Protein 6WR1 (pdb70)

Structure (mmCIF, N/CA/C/O backbone):
data_6WR1
#
_entry.id   6WR1
#
_cell.length_a   48.056
_cell.length_b   105.004
_cell.length_c   108.544
_cell.angle_alpha   90.000
_cell.angle_beta   101.023
_cell.angle_gamma   90.000
#
_symmetry.space_group_name_H-M   'P 1 21 1'
#
loop_
_entity.id
_entity.type
_entity.pdbx_description
1 polymer 'Steroid 17-alpha-hydroxylase/17,20 lyase'
2 non-polymer 'PROTOPORPHYRIN IX CONTAINING FE'
3 non-polymer Abiraterone
4 water water
#
loop_
_atom_site.group_PDB
_atom_site.id
_atom_site.type_symbol
_atom_site.label_atom_id
_atom_site.label_alt_id
_atom_site.label_comp_id
_atom_site.label_asym_id
_atom_site.label_entity_id
_atom_site.label_seq_id
_atom_site.pdbx_PDB_ins_code
_atom_site.Cartn_x
_atom_site.Cartn_y
_atom_site.Cartn_z
_atom_site.occupancy
_atom_site.B_iso_or_equiv
_atom_site.auth_seq_id
_atom_site.auth_comp_id
_atom_site.auth_asym_id
_atom_site.auth_atom_id
_atom_site.pdbx_PDB_model_num
ATOM 1 N N . LYS A 1 11 ? -1.90900 -18.69400 -73.66400 1.000 96.66757 29 LYS A N 1
ATOM 2 C CA . LYS A 1 11 ? -0.73400 -17.88000 -73.44700 1.000 90.83112 29 LYS A CA 1
ATOM 3 C C . LYS A 1 11 ? 0.27100 -18.56800 -72.53600 1.000 82.53632 29 LYS A C 1
ATOM 4 O O . LYS A 1 11 ? 0.59900 -18.04300 -71.49000 1.000 76.53919 29 LYS A O 1
ATOM 22 N N . SER A 1 12 ? 0.76500 -19.73100 -72.93600 1.000 72.39088 30 SER A N 1
ATOM 23 C CA . SER A 1 12 ? 1.70400 -20.44200 -72.09800 1.000 60.04676 30 SER A CA 1
ATOM 24 C C . SER A 1 12 ? 3.07200 -19.91400 -72.52200 1.000 51.91627 30 SER A C 1
ATOM 25 O O . SER A 1 12 ? 3.39600 -19.93400 -73.67200 1.000 52.17251 30 SER A O 1
ATOM 33 N N . LEU A 1 13 ? 3.87200 -19.46100 -71.58800 1.000 41.41798 31 LEU A N 1
ATOM 34 C CA . LEU A 1 13 ? 5.12800 -18.84700 -71.89000 1.000 38.38246 31 LEU A CA 1
ATOM 35 C C . LEU A 1 13 ? 6.25800 -19.82800 -72.17700 1.000 37.18798 31 LEU A C 1
ATOM 36 O O . LEU A 1 13 ? 6.21700 -20.96300 -71.78400 1.000 33.07737 31 LEU A O 1
ATOM 52 N N . LEU A 1 14 ? 7.27900 -19.33800 -72.84900 1.000 30.47717 32 LEU A N 1
ATOM 53 C CA . LEU A 1 14 ? 8.42800 -20.15200 -73.20800 1.000 28.84816 32 LEU A CA 1
ATOM 54 C C . LEU A 1 14 ? 9.54300 -19.99700 -72.17900 1.000 25.79824 32 LEU A C 1
ATOM 55 O O . LEU A 1 14 ? 9.68000 -18.95800 -71.52600 1.000 29.16877 32 LEU A O 1
ATOM 71 N N . SER A 1 15 ? 10.35900 -21.03800 -72.06300 1.000 26.38304 33 SER A N 1
ATOM 72 C CA . SER A 1 15 ? 11.60000 -20.94300 -71.30600 1.000 27.76901 33 SER A CA 1
ATOM 73 C C . SER A 1 15 ? 12.57700 -19.99400 -71.98700 1.000 29.84135 33 SER A C 1
ATOM 74 O O . SER A 1 15 ? 12.77000 -20.04100 -73.20500 1.000 25.93638 33 SER A O 1
ATOM 82 N N . LEU A 1 16 ? 13.21400 -19.15100 -71.18800 1.000 28.45449 34 LEU A N 1
ATOM 83 C CA . LEU A 1 16 ? 14.26700 -18.29000 -71.70500 1.000 29.45380 34 LEU A CA 1
ATOM 84 C C . LEU A 1 16 ? 15.37500 -19.12900 -72.33600 1.000 29.04494 34 LEU A C 1
ATOM 85 O O . LEU A 1 16 ? 15.70100 -20.20100 -71.81800 1.000 27.26912 34 LEU A O 1
ATOM 101 N N . PRO A 1 17 ? 15.98400 -18.67200 -73.43800 1.000 27.19617 35 PRO A N 1
ATOM 102 C CA . PRO A 1 17 ? 17.20800 -19.33100 -73.92400 1.000 29.71835 35 PRO A CA 1
ATOM 103 C C . PRO A 1 17 ? 18.28000 -19.28300 -72.84200 1.000 30.69676 35 PRO A C 1
ATOM 104 O O . PRO A 1 17 ? 18.54400 -18.23000 -72.26200 1.000 32.56386 35 PRO A O 1
ATOM 115 N N . LEU A 1 18 ? 18.88400 -20.43100 -72.55100 1.000 26.65346 36 LEU A N 1
ATOM 116 C CA . LEU A 1 18 ? 19.92400 -20.52700 -71.53300 1.000 29.48081 36 LEU A CA 1
ATOM 117 C C . LEU A 1 18 ? 21.28000 -20.75400 -72.18800 1.000 29.45801 36 LEU A C 1
ATOM 118 O O . LEU A 1 18 ? 21.46800 -21.73700 -72.91300 1.000 30.86741 36 LEU A O 1
ATOM 134 N N . VAL A 1 19 ? 22.22400 -19.86800 -71.89500 1.000 28.46303 37 VAL A N 1
ATOM 135 C CA . VAL A 1 19 ? 23.58200 -19.93900 -72.41400 1.000 30.07053 37 VAL A CA 1
ATOM 136 C C . VAL A 1 19 ? 24.46200 -20.56200 -71.34200 1.000 35.12741 37 VAL A C 1
ATOM 137 O O . VAL A 1 19 ? 24.54600 -20.05100 -70.21700 1.000 34.64644 37 VAL A O 1
ATOM 150 N N . GLY A 1 20 ? 25.10300 -21.68300 -71.67900 1.000 36.89371 38 GLY A N 1
ATOM 151 C CA . GLY A 1 20 ? 25.80700 -22.45100 -70.66600 1.000 37.79602 38 GLY A CA 1
ATOM 152 C C . GLY A 1 20 ? 27.21400 -21.98400 -70.37000 1.000 43.51187 38 GLY A C 1
ATOM 153 O O . GLY A 1 20 ? 27.71900 -22.23900 -69.27200 1.000 50.81013 38 GLY A O 1
ATOM 157 N N . SER A 1 21 ? 27.85300 -21.29800 -71.31100 1.000 41.39353 39 SER A N 1
ATOM 158 C CA . SER A 1 21 ? 29.23000 -20.85600 -71.14200 1.000 44.64570 39 SER A CA 1
ATOM 159 C C . SER A 1 21 ? 29.46000 -19.65500 -72.04500 1.000 49.03801 39 SER A C 1
ATOM 160 O O . SER A 1 21 ? 28.82500 -19.52400 -73.09600 1.000 49.80083 39 SER A O 1
ATOM 168 N N . LEU A 1 22 ? 30.39200 -18.79200 -71.63800 1.000 46.12653 40 LEU A N 1
ATOM 169 C CA . LEU A 1 22 ? 30.67500 -17.53400 -72.33000 1.000 46.29798 40 LEU A CA 1
ATOM 170 C C . LEU A 1 22 ? 32.14600 -17.48100 -72.72400 1.000 52.29231 40 LEU A C 1
ATOM 171 O O . LEU A 1 22 ? 32.98600 -16.97200 -71.96600 1.000 55.17512 40 LEU A O 1
ATOM 187 N N . PRO A 1 23 ? 32.50200 -18.00900 -73.89100 1.000 48.40776 41 PRO A N 1
ATOM 188 C CA . PRO A 1 23 ? 33.91800 -18.10200 -74.26600 1.000 53.48738 41 PRO A CA 1
ATOM 189 C C . PRO A 1 23 ? 34.52600 -16.75600 -74.63800 1.000 49.92141 41 PRO A C 1
ATOM 190 O O . PRO A 1 23 ? 33.83600 -15.79300 -74.97800 1.000 48.28445 41 PRO A O 1
ATOM 201 N N . PHE A 1 24 ? 35.85600 -16.70400 -74.54500 1.000 51.11268 42 PHE A N 1
ATOM 202 C CA . PHE A 1 24 ? 36.60700 -15.54400 -75.00900 1.000 56.28148 42 PHE A CA 1
ATOM 203 C C . PHE A 1 24 ? 36.40500 -15.39500 -76.51200 1.000 56.86897 42 PHE A C 1
ATOM 204 O O . PHE A 1 24 ? 36.54100 -16.36200 -77.26600 1.000 58.41122 42 PHE A O 1
ATOM 221 N N . LEU A 1 25 ? 36.03800 -14.19000 -76.94000 1.000 53.70972 43 LEU A N 1
ATOM 222 C CA . LEU A 1 25 ? 35.84000 -13.88900 -78.34800 1.000 62.77698 43 LEU A CA 1
ATOM 223 C C . LEU A 1 25 ? 36.61000 -12.63000 -78.72200 1.000 69.12406 43 LEU A C 1
ATOM 224 O O . LEU A 1 25 ? 36.47400 -11.59400 -78.04400 1.000 66.37248 43 LEU A O 1
ATOM 240 N N . PRO A 1 26 ? 37.47300 -12.68800 -79.73400 1.000 71.37817 44 PRO A N 1
ATOM 241 C CA . PRO A 1 26 ? 38.31200 -11.52500 -80.03100 1.000 71.80666 44 PRO A CA 1
ATOM 242 C C . PRO A 1 26 ? 37.48300 -10.32400 -80.46100 1.000 66.03316 44 PRO A C 1
ATOM 243 O O . PRO A 1 26 ? 36.38500 -10.45900 -81.01000 1.000 61.14967 44 PRO A O 1
ATOM 254 N N . ARG A 1 27 ? 38.07100 -9.14700 -80.24700 1.000 61.19676 45 ARG A N 1
ATOM 255 C CA . ARG A 1 27 ? 37.49200 -7.87300 -80.58500 1.000 65.50808 45 ARG A CA 1
ATOM 256 C C . ARG A 1 27 ? 36.12700 -7.65300 -80.01700 1.000 55.96720 45 ARG A C 1
ATOM 257 O O . ARG A 1 27 ? 35.36600 -6.95200 -80.62500 1.000 55.19637 45 ARG A O 1
ATOM 278 N N . HIS A 1 28 ? 35.77000 -8.23300 -78.88700 1.000 46.95873 46 HIS A N 1
ATOM 279 C CA . HIS A 1 28 ? 34.44500 -7.96200 -78.37600 1.000 53.31960 46 HIS A CA 1
ATOM 280 C C . HIS A 1 28 ? 34.40100 -6.85200 -77.33800 1.000 47.44878 46 HIS A C 1
ATOM 281 O O . HIS A 1 28 ? 33.34600 -6.44700 -76.92700 1.000 46.44538 46 HIS A O 1
ATOM 295 N N . GLY A 1 29 ? 35.55600 -6.37000 -76.94600 1.000 37.32846 47 GLY A N 1
ATOM 296 C CA . GLY A 1 29 ? 35.66100 -5.26000 -76.05200 1.000 42.08180 47 GLY A CA 1
ATOM 297 C C . GLY A 1 29 ? 35.05100 -5.41500 -74.68200 1.000 38.29675 47 GLY A C 1
ATOM 298 O O . GLY A 1 29 ? 35.18100 -6.43500 -74.08600 1.000 35.27272 47 GLY A O 1
ATOM 302 N N . HIS A 1 30 ? 34.32100 -4.41200 -74.20000 1.000 36.29995 48 HIS A N 1
ATOM 303 C CA . HIS A 1 30 ? 33.73400 -4.42500 -72.87200 1.000 31.42964 48 HIS A CA 1
ATOM 304 C C . HIS A 1 30 ? 32.55300 -5.39400 -72.81600 1.000 30.82096 48 HIS A C 1
ATOM 305 O O . HIS A 1 30 ? 32.02700 -5.84500 -73.83600 1.000 29.27113 48 HIS A O 1
ATOM 319 N N . MET A 1 31 ? 32.12600 -5.69500 -71.58800 1.000 29.14229 49 MET A N 1
ATOM 320 C CA . MET A 1 31 ? 31.06800 -6.67900 -71.39400 1.000 31.07541 49 MET A CA 1
ATOM 321 C C . MET A 1 31 ? 29.79400 -6.28700 -72.13000 1.000 31.36440 49 MET A C 1
ATOM 322 O O . MET A 1 31 ? 29.11800 -7.15100 -72.70500 1.000 30.57498 49 MET A O 1
ATOM 336 N N . HIS A 1 32 ? 29.43500 -4.99500 -72.12300 1.000 27.54714 50 HIS A N 1
ATOM 337 C CA . HIS A 1 32 ? 28.19600 -4.60700 -72.79600 1.000 26.41732 50 HIS A CA 1
ATOM 338 C C . HIS A 1 32 ? 28.26800 -4.84600 -74.30200 1.000 27.41056 50 HIS A C 1
ATOM 339 O O . HIS A 1 32 ? 27.25100 -5.16000 -74.92600 1.000 25.75746 50 HIS A O 1
ATOM 353 N N . ASN A 1 33 ? 29.43900 -4.68800 -74.91000 1.000 29.20072 51 ASN A N 1
ATOM 354 C CA . ASN A 1 33 ? 29.54200 -4.97700 -76.34000 1.000 29.40497 51 ASN A CA 1
ATOM 355 C C . ASN A 1 33 ? 29.62300 -6.48100 -76.59600 1.000 29.84107 51 ASN A C 1
ATOM 356 O O . ASN A 1 33 ? 29.08400 -6.97800 -77.59200 1.000 33.52017 51 ASN A O 1
ATOM 367 N N . TYR A 1 34 ? 30.28500 -7.21200 -75.69800 1.000 27.41832 52 TYR A N 1
ATOM 368 C CA . TYR A 1 34 ? 30.36500 -8.66400 -75.79800 1.000 31.13414 52 TYR A CA 1
ATOM 369 C C . TYR A 1 34 ? 28.97500 -9.28900 -75.79300 1.000 32.94387 52 TYR A C 1
ATOM 370 O O . TYR A 1 34 ? 28.63100 -10.07400 -76.68400 1.000 30.29505 52 TYR A O 1
ATOM 388 N N . PHE A 1 35 ? 28.14500 -8.92700 -74.80700 1.000 30.51386 53 PHE A N 1
ATOM 389 C CA . PHE A 1 35 ? 26.79300 -9.47300 -74.76400 1.000 29.67120 53 PHE A CA 1
ATOM 390 C C . PHE A 1 35 ? 25.96600 -8.98100 -75.94200 1.000 28.17443 53 PHE A C 1
ATOM 391 O O . PHE A 1 35 ? 25.10800 -9.71500 -76.44800 1.000 25.72765 53 PHE A O 1
ATOM 408 N N . PHE A 1 36 ? 26.21000 -7.74900 -76.39200 1.000 26.17016 54 PHE A N 1
ATOM 409 C CA . PHE A 1 36 ? 25.50800 -7.23600 -77.55900 1.000 26.20537 54 PHE A CA 1
ATOM 410 C C . PHE A 1 36 ? 25.80100 -8.10600 -78.77600 1.000 28.73841 54 PHE A C 1
ATOM 411 O O . PHE A 1 36 ? 24.88600 -8.53000 -79.49200 1.000 27.55244 54 PHE A O 1
ATOM 428 N N . LYS A 1 37 ? 27.07800 -8.42500 -78.99000 1.000 26.92908 55 LYS A N 1
ATOM 429 C CA . LYS A 1 37 ? 27.47000 -9.20400 -80.16300 1.000 29.39450 55 LYS A CA 1
ATOM 430 C C . LYS A 1 37 ? 26.95400 -10.63900 -80.08500 1.000 31.98489 55 LYS A C 1
ATOM 431 O O . LYS A 1 37 ? 26.65300 -11.24500 -81.12100 1.000 29.76599 55 LYS A O 1
ATOM 450 N N . LEU A 1 38 ? 26.80600 -11.18900 -78.87600 1.000 26.96032 56 LEU A N 1
ATOM 451 C CA . LEU A 1 38 ? 26.24700 -12.52800 -78.75300 1.000 25.29378 56 LEU A CA 1
ATOM 452 C C . LEU A 1 38 ? 24.78100 -12.58800 -79.16400 1.000 27.76518 56 LEU A C 1
ATOM 453 O O . LEU A 1 38 ? 24.26100 -13.69200 -79.35700 1.000 26.13224 56 LEU A O 1
ATOM 469 N N . GLN A 1 39 ? 24.10700 -11.44100 -79.31100 1.000 24.10037 57 GLN A N 1
ATOM 470 C CA . GLN A 1 39 ? 22.71100 -11.45900 -79.73700 1.000 25.06425 57 GLN A CA 1
ATOM 471 C C . GLN A 1 39 ? 22.55700 -12.00000 -81.15200 1.000 28.35583 57 GLN A C 1
ATOM 472 O O . GLN A 1 39 ? 21.47400 -12.47000 -81.51700 1.000 26.57586 57 GLN A O 1
ATOM 486 N N . LYS A 1 40 ? 23.61300 -11.95500 -81.95100 1.000 28.52722 58 LYS A N 1
ATOM 487 C CA . LYS A 1 40 ? 23.49700 -12.46900 -83.30800 1.000 35.28785 58 LYS A CA 1
ATOM 488 C C . LYS A 1 40 ? 23.26600 -13.97200 -83.30100 1.000 32.74646 58 LYS A C 1
ATOM 489 O O . LYS A 1 40 ? 22.64700 -14.51200 -84.22300 1.000 35.76612 58 LYS A O 1
ATOM 508 N N . LYS A 1 41 ? 23.68800 -14.65000 -82.23900 1.000 29.61987 59 LYS A N 1
ATOM 509 C CA . LYS A 1 41 ? 23.56400 -16.09700 -82.16000 1.000 32.42998 59 LYS A CA 1
ATOM 510 C C . LYS A 1 41 ? 22.45100 -16.56700 -81.24300 1.000 33.19714 59 LYS A C 1
ATOM 511 O O . LYS A 1 41 ? 21.81000 -17.58200 -81.53900 1.000 28.78690 59 LYS A O 1
ATOM 530 N N . TYR A 1 42 ? 22.19200 -15.85400 -80.15100 1.000 30.47585 60 TYR A N 1
ATOM 531 C CA . TYR A 1 42 ? 21.18000 -16.26600 -79.19600 1.000 28.10517 60 TYR A CA 1
ATOM 532 C C . TYR A 1 42 ? 19.90600 -15.43800 -79.26300 1.000 28.43892 60 TYR A C 1
ATOM 533 O O . TYR A 1 42 ? 18.90400 -15.82200 -78.64300 1.000 29.79373 60 TYR A O 1
ATOM 551 N N . GLY A 1 43 ? 19.91100 -14.32000 -79.97900 1.000 26.54021 61 GLY A N 1
ATOM 552 C CA . GLY A 1 43 ? 18.75000 -13.47200 -80.04800 1.000 30.78725 61 GLY A CA 1
ATOM 553 C C . GLY A 1 43 ? 18.81500 -12.31200 -79.07200 1.000 25.97647 61 GLY A C 1
ATOM 554 O O . GLY A 1 43 ? 19.81000 -12.11400 -78.36500 1.000 24.62926 61 GLY A O 1
ATOM 558 N N . PRO A 1 44 ? 17.74800 -11.50900 -79.03100 1.000 21.48260 62 PRO A N 1
ATOM 559 C CA . PRO A 1 44 ? 17.78500 -10.26400 -78.24400 1.000 26.07073 62 PRO A CA 1
ATOM 560 C C . PRO A 1 44 ? 17.55900 -10.45200 -76.75000 1.000 25.47572 62 PRO A C 1
ATOM 561 O O . PRO A 1 44 ? 17.65900 -9.47000 -75.99000 1.000 23.22007 62 PRO A O 1
ATOM 572 N N . ILE A 1 45 ? 17.24000 -11.66000 -76.30100 1.000 25.72265 63 ILE A N 1
ATOM 573 C CA . ILE A 1 45 ? 17.02400 -11.90100 -74.87500 1.000 22.71709 63 ILE A CA 1
ATOM 574 C C . ILE A 1 45 ? 17.50900 -13.30200 -74.53300 1.000 26.71957 63 ILE A C 1
ATOM 575 O O . ILE A 1 45 ? 17.03500 -14.29200 -75.10300 1.000 25.04407 63 ILE A O 1
ATOM 591 N N . TYR A 1 46 ? 18.45900 -13.40600 -73.60500 1.000 21.20450 64 TYR A N 1
ATOM 592 C CA . TYR A 1 46 ? 18.95700 -14.71400 -73.21400 1.000 26.72476 64 TYR A CA 1
ATOM 593 C C . TYR A 1 46 ? 19.45300 -14.65100 -71.78000 1.000 27.71818 64 TYR A C 1
ATOM 594 O O . TYR A 1 46 ? 19.63700 -13.57700 -71.20400 1.000 26.31749 64 TYR A O 1
ATOM 612 N N . SER A 1 47 ? 19.66800 -15.82600 -71.20900 1.000 25.23779 65 SER A N 1
ATOM 613 C CA . SER A 1 47 ? 19.94800 -15.93300 -69.79000 1.000 28.94956 65 SER A CA 1
ATOM 614 C C . SER A 1 47 ? 21.18400 -16.78200 -69.54500 1.000 29.72316 65 SER A C 1
ATOM 615 O O . SER A 1 47 ? 21.58600 -17.60800 -70.36900 1.000 25.79452 65 SER A O 1
ATOM 623 N N . VAL A 1 48 ? 21.78400 -16.54400 -68.37800 1.000 29.68685 66 VAL A N 1
ATOM 624 C CA . VAL A 1 48 ? 22.91700 -17.29700 -67.87000 1.000 28.18434 66 VAL A CA 1
ATOM 625 C C . VAL A 1 48 ? 22.60700 -17.64000 -66.42200 1.000 33.31842 66 VAL A C 1
ATOM 626 O O . VAL A 1 48 ? 21.80600 -16.97700 -65.75700 1.000 31.11419 66 VAL A O 1
ATOM 639 N N . ARG A 1 49 ? 23.27400 -18.66900 -65.93000 1.000 35.85065 67 ARG A N 1
ATOM 640 C CA . ARG A 1 49 ? 23.05800 -19.14800 -64.57400 1.000 42.26874 67 ARG A CA 1
ATOM 641 C C . ARG A 1 49 ? 24.40300 -19.19600 -63.87100 1.000 42.06073 67 ARG A C 1
ATOM 642 O O . ARG A 1 49 ? 25.40800 -19.60800 -64.45800 1.000 42.09980 67 ARG A O 1
ATOM 663 N N . MET A 1 50 ? 24.40900 -18.77500 -62.60600 1.000 45.41741 68 MET A N 1
ATOM 664 C CA . MET A 1 50 ? 25.58200 -18.85200 -61.74000 1.000 49.64130 68 MET A CA 1
ATOM 665 C C . MET A 1 50 ? 25.09300 -19.50000 -60.45700 1.000 45.83456 68 MET A C 1
ATOM 666 O O . MET A 1 50 ? 24.31600 -18.89500 -59.71100 1.000 46.16191 68 MET A O 1
ATOM 680 N N . GLY A 1 51 ? 25.51700 -20.73000 -60.22000 1.000 49.18419 69 GLY A N 1
ATOM 681 C CA . GLY A 1 51 ? 24.97100 -21.46900 -59.10000 1.000 51.02294 69 GLY A CA 1
ATOM 682 C C . GLY A 1 51 ? 23.46000 -21.52400 -59.22200 1.000 52.71933 69 GLY A C 1
ATOM 683 O O . GLY A 1 51 ? 22.90600 -22.04100 -60.19900 1.000 55.81390 69 GLY A O 1
ATOM 687 N N . THR A 1 52 ? 22.78000 -20.95800 -58.22900 1.000 51.38802 70 THR A N 1
ATOM 688 C CA . THR A 1 52 ? 21.32700 -20.94800 -58.15100 1.000 53.22925 70 THR A CA 1
ATOM 689 C C . THR A 1 52 ? 20.69000 -19.73000 -58.80900 1.000 51.17584 70 THR A C 1
ATOM 690 O O . THR A 1 52 ? 19.45900 -19.67700 -58.91100 1.000 50.52800 70 THR A O 1
ATOM 701 N N . LYS A 1 53 ? 21.48500 -18.74500 -59.22100 1.000 45.63177 71 LYS A N 1
ATOM 702 C CA . LYS A 1 53 ? 20.98100 -17.44400 -59.63800 1.000 41.29093 71 LYS A CA 1
ATOM 703 C C . LYS A 1 53 ? 20.98000 -17.34200 -61.15800 1.000 37.97747 71 LYS A C 1
ATOM 704 O O . LYS A 1 53 ? 21.99500 -17.61500 -61.80800 1.000 37.43732 71 LYS A O 1
ATOM 723 N N . THR A 1 54 ? 19.83300 -16.96500 -61.71400 1.000 32.09689 72 THR A N 1
ATOM 724 C CA . THR A 1 54 ? 19.68100 -16.74400 -63.14400 1.000 34.57949 72 THR A CA 1
ATOM 725 C C . THR A 1 54 ? 19.68900 -15.25100 -63.44400 1.000 30.11380 72 THR A C 1
ATOM 726 O O . THR A 1 54 ? 19.12000 -14.45400 -62.69300 1.000 27.92035 72 THR A O 1
ATOM 737 N N . THR A 1 55 ? 20.34200 -14.88200 -64.55000 1.000 27.55429 73 THR A N 1
ATOM 738 C CA . THR A 1 55 ? 20.41100 -13.50900 -65.01900 1.000 26.12735 73 THR A CA 1
ATOM 739 C C . THR A 1 55 ? 19.96700 -13.49500 -66.47000 1.000 27.44779 73 THR A C 1
ATOM 740 O O . THR A 1 55 ? 20.43800 -14.31200 -67.26600 1.000 25.65111 73 THR A O 1
ATOM 751 N N . VAL A 1 56 ? 19.06100 -12.59100 -66.80900 1.000 24.41147 74 VAL A N 1
ATOM 752 C CA . VAL A 1 56 ? 18.60900 -12.41700 -68.18500 1.000 23.01042 74 VAL A CA 1
ATOM 753 C C . VAL A 1 56 ? 19.13500 -11.08600 -68.69300 1.000 26.99046 74 VAL A C 1
ATOM 754 O O . VAL A 1 56 ? 19.11200 -10.08600 -67.97000 1.000 26.06823 74 VAL A O 1
ATOM 767 N N . ILE A 1 57 ? 19.60700 -11.07200 -69.93900 1.000 20.49897 75 ILE A N 1
ATOM 768 C CA . ILE A 1 57 ? 20.11400 -9.86400 -70.57400 1.000 25.37590 75 ILE A CA 1
ATOM 769 C C . ILE A 1 57 ? 19.18300 -9.53300 -71.72700 1.000 24.80503 75 ILE A C 1
ATOM 770 O O . ILE A 1 57 ? 18.86600 -10.40900 -72.53900 1.000 22.89880 75 ILE A O 1
ATOM 786 N N . VAL A 1 58 ? 18.75200 -8.27700 -71.79800 1.000 22.93843 76 VAL A N 1
ATOM 787 C CA . VAL A 1 58 ? 17.75700 -7.83400 -72.76900 1.000 25.07989 76 VAL A CA 1
ATOM 788 C C . VAL A 1 58 ? 18.41200 -6.78800 -73.65500 1.000 26.15991 76 VAL A C 1
ATOM 789 O O . VAL A 1 58 ? 18.91100 -5.76800 -73.16100 1.000 24.37878 76 VAL A O 1
ATOM 802 N N . GLY A 1 59 ? 18.40400 -7.03200 -74.96400 1.000 23.87010 77 GLY A N 1
ATOM 803 C CA . GLY A 1 59 ? 19.13600 -6.17900 -75.87400 1.000 23.69610 77 GLY A CA 1
ATOM 804 C C . GLY A 1 59 ? 18.34200 -5.63000 -77.04100 1.000 23.66544 77 GLY A C 1
ATOM 805 O O . GLY A 1 59 ? 18.91900 -5.30300 -78.08500 1.000 25.27323 77 GLY A O 1
ATOM 809 N N . HIS A 1 60 ? 17.02300 -5.52800 -76.89000 1.000 24.51326 78 HIS A N 1
ATOM 810 C CA . HIS A 1 60 ? 16.17000 -4.89000 -77.88600 1.000 28.36332 78 HIS A CA 1
ATOM 811 C C . HIS A 1 60 ? 15.17600 -3.96800 -77.19200 1.000 28.62856 78 HIS A C 1
ATOM 812 O O . HIS A 1 60 ? 14.66400 -4.27900 -76.10600 1.000 25.36196 78 HIS A O 1
ATOM 826 N N . HIS A 1 61 ? 14.90400 -2.83400 -77.84200 1.000 24.21377 79 HIS A N 1
ATOM 827 C CA . HIS A 1 61 ? 14.15600 -1.74800 -77.21400 1.000 28.15841 79 HIS A CA 1
ATOM 828 C C . HIS A 1 61 ? 12.71700 -2.12700 -76.88400 1.000 26.66502 79 HIS A C 1
ATOM 829 O O . HIS A 1 61 ? 12.16500 -1.64600 -75.88500 1.000 24.81645 79 HIS A O 1
ATOM 843 N N . GLN A 1 62 ? 12.11000 -3.01800 -77.62400 1.000 24.65885 80 GLN A N 1
ATOM 844 C CA . GLN A 1 62 ? 10.75400 -3.38300 -77.39000 1.000 27.30212 80 GLN A CA 1
ATOM 845 C C . GLN A 1 62 ? 10.68700 -4.19900 -76.13000 1.000 28.26401 80 GLN A C 1
ATOM 846 O O . GLN A 1 62 ? 9.88800 -3.96900 -75.31700 1.000 28.20246 80 GLN A O 1
ATOM 860 N N . LEU A 1 63 ? 11.55700 -5.16600 -76.02200 1.000 26.26132 81 LEU A N 1
ATOM 861 C CA . LEU A 1 63 ? 11.61300 -5.96400 -74.80100 1.000 27.11354 81 LEU A CA 1
ATOM 862 C C . LEU A 1 63 ? 12.09000 -5.13000 -73.61800 1.000 25.33018 81 LEU A C 1
ATOM 863 O O . LEU A 1 63 ? 11.64700 -5.34300 -72.48500 1.000 27.44925 81 LEU A O 1
ATOM 879 N N . ALA A 1 64 ? 13.01300 -4.19400 -73.85100 1.000 25.35812 82 ALA A N 1
ATOM 880 C CA . ALA A 1 64 ? 13.46900 -3.33300 -72.76700 1.000 26.12789 82 ALA A CA 1
ATOM 881 C C . ALA A 1 64 ? 12.33400 -2.47000 -72.23800 1.000 26.67388 82 ALA A C 1
ATOM 882 O O . ALA A 1 64 ? 12.18200 -2.31100 -71.02000 1.000 26.95791 82 ALA A O 1
ATOM 889 N N . LYS A 1 65 ? 11.51100 -1.91900 -73.13400 1.000 25.87505 83 LYS A N 1
ATOM 890 C CA . LYS A 1 65 ? 10.40100 -1.08200 -72.68700 1.000 29.98138 83 LYS A CA 1
ATOM 891 C C . LYS A 1 65 ? 9.34400 -1.89700 -71.95100 1.000 28.87502 83 LYS A C 1
ATOM 892 O O . LYS A 1 65 ? 8.64900 -1.37000 -71.07200 1.000 26.45296 83 LYS A O 1
ATOM 911 N N . GLU A 1 66 ? 9.22000 -3.18500 -72.26900 1.000 24.91577 84 GLU A N 1
ATOM 912 C CA . GLU A 1 66 ? 8.34800 -4.03400 -71.46700 1.000 27.07942 84 GLU A CA 1
ATOM 913 C C . GLU A 1 66 ? 8.87300 -4.15200 -70.04200 1.000 26.27538 84 GLU A C 1
ATOM 914 O O . GLU A 1 66 ? 8.10400 -4.05400 -69.07900 1.000 26.79349 84 GLU A O 1
ATOM 926 N N . VAL A 1 67 ? 10.18800 -4.33300 -69.88800 1.000 24.72022 85 VAL A N 1
ATOM 927 C CA . VAL A 1 67 ? 10.76700 -4.47400 -68.55500 1.000 26.11213 85 VAL A CA 1
ATOM 928 C C . VAL A 1 67 ? 10.69200 -3.15900 -67.79700 1.000 26.40560 85 VAL A C 1
ATOM 929 O O . VAL A 1 67 ? 10.40100 -3.13600 -66.59600 1.000 25.11686 85 VAL A O 1
ATOM 942 N N . LEU A 1 68 ? 10.98600 -2.05100 -68.47200 1.000 25.24901 86 LEU A N 1
ATOM 943 C CA . LEU A 1 68 ? 11.12400 -0.77600 -67.79200 1.000 27.23842 86 LEU A CA 1
ATOM 944 C C . LEU A 1 68 ? 9.79700 -0.06700 -67.61600 1.000 27.19602 86 LEU A C 1
ATOM 945 O O . LEU A 1 68 ? 9.61900 0.63400 -66.61800 1.000 25.27309 86 LEU A O 1
ATOM 961 N N . ILE A 1 69 ? 8.85900 -0.23500 -68.55000 1.000 27.39990 87 ILE A N 1
ATOM 962 C CA . ILE A 1 69 ? 7.65100 0.58300 -68.55000 1.000 28.96947 87 ILE A CA 1
ATOM 963 C C . ILE A 1 69 ? 6.39400 -0.25300 -68.36400 1.000 28.74157 87 ILE A C 1
ATOM 964 O O . ILE A 1 69 ? 5.73600 -0.17600 -67.32000 1.000 30.27640 87 ILE A O 1
ATOM 980 N N . LYS A 1 70 ? 6.04700 -1.05900 -69.36600 1.000 29.80955 88 LYS A N 1
ATOM 981 C CA . LYS A 1 70 ? 4.74800 -1.72000 -69.33600 1.000 30.24360 88 LYS A CA 1
ATOM 982 C C . LYS A 1 70 ? 4.61300 -2.63200 -68.12600 1.000 30.99121 88 LYS A C 1
ATOM 983 O O . LYS A 1 70 ? 3.53200 -2.73900 -67.54000 1.000 32.42405 88 LYS A O 1
ATOM 1002 N N . LYS A 1 71 ? 5.68000 -3.33400 -67.77200 1.000 27.80749 89 LYS A N 1
ATOM 1003 C CA . LYS A 1 71 ? 5.73700 -4.13800 -66.56300 1.000 30.02393 89 LYS A CA 1
ATOM 1004 C C . LYS A 1 71 ? 6.77300 -3.56300 -65.60800 1.000 29.73294 89 LYS A C 1
ATOM 1005 O O . LYS A 1 71 ? 7.49100 -4.29400 -64.92900 1.000 28.40805 89 LYS A O 1
ATOM 1024 N N . GLY A 1 72 ? 6.85500 -2.22900 -65.55300 1.000 28.93475 90 GLY A N 1
ATOM 1025 C CA . GLY A 1 72 ? 7.90300 -1.59200 -64.77200 1.000 27.95398 90 GLY A CA 1
ATOM 1026 C C . GLY A 1 72 ? 7.87300 -1.99500 -63.31100 1.000 28.88412 90 GLY A C 1
ATOM 1027 O O . GLY A 1 72 ? 8.91800 -2.15200 -62.67800 1.000 24.94549 90 GLY A O 1
ATOM 1031 N N . LYS A 1 73 ? 6.67800 -2.17800 -62.76100 1.000 29.77169 91 LYS A N 1
ATOM 1032 C CA . LYS A 1 73 ? 6.57900 -2.51000 -61.34500 1.000 32.78755 91 LYS A CA 1
ATOM 1033 C C . LYS A 1 73 ? 7.02800 -3.94000 -61.09500 1.000 26.75203 91 LYS A C 1
ATOM 1034 O O . LYS A 1 73 ? 7.68800 -4.22000 -60.08900 1.000 30.04292 91 LYS A O 1
ATOM 1053 N N . ASP A 1 74 ? 6.73600 -4.84600 -62.03100 1.000 28.02825 92 ASP A N 1
ATOM 1054 C CA . ASP A 1 74 ? 7.17300 -6.22800 -61.87600 1.000 28.09214 92 ASP A CA 1
ATOM 1055 C C . ASP A 1 74 ? 8.68500 -6.32500 -61.75300 1.000 26.71559 92 ASP A C 1
ATOM 1056 O O . ASP A 1 74 ? 9.20100 -7.21600 -61.07100 1.000 25.55942 92 ASP A O 1
ATOM 1065 N N . PHE A 1 75 ? 9.41400 -5.45200 -62.45000 1.000 24.57107 93 PHE A N 1
ATOM 1066 C CA . PHE A 1 75 ? 10.86000 -5.55400 -62.56600 1.000 23.27915 93 PHE A CA 1
ATOM 1067 C C . PHE A 1 75 ? 11.58100 -4.41500 -61.86200 1.000 24.40059 93 PHE A C 1
ATOM 1068 O O . PHE A 1 75 ? 12.72400 -4.10500 -62.20300 1.000 23.30770 93 PHE A O 1
ATOM 1085 N N . SER A 1 76 ? 10.93800 -3.78700 -60.87900 1.000 23.97072 94 SER A N 1
ATOM 1086 C CA . SER A 1 76 ? 11.52600 -2.64600 -60.19000 1.000 26.94399 94 SER A CA 1
ATOM 1087 C C . SER A 1 76 ? 12.47800 -3.04400 -59.07000 1.000 27.14898 94 SER A C 1
ATOM 1088 O O . SER A 1 76 ? 12.98300 -2.16300 -58.37100 1.000 26.12866 94 SER A O 1
ATOM 1096 N N . GLY A 1 77 ? 12.72200 -4.32700 -58.85600 1.000 26.77909 95 GLY A N 1
ATOM 1097 C CA . GLY A 1 77 ? 13.63500 -4.72300 -57.80600 1.000 27.37168 95 GLY A CA 1
ATOM 1098 C C . GLY A 1 77 ? 15.08500 -4.47700 -58.17900 1.000 27.51613 95 GLY A C 1
ATOM 1099 O O . GLY A 1 77 ? 15.44000 -4.21700 -59.32800 1.000 23.32207 95 GLY A O 1
ATOM 1103 N N . ARG A 1 78 ? 15.94300 -4.53100 -57.16200 1.000 25.52747 96 ARG A N 1
ATOM 1104 C CA . ARG A 1 78 ? 17.37800 -4.54500 -57.35800 1.000 23.34984 96 ARG A CA 1
ATOM 1105 C C . ARG A 1 78 ? 17.96300 -5.82700 -56.77700 1.000 29.46337 96 ARG A C 1
ATOM 1106 O O . ARG A 1 78 ? 17.56100 -6.24400 -55.68100 1.000 26.93071 96 ARG A O 1
ATOM 1127 N N . PRO A 1 79 ? 18.91200 -6.46400 -57.46100 1.000 31.49681 97 PRO A N 1
ATOM 1128 C CA . PRO A 1 79 ? 19.54500 -7.66300 -56.90100 1.000 30.14761 97 PRO A CA 1
ATOM 1129 C C . PRO A 1 79 ? 20.53600 -7.29800 -55.80500 1.000 33.78443 97 PRO A C 1
ATOM 1130 O O . PRO A 1 79 ? 21.06300 -6.18700 -55.74700 1.000 31.45239 97 PRO A O 1
ATOM 1141 N N . GLN A 1 80 ? 20.77500 -8.26600 -54.92200 1.000 36.45222 98 GLN A N 1
ATOM 1142 C CA . GLN A 1 80 ? 21.70400 -8.10400 -53.81100 1.000 37.31917 98 GLN A CA 1
ATOM 1143 C C . GLN A 1 80 ? 23.10800 -8.47800 -54.26900 1.000 38.47227 98 GLN A C 1
ATOM 1144 O O . GLN A 1 80 ? 23.30100 -9.50800 -54.92100 1.000 40.72335 98 GLN A O 1
ATOM 1158 N N . MET A 1 81 ? 24.08300 -7.63200 -53.94400 1.000 36.76333 99 MET A N 1
ATOM 1159 C CA . MET A 1 81 ? 25.47400 -7.89200 -54.28600 1.000 38.49664 99 MET A CA 1
ATOM 1160 C C . MET A 1 81 ? 26.35700 -7.44400 -53.13000 1.000 41.113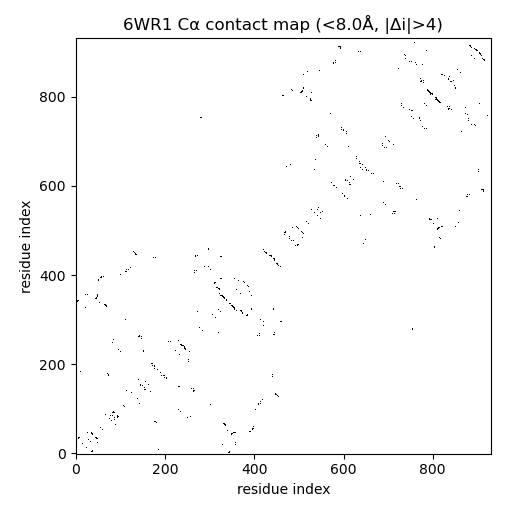70 99 MET A C 1
ATOM 1161 O O . MET A 1 81 ? 26.05100 -6.47200 -52.43700 1.000 40.04016 99 MET A O 1
ATOM 1175 N N . ALA A 1 82 ? 27.47200 -8.15300 -52.94300 1.000 44.67076 100 ALA A N 1
ATOM 1176 C CA . ALA A 1 82 ? 28.34800 -7.87000 -51.81000 1.000 45.16640 100 ALA A CA 1
ATOM 1177 C C . ALA A 1 82 ? 28.89500 -6.45000 -51.86700 1.000 37.71728 100 ALA A C 1
ATOM 1178 O O . ALA A 1 82 ? 28.90800 -5.73700 -50.85700 1.000 33.13104 100 ALA A O 1
ATOM 1185 N N . THR A 1 83 ? 29.36000 -6.01900 -53.04100 1.000 33.91814 101 THR A N 1
ATOM 1186 C CA . THR A 1 83 ? 29.93800 -4.68200 -53.14900 1.000 34.28023 101 THR A CA 1
ATOM 1187 C C . THR A 1 83 ? 28.86500 -3.60700 -53.04800 1.000 33.79320 101 THR A C 1
ATOM 1188 O O . THR A 1 83 ? 29.08600 -2.55400 -52.43300 1.000 36.79046 101 THR A O 1
ATOM 1199 N N . LEU A 1 84 ? 27.70500 -3.84300 -53.66200 1.000 31.40188 102 LEU A N 1
ATOM 1200 C CA . LEU A 1 84 ? 26.61800 -2.87700 -53.56800 1.000 30.69577 102 LEU A CA 1
ATOM 1201 C C . LEU A 1 84 ? 26.11300 -2.76100 -52.13300 1.000 34.37120 102 LEU A C 1
ATOM 1202 O O . LEU A 1 84 ? 25.75700 -1.66700 -51.67800 1.000 29.79908 102 LEU A O 1
ATOM 1218 N N . ASP A 1 85 ? 26.08000 -3.88000 -51.40200 1.000 34.70682 103 ASP A N 1
ATOM 1219 C CA . ASP A 1 85 ? 25.70900 -3.82300 -49.99000 1.000 33.54405 103 ASP A CA 1
ATOM 1220 C C . ASP A 1 85 ? 26.59300 -2.83600 -49.24100 1.000 32.45890 103 ASP A C 1
ATOM 1221 O O . ASP A 1 85 ? 26.10400 -2.01800 -48.45400 1.000 35.89696 103 ASP A O 1
ATOM 1230 N N . ILE A 1 86 ? 27.90100 -2.88600 -49.49400 1.000 35.49851 104 ILE A N 1
ATOM 1231 C CA . ILE A 1 86 ? 28.84200 -2.03000 -48.77900 1.000 33.45433 104 ILE A CA 1
ATOM 1232 C C . ILE A 1 86 ? 28.58500 -0.56600 -49.11100 1.000 33.79208 104 ILE A C 1
ATOM 1233 O O . ILE A 1 86 ? 28.49400 0.28600 -48.22300 1.000 31.25776 104 ILE A O 1
ATOM 1249 N N . ALA A 1 87 ? 28.46900 -0.25500 -50.40100 1.000 34.33994 105 ALA A N 1
ATOM 1250 C CA . ALA A 1 87 ? 28.31600 1.13100 -50.82600 1.000 33.55652 105 ALA A CA 1
ATOM 1251 C C . ALA A 1 87 ? 26.99100 1.72700 -50.37800 1.000 29.81438 105 ALA A C 1
ATOM 1252 O O . ALA A 1 87 ? 26.91800 2.92800 -50.10700 1.000 34.05730 105 ALA A O 1
ATOM 1259 N N . SER A 1 88 ? 25.93900 0.91700 -50.28300 1.000 27.90389 106 SER A N 1
ATOM 1260 C CA . SER A 1 88 ? 24.62000 1.42100 -49.94000 1.000 28.41456 106 SER A CA 1
ATOM 1261 C C . SER A 1 88 ? 24.27200 1.17500 -48.47800 1.000 28.26468 106 SER A C 1
ATOM 1262 O O . SER A 1 88 ? 23.10400 1.29600 -48.10100 1.000 28.46750 106 SER A O 1
ATOM 1270 N N . ASN A 1 89 ? 25.25600 0.83900 -47.65400 1.000 29.56532 107 ASN A N 1
ATOM 1271 C CA . ASN A 1 89 ? 25.01400 0.52800 -46.24400 1.000 33.33720 107 ASN A CA 1
ATOM 1272 C C . ASN A 1 89 ? 23.88400 -0.49200 -46.12300 1.000 35.44301 107 ASN A C 1
ATOM 1273 O O . ASN A 1 89 ? 22.86800 -0.28200 -45.45600 1.000 31.30182 107 ASN A O 1
ATOM 1284 N N . ASN A 1 90 ? 24.08500 -1.60900 -46.82300 1.000 32.50641 108 ASN A N 1
ATOM 1285 C CA . ASN A 1 90 ? 23.12800 -2.70500 -46.89100 1.000 35.94767 108 ASN A CA 1
ATOM 1286 C C . ASN A 1 90 ? 21.78100 -2.25700 -47.46000 1.000 36.43653 108 ASN A C 1
ATOM 1287 O O . ASN A 1 90 ? 20.73500 -2.35800 -46.82000 1.000 32.48568 108 ASN A O 1
ATOM 1298 N N . ARG A 1 91 ? 21.83400 -1.80500 -48.71700 1.000 31.42436 109 ARG A N 1
ATOM 1299 C CA . ARG A 1 91 ? 20.66200 -1.60900 -49.55900 1.000 29.94212 109 ARG A CA 1
ATOM 1300 C C . ARG A 1 91 ? 19.74400 -0.51800 -49.03500 1.000 27.65611 109 ARG A C 1
ATOM 1301 O O . ARG A 1 91 ? 18.53300 -0.58700 -49.22200 1.000 27.72295 109 ARG A O 1
ATOM 1322 N N . LYS A 1 92 ? 20.31900 0.52100 -48.43900 1.000 28.78552 110 LYS A N 1
ATOM 1323 C CA . LYS A 1 92 ? 19.59700 1.74900 -48.16000 1.000 31.29837 110 LYS A CA 1
ATOM 1324 C C . LYS A 1 92 ? 19.80500 2.71700 -49.32400 1.000 30.00280 110 LYS A C 1
ATOM 1325 O O . LYS A 1 92 ? 20.38400 2.36700 -50.36100 1.000 27.24063 110 LYS A O 1
ATOM 1344 N N . GLY A 1 93 ? 19.32300 3.94700 -49.16700 1.000 29.04542 111 GLY A N 1
ATOM 1345 C CA . GLY A 1 93 ? 19.42400 4.92500 -50.22800 1.000 27.53934 111 GLY A CA 1
ATOM 1346 C C . GLY A 1 93 ? 18.38600 4.69200 -51.30300 1.000 26.68754 111 GLY A C 1
ATOM 1347 O O . GLY A 1 93 ? 17.26800 4.26000 -51.00500 1.000 25.04614 111 GLY A O 1
ATOM 1351 N N . ILE A 1 94 ? 18.74200 4.96100 -52.56400 1.000 25.94190 112 ILE A N 1
ATOM 1352 C CA . ILE A 1 94 ? 17.77600 4.88600 -53.64900 1.000 25.73268 112 ILE A CA 1
ATOM 1353 C C . ILE A 1 94 ? 18.25900 3.88100 -54.68800 1.000 26.54796 112 ILE A C 1
ATOM 1354 O O . ILE A 1 94 ? 17.57900 2.88800 -54.97500 1.000 23.79606 112 ILE A O 1
ATOM 1370 N N . ALA A 1 95 ? 19.45700 4.12200 -55.22900 1.000 24.93962 113 ALA A N 1
ATOM 1371 C CA . ALA A 1 95 ? 19.88000 3.44800 -56.45800 1.000 26.33501 113 ALA A CA 1
ATOM 1372 C C . ALA A 1 95 ? 20.03500 1.94100 -56.27100 1.000 31.73303 113 ALA A C 1
ATOM 1373 O O . ALA A 1 95 ? 19.70300 1.16200 -57.17600 1.000 27.00673 113 ALA A O 1
ATOM 1380 N N . PHE A 1 96 ? 20.58100 1.50400 -55.13400 1.000 24.78486 114 PHE A N 1
ATOM 1381 C CA . PHE A 1 96 ? 20.81600 0.08300 -54.91400 1.000 26.33119 114 PHE A CA 1
ATOM 1382 C C . PHE A 1 96 ? 19.83500 -0.49800 -53.90500 1.000 29.54629 114 PHE A C 1
ATOM 1383 O O . PHE A 1 96 ? 19.97200 -1.66300 -53.50800 1.000 27.34543 114 PHE A O 1
ATOM 1400 N N . ALA A 1 97 ? 18.83700 0.28500 -53.50000 1.000 25.96919 115 ALA A N 1
ATOM 1401 C CA . ALA A 1 97 ? 17.79700 -0.19400 -52.60000 1.000 29.64182 115 ALA A CA 1
ATOM 1402 C C . ALA A 1 97 ? 16.80900 -1.06000 -53.36800 1.000 29.69129 115 ALA A C 1
ATOM 1403 O O . ALA A 1 97 ? 16.38300 -0.69500 -54.46900 1.000 25.29520 115 ALA A O 1
ATOM 1410 N N . ASP A 1 98 ? 16.44100 -2.20100 -52.79000 1.000 26.72634 116 ASP A N 1
ATOM 1411 C CA . ASP A 1 98 ? 15.39200 -3.01200 -53.38700 1.000 29.61674 116 ASP A CA 1
ATOM 1412 C C . ASP A 1 98 ? 14.07700 -2.24300 -53.37600 1.000 28.31130 116 ASP A C 1
ATOM 1413 O O . ASP A 1 98 ? 13.88800 -1.29600 -52.61000 1.000 29.64991 116 ASP A O 1
ATOM 1422 N N . SER A 1 99 ? 13.16500 -2.64900 -54.25600 1.000 26.41501 117 SER A N 1
ATOM 1423 C CA . SER A 1 99 ? 11.83500 -2.06400 -54.26700 1.000 27.79202 117 SER A CA 1
ATOM 1424 C C . SER A 1 99 ? 11.15100 -2.33500 -52.93100 1.000 31.65017 117 SER A C 1
ATOM 1425 O O . SER A 1 99 ? 11.45500 -3.30700 -52.23800 1.000 35.34732 117 SER A O 1
ATOM 1433 N N . GLY A 1 100 ? 10.24200 -1.46800 -52.56800 1.000 31.13125 118 GLY A N 1
ATOM 1434 C CA . GLY A 1 100 ? 9.56300 -1.57300 -51.29700 1.000 33.57074 118 GLY A CA 1
ATOM 1435 C C . GLY A 1 100 ? 9.39400 -0.20500 -50.68300 1.000 30.70804 118 GLY A C 1
ATOM 1436 O O . GLY A 1 100 ? 9.64000 0.81800 -51.31700 1.000 26.72224 118 GLY A O 1
ATOM 1440 N N . ALA A 1 101 ? 9.00800 -0.19500 -49.40500 1.000 28.45610 119 ALA A N 1
ATOM 1441 C CA . ALA A 1 101 ? 8.58500 1.04600 -48.76900 1.000 30.23014 119 ALA A CA 1
ATOM 1442 C C . ALA A 1 101 ? 9.74200 2.01800 -48.58700 1.000 25.97937 119 ALA A C 1
ATOM 1443 O O . ALA A 1 101 ? 9.56500 3.22400 -48.76900 1.000 27.37790 119 ALA A O 1
ATOM 1450 N N . HIS A 1 102 ? 10.92100 1.52800 -48.19300 1.000 26.33164 120 HIS A N 1
ATOM 1451 C CA . HIS A 1 102 ? 12.05900 2.42400 -48.01500 1.000 27.17393 120 HIS A CA 1
ATOM 1452 C C . HIS A 1 102 ? 12.40100 3.13900 -49.32200 1.000 27.92774 120 HIS A C 1
ATOM 1453 O O . HIS A 1 102 ? 12.49300 4.37100 -49.36700 1.000 25.92556 120 HIS A O 1
ATOM 1467 N N . TRP A 1 103 ? 12.59900 2.37300 -50.39600 1.000 27.14551 121 TRP A N 1
ATOM 1468 C CA . TRP A 1 103 ? 12.98000 2.97300 -51.67700 1.000 25.89541 121 TRP A CA 1
ATOM 1469 C C . TRP A 1 103 ? 11.92300 3.95700 -52.16500 1.000 19.67833 121 TRP A C 1
ATOM 1470 O O . TRP A 1 103 ? 12.23800 5.08800 -52.55100 1.000 25.77279 121 TRP A O 1
ATOM 1491 N N . GLN A 1 104 ? 10.65700 3.54500 -52.15000 1.000 25.35845 122 GLN A N 1
ATOM 1492 C CA . GLN A 1 104 ? 9.58000 4.41100 -52.62100 1.000 27.61222 122 GLN A CA 1
ATOM 1493 C C . GLN A 1 104 ? 9.55900 5.74500 -51.87600 1.000 28.71793 122 GLN A C 1
ATOM 1494 O O . GLN A 1 104 ? 9.38000 6.80900 -52.48700 1.000 23.64685 122 GLN A O 1
ATOM 1508 N N . LEU A 1 105 ? 9.74500 5.71400 -50.55500 1.000 29.06001 123 LEU A N 1
ATOM 1509 C CA . LEU A 1 105 ? 9.70900 6.95200 -49.77900 1.000 28.94497 123 LEU A CA 1
ATOM 1510 C C . LEU A 1 105 ? 10.89400 7.85500 -50.10900 1.000 24.84332 123 LEU A C 1
ATOM 1511 O O . LEU A 1 105 ? 10.72500 9.04100 -50.41300 1.000 29.39233 123 LEU A O 1
ATOM 1527 N N . HIS A 1 106 ? 12.10700 7.31300 -50.05200 1.000 26.36106 124 HIS A N 1
ATOM 1528 C CA . HIS A 1 106 ? 13.27800 8.15200 -50.25400 1.000 27.14008 124 HIS A CA 1
ATOM 1529 C C . HIS A 1 106 ? 13.38400 8.60800 -51.70200 1.000 26.73725 124 HIS A C 1
ATOM 1530 O O . HIS A 1 106 ? 13.87900 9.70800 -51.96700 1.000 25.43180 124 HIS A O 1
ATOM 1544 N N . ARG A 1 107 ? 12.89900 7.79800 -52.64100 1.000 27.68368 125 ARG A N 1
ATOM 1545 C CA . ARG A 1 107 ? 12.87000 8.24500 -54.03000 1.000 26.52389 125 ARG A CA 1
ATOM 1546 C C . ARG A 1 107 ? 11.87500 9.38600 -54.19600 1.000 28.42892 125 ARG A C 1
ATOM 1547 O O . ARG A 1 107 ? 12.17300 10.39500 -54.84800 1.000 28.17825 125 ARG A O 1
ATOM 1568 N N . ARG A 1 108 ? 10.69700 9.25800 -53.57800 1.000 29.17432 126 ARG A N 1
ATOM 1569 C CA . ARG A 1 108 ? 9.69800 10.31700 -53.67000 1.000 30.79784 126 ARG A CA 1
ATOM 1570 C C . ARG A 1 108 ? 10.21300 11.62000 -53.06900 1.000 30.07988 126 ARG A C 1
ATOM 1571 O O . ARG A 1 108 ? 10.03000 12.69500 -53.65000 1.000 31.38637 126 ARG A O 1
ATOM 1592 N N . LEU A 1 109 ? 10.86600 11.54400 -51.90700 1.000 32.69460 127 LEU A N 1
ATOM 1593 C CA . LEU A 1 109 ? 11.35000 12.75700 -51.25300 1.000 32.36940 127 LEU A CA 1
ATOM 1594 C C . LEU A 1 109 ? 12.48400 13.40400 -52.03800 1.000 31.19176 127 LEU A C 1
ATOM 1595 O O . LEU A 1 109 ? 12.53600 14.63200 -52.16300 1.000 29.66289 127 LEU A O 1
ATOM 1611 N N . ALA A 1 110 ? 13.41700 12.59800 -52.55700 1.000 29.66975 128 ALA A N 1
ATOM 1612 C CA . ALA A 1 110 ? 14.47600 13.15300 -53.39100 1.000 28.73239 128 ALA A CA 1
ATOM 1613 C C . ALA A 1 110 ? 13.88300 13.89100 -54.58000 1.000 28.89087 128 ALA A C 1
ATOM 1614 O O . ALA A 1 110 ? 14.32000 14.99800 -54.92000 1.000 32.51079 128 ALA A O 1
ATOM 1621 N N . MET A 1 111 ? 12.87100 13.29800 -55.21600 1.000 30.48152 129 MET A N 1
ATOM 1622 C CA . MET A 1 111 ? 12.24900 13.93800 -56.37000 1.000 35.65963 129 MET A CA 1
ATOM 1623 C C . MET A 1 111 ? 11.49600 15.20200 -55.96800 1.000 36.19325 129 MET A C 1
ATOM 1624 O O . MET A 1 111 ? 11.48800 16.19100 -56.71000 1.000 33.56755 129 MET A O 1
ATOM 1638 N N . ALA A 1 112 ? 10.85000 15.18300 -54.80100 1.000 33.99061 130 ALA A N 1
ATOM 1639 C CA . ALA A 1 112 ? 10.15600 16.37300 -54.31600 1.000 34.30303 130 ALA A CA 1
ATOM 1640 C C . ALA A 1 112 ? 11.12300 17.52800 -54.09100 1.000 34.78506 130 ALA A C 1
ATOM 1641 O O . ALA A 1 112 ? 10.77100 18.69300 -54.30700 1.000 40.28875 130 ALA A O 1
ATOM 1648 N N . THR A 1 113 ? 12.34500 17.22500 -53.64900 1.000 33.64232 131 THR A N 1
ATOM 1649 C CA . THR A 1 113 ? 13.32900 18.27500 -53.39600 1.000 33.54938 131 THR A CA 1
ATOM 1650 C C . THR A 1 113 ? 13.62400 19.09800 -54.64800 1.000 37.97878 131 THR A C 1
ATOM 1651 O O . THR A 1 113 ? 13.78200 20.32100 -54.57100 1.000 41.95270 131 THR A O 1
ATOM 1662 N N . PHE A 1 114 ? 13.72400 18.44700 -55.80600 1.000 37.30066 132 PHE A N 1
ATOM 1663 C CA . PHE A 1 114 ? 14.05000 19.17100 -57.03100 1.000 40.93355 132 PHE A CA 1
ATOM 1664 C C . PHE A 1 114 ? 12.98500 20.19800 -57.39100 1.000 49.81830 132 PHE A C 1
ATOM 1665 O O . PHE A 1 114 ? 13.29000 21.17100 -58.08700 1.000 57.26405 132 PHE A O 1
ATOM 1682 N N . ALA A 1 115 ? 11.75100 20.09100 -56.86800 1.000 56.49649 133 ALA A N 1
ATOM 1683 C CA . ALA A 1 115 ? 10.69300 21.11700 -57.04200 1.000 54.40266 133 ALA A CA 1
ATOM 1684 C C . ALA A 1 115 ? 10.93500 22.38800 -56.26100 1.000 60.70124 133 ALA A C 1
ATOM 1685 O O . ALA A 1 115 ? 10.38400 23.42500 -56.55200 1.000 63.77368 133 ALA A O 1
ATOM 1692 N N . LEU A 1 116 ? 11.83700 22.36000 -55.30200 1.000 59.12094 134 LEU A N 1
ATOM 1693 C CA . LEU A 1 116 ? 12.19200 23.56200 -54.58400 1.000 60.53786 134 LEU A CA 1
ATOM 1694 C C . LEU A 1 116 ? 13.22500 24.42900 -55.34100 1.000 64.98850 134 LEU A C 1
ATOM 1695 O O . LEU A 1 116 ? 13.64400 25.46200 -54.81200 1.000 60.63428 134 LEU A O 1
ATOM 1711 N N . PHE A 1 117 ? 13.60400 24.01900 -56.54400 1.000 64.89782 135 PHE A N 1
ATOM 1712 C CA . PHE A 1 117 ? 14.61200 24.74200 -57.29000 1.000 65.75554 135 PHE A CA 1
ATOM 1713 C C . PHE A 1 117 ? 14.13800 25.20700 -58.63600 1.000 70.75904 135 PHE A C 1
ATOM 1714 O O . PHE A 1 117 ? 14.90000 25.26000 -59.57000 1.000 63.99959 135 PHE A O 1
ATOM 1731 N N . LYS A 1 118 ? 12.86700 25.57700 -58.69600 1.000 81.40172 136 LYS A N 1
ATOM 1732 C CA . LYS A 1 118 ? 12.23000 26.03200 -59.91300 1.000 79.63060 136 LYS A CA 1
ATOM 1733 C C . LYS A 1 118 ? 12.14900 27.54800 -59.91800 1.000 65.70454 136 LYS A C 1
ATOM 1734 O O . LYS A 1 118 ? 12.16100 28.16700 -58.87300 1.000 64.93808 136 LYS A O 1
ATOM 1753 N N . LYS A 1 123 ? 16.67500 29.06100 -57.67400 1.000 62.05856 141 LYS A N 1
ATOM 1754 C CA . LYS A 1 123 ? 16.39900 28.62400 -59.02600 1.000 60.78568 141 LYS A CA 1
ATOM 1755 C C . LYS A 1 123 ? 17.56500 27.78800 -59.49100 1.000 56.14333 141 LYS A C 1
ATOM 1756 O O . LYS A 1 123 ? 18.66500 28.17100 -59.32100 1.000 47.26034 141 LYS A O 1
ATOM 1775 N N . LEU A 1 124 ? 17.31000 26.65600 -60.10400 1.000 53.25110 142 LEU A N 1
ATOM 1776 C CA . LEU A 1 124 ? 18.38700 25.80100 -60.49000 1.000 49.57859 142 LEU A CA 1
ATOM 1777 C C . LEU A 1 124 ? 19.36100 26.43200 -61.44900 1.000 43.92365 142 LEU A C 1
ATOM 1778 O O . LEU A 1 124 ? 20.51800 26.33200 -61.23000 1.000 39.90920 142 LEU A O 1
ATOM 1794 N N . GLU A 1 125 ? 18.88800 27.07500 -62.49500 1.000 44.95594 143 GLU A N 1
ATOM 1795 C CA . GLU A 1 125 ? 19.78200 27.71000 -63.45600 1.000 47.82112 143 GLU A CA 1
ATOM 1796 C C . GLU A 1 125 ? 20.74000 28.67500 -62.77100 1.000 43.58922 143 GLU A C 1
ATOM 1797 O O . GLU A 1 125 ? 21.91300 28.77700 -63.14900 1.000 42.10629 143 GLU A O 1
ATOM 1809 N N . LYS A 1 126 ? 20.25200 29.40000 -61.76400 1.000 47.71694 144 LYS A N 1
ATOM 1810 C CA . LYS A 1 126 ? 21.07700 30.40900 -61.10800 1.000 48.66101 144 LYS A CA 1
ATOM 1811 C C . LYS A 1 126 ? 22.19700 29.76600 -60.29800 1.000 42.74840 144 LYS A C 1
ATOM 1812 O O . LYS A 1 126 ? 23.33400 30.24700 -60.30800 1.000 46.32283 144 LYS A O 1
ATOM 1831 N N . ILE A 1 127 ? 21.88600 28.70200 -59.55600 1.000 44.02867 145 ILE A N 1
ATOM 1832 C CA . ILE A 1 127 ? 22.91800 27.98700 -58.80800 1.000 40.22912 145 ILE A CA 1
ATOM 1833 C C . ILE A 1 127 ? 23.99600 27.46200 -59.75100 1.000 38.04015 145 ILE A C 1
ATOM 1834 O O . ILE A 1 127 ? 25.20000 27.56900 -59.47700 1.000 36.70650 145 ILE A O 1
ATOM 1850 N N . ILE A 1 128 ? 23.58300 26.90600 -60.88400 1.000 37.65653 146 ILE A N 1
ATOM 1851 C CA . ILE A 1 128 ? 24.54100 26.29300 -61.79900 1.000 36.10731 146 ILE A CA 1
ATOM 1852 C C . ILE A 1 128 ? 25.42800 27.35900 -62.42500 1.000 36.72844 146 ILE A C 1
ATOM 1853 O O . ILE A 1 128 ? 26.65800 27.22600 -62.46400 1.000 37.52826 146 ILE A O 1
ATOM 1869 N N . CYS A 1 129 ? 24.81900 28.43900 -62.91600 1.000 37.96632 147 CYS A N 1
ATOM 1870 C CA . CYS A 1 129 ? 25.59700 29.49000 -63.56000 1.000 35.02374 147 CYS A CA 1
ATOM 1871 C C . CYS A 1 129 ? 26.62400 30.09700 -62.61200 1.000 35.31882 147 CYS A C 1
ATOM 1872 O O . CYS A 1 129 ? 27.71800 30.46800 -63.04500 1.000 39.42114 147 CYS A O 1
ATOM 1880 N N . GLN A 1 130 ? 26.31300 30.18700 -61.31800 1.000 41.24132 148 GLN A N 1
ATOM 1881 C CA . GLN A 1 130 ? 27.27800 30.77200 -60.39400 1.000 42.61056 148 GLN A CA 1
ATOM 1882 C C . GLN A 1 130 ? 28.52000 29.90000 -60.27200 1.000 40.69293 148 GLN A C 1
ATOM 1883 O O . GLN A 1 130 ? 29.64100 30.41300 -60.19300 1.000 42.04468 148 GLN A O 1
ATOM 1897 N N . GLU A 1 131 ? 28.34500 28.57700 -60.26300 1.000 34.03151 149 GLU A N 1
ATOM 1898 C CA . GLU A 1 131 ? 29.49800 27.68700 -60.19700 1.000 35.47025 149 GLU A CA 1
ATOM 1899 C C . GLU A 1 131 ? 30.22000 27.58500 -61.53600 1.000 36.90803 149 GLU A C 1
ATOM 1900 O O . GLU A 1 131 ? 31.43500 27.35700 -61.56600 1.000 37.55891 149 GLU A O 1
ATOM 1912 N N . ILE A 1 132 ? 29.50800 27.75200 -62.65000 1.000 35.86987 150 ILE A N 1
ATOM 1913 C CA . ILE A 1 132 ? 30.18000 27.70400 -63.94700 1.000 36.48405 150 ILE A CA 1
ATOM 1914 C C . ILE A 1 132 ? 31.05100 28.93900 -64.14700 1.000 37.62396 150 ILE A C 1
ATOM 1915 O O . ILE A 1 132 ? 32.11900 28.86700 -64.77000 1.000 40.31441 150 ILE A O 1
ATOM 1931 N N . SER A 1 133 ? 30.60700 30.09500 -63.63800 1.000 38.77133 151 SER A N 1
ATOM 1932 C CA . SER A 1 133 ? 31.42200 31.30000 -63.75300 1.000 37.64494 151 SER A CA 1
ATOM 1933 C C . SER A 1 133 ? 32.72900 31.13400 -62.99600 1.000 39.26431 151 SER A C 1
ATOM 1934 O O . SER A 1 133 ? 33.79700 31.50300 -63.49800 1.000 44.76867 151 SER A O 1
ATOM 1942 N N . THR A 1 134 ? 32.66600 30.54400 -61.79800 1.000 39.80035 152 THR A N 1
ATOM 1943 C CA . THR A 1 134 ? 33.89100 30.23900 -61.07000 1.000 40.73465 152 THR A CA 1
ATOM 1944 C C . THR A 1 134 ? 34.74800 29.25400 -61.85200 1.000 42.66080 152 THR A C 1
ATOM 1945 O O . THR A 1 134 ? 35.97100 29.41700 -61.95000 1.000 40.59285 152 THR A O 1
ATOM 1956 N N . LEU A 1 135 ? 34.12100 28.22500 -62.42000 1.000 39.83355 153 LEU A N 1
ATOM 1957 C CA . LEU A 1 135 ? 34.86100 27.25500 -63.22100 1.000 43.13947 153 LEU A CA 1
ATOM 1958 C C . LEU A 1 135 ? 35.61500 27.94400 -64.35100 1.000 38.27534 153 LEU A C 1
ATOM 1959 O O . LEU A 1 135 ? 36.80600 27.69200 -64.56900 1.000 38.65426 153 LEU A O 1
ATOM 1975 N N . CYS A 1 136 ? 34.93400 28.81900 -65.08500 1.000 38.33014 154 CYS A N 1
ATOM 1976 C CA . CYS A 1 136 ? 35.58100 29.47300 -66.21700 1.000 44.87955 154 CYS A CA 1
ATOM 1977 C C . CYS A 1 136 ? 36.71700 30.37500 -65.75300 1.000 44.61863 154 CYS A C 1
ATOM 1978 O O . CYS A 1 136 ? 37.78000 30.41400 -66.38300 1.000 44.26442 154 CYS A O 1
ATOM 1986 N N . ASP A 1 137 ? 36.52900 31.08300 -64.63700 1.000 48.78759 155 ASP A N 1
ATOM 1987 C CA . ASP A 1 137 ? 37.61600 31.89800 -64.10400 1.000 44.20086 155 ASP A CA 1
ATOM 1988 C C . ASP A 1 137 ? 38.83600 31.04300 -63.79900 1.000 45.26865 155 ASP A C 1
ATOM 1989 O O . ASP A 1 137 ? 39.96600 31.42000 -64.12800 1.000 47.12226 155 ASP A O 1
ATOM 1998 N N . MET A 1 138 ? 38.62600 29.88100 -63.17600 1.000 44.28129 156 MET A N 1
ATOM 1999 C CA . MET A 1 138 ? 39.74500 29.00400 -62.84900 1.000 46.92927 156 MET A CA 1
ATOM 2000 C C . MET A 1 138 ? 40.44600 28.49900 -64.10600 1.000 45.13568 156 MET A C 1
ATOM 2001 O O . MET A 1 138 ? 41.67900 28.40900 -64.15100 1.000 44.90550 156 MET A O 1
ATOM 2015 N N . LEU A 1 139 ? 39.67900 28.16700 -65.14200 1.000 42.87846 157 LEU A N 1
ATOM 2016 C CA . LEU A 1 139 ? 40.29300 27.65500 -66.36300 1.000 44.94852 157 LEU A CA 1
ATOM 2017 C C . LEU A 1 139 ? 41.04700 28.75300 -67.10600 1.000 48.87902 157 LEU A C 1
ATOM 2018 O O . LEU A 1 139 ? 42.10200 28.49900 -67.70000 1.000 51.67428 157 LEU A O 1
ATOM 2034 N N . ALA A 1 140 ? 40.52300 29.98100 -67.09000 1.000 50.05728 158 ALA A N 1
ATOM 2035 C CA . ALA A 1 140 ? 41.20900 31.07300 -67.77200 1.000 53.88675 158 ALA A CA 1
ATOM 2036 C C . ALA A 1 140 ? 42.58000 31.36100 -67.17400 1.000 54.19463 158 ALA A C 1
ATOM 2037 O O . ALA A 1 140 ? 43.45000 31.89000 -67.87600 1.000 57.93745 158 ALA A O 1
ATOM 2044 N N . THR A 1 141 ? 42.79700 31.01900 -65.90100 1.000 52.49988 159 THR A N 1
ATOM 2045 C CA . THR A 1 141 ? 44.11500 31.20200 -65.30200 1.000 56.63509 159 THR A CA 1
ATOM 2046 C C . THR A 1 141 ? 45.14700 30.28200 -65.93900 1.000 57.91735 159 THR A C 1
ATOM 2047 O O . THR A 1 141 ? 46.32600 30.64100 -66.01900 1.000 61.90490 159 THR A O 1
ATOM 2058 N N . HIS A 1 142 ? 44.73200 29.09500 -66.39000 1.000 58.23908 160 HIS A N 1
ATOM 2059 C CA . HIS A 1 142 ? 45.63200 28.15500 -67.04700 1.000 61.69644 160 HIS A CA 1
ATOM 2060 C C . HIS A 1 142 ? 45.74700 28.42400 -68.53800 1.000 61.73039 160 HIS A C 1
ATOM 2061 O O . HIS A 1 142 ? 46.05000 27.50500 -69.31100 1.000 56.99227 160 HIS A O 1
ATOM 2075 N N . ASN A 1 143 ? 45.51600 29.66500 -68.95700 1.000 62.25294 161 ASN A N 1
ATOM 2076 C CA . ASN A 1 143 ? 45.51800 30.00200 -70.37200 1.000 64.45492 161 ASN A CA 1
ATOM 2077 C C . ASN A 1 143 ? 46.81500 29.57000 -71.04000 1.000 67.95007 161 ASN A C 1
ATOM 2078 O O . ASN A 1 143 ? 47.91200 29.85800 -70.55100 1.000 68.63873 161 ASN A O 1
ATOM 2089 N N . GLY A 1 144 ? 46.72500 28.78200 -72.10200 1.000 64.66972 162 GLY A N 1
ATOM 2090 C CA . GLY A 1 144 ? 47.88900 28.41400 -72.83400 1.000 62.52359 162 GLY A CA 1
ATOM 2091 C C . GLY A 1 144 ? 48.41500 27.09000 -72.41400 1.000 64.79179 162 GLY A C 1
ATOM 2092 O O . GLY A 1 144 ? 49.29500 26.60200 -73.07400 1.000 65.19577 162 GLY A O 1
ATOM 2096 N N . GLN A 1 145 ? 47.88900 26.48500 -71.35700 1.000 59.27999 163 GLN A N 1
ATOM 2097 C CA . GLN A 1 145 ? 48.43500 25.23100 -70.92500 1.000 62.16759 163 GLN A CA 1
ATOM 2098 C C . GLN A 1 145 ? 47.53200 24.09600 -71.31800 1.000 56.85967 163 GLN A C 1
ATOM 2099 O O . GLN A 1 145 ? 46.40300 24.30300 -71.60700 1.000 55.62882 163 GLN A O 1
ATOM 2113 N N . SER A 1 146 ? 48.07500 22.90000 -71.30600 1.000 50.65356 164 SER A N 1
ATOM 2114 C CA . SER A 1 146 ? 47.31500 21.67700 -71.52700 1.000 52.88571 164 SER A CA 1
ATOM 2115 C C . SER A 1 146 ? 47.10700 21.01300 -70.17400 1.000 53.36388 164 SER A C 1
ATOM 2116 O O . SER A 1 146 ? 48.08000 20.65800 -69.49700 1.000 50.38340 164 SER A O 1
ATOM 2124 N N . ILE A 1 147 ? 45.84500 20.86600 -69.76700 1.000 48.27072 165 ILE A N 1
ATOM 2125 C CA . ILE A 1 147 ? 45.52500 20.41500 -68.41900 1.000 45.29898 165 ILE A CA 1
ATOM 2126 C C . ILE A 1 147 ? 44.41600 19.37300 -68.46500 1.000 44.63062 165 ILE A C 1
ATOM 2127 O O . ILE A 1 147 ? 43.66400 19.26500 -69.43600 1.000 44.43168 165 ILE A O 1
ATOM 2143 N N . ASP A 1 148 ? 44.32300 18.60500 -67.38200 1.000 45.03981 166 ASP A N 1
ATOM 2144 C CA . ASP A 1 148 ? 43.18100 17.73900 -67.12300 1.000 41.73421 166 ASP A CA 1
ATOM 2145 C C . ASP A 1 148 ? 42.13600 18.57700 -66.39800 1.000 43.89340 166 ASP A C 1
ATOM 2146 O O . ASP A 1 148 ? 42.38900 19.06300 -65.29000 1.000 46.04771 166 ASP A O 1
ATOM 2155 N N . ILE A 1 149 ? 40.98200 18.77700 -67.02800 1.000 39.42318 167 ILE A N 1
ATOM 2156 C CA . ILE A 1 149 ? 39.97600 19.66500 -66.45600 1.000 43.88351 167 ILE A CA 1
ATOM 2157 C C . ILE A 1 149 ? 39.04100 18.91200 -65.51600 1.000 38.69876 167 ILE A C 1
ATOM 2158 O O . ILE A 1 149 ? 38.01400 19.45300 -65.09100 1.000 39.06982 167 ILE A O 1
ATOM 2174 N N . SER A 1 150 ? 39.26400 17.62400 -65.26100 1.000 37.96614 168 SER A N 1
ATOM 2175 C CA . SER A 1 150 ? 38.44700 16.84500 -64.36000 1.000 35.91233 168 SER A CA 1
ATOM 2176 C C . SER A 1 150 ? 38.18700 17.53400 -63.03900 1.000 39.77033 168 SER A C 1
ATOM 2177 O O . SER A 1 150 ? 37.06400 17.71800 -62.66500 1.000 33.64102 168 SER A O 1
ATOM 2185 N N . PHE A 1 151 ? 39.24100 17.95100 -62.37700 1.000 35.92268 169 PHE A N 1
ATOM 2186 C CA . PHE A 1 151 ? 39.09000 18.59100 -61.10500 1.000 35.63221 169 PHE A CA 1
ATOM 2187 C C . PHE A 1 151 ? 38.31000 19.86800 -61.13600 1.000 34.53998 169 PHE A C 1
ATOM 2188 O O . PHE A 1 151 ? 37.46300 19.99500 -60.32300 1.000 37.03018 169 PHE A O 1
ATOM 2205 N N . PRO A 1 152 ? 38.62100 20.82600 -62.03500 1.000 36.90953 170 PRO A N 1
ATOM 2206 C CA . PRO A 1 152 ? 37.78100 22.03500 -61.96500 1.000 35.44426 170 PRO A CA 1
ATOM 2207 C C . PRO A 1 152 ? 36.28800 21.76700 -62.17000 1.000 36.59656 170 PRO A C 1
ATOM 2208 O O . PRO A 1 152 ? 35.46500 22.34000 -61.45700 1.000 37.82450 170 PRO A O 1
ATOM 2219 N N . VAL A 1 153 ? 35.95000 20.91100 -63.12800 1.000 33.37126 171 VAL A N 1
ATOM 2220 C CA . VAL A 1 153 ? 34.55400 20.57200 -63.38400 1.000 32.36519 171 VAL A CA 1
ATOM 2221 C C . VAL A 1 153 ? 33.95900 19.87300 -62.16700 1.000 31.06424 171 VAL A C 1
ATOM 2222 O O . VAL A 1 153 ? 32.82500 20.15300 -61.75800 1.000 30.14699 171 VAL A O 1
ATOM 2235 N N . PHE A 1 154 ? 34.71800 18.94100 -61.58700 1.000 30.63531 172 PHE A N 1
ATOM 2236 C CA . PHE A 1 154 ? 34.30700 18.25100 -60.36800 1.000 32.43257 172 PHE A CA 1
ATOM 2237 C C . PHE A 1 154 ? 33.91300 19.24200 -59.26900 1.000 32.48153 172 PHE A C 1
ATOM 2238 O O . PHE A 1 154 ? 32.91500 19.04300 -58.56400 1.000 30.16144 172 PHE A O 1
ATOM 2255 N N . VAL A 1 155 ? 34.67800 20.32100 -59.11700 1.000 31.74290 173 VAL A N 1
ATOM 2256 C CA . VAL A 1 155 ? 34.38100 21.30400 -58.08200 1.000 33.40241 173 VAL A CA 1
ATOM 2257 C C . VAL A 1 155 ? 33.05400 21.99700 -58.35700 1.000 32.95476 173 VAL A C 1
ATOM 2258 O O . VAL A 1 155 ? 32.24800 22.19800 -57.44300 1.000 34.96853 173 VAL A O 1
ATOM 2271 N N . ALA A 1 156 ? 32.80000 22.38000 -59.61100 1.000 31.49809 174 ALA A N 1
ATOM 2272 C CA . ALA A 1 156 ? 31.57800 23.12000 -59.91700 1.000 30.97021 174 ALA A CA 1
ATOM 2273 C C . ALA A 1 156 ? 30.33500 22.28200 -59.63900 1.000 30.55695 174 ALA A C 1
ATOM 2274 O O . ALA A 1 156 ? 29.38500 22.75100 -58.99600 1.000 34.37653 174 ALA A O 1
ATOM 2281 N N . VAL A 1 157 ? 30.32300 21.03200 -60.10600 1.000 28.04832 175 VAL A N 1
ATOM 2282 C CA . VAL A 1 157 ? 29.13400 20.20900 -59.92000 1.000 27.19916 175 VAL A CA 1
ATOM 2283 C C . VAL A 1 157 ? 29.03000 19.72900 -58.47400 1.000 28.40167 175 VAL A C 1
ATOM 2284 O O . VAL A 1 157 ? 27.92600 19.51000 -57.97000 1.000 27.72288 175 VAL A O 1
ATOM 2297 N N . THR A 1 158 ? 30.16100 19.53700 -57.79400 1.000 28.20502 176 THR A N 1
ATOM 2298 C CA . THR A 1 158 ? 30.11000 19.23700 -56.36700 1.000 28.13681 176 THR A CA 1
ATOM 2299 C C . THR A 1 158 ? 29.42100 20.35900 -55.59600 1.000 30.35251 176 THR A C 1
ATOM 2300 O O . THR A 1 158 ? 28.60300 20.10200 -54.70300 1.000 33.18102 176 THR A O 1
ATOM 2311 N N . ASN A 1 159 ? 29.75100 21.61300 -55.91300 1.000 28.61501 177 ASN A N 1
ATOM 2312 C CA . ASN A 1 159 ? 29.12300 22.72900 -55.21600 1.000 34.87498 177 ASN A CA 1
ATOM 2313 C C . ASN A 1 159 ? 27.63600 22.81300 -55.53200 1.000 33.31567 177 ASN A C 1
ATOM 2314 O O . ASN A 1 159 ? 26.82900 23.11700 -54.64800 1.000 28.98957 177 ASN A O 1
ATOM 2325 N N . VAL A 1 160 ? 27.25200 22.54200 -56.78000 1.000 29.87040 178 VAL A N 1
ATOM 2326 C CA . VAL A 1 160 ? 25.83500 22.56100 -57.13900 1.000 27.33731 178 VAL A CA 1
ATOM 2327 C C . VAL A 1 160 ? 25.06100 21.56300 -56.28400 1.000 30.12511 178 VAL A C 1
ATOM 2328 O O . VAL A 1 160 ? 23.98700 21.87200 -55.75100 1.000 30.18534 178 VAL A O 1
ATOM 2341 N N . ILE A 1 161 ? 25.59000 20.34500 -56.15300 1.000 28.68446 179 ILE A N 1
ATOM 2342 C CA . ILE A 1 161 ? 24.87500 19.30700 -55.41800 1.000 28.70866 179 ILE A CA 1
ATOM 2343 C C . ILE A 1 161 ? 24.98200 19.53900 -53.91700 1.000 30.91649 179 ILE A C 1
ATOM 2344 O O . ILE A 1 161 ? 24.04900 19.22300 -53.17300 1.000 29.63152 179 ILE A O 1
ATOM 2360 N N . SER A 1 162 ? 26.09500 20.10100 -53.44600 1.000 30.74410 180 SER A N 1
ATOM 2361 C CA . SER A 1 162 ? 26.17700 20.45300 -52.03400 1.000 33.39242 180 SER A CA 1
ATOM 2362 C C . SER A 1 162 ? 25.12400 21.49400 -51.68400 1.000 31.47010 180 SER A C 1
ATOM 2363 O O . SER A 1 162 ? 24.52000 21.44600 -50.60600 1.000 34.25412 180 SER A O 1
ATOM 2371 N N . LEU A 1 163 ? 24.86700 22.43100 -52.60000 1.000 32.47446 181 LEU A N 1
ATOM 2372 C CA . LEU A 1 163 ? 23.84700 23.44000 -52.34800 1.000 32.23178 181 LEU A CA 1
ATOM 2373 C C . LEU A 1 163 ? 22.44900 22.83400 -52.38800 1.000 36.14153 181 LEU A C 1
ATOM 2374 O O . LEU A 1 163 ? 21.58600 23.19300 -51.57700 1.000 33.96560 181 LEU A O 1
ATOM 2390 N N . ILE A 1 164 ? 22.20600 21.90700 -53.31800 1.000 30.20881 182 ILE A N 1
ATOM 2391 C CA . ILE A 1 164 ? 20.90800 21.23800 -53.36100 1.000 28.35874 182 ILE A CA 1
ATOM 2392 C C . ILE A 1 164 ? 20.68900 20.38800 -52.11200 1.000 30.19876 182 ILE A C 1
ATOM 2393 O O . ILE A 1 164 ? 19.55300 20.23600 -51.64300 1.000 29.28163 182 ILE A O 1
ATOM 2409 N N . CYS A 1 165 ? 21.75200 19.81300 -51.56100 1.000 28.16816 183 CYS A N 1
ATOM 2410 C CA . CYS A 1 165 ? 21.61500 18.90500 -50.43300 1.000 31.76802 183 CYS A CA 1
ATOM 2411 C C . CYS A 1 165 ? 21.62700 19.64600 -49.10700 1.000 36.72288 183 CYS A C 1
ATOM 2412 O O . CYS A 1 165 ? 20.84900 19.30900 -48.20900 1.000 33.47534 183 CYS A O 1
ATOM 2420 N N . PHE A 1 166 ? 22.51600 20.63400 -48.96500 1.000 32.58916 184 PHE A N 1
ATOM 2421 C CA . PHE A 1 166 ? 22.76600 21.25800 -47.67500 1.000 33.35929 184 PHE A CA 1
ATOM 2422 C C . PHE A 1 166 ? 22.69500 22.77500 -47.67600 1.000 37.38390 184 PHE A C 1
ATOM 2423 O O . PHE A 1 166 ? 22.81700 23.37300 -46.60000 1.000 38.31623 184 PHE A O 1
ATOM 2440 N N . ASN A 1 167 ? 22.55000 23.42100 -48.82800 1.000 36.55313 185 ASN A N 1
ATOM 2441 C CA . ASN A 1 167 ? 22.67600 24.87500 -48.91500 1.000 36.58379 185 ASN A CA 1
ATOM 2442 C C . ASN A 1 167 ? 24.07300 25.33400 -48.50400 1.000 38.05330 185 ASN A C 1
ATOM 2443 O O . ASN A 1 167 ? 24.24900 26.43700 -47.97400 1.000 38.20876 185 ASN A O 1
ATOM 2454 N N . THR A 1 168 ? 25.07700 24.48800 -48.73000 1.000 33.72173 186 THR A N 1
ATOM 2455 C CA . THR A 1 168 ? 26.46600 24.84900 -48.49700 1.000 35.41934 186 THR A CA 1
ATOM 2456 C C . THR A 1 168 ? 27.27000 24.69100 -49.78100 1.000 39.04826 186 THR A C 1
ATOM 2457 O O . THR A 1 168 ? 26.91600 23.90600 -50.66200 1.000 35.10351 186 THR A O 1
ATOM 2468 N N . SER A 1 169 ? 28.36900 25.44000 -49.86900 1.000 38.64259 187 SER A N 1
ATOM 2469 C CA . SER A 1 169 ? 29.25500 25.41100 -51.02700 1.000 41.63666 187 SER A CA 1
ATOM 2470 C C . SER A 1 169 ? 30.68900 25.42800 -50.52100 1.000 42.51858 187 SER A C 1
ATOM 2471 O O . SER A 1 169 ? 30.97500 25.96900 -49.45000 1.000 43.96863 187 SER A O 1
ATOM 2479 N N . TYR A 1 170 ? 31.58100 24.80000 -51.27300 1.000 39.42866 188 TYR A N 1
ATOM 2480 C CA . TYR A 1 170 ? 33.00100 24.84200 -50.95700 1.000 47.05780 188 TYR A CA 1
ATOM 2481 C C . TYR A 1 170 ? 33.68900 25.99500 -51.67900 1.000 50.67453 188 TYR A C 1
ATOM 2482 O O . TYR A 1 170 ? 33.41400 26.27200 -52.85200 1.000 49.14317 188 TYR A O 1
ATOM 2500 N N . LYS A 1 171 ? 34.61900 26.63900 -50.98400 1.000 55.66832 189 LYS A N 1
ATOM 2501 C CA . LYS A 1 171 ? 35.41100 27.70000 -51.58400 1.000 58.38147 189 LYS A CA 1
ATOM 2502 C C . LYS A 1 171 ? 36.63100 27.09000 -52.25800 1.000 53.03091 189 LYS A C 1
ATOM 2503 O O . LYS A 1 171 ? 37.10800 26.02200 -51.86600 1.000 55.32905 189 LYS A O 1
ATOM 2522 N N . ASN A 1 172 ? 37.13100 27.77000 -53.28700 1.000 56.05398 190 ASN A N 1
ATOM 2523 C CA . ASN A 1 172 ? 38.29000 27.26100 -54.00800 1.000 59.08300 190 ASN A CA 1
ATOM 2524 C C . ASN A 1 172 ? 39.42200 26.99900 -53.02300 1.000 52.64359 190 ASN A C 1
ATOM 2525 O O . ASN A 1 172 ? 39.72300 27.83800 -52.17000 1.000 52.77011 190 ASN A O 1
ATOM 2536 N N . GLY A 1 173 ? 40.02700 25.81600 -53.12200 1.000 46.94598 191 GLY A N 1
ATOM 2537 C CA . GLY A 1 173 ? 41.12400 25.43800 -52.25800 1.000 44.01538 191 GLY A CA 1
ATOM 2538 C C . GLY A 1 173 ? 40.74800 24.63600 -51.02700 1.000 47.53847 191 GLY A C 1
ATOM 2539 O O . GLY A 1 173 ? 41.64800 24.11100 -50.35500 1.000 51.50443 191 GLY A O 1
ATOM 2543 N N . ASP A 1 174 ? 39.46600 24.51400 -50.71000 1.000 43.56998 192 ASP A N 1
ATOM 2544 C CA . ASP A 1 174 ? 39.05000 23.73400 -49.54800 1.000 43.36707 192 ASP A CA 1
ATOM 2545 C C . ASP A 1 174 ? 39.54800 22.29700 -49.68500 1.000 48.72842 192 ASP A C 1
ATOM 2546 O O . ASP A 1 174 ? 39.20200 21.62400 -50.67000 1.000 48.01264 192 ASP A O 1
ATOM 2555 N N . PRO A 1 175 ? 40.36100 21.79000 -48.75000 1.000 47.61271 193 PRO A N 1
ATOM 2556 C CA . PRO A 1 175 ? 40.91700 20.43700 -48.93200 1.000 47.01166 193 PRO A CA 1
ATOM 2557 C C . PRO A 1 175 ? 39.86700 19.33600 -48.90800 1.000 43.97820 193 PRO A C 1
ATOM 2558 O O . PRO A 1 175 ? 40.15700 18.22500 -49.36700 1.000 46.73099 193 PRO A O 1
ATOM 2569 N N . GLU A 1 176 ? 38.65400 19.61300 -48.42200 1.000 44.00102 194 GLU A N 1
ATOM 2570 C CA . GLU A 1 176 ? 37.60800 18.59400 -48.42500 1.000 44.25908 194 GLU A CA 1
ATOM 2571 C C . GLU A 1 176 ? 37.25600 18.17100 -49.84600 1.000 40.39559 194 GLU A C 1
ATOM 2572 O O . GLU A 1 176 ? 36.88800 17.01300 -50.08000 1.000 38.61959 194 GLU A O 1
ATOM 2584 N N . LEU A 1 177 ? 37.38200 19.08800 -50.80500 1.000 42.46721 195 LEU A N 1
ATOM 2585 C CA . LEU A 1 177 ? 37.13300 18.74000 -52.19800 1.000 41.13537 195 LEU A CA 1
ATOM 2586 C C . LEU A 1 177 ? 38.05400 17.61700 -52.65100 1.000 39.95101 195 LEU A C 1
ATOM 2587 O O . LEU A 1 177 ? 37.63100 16.71300 -53.38100 1.000 38.51342 195 LEU A O 1
ATOM 2603 N N . ASN A 1 178 ? 39.31200 17.64400 -52.20800 1.000 39.46447 196 ASN A N 1
ATOM 2604 C CA . ASN A 1 178 ? 40.23800 16.57200 -52.55100 1.000 40.81942 196 ASN A CA 1
ATOM 2605 C C . ASN A 1 178 ? 39.91000 15.29300 -51.80000 1.000 42.11737 196 ASN A C 1
ATOM 2606 O O . ASN A 1 178 ? 40.08600 14.19600 -52.34400 1.000 43.57308 196 ASN A O 1
ATOM 2617 N N . VAL A 1 179 ? 39.42300 15.40800 -50.56300 1.000 41.85239 197 VAL A N 1
ATOM 2618 C CA . VAL A 1 179 ? 39.00000 14.22200 -49.82700 1.000 39.36223 197 VAL A CA 1
ATOM 2619 C C . VAL A 1 179 ? 37.86700 13.52700 -50.56900 1.000 38.61026 197 VAL A C 1
ATOM 2620 O O . VAL A 1 179 ? 37.87100 12.30400 -50.74800 1.000 38.28656 197 VAL A O 1
ATOM 2633 N N . ILE A 1 180 ? 36.88600 14.30500 -51.02400 1.000 38.17991 198 ILE A N 1
ATOM 2634 C CA . ILE A 1 180 ? 35.74800 13.73100 -51.73000 1.000 37.66205 198 ILE A CA 1
ATOM 2635 C C . ILE A 1 180 ? 36.19600 13.12300 -53.05100 1.000 37.12577 198 ILE A C 1
ATOM 2636 O O . ILE A 1 180 ? 35.80400 12.00600 -53.40200 1.000 36.30692 198 ILE A O 1
ATOM 2652 N N . GLN A 1 181 ? 37.01500 13.85100 -53.81400 1.000 39.13559 199 GLN A N 1
ATOM 2653 C CA . GLN A 1 181 ? 37.45200 13.32000 -55.10200 1.000 37.46867 199 GLN A CA 1
ATOM 2654 C C . GLN A 1 181 ? 38.14100 11.97400 -54.93100 1.000 39.20620 199 GLN A C 1
ATOM 2655 O O . GLN A 1 181 ? 37.95900 11.06200 -55.74900 1.000 39.53875 199 GLN A O 1
ATOM 2669 N N . ASN A 1 182 ? 38.90100 11.81600 -53.84800 1.000 41.07664 200 ASN A N 1
ATOM 2670 C CA . ASN A 1 182 ? 39.73100 10.62700 -53.70600 1.000 42.04892 200 ASN A CA 1
ATOM 2671 C C . ASN A 1 182 ? 38.93300 9.42100 -53.22000 1.000 36.98382 200 ASN A C 1
ATOM 2672 O O . ASN A 1 182 ? 39.20300 8.29900 -53.65900 1.000 40.11032 200 ASN A O 1
ATOM 2683 N N . TYR A 1 183 ? 37.94800 9.60500 -52.32800 1.000 36.66155 201 TYR A N 1
ATOM 2684 C CA . TYR A 1 183 ? 37.12700 8.44300 -51.97900 1.000 39.08385 201 TYR A CA 1
ATOM 2685 C C . TYR A 1 183 ? 36.08800 8.16900 -53.06300 1.000 37.25582 201 TYR A C 1
ATOM 2686 O O . TYR A 1 183 ? 35.69600 7.01400 -53.25400 1.000 37.51131 201 TYR A O 1
ATOM 2704 N N . ASN A 1 184 ? 35.67700 9.19000 -53.82000 1.000 34.42815 202 ASN A N 1
ATOM 2705 C CA . ASN A 1 184 ? 34.85400 8.94000 -55.00100 1.000 33.89569 202 ASN A CA 1
ATOM 2706 C C . ASN A 1 184 ? 35.57000 8.00200 -55.96400 1.000 36.75679 202 ASN A C 1
ATOM 2707 O O . ASN A 1 184 ? 35.03500 6.95400 -56.34800 1.000 32.23011 202 ASN A O 1
ATOM 2718 N N . GLU A 1 185 ? 36.79100 8.37300 -56.36300 1.000 40.83492 203 GLU A N 1
ATOM 2719 C CA . GLU A 1 185 ? 37.59600 7.51700 -57.22900 1.000 42.12279 203 GLU A CA 1
ATOM 2720 C C . GLU A 1 185 ? 37.79300 6.14100 -56.61000 1.000 41.52473 203 GLU A C 1
ATOM 2721 O O . GLU A 1 185 ? 37.74800 5.12400 -57.30900 1.000 38.07435 203 GLU A O 1
ATOM 2733 N N . GLY A 1 186 ? 37.99500 6.09000 -55.29300 1.000 38.98172 204 GLY A N 1
ATOM 2734 C CA . GLY A 1 186 ? 38.28200 4.82000 -54.64800 1.000 39.29323 204 GLY A CA 1
ATOM 2735 C C . GLY A 1 186 ? 37.08800 3.88600 -54.61700 1.000 37.25003 204 GLY A C 1
ATOM 2736 O O . GLY A 1 186 ? 37.23000 2.67600 -54.81000 1.000 39.86485 204 GLY A O 1
ATOM 2740 N N . ILE A 1 187 ? 35.89700 4.42800 -54.36300 1.000 35.56231 205 ILE A N 1
ATOM 2741 C CA . ILE A 1 187 ? 34.69500 3.59800 -54.35400 1.000 31.76886 205 ILE A CA 1
ATOM 2742 C C . ILE A 1 187 ? 34.36400 3.12500 -55.76100 1.000 35.44177 205 ILE A C 1
ATOM 2743 O O . ILE A 1 187 ? 34.08900 1.94200 -55.99100 1.000 35.92660 205 ILE A O 1
ATOM 2759 N N . ILE A 1 188 ? 34.36800 4.04800 -56.72000 1.000 34.97392 206 ILE A N 1
ATOM 2760 C CA . ILE A 1 188 ? 34.03700 3.68600 -58.09200 1.000 34.93253 206 ILE A CA 1
ATOM 2761 C C . ILE A 1 188 ? 34.98500 2.61000 -58.59800 1.000 38.71086 206 ILE A C 1
ATOM 2762 O O . ILE A 1 188 ? 34.57000 1.66100 -59.27600 1.000 38.77788 206 ILE A O 1
ATOM 2778 N N . ASP A 1 189 ? 36.27100 2.73300 -58.26700 1.000 37.34945 207 ASP A N 1
ATOM 2779 C CA . ASP A 1 189 ? 37.25600 1.78100 -58.75800 1.000 41.05498 207 ASP A CA 1
ATOM 2780 C C . ASP A 1 189 ? 37.12400 0.40900 -58.11000 1.000 47.55737 207 ASP A C 1
ATOM 2781 O O . ASP A 1 189 ? 37.68500 -0.55800 -58.63600 1.000 51.98996 207 ASP A O 1
ATOM 2790 N N . ASN A 1 190 ? 36.39600 0.29500 -56.99600 1.000 40.80379 208 ASN A N 1
ATOM 2791 C CA . ASN A 1 190 ? 36.28400 -0.97100 -56.28100 1.000 41.03048 208 ASN A CA 1
ATOM 2792 C C . ASN A 1 190 ? 34.85100 -1.47300 -56.17000 1.000 40.44277 208 ASN A C 1
ATOM 2793 O O . ASN A 1 190 ? 34.59900 -2.44800 -55.45300 1.000 40.40058 208 ASN A O 1
ATOM 2804 N N . LEU A 1 191 ? 33.91200 -0.83800 -56.85400 1.000 37.10450 209 LEU A N 1
ATOM 2805 C CA . LEU A 1 191 ? 32.50100 -1.20300 -56.81300 1.000 35.91506 209 LEU A CA 1
ATOM 2806 C C . LEU A 1 191 ? 32.17700 -1.91500 -58.11900 1.000 40.56813 209 LEU A C 1
ATOM 2807 O O . LEU A 1 191 ? 32.22600 -1.30100 -59.18800 1.000 41.84434 209 LEU A O 1
ATOM 2823 N N . SER A 1 192 ? 31.88200 -3.21100 -58.05600 1.000 39.49291 210 SER A N 1
ATOM 2824 C CA . SER A 1 192 ? 31.48300 -3.98600 -59.19300 1.000 47.51621 210 SER A CA 1
ATOM 2825 C C . SER A 1 192 ? 29.97700 -4.32500 -59.16600 1.000 43.25807 210 SER A C 1
ATOM 2826 O O . SER A 1 192 ? 29.55900 -5.08400 -58.35200 1.000 46.87276 210 SER A O 1
ATOM 2834 N N . LYS A 1 193 ? 29.19600 -3.78900 -60.08600 1.000 36.78184 211 LYS A N 1
ATOM 2835 C CA . LYS A 1 193 ? 27.76100 -4.00400 -60.15900 1.000 38.82727 211 LYS A CA 1
ATOM 2836 C C . LYS A 1 193 ? 27.39900 -5.09600 -61.15900 1.000 36.80816 211 LYS A C 1
ATOM 2837 O O . LYS A 1 193 ? 26.21300 -5.38800 -61.33000 1.000 34.46161 211 LYS A O 1
ATOM 2856 N N . ASP A 1 194 ? 28.39000 -5.71500 -61.80800 1.000 39.96916 212 ASP A N 1
ATOM 2857 C CA . ASP A 1 194 ? 28.14800 -6.70100 -62.86300 1.000 39.26159 212 ASP A CA 1
ATOM 2858 C C . ASP A 1 194 ? 28.33900 -8.10200 -62.29500 1.000 38.63532 212 ASP A C 1
ATOM 2859 O O . ASP A 1 194 ? 29.46800 -8.56600 -62.12000 1.000 43.10114 212 ASP A O 1
ATOM 2868 N N . SER A 1 195 ? 27.22200 -8.79400 -62.06500 1.000 35.23820 213 SER A N 1
ATOM 2869 C CA . SER A 1 195 ? 27.26700 -10.11600 -61.45000 1.000 39.40888 213 SER A CA 1
ATOM 2870 C C . SER A 1 195 ? 27.97800 -11.14400 -62.32100 1.000 46.19497 213 SER A C 1
ATOM 2871 O O . SER A 1 195 ? 28.56800 -12.09600 -61.79900 1.000 50.30828 213 SER A O 1
ATOM 2879 N N . LEU A 1 196 ? 27.89200 -10.99700 -63.64100 1.000 43.82097 214 LEU A N 1
ATOM 2880 C CA . LEU A 1 196 ? 28.38700 -11.98900 -64.59000 1.000 49.35980 214 LEU A CA 1
ATOM 2881 C C . LEU A 1 196 ? 29.88800 -11.89800 -64.83500 1.000 48.44805 214 LEU A C 1
ATOM 2882 O O . LEU A 1 196 ? 30.43500 -12.75600 -65.53700 1.000 48.15990 214 LEU A O 1
ATOM 2898 N N . VAL A 1 197 ? 30.55500 -10.88100 -64.28200 1.000 47.41336 215 VAL A N 1
ATOM 2899 C CA . VAL A 1 197 ? 31.97300 -10.65000 -64.55900 1.000 49.27297 215 VAL A CA 1
ATOM 2900 C C . VAL A 1 197 ? 32.78500 -11.92600 -64.36400 1.000 48.93314 215 VAL A C 1
ATOM 2901 O O . VAL A 1 197 ? 33.75100 -12.17700 -65.09500 1.000 48.18964 215 VAL A O 1
ATOM 2914 N N . ASP A 1 198 ? 32.42300 -12.74700 -63.37600 1.000 45.71948 216 ASP A N 1
ATOM 2915 C CA . ASP A 1 198 ? 33.21400 -13.94500 -63.12000 1.000 50.15309 216 ASP A CA 1
ATOM 2916 C C . ASP A 1 198 ? 33.10500 -14.94300 -64.26200 1.000 53.55972 216 ASP A C 1
ATOM 2917 O O . ASP A 1 198 ? 33.97700 -15.80900 -64.39700 1.000 53.30900 216 ASP A O 1
ATOM 2926 N N . LEU A 1 199 ? 32.05100 -14.84800 -65.07700 1.000 54.50936 217 LEU A N 1
ATOM 2927 C CA . LEU A 1 199 ? 31.90000 -15.71200 -66.24100 1.000 47.36257 217 LEU A CA 1
ATOM 2928 C C . LEU A 1 199 ? 32.75500 -15.27100 -67.42500 1.000 49.03795 217 LEU A C 1
ATOM 2929 O O . LEU A 1 199 ? 32.93000 -16.05300 -68.36600 1.000 45.51581 217 LEU A O 1
ATOM 2945 N N . VAL A 1 200 ? 33.29400 -14.05500 -67.39400 1.000 46.69868 218 VAL A N 1
ATOM 2946 C CA . VAL A 1 200 ? 34.07900 -13.47700 -68.48400 1.000 47.01134 218 VAL A CA 1
ATOM 2947 C C . VAL A 1 200 ? 35.31700 -12.92300 -67.78900 1.000 49.96740 218 VAL A C 1
ATOM 2948 O O . VAL A 1 200 ? 35.56200 -11.70600 -67.82000 1.000 48.36857 218 VAL A O 1
ATOM 2961 N N . PRO A 1 201 ? 36.15200 -13.78600 -67.20000 1.000 57.09954 219 PRO A N 1
ATOM 2962 C CA . PRO A 1 201 ? 37.20400 -13.28300 -66.29700 1.000 59.85583 219 PRO A CA 1
ATOM 2963 C C . PRO A 1 201 ? 38.17000 -12.31300 -66.94700 1.000 53.80653 219 PRO A C 1
ATOM 2964 O O . PRO A 1 201 ? 38.76700 -11.48700 -66.24300 1.000 54.61544 219 PRO A O 1
ATOM 2975 N N . TRP A 1 202 ? 38.35900 -12.38400 -68.26400 1.000 51.69503 220 TRP A N 1
ATOM 2976 C CA . TRP A 1 202 ? 39.29100 -11.45800 -68.89200 1.000 52.41203 220 TRP A CA 1
ATOM 2977 C C . TRP A 1 202 ? 38.80000 -10.01600 -68.84000 1.000 52.54327 220 TRP A C 1
ATOM 2978 O O . TRP A 1 202 ? 39.55300 -9.11200 -69.21700 1.000 52.43989 220 TRP A O 1
ATOM 2999 N N . LEU A 1 203 ? 37.56500 -9.78200 -68.38500 1.000 53.35671 221 LEU A N 1
ATOM 3000 C CA . LEU A 1 203 ? 37.02600 -8.43900 -68.21700 1.000 53.90839 221 LEU A CA 1
ATOM 3001 C C . LEU A 1 203 ? 36.94000 -7.98300 -66.76300 1.000 56.16770 221 LEU A C 1
ATOM 3002 O O . LEU A 1 203 ? 36.69000 -6.79800 -66.52500 1.000 57.08243 221 LEU A O 1
ATOM 3018 N N . LYS A 1 204 ? 37.26300 -8.88300 -65.83800 1.000 56.88460 222 LYS A N 1
ATOM 3019 C CA . LYS A 1 204 ? 37.24300 -8.56300 -64.44200 1.000 59.20260 222 LYS A CA 1
ATOM 3020 C C . LYS A 1 204 ? 38.47900 -7.79400 -64.11300 1.000 63.79181 222 LYS A C 1
ATOM 3021 O O . LYS A 1 204 ? 39.51300 -8.39000 -63.92300 1.000 60.89370 222 LYS A O 1
ATOM 3040 N N . ILE A 1 205 ? 38.39200 -6.46700 -64.08400 1.000 64.74127 223 ILE A N 1
ATOM 3041 C CA . ILE A 1 205 ? 39.58800 -5.66800 -63.82000 1.000 67.50715 223 ILE A CA 1
ATOM 3042 C C . ILE A 1 205 ? 39.35800 -4.84200 -62.56000 1.000 64.97917 223 ILE A C 1
ATOM 3043 O O . ILE A 1 205 ? 38.62400 -3.84800 -62.58400 1.000 61.61258 223 ILE A O 1
ATOM 3059 N N . PHE A 1 206 ? 39.98200 -5.24400 -61.45700 1.000 64.94803 224 PHE A N 1
ATOM 3060 C CA . PHE A 1 206 ? 39.85500 -4.53300 -60.19400 1.000 67.29874 224 PHE A CA 1
ATOM 3061 C C . PHE A 1 206 ? 41.19100 -4.48000 -59.47000 1.000 72.91743 224 PHE A C 1
ATOM 3062 O O . PHE A 1 206 ? 42.10300 -5.25400 -59.77600 1.000 73.86141 224 PHE A O 1
ATOM 3079 N N . PRO A 1 207 ? 41.32300 -3.58400 -58.49400 1.000 77.08431 225 PRO A N 1
ATOM 3080 C CA . PRO A 1 207 ? 42.56400 -3.50600 -57.71400 1.000 79.20932 225 PRO A CA 1
ATOM 3081 C C . PRO A 1 207 ? 42.81800 -4.75200 -56.87900 1.000 80.28584 225 PRO A C 1
ATOM 3082 O O . PRO A 1 207 ? 41.96700 -5.62600 -56.69800 1.000 75.75913 225 PRO A O 1
ATOM 3093 N N . ASN A 1 208 ? 44.02700 -4.82500 -56.33600 1.000 88.35926 226 ASN A N 1
ATOM 3094 C CA . ASN A 1 208 ? 44.43100 -5.98000 -55.52900 1.000 95.27446 226 ASN A CA 1
ATOM 3095 C C . ASN A 1 208 ? 43.50800 -6.33700 -54.35700 1.000 89.57356 226 ASN A C 1
ATOM 3096 O O . ASN A 1 208 ? 42.86300 -7.36900 -54.37600 1.000 92.53699 226 ASN A O 1
ATOM 3107 N N . LYS A 1 209 ? 43.44400 -5.53000 -53.32500 1.000 83.49844 227 LYS A N 1
ATOM 3108 C CA . LYS A 1 209 ? 42.56900 -5.88600 -52.21500 1.000 88.83208 227 LYS A CA 1
ATOM 3109 C C . LYS A 1 209 ? 41.26000 -5.11200 -52.37800 1.000 70.91895 227 LYS A C 1
ATOM 3110 O O . LYS A 1 209 ? 40.96900 -4.25000 -51.59700 1.000 63.64626 227 LYS A O 1
ATOM 3129 N N . THR A 1 210 ? 40.50800 -5.42600 -53.42300 1.000 69.55571 228 THR A N 1
ATOM 3130 C CA . THR A 1 210 ? 39.30600 -4.69300 -53.80700 1.000 65.59208 228 THR A CA 1
ATOM 3131 C C . THR A 1 210 ? 38.34700 -4.47400 -52.64100 1.000 57.72820 228 THR A C 1
ATOM 3132 O O . THR A 1 210 ? 37.93900 -3.34000 -52.36500 1.000 50.04022 228 THR A O 1
ATOM 3143 N N . LEU A 1 211 ? 37.93800 -5.55200 -51.96600 1.000 57.42163 229 LEU A N 1
ATOM 3144 C CA . LEU A 1 211 ? 36.84800 -5.42100 -51.00200 1.000 53.77544 229 LEU A CA 1
ATOM 3145 C C . LEU A 1 211 ? 37.24500 -4.58300 -49.79100 1.000 57.84776 229 LEU A C 1
ATOM 3146 O O . LEU A 1 211 ? 36.43600 -3.79300 -49.28900 1.000 54.41076 229 LEU A O 1
ATOM 3162 N N . GLU A 1 212 ? 38.47200 -4.74200 -49.29400 1.000 61.64103 230 GLU A N 1
ATOM 3163 C CA . GLU A 1 212 ? 38.88500 -3.93600 -48.14900 1.000 59.74949 230 GLU A CA 1
ATOM 3164 C C . GLU A 1 212 ? 39.03900 -2.47500 -48.55600 1.000 51.22042 230 GLU A C 1
ATOM 3165 O O . GLU A 1 212 ? 38.60700 -1.57200 -47.82900 1.000 49.91098 230 GLU A O 1
ATOM 3177 N N . LYS A 1 213 ? 39.64200 -2.22700 -49.72200 1.000 50.78436 231 LYS A N 1
ATOM 3178 C CA . LYS A 1 213 ? 39.77200 -0.86000 -50.21500 1.000 50.00916 231 LYS A CA 1
ATOM 3179 C C . LYS A 1 213 ? 38.40600 -0.20300 -50.37000 1.000 45.66076 231 LYS A C 1
ATOM 3180 O O . LYS A 1 213 ? 38.24200 0.98500 -50.06800 1.000 41.85049 231 LYS A O 1
ATOM 3199 N N . LEU A 1 214 ? 37.41200 -0.95600 -50.84700 1.000 45.44510 232 LEU A N 1
ATOM 3200 C CA . LEU A 1 214 ? 36.06600 -0.40200 -50.95200 1.000 45.94413 232 LEU A CA 1
ATOM 3201 C C . LEU A 1 214 ? 35.53200 -0.00400 -49.58100 1.000 40.45057 232 LEU A C 1
ATOM 3202 O O . LEU A 1 214 ? 35.04500 1.11700 -49.38900 1.000 36.99026 232 LEU A O 1
ATOM 3218 N N . LYS A 1 215 ? 35.61900 -0.91000 -48.60700 1.000 44.43402 233 LYS A N 1
ATOM 3219 C CA . LYS A 1 215 ? 35.18100 -0.57000 -47.25900 1.000 39.79503 233 LYS A CA 1
ATOM 3220 C C . LYS A 1 215 ? 35.93100 0.65100 -46.74100 1.000 37.36018 233 LYS A C 1
ATOM 3221 O O . LYS A 1 215 ? 35.33400 1.55100 -46.14000 1.000 38.38753 233 LYS A O 1
ATOM 3240 N N . SER A 1 216 ? 37.24600 0.69600 -46.96900 1.000 41.61699 234 SER A N 1
ATOM 3241 C CA . SER A 1 216 ? 38.05700 1.82600 -46.52700 1.000 43.47718 234 SER A CA 1
ATOM 3242 C C . SER A 1 216 ? 37.50400 3.14900 -47.04900 1.000 41.29019 234 SER A C 1
ATOM 3243 O O . SER A 1 216 ? 37.34100 4.11300 -46.29400 1.000 36.70073 234 SER A O 1
ATOM 3251 N N . HIS A 1 217 ? 37.23700 3.22400 -48.35500 1.000 40.13043 235 HIS A N 1
ATOM 3252 C CA . HIS A 1 217 ? 36.78200 4.48600 -48.92800 1.000 38.80125 235 HIS A CA 1
ATOM 3253 C C . HIS A 1 217 ? 35.34600 4.79800 -48.52500 1.000 36.32888 235 HIS A C 1
ATOM 3254 O O . HIS A 1 217 ? 34.99200 5.97200 -48.35600 1.000 35.30530 235 HIS A O 1
ATOM 3268 N N . VAL A 1 218 ? 34.50400 3.77300 -48.38700 1.000 32.81343 236 VAL A N 1
ATOM 3269 C CA . VAL A 1 218 ? 33.12600 4.00600 -47.96800 1.000 33.76144 236 VAL A CA 1
ATOM 3270 C C . VAL A 1 218 ? 33.08100 4.54100 -46.54000 1.000 36.39139 236 VAL A C 1
ATOM 3271 O O . VAL A 1 218 ? 32.26200 5.40900 -46.21200 1.000 34.19137 236 VAL A O 1
ATOM 3284 N N . LYS A 1 219 ? 33.93600 4.01800 -45.66100 1.000 38.50675 237 LYS A N 1
ATOM 3285 C CA . LYS A 1 219 ? 33.99600 4.54300 -44.29800 1.000 38.78363 237 LYS A CA 1
ATOM 3286 C C . LYS A 1 219 ? 34.30400 6.03600 -44.30800 1.000 40.42078 237 LYS A C 1
ATOM 3287 O O . LYS A 1 219 ? 33.67100 6.82300 -43.59100 1.000 40.54718 237 LYS A O 1
ATOM 3306 N N . ILE A 1 220 ? 35.30100 6.43900 -45.10000 1.000 40.37209 238 ILE A N 1
ATOM 3307 C CA . ILE A 1 220 ? 35.63800 7.85500 -45.21700 1.000 37.45516 238 ILE A CA 1
ATOM 3308 C C . ILE A 1 220 ? 34.40800 8.65600 -45.62000 1.000 41.49117 238 ILE A C 1
ATOM 3309 O O . ILE A 1 220 ? 34.11300 9.71300 -45.04900 1.000 34.18746 238 ILE A O 1
ATOM 3325 N N . ARG A 1 221 ? 33.68100 8.17500 -46.63000 1.000 37.64459 239 ARG A N 1
ATOM 3326 C CA . ARG A 1 221 ? 32.49200 8.89600 -47.06100 1.000 37.31768 239 ARG A CA 1
ATOM 3327 C C . ARG A 1 221 ? 31.44300 8.94200 -45.95700 1.000 33.87437 239 ARG A C 1
ATOM 3328 O O . ARG A 1 221 ? 30.86900 10.00000 -45.67200 1.000 33.63226 239 ARG A O 1
ATOM 3349 N N . ASN A 1 222 ? 31.14700 7.79100 -45.35400 1.000 36.47837 240 ASN A N 1
ATOM 3350 C CA . ASN A 1 222 ? 30.10200 7.74600 -44.33800 1.000 32.11500 240 ASN A CA 1
ATOM 3351 C C . ASN A 1 222 ? 30.44600 8.64100 -43.15600 1.000 35.73942 240 ASN A C 1
ATOM 3352 O O . ASN A 1 222 ? 29.56400 9.30200 -42.59100 1.000 33.74763 240 ASN A O 1
ATOM 3363 N N . ASP A 1 223 ? 31.71800 8.66000 -42.75400 1.000 34.96285 241 ASP A N 1
ATOM 3364 C CA . ASP A 1 223 ? 32.13000 9.51100 -41.64200 1.000 40.57575 241 ASP A CA 1
ATOM 3365 C C .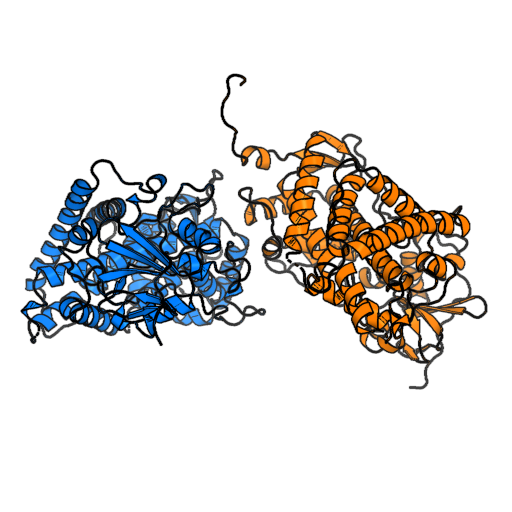 ASP A 1 223 ? 31.94800 10.98600 -41.97500 1.000 38.16043 241 ASP A C 1
ATOM 3366 O O . ASP A 1 223 ? 31.52800 11.77500 -41.12100 1.000 37.04291 241 ASP A O 1
ATOM 3375 N N . LEU A 1 224 ? 32.28300 11.38400 -43.20500 1.000 36.37320 242 LEU A N 1
ATOM 3376 C CA . LEU A 1 224 ? 32.15900 12.78900 -43.57200 1.000 35.75530 242 LEU A CA 1
ATOM 3377 C C . LEU A 1 224 ? 30.69700 13.20000 -43.66300 1.000 39.31372 242 LEU A C 1
ATOM 3378 O O . LEU A 1 224 ? 30.31400 14.26400 -43.16000 1.000 40.56672 242 LEU A O 1
ATOM 3394 N N . LEU A 1 225 ? 29.85900 12.36400 -44.27900 1.000 33.67540 243 LEU A N 1
ATOM 3395 C CA . LEU A 1 225 ? 28.45300 12.72600 -44.40000 1.000 35.22533 243 LEU A CA 1
ATOM 3396 C C . LEU A 1 225 ? 27.77500 12.72200 -43.03700 1.000 37.67982 243 LEU A C 1
ATOM 3397 O O . LEU A 1 225 ? 26.94100 13.58700 -42.74800 1.000 36.18232 243 LEU A O 1
ATOM 3413 N N . ASN A 1 226 ? 28.11600 11.75400 -42.18500 1.000 34.99209 244 ASN A N 1
ATOM 3414 C CA . ASN A 1 226 ? 27.51300 11.71100 -40.85600 1.000 37.33923 244 ASN A CA 1
ATOM 3415 C C . ASN A 1 226 ? 27.89000 12.94400 -40.04600 1.000 36.44118 244 ASN A C 1
ATOM 3416 O O . ASN A 1 226 ? 27.08300 13.45800 -39.25900 1.000 36.88099 244 ASN A O 1
ATOM 3427 N N . LYS A 1 227 ? 29.12200 13.42300 -40.21100 1.000 34.78857 245 LYS A N 1
ATOM 3428 C CA . LYS A 1 227 ? 29.53000 14.63900 -39.52500 1.000 37.37582 245 LYS A CA 1
ATOM 3429 C C . LYS A 1 227 ? 28.72000 15.82400 -40.02100 1.000 38.91861 245 LYS A C 1
ATOM 3430 O O . LYS A 1 227 ? 28.31000 16.68300 -39.23300 1.000 33.06950 245 LYS A O 1
ATOM 3449 N N . ILE A 1 228 ? 28.47500 15.88700 -41.32900 1.000 33.70047 246 ILE A N 1
ATOM 3450 C CA . ILE A 1 228 ? 27.65000 16.95800 -41.87500 1.000 34.70052 246 ILE A CA 1
ATOM 3451 C C . ILE A 1 228 ? 26.22500 16.84500 -41.34800 1.000 34.17607 246 ILE A C 1
ATOM 3452 O O . ILE A 1 228 ? 25.62500 17.83400 -40.90800 1.000 35.48319 246 ILE A O 1
ATOM 3468 N N . LEU A 1 229 ? 25.66300 15.63300 -41.38000 1.000 31.85017 247 LEU A N 1
ATOM 3469 C CA . LEU A 1 229 ? 24.27900 15.45000 -40.95100 1.000 35.45153 247 LEU A CA 1
ATOM 3470 C C . LEU A 1 229 ? 24.11900 15.75700 -39.46700 1.000 36.22247 247 LEU A C 1
ATOM 3471 O O . LEU A 1 229 ? 23.16100 16.42600 -39.06500 1.000 36.67332 247 LEU A O 1
ATOM 3487 N N . GLU A 1 230 ? 25.04200 15.26900 -38.63800 1.000 36.69957 248 GLU A N 1
ATOM 3488 C CA . GLU A 1 230 ? 24.96500 15.53400 -37.20300 1.000 38.61545 248 GLU A CA 1
ATOM 3489 C C . GLU A 1 230 ? 25.04500 17.03000 -36.92400 1.000 43.34369 248 GLU A C 1
ATOM 3490 O O . GLU A 1 230 ? 24.25900 17.57200 -36.13700 1.000 39.18030 248 GLU A O 1
ATOM 3502 N N . ASN A 1 231 ? 25.99400 17.71800 -37.56500 1.000 38.29132 249 ASN A N 1
ATOM 3503 C CA . ASN A 1 231 ? 26.07600 19.16200 -37.39200 1.000 36.00942 249 ASN A CA 1
ATOM 3504 C C . ASN A 1 231 ? 24.82000 19.84600 -37.90000 1.000 38.95144 249 ASN A C 1
ATOM 3505 O O . ASN A 1 231 ? 24.43200 20.90000 -37.38000 1.000 41.03872 249 ASN A O 1
ATOM 3516 N N . TYR A 1 232 ? 24.14900 19.25200 -38.89300 1.000 35.80181 250 TYR A N 1
ATOM 3517 C CA . TYR A 1 232 ? 22.98100 19.90200 -39.47400 1.000 36.81792 250 TYR A CA 1
ATOM 3518 C C . TYR A 1 232 ? 21.76200 19.83200 -38.55500 1.000 32.12311 250 TYR A C 1
ATOM 3519 O O . TYR A 1 232 ? 20.83100 20.62700 -38.71600 1.000 33.99624 250 TYR A O 1
ATOM 3537 N N . LYS A 1 233 ? 21.74900 18.91200 -37.59300 1.000 36.79856 251 LYS A N 1
ATOM 3538 C CA . LYS A 1 233 ? 20.64000 18.86600 -36.64500 1.000 41.89376 251 LYS A CA 1
ATOM 3539 C C . LYS A 1 233 ? 20.53600 20.18100 -35.88300 1.000 42.22436 251 LYS A C 1
ATOM 3540 O O . LYS A 1 233 ? 19.43300 20.64800 -35.57300 1.000 40.59586 251 LYS A O 1
ATOM 3559 N N . GLU A 1 234 ? 21.68000 20.79700 -35.58300 1.000 40.10297 252 GLU A N 1
ATOM 3560 C CA . GLU A 1 234 ? 21.70400 22.12100 -34.97500 1.000 41.56731 252 GLU A CA 1
ATOM 3561 C C . GLU A 1 234 ? 21.18000 23.20400 -35.90900 1.000 40.40737 252 GLU A C 1
ATOM 3562 O O . GLU A 1 234 ? 20.81900 24.28500 -35.43500 1.000 41.39680 252 GLU A O 1
ATOM 3574 N N . LYS A 1 235 ? 21.21100 22.98500 -37.22500 1.000 39.08078 253 LYS A N 1
ATOM 3575 C CA . LYS A 1 235 ? 20.81700 24.02900 -38.16600 1.000 34.62566 253 LYS A CA 1
ATOM 3576 C C . LYS A 1 235 ? 19.36800 23.89100 -38.62700 1.000 32.63835 253 LYS A C 1
ATOM 3577 O O . LYS A 1 235 ? 18.75400 24.88800 -39.02000 1.000 31.91145 253 LYS A O 1
ATOM 3596 N N . PHE A 1 236 ? 18.82000 22.67500 -38.61900 1.000 34.76694 254 PHE A N 1
ATOM 3597 C CA . PHE A 1 236 ? 17.50400 22.43200 -39.19500 1.000 30.69674 254 PHE A CA 1
ATOM 3598 C C . PHE A 1 236 ? 16.40400 23.18600 -38.45600 1.000 37.59168 254 PHE A C 1
ATOM 3599 O O . PHE A 1 236 ? 16.37400 23.23000 -37.22300 1.000 38.17328 254 PHE A O 1
ATOM 3616 N N . ARG A 1 237 ? 15.45700 23.72200 -39.22400 1.000 38.63260 255 ARG A N 1
ATOM 3617 C CA . ARG A 1 237 ? 14.24700 24.32400 -38.68000 1.000 39.64117 255 ARG A CA 1
ATOM 3618 C C . ARG A 1 237 ? 13.06700 23.91600 -39.55000 1.000 39.19533 255 ARG A C 1
ATOM 3619 O O . ARG A 1 237 ? 13.14700 23.99200 -40.78000 1.000 41.11274 255 ARG A O 1
ATOM 3640 N N . SER A 1 238 ? 11.96500 23.51300 -38.91300 1.000 37.87784 256 SER A N 1
ATOM 3641 C CA . SER A 1 238 ? 10.80800 23.03500 -39.65700 1.000 38.59199 256 SER A CA 1
ATOM 3642 C C . SER A 1 238 ? 10.15400 24.12000 -40.50000 1.000 41.41179 256 SER A C 1
ATOM 3643 O O . SER A 1 238 ? 9.34400 23.79300 -41.37300 1.000 37.62122 256 SER A O 1
ATOM 3651 N N . ASP A 1 239 ? 10.45600 25.39200 -40.24700 1.000 39.82233 257 ASP A N 1
ATOM 3652 C CA . ASP A 1 239 ? 9.84200 26.49200 -40.97900 1.000 46.80105 257 ASP A CA 1
ATOM 3653 C C . ASP A 1 239 ? 10.62300 26.91500 -42.22000 1.000 49.40879 257 ASP A C 1
ATOM 3654 O O . ASP A 1 239 ? 10.20200 27.85600 -42.90100 1.000 51.17678 257 ASP A O 1
ATOM 3663 N N . SER A 1 240 ? 11.74000 26.25700 -42.53200 1.000 45.09182 258 SER A N 1
ATOM 3664 C CA . SER A 1 240 ? 12.50400 26.55100 -43.74600 1.000 43.21512 258 SER A CA 1
ATOM 3665 C C . SER A 1 240 ? 12.95800 25.21500 -44.33000 1.000 42.97038 258 SER A C 1
ATOM 3666 O O . SER A 1 240 ? 13.90600 24.59800 -43.83000 1.000 39.25427 258 SER A O 1
ATOM 3674 N N . ILE A 1 241 ? 12.25100 24.76300 -45.36200 1.000 46.19445 259 ILE A N 1
ATOM 3675 C CA . ILE A 1 241 ? 12.55700 23.53200 -46.08300 1.000 39.98798 259 ILE A CA 1
ATOM 3676 C C . ILE A 1 241 ? 13.03200 23.94400 -47.47100 1.000 42.38495 259 ILE A C 1
ATOM 3677 O O . ILE A 1 241 ? 12.21500 24.20100 -48.36200 1.000 44.50746 259 ILE A O 1
ATOM 3693 N N . THR A 1 242 ? 14.35000 24.03700 -47.65700 1.000 41.14550 260 THR A N 1
ATOM 3694 C CA . THR A 1 242 ? 14.91700 24.56400 -48.88900 1.000 42.68018 260 THR A CA 1
ATOM 3695 C C . THR A 1 242 ? 15.87100 23.61100 -49.59800 1.000 43.20192 260 THR A C 1
ATOM 3696 O O . THR A 1 242 ? 16.32300 23.93600 -50.70100 1.000 42.56471 260 THR A O 1
ATOM 3707 N N . ASN A 1 243 ? 16.22600 22.47700 -48.99500 1.000 37.16928 261 ASN A N 1
ATOM 3708 C CA . ASN A 1 243 ? 17.21700 21.57700 -49.56700 1.000 36.87992 261 ASN A CA 1
ATOM 3709 C C . ASN A 1 243 ? 16.79900 20.14600 -49.26500 1.000 35.26329 261 ASN A C 1
ATOM 3710 O O . ASN A 1 243 ? 15.75800 19.89800 -48.64600 1.000 34.43092 261 ASN A O 1
ATOM 3721 N N . MET A 1 244 ? 17.61800 19.19100 -49.70500 1.000 31.95698 262 MET A N 1
ATOM 3722 C CA . MET A 1 244 ? 17.21300 17.79400 -49.60100 1.000 31.29509 262 MET A CA 1
ATOM 3723 C C . MET A 1 244 ? 17.22300 17.28600 -48.16300 1.000 31.59214 262 MET A C 1
ATOM 3724 O O . MET A 1 244 ? 16.32700 16.53200 -47.76500 1.000 26.05842 262 MET A O 1
ATOM 3738 N N . LEU A 1 245 ? 18.27000 17.59600 -47.39900 1.000 30.84925 263 LEU A N 1
ATOM 3739 C CA . LEU A 1 245 ? 18.30700 17.14800 -46.01300 1.000 33.04172 263 LEU A CA 1
ATOM 3740 C C . LEU A 1 245 ? 17.15400 17.74700 -45.21000 1.000 30.87030 263 LEU A C 1
ATOM 3741 O O . LEU A 1 245 ? 16.61100 17.09100 -44.31300 1.000 31.00719 263 LEU A O 1
ATOM 3757 N N . ASP A 1 246 ? 16.77200 18.99400 -45.50600 1.000 31.45281 264 ASP A N 1
ATOM 3758 C CA . ASP A 1 246 ? 15.57200 19.55800 -44.89000 1.000 32.18750 264 ASP A CA 1
ATOM 3759 C C . ASP A 1 246 ? 14.35700 18.69800 -45.20500 1.000 37.73099 264 ASP A C 1
ATOM 3760 O O . ASP A 1 246 ? 13.54000 18.39500 -44.32800 1.000 28.64461 264 ASP A O 1
ATOM 3769 N N . THR A 1 247 ? 14.20600 18.33000 -46.47800 1.000 30.29399 265 THR A N 1
ATOM 3770 C CA . THR A 1 247 ? 13.06000 17.53900 -46.90500 1.000 30.33019 265 THR A CA 1
ATOM 3771 C C . THR A 1 247 ? 13.02200 16.19800 -46.19000 1.000 27.95011 265 THR A C 1
ATOM 3772 O O . THR A 1 247 ? 11.94700 15.71200 -45.81400 1.000 30.19300 265 THR A O 1
ATOM 3783 N N . LEU A 1 248 ? 14.18800 15.57500 -46.00900 1.000 25.34792 266 LEU A N 1
ATOM 3784 C CA . LEU A 1 248 ? 14.23100 14.27400 -45.36000 1.000 25.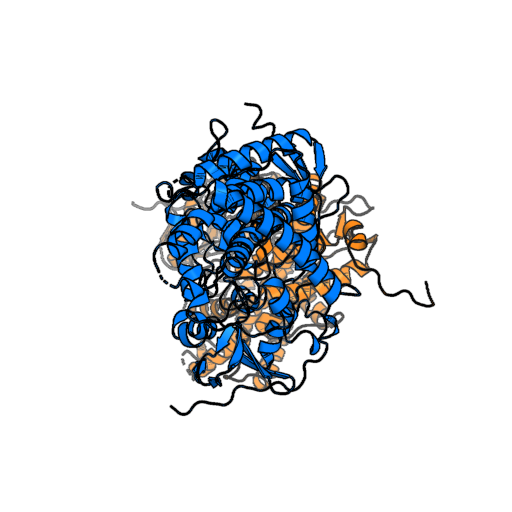22868 266 LEU A CA 1
ATOM 3785 C C . LEU A 1 248 ? 13.94900 14.41200 -43.86800 1.000 27.56112 266 LEU A C 1
ATOM 3786 O O . LEU A 1 248 ? 13.17400 13.63600 -43.29700 1.000 29.51261 266 LEU A O 1
ATOM 3802 N N . MET A 1 249 ? 14.57200 15.39600 -43.22500 1.000 28.19000 267 MET A N 1
ATOM 3803 C CA . MET A 1 249 ? 14.38200 15.56900 -41.78500 1.000 30.67110 267 MET A CA 1
ATOM 3804 C C . MET A 1 249 ? 12.94300 15.95100 -41.45500 1.000 31.74918 267 MET A C 1
ATOM 3805 O O . MET A 1 249 ? 12.36400 15.45200 -40.48000 1.000 34.80323 267 MET A O 1
ATOM 3819 N N . GLN A 1 250 ? 12.34400 16.82700 -42.25700 1.000 30.55288 268 GLN A N 1
ATOM 3820 C CA . GLN A 1 250 ? 10.94600 17.17900 -42.04200 1.000 36.75621 268 GLN A CA 1
ATOM 3821 C C . GLN A 1 250 ? 10.04700 15.95700 -42.17400 1.000 40.71853 268 GLN A C 1
ATOM 3822 O O . GLN A 1 250 ? 9.12400 15.76700 -41.37300 1.000 39.33749 268 GLN A O 1
ATOM 3836 N N . ALA A 1 251 ? 10.31200 15.10700 -43.17200 1.000 33.63645 269 ALA A N 1
ATOM 3837 C CA . ALA A 1 251 ? 9.48800 13.91800 -43.35300 1.000 36.21317 269 ALA A CA 1
ATOM 3838 C C . ALA A 1 251 ? 9.56300 13.00700 -42.13400 1.000 36.15923 269 ALA A C 1
ATOM 3839 O O . ALA A 1 251 ? 8.56800 12.37900 -41.75600 1.000 40.92018 269 ALA A O 1
ATOM 3846 N N . LYS A 1 252 ? 10.73400 12.91900 -41.50300 1.000 34.46250 270 LYS A N 1
ATOM 3847 C CA . LYS A 1 252 ? 10.85100 12.07400 -40.32200 1.000 39.14500 270 LYS A CA 1
ATOM 3848 C C . LYS A 1 252 ? 9.93000 12.57200 -39.21400 1.000 43.73232 270 LYS A C 1
ATOM 3849 O O . LYS A 1 252 ? 9.29300 11.77500 -38.51600 1.000 44.18902 270 LYS A O 1
ATOM 3868 N N . MET A 1 253 ? 9.97600 13.85800 -39.01300 1.000 42.58579 271 MET A N 1
ATOM 3869 C CA . MET A 1 253 ? 9.22200 14.51800 -37.99000 1.000 49.61645 271 MET A CA 1
ATOM 3870 C C . MET A 1 253 ? 7.73500 14.37600 -38.23900 1.000 58.88806 271 MET A C 1
ATOM 3871 O O . MET A 1 253 ? 6.96600 14.05800 -37.35400 1.000 57.86918 271 MET A O 1
ATOM 3885 N N . ASN A 1 254 ? 7.34800 14.52700 -39.47800 1.000 56.79205 272 ASN A N 1
ATOM 3886 C CA . ASN A 1 254 ? 5.97800 14.50500 -39.87100 1.000 61.04586 272 ASN A CA 1
ATOM 3887 C C . ASN A 1 254 ? 5.45700 13.12900 -40.23400 1.000 64.09404 272 ASN A C 1
ATOM 3888 O O . ASN A 1 254 ? 4.90200 12.94700 -41.28900 1.000 70.04250 272 ASN A O 1
ATOM 3899 N N . SER A 1 255 ? 5.60700 12.15100 -39.37000 1.000 58.37416 273 SER A N 1
ATOM 3900 C CA . SER A 1 255 ? 5.17100 10.84000 -39.72500 1.000 68.55396 273 SER A CA 1
ATOM 3901 C C . SER A 1 255 ? 4.13600 10.43900 -38.68500 1.000 74.49297 273 SER A C 1
ATOM 3902 O O . SER A 1 255 ? 4.48500 10.09800 -37.56400 1.000 70.65851 273 SER A O 1
ATOM 3910 N N . ASP A 1 265 ? 6.37500 5.38500 -41.28500 1.000 58.07924 283 ASP A N 1
ATOM 3911 C CA . ASP A 1 265 ? 7.31300 6.27700 -41.96300 1.000 63.89215 283 ASP A CA 1
ATOM 3912 C C . ASP A 1 265 ? 8.59500 6.61600 -41.19300 1.000 60.67436 283 ASP A C 1
ATOM 3913 O O . ASP A 1 265 ? 9.69000 6.58300 -41.77900 1.000 57.67847 283 ASP A O 1
ATOM 3922 N N . SER A 1 266 ? 8.45400 6.91500 -39.89300 1.000 66.87076 284 SER A N 1
ATOM 3923 C CA . SER A 1 266 ? 9.58800 7.35200 -39.07000 1.000 64.76863 284 SER A CA 1
ATOM 3924 C C . SER A 1 266 ? 10.68200 6.29900 -39.00200 1.000 59.58014 284 SER A C 1
ATOM 3925 O O . SER A 1 266 ? 11.87100 6.62900 -38.86700 1.000 50.37761 284 SER A O 1
ATOM 3933 N N . GLU A 1 267 ? 10.33800 5.02700 -39.08100 1.000 58.15766 285 GLU A N 1
ATOM 3934 C CA . GLU A 1 267 ? 11.36900 4.01000 -39.07400 1.000 59.70411 285 GLU A CA 1
ATOM 3935 C C . GLU A 1 267 ? 12.09100 4.00200 -40.44100 1.000 53.74008 285 GLU A C 1
ATOM 3936 O O . GLU A 1 267 ? 13.26200 3.68900 -40.51100 1.000 43.68336 285 GLU A O 1
ATOM 3948 N N . LEU A 1 268 ? 11.37200 4.33000 -41.51200 1.000 47.28228 286 LEU A N 1
ATOM 3949 C CA . LEU A 1 268 ? 12.00700 4.40600 -42.82600 1.000 47.87638 286 LEU A CA 1
ATOM 3950 C C . LEU A 1 268 ? 13.03000 5.54100 -42.92800 1.000 47.01476 286 LEU A C 1
ATOM 3951 O O . LEU A 1 268 ? 13.81900 5.57300 -43.88500 1.000 37.17387 286 LEU A O 1
ATOM 3967 N N . LEU A 1 269 ? 13.01300 6.49700 -41.99900 1.000 40.29663 287 LEU A N 1
ATOM 3968 C CA . LEU A 1 269 ? 13.88000 7.66900 -42.06100 1.000 37.33404 287 LEU A CA 1
ATOM 3969 C C . LEU A 1 269 ? 14.90800 7.66900 -40.93600 1.000 38.25451 287 LEU A C 1
ATOM 3970 O O . LEU A 1 269 ? 15.23300 8.70800 -40.35900 1.000 36.80885 287 LEU A O 1
ATOM 3986 N N . SER A 1 270 ? 15.43600 6.49200 -40.61700 1.000 36.45446 288 SER A N 1
ATOM 3987 C CA . SER A 1 270 ? 16.57300 6.39900 -39.71100 1.000 37.06571 288 SER A CA 1
ATOM 3988 C C . SER A 1 270 ? 17.68800 7.34200 -40.15100 1.000 40.16492 288 SER A C 1
ATOM 3989 O O . SER A 1 270 ? 17.76600 7.71800 -41.32800 1.000 38.41072 288 SER A O 1
ATOM 3997 N N . ASP A 1 271 ? 18.56400 7.71900 -39.21700 1.000 35.47185 289 ASP A N 1
ATOM 3998 C CA . ASP A 1 271 ? 19.72700 8.52600 -39.57800 1.000 36.69874 289 ASP A CA 1
ATOM 3999 C C . ASP A 1 271 ? 20.52900 7.88500 -40.70500 1.000 39.60820 289 ASP A C 1
ATOM 4000 O O . ASP A 1 271 ? 21.02200 8.58400 -41.60000 1.000 32.33350 289 ASP A O 1
ATOM 4009 N N . ASN A 1 272 ? 20.67700 6.55700 -40.67900 1.000 37.61953 290 ASN A N 1
ATOM 4010 C CA . ASN A 1 272 ? 21.47800 5.89500 -41.70600 1.000 36.47683 290 ASN A CA 1
ATOM 4011 C C . ASN A 1 272 ? 20.74800 5.82800 -43.04000 1.000 34.50441 290 ASN A C 1
ATOM 4012 O O . ASN A 1 272 ? 21.39400 5.86600 -44.09500 1.000 35.21840 290 ASN A O 1
ATOM 4023 N N . HIS A 1 273 ? 19.41900 5.69000 -43.02300 1.000 33.40725 291 HIS A N 1
ATOM 4024 C CA . HIS A 1 273 ? 18.66100 5.78800 -44.26800 1.000 36.97112 291 HIS A CA 1
ATOM 4025 C C . HIS A 1 273 ? 18.81800 7.16700 -44.89100 1.000 36.58644 291 HIS A C 1
ATOM 4026 O O . HIS A 1 273 ? 19.05600 7.29300 -46.10100 1.000 28.54512 291 HIS A O 1
ATOM 4040 N N . ILE A 1 274 ? 18.72500 8.21500 -44.07500 1.000 30.56491 292 ILE A N 1
ATOM 4041 C CA . ILE A 1 274 ? 18.89100 9.56500 -44.59600 1.000 29.65317 292 ILE A CA 1
ATOM 4042 C C . ILE A 1 274 ? 20.30700 9.75700 -45.11500 1.000 33.51109 292 ILE A C 1
ATOM 4043 O O . ILE A 1 274 ? 20.52100 10.35600 -46.17800 1.000 30.75612 292 ILE A O 1
ATOM 4059 N N . LEU A 1 275 ? 21.30000 9.24800 -44.38300 1.000 29.60258 293 LEU A N 1
ATOM 4060 C CA . LEU A 1 275 ? 22.67900 9.43300 -44.81700 1.000 31.70224 293 LEU A CA 1
ATOM 4061 C C . LEU A 1 275 ? 22.94600 8.73300 -46.14400 1.000 29.57567 293 LEU A C 1
ATOM 4062 O O . LEU A 1 275 ? 23.63800 9.27500 -47.01300 1.000 28.10321 293 LEU A O 1
ATOM 4078 N N . THR A 1 276 ? 22.40900 7.52800 -46.32100 1.000 28.52102 294 THR A N 1
ATOM 4079 C CA . THR A 1 276 ? 22.66400 6.81400 -47.56900 1.000 30.15527 294 THR A CA 1
ATOM 4080 C C . THR A 1 276 ? 21.96600 7.49200 -48.74000 1.000 29.77120 294 THR A C 1
ATOM 4081 O O . THR A 1 276 ? 22.52600 7.57300 -49.84400 1.000 27.89441 294 THR A O 1
ATOM 4092 N N . THR A 1 277 ? 20.73900 7.97300 -48.53400 1.000 25.3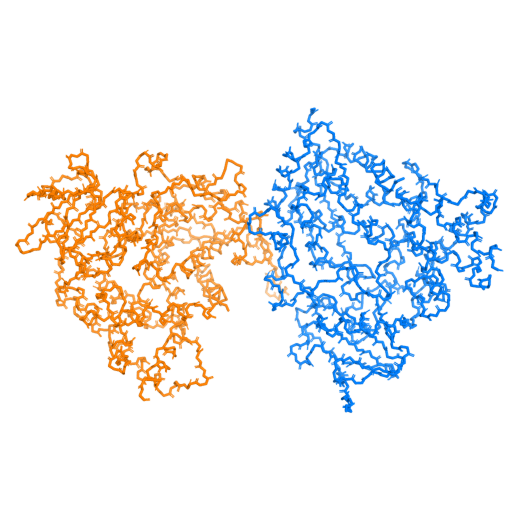1470 295 THR A N 1
ATOM 4093 C CA . THR A 1 277 ? 20.05700 8.69900 -49.59800 1.000 28.59782 295 THR A CA 1
ATOM 4094 C C . THR A 1 277 ? 20.83000 9.95300 -49.98800 1.000 31.62086 295 THR A C 1
ATOM 4095 O O . THR A 1 277 ? 21.02400 10.22900 -51.18000 1.000 24.87763 295 THR A O 1
ATOM 4106 N N . ILE A 1 278 ? 21.28500 10.73000 -48.99600 1.000 28.26508 296 ILE A N 1
ATOM 4107 C CA . ILE A 1 278 ? 22.09500 11.90200 -49.32300 1.000 29.49136 296 ILE A CA 1
ATOM 4108 C C . ILE A 1 278 ? 23.34100 11.47300 -50.08900 1.000 27.90812 296 ILE A C 1
ATOM 4109 O O . ILE A 1 278 ? 23.73800 12.11100 -51.07500 1.000 30.14815 296 ILE A O 1
ATOM 4125 N N . GLY A 1 279 ? 23.96400 10.37300 -49.66500 1.000 27.60775 297 GLY A N 1
ATOM 4126 C CA . GLY A 1 279 ? 25.16800 9.91400 -50.34000 1.000 28.89996 297 GLY A CA 1
ATOM 4127 C C . GLY A 1 279 ? 24.92800 9.55900 -51.79600 1.000 28.49741 297 GLY A C 1
ATOM 4128 O O . GLY A 1 279 ? 25.76300 9.84600 -52.66300 1.000 27.88054 297 GLY A O 1
ATOM 4132 N N . ASP A 1 280 ? 23.79300 8.92100 -52.08700 1.000 30.18957 298 ASP A N 1
ATOM 4133 C CA . ASP A 1 280 ? 23.47700 8.57900 -53.47400 1.000 29.39710 298 ASP A CA 1
ATOM 4134 C C . ASP A 1 280 ? 23.35500 9.83300 -54.32700 1.000 29.70237 298 ASP A C 1
ATOM 4135 O O . ASP A 1 280 ? 23.89900 9.90000 -55.43900 1.000 24.51633 298 ASP A O 1
ATOM 4144 N N . ILE A 1 281 ? 22.63700 10.84000 -53.81800 1.000 27.56847 299 ILE A N 1
ATOM 4145 C CA . ILE A 1 281 ? 22.43500 12.07700 -54.56300 1.000 27.79167 299 ILE A CA 1
ATOM 4146 C C . ILE A 1 281 ? 23.75200 12.82200 -54.71100 1.000 28.63111 299 ILE A C 1
ATOM 4147 O O . ILE A 1 281 ? 24.07700 13.33500 -55.79100 1.000 30.01718 299 ILE A O 1
ATOM 4163 N N . PHE A 1 282 ? 24.53100 12.88700 -53.62900 1.000 29.15228 300 PHE A N 1
ATOM 4164 C CA . PHE A 1 282 ? 25.81100 13.58600 -53.65300 1.000 31.78255 300 PHE A CA 1
ATOM 4165 C C . PHE A 1 282 ? 26.75000 12.94800 -54.66500 1.000 30.92124 300 PHE A C 1
ATOM 4166 O O . PHE A 1 282 ? 27.40800 13.64500 -55.45000 1.000 31.05670 300 PHE A O 1
ATOM 4183 N N . GLY A 1 283 ? 26.82500 11.61700 -54.65800 1.000 26.45940 301 GLY A N 1
ATOM 4184 C CA . GLY A 1 283 ? 27.71000 10.93100 -55.58500 1.000 30.58102 301 GLY A CA 1
ATOM 4185 C C . GLY A 1 283 ? 27.21500 10.98000 -57.01800 1.000 28.90602 301 GLY A C 1
ATOM 4186 O O . GLY A 1 283 ? 27.97800 11.28400 -57.93900 1.000 29.28220 301 GLY A O 1
ATOM 4190 N N . ALA A 1 284 ? 25.93900 10.65000 -57.23300 1.000 27.40388 302 ALA A N 1
ATOM 4191 C CA . ALA A 1 284 ? 25.39800 10.66100 -58.58700 1.000 29.16972 302 ALA A CA 1
ATOM 4192 C C . ALA A 1 284 ? 25.46000 12.05500 -59.19600 1.000 29.96116 302 ALA A C 1
ATOM 4193 O O . ALA A 1 284 ? 25.77800 12.20900 -60.38000 1.000 26.26094 302 ALA A O 1
ATOM 4200 N N . GLY A 1 285 ? 25.16700 13.08400 -58.40000 1.000 24.36003 303 GLY A N 1
ATOM 4201 C CA . GLY A 1 285 ? 25.15600 14.44200 -58.90700 1.000 27.18629 303 GLY A CA 1
ATOM 4202 C C . GLY A 1 285 ? 26.50200 14.94200 -59.37800 1.000 29.25562 303 GLY A C 1
ATOM 4203 O O . GLY A 1 285 ? 26.56000 15.95000 -60.08700 1.000 30.60340 303 GLY A O 1
ATOM 4207 N N . VAL A 1 286 ? 27.58600 14.29900 -58.96300 1.000 29.44128 304 VAL A N 1
ATOM 4208 C CA . VAL A 1 286 ? 28.93400 14.72600 -59.31800 1.000 27.65618 304 VAL A CA 1
ATOM 4209 C C . VAL A 1 286 ? 29.54400 13.83400 -60.38700 1.000 29.34316 304 VAL A C 1
ATOM 4210 O O . VAL A 1 286 ? 30.03500 14.32000 -61.40600 1.000 29.12399 304 VAL A O 1
ATOM 4223 N N . GLU A 1 287 ? 29.54200 12.51800 -60.16000 1.000 27.83806 305 GLU A N 1
ATOM 4224 C CA . GLU A 1 287 ? 30.33200 11.62500 -61.00300 1.000 29.18279 305 GLU A CA 1
ATOM 4225 C C . GLU A 1 287 ? 29.69800 11.39300 -62.36900 1.000 28.52597 305 GLU A C 1
ATOM 4226 O O . GLU A 1 287 ? 30.42000 11.19200 -63.35400 1.000 28.10556 305 GLU A O 1
ATOM 4238 N N . THR A 1 288 ? 28.37000 11.41300 -62.46300 1.000 26.12681 306 THR A N 1
ATOM 4239 C CA . THR A 1 288 ? 27.73700 11.27200 -63.77100 1.000 28.29109 306 THR A CA 1
ATOM 4240 C C . THR A 1 288 ? 28.05300 12.47400 -64.65100 1.000 29.38545 306 THR A C 1
ATOM 4241 O O . THR A 1 288 ? 28.62700 12.33400 -65.73800 1.000 25.47089 306 THR A O 1
ATOM 4252 N N . THR A 1 289 ? 27.70400 13.67400 -64.18100 1.000 26.41007 307 THR A N 1
ATOM 4253 C CA . THR A 1 289 ? 27.80700 14.86100 -65.02900 1.000 28.52468 307 THR A CA 1
ATOM 4254 C C . THR A 1 289 ? 29.25700 15.18900 -65.37200 1.000 29.58300 307 THR A C 1
ATOM 4255 O O . THR A 1 289 ? 29.56600 15.55200 -66.51700 1.000 29.58205 307 THR A O 1
ATOM 4266 N N . THR A 1 290 ? 30.15600 15.08200 -64.39500 1.000 25.65070 308 THR A N 1
ATOM 4267 C CA . THR A 1 290 ? 31.57000 15.28800 -64.67500 1.000 26.22540 308 THR A CA 1
ATOM 4268 C C . THR A 1 290 ? 32.04000 14.34500 -65.77300 1.000 28.42305 308 THR A C 1
ATOM 4269 O O . THR A 1 290 ? 32.79600 14.74400 -66.67000 1.000 27.65661 308 THR A O 1
ATOM 4280 N N . SER A 1 291 ? 31.58800 13.08900 -65.72500 1.000 27.05807 309 SER A N 1
ATOM 4281 C CA . SER A 1 291 ? 31.98600 12.12000 -66.73900 1.000 27.45253 309 SER A CA 1
ATOM 4282 C C . SER A 1 291 ? 31.49900 12.53800 -68.11900 1.000 28.03642 309 SER A C 1
ATOM 4283 O O . SER A 1 291 ? 32.25800 12.50400 -69.09700 1.000 27.54552 309 SER A O 1
ATOM 4291 N N . VAL A 1 292 ? 30.22900 12.93400 -68.22500 1.000 25.72991 310 VAL A N 1
ATOM 4292 C CA . VAL A 1 292 ? 29.69100 13.27100 -69.54000 1.000 26.09041 310 VAL A CA 1
ATOM 4293 C C . VAL A 1 292 ? 30.37800 14.51100 -70.10200 1.000 28.01095 310 VAL A C 1
ATOM 4294 O O . VAL A 1 292 ? 30.60900 14.61200 -71.31600 1.000 27.29057 310 VAL A O 1
ATOM 4307 N N . VAL A 1 293 ? 30.68700 15.48800 -69.24800 1.000 27.55151 311 VAL A N 1
ATOM 4308 C CA . VAL A 1 293 ? 31.41200 16.66900 -69.71800 1.000 29.00759 311 VAL A CA 1
ATOM 4309 C C . VAL A 1 293 ? 32.74900 16.26400 -70.33200 1.000 29.20129 311 VAL A C 1
ATOM 4310 O O . VAL A 1 293 ? 33.13700 16.74100 -71.41000 1.000 30.33904 311 VAL A O 1
ATOM 4323 N N . LYS A 1 294 ? 33.48100 15.38500 -69.64600 1.000 28.57750 312 LYS A N 1
ATOM 4324 C CA . LYS A 1 294 ? 34.78100 14.94900 -70.14100 1.000 27.16970 312 LYS A CA 1
ATOM 4325 C C . LYS A 1 294 ? 34.64000 14.17700 -71.45000 1.000 30.54405 312 LYS A C 1
ATOM 4326 O O . LYS A 1 294 ? 35.38200 14.41800 -72.41400 1.000 29.15781 312 LYS A O 1
ATOM 4345 N N . TRP A 1 295 ? 33.67500 13.25400 -71.51100 1.000 28.46885 313 TRP A N 1
ATOM 4346 C CA . TRP A 1 295 ? 33.41100 12.54600 -72.76100 1.000 27.00892 313 TRP A CA 1
ATOM 4347 C C . TRP A 1 295 ? 33.12100 13.52200 -73.89200 1.000 32.15047 313 TRP A C 1
ATOM 4348 O O . TRP A 1 295 ? 33.63300 13.37200 -75.00800 1.000 31.38584 313 TRP A O 1
ATOM 4369 N N . THR A 1 296 ? 32.26700 14.51500 -73.63100 1.000 30.09171 314 THR A N 1
ATOM 4370 C CA . THR A 1 296 ? 31.86200 15.43400 -74.69000 1.000 30.92821 314 THR A CA 1
ATOM 4371 C C . THR A 1 296 ? 33.06700 16.18300 -75.24400 1.000 34.45506 314 THR A C 1
ATOM 4372 O O . THR A 1 296 ? 33.26400 16.25900 -76.46600 1.000 31.75866 314 THR A O 1
ATOM 4383 N N . LEU A 1 297 ? 33.89500 16.73500 -74.35500 1.000 31.53171 315 LEU A N 1
ATOM 4384 C CA . LEU A 1 297 ? 35.09900 17.42300 -74.80800 1.000 34.61177 315 LEU A CA 1
ATOM 4385 C C . LEU A 1 297 ? 36.00700 16.48200 -75.58900 1.000 33.88179 315 LEU A C 1
ATOM 4386 O O . LEU A 1 297 ? 36.59000 16.87400 -76.60800 1.000 32.65786 315 LEU A O 1
ATOM 4402 N N . ALA A 1 298 ? 36.15100 15.23700 -75.12600 1.000 32.08600 316 ALA A N 1
ATOM 4403 C CA . ALA A 1 298 ? 36.98500 14.28100 -75.85500 1.000 34.71462 316 ALA A CA 1
ATOM 4404 C C . ALA A 1 298 ? 36.47200 14.08100 -77.27900 1.000 34.54420 316 ALA A C 1
ATOM 4405 O O . ALA A 1 298 ? 37.25100 14.09700 -78.24500 1.000 33.93638 316 ALA A O 1
ATOM 4412 N N . PHE A 1 299 ? 35.15500 13.90400 -77.43500 1.000 30.66321 317 PHE A N 1
ATOM 4413 C CA . PHE A 1 299 ? 34.59700 13.73900 -78.77500 1.000 33.19680 317 PHE A CA 1
ATOM 4414 C C . PHE A 1 299 ? 34.81600 14.98700 -79.61900 1.000 35.93697 317 PHE A C 1
ATOM 4415 O O . PHE A 1 299 ? 35.02800 14.88900 -80.83600 1.000 33.30249 317 PHE A O 1
ATOM 4432 N N . LEU A 1 300 ? 34.77900 16.16800 -78.99600 1.000 32.56128 318 LEU A N 1
ATOM 4433 C CA . LEU A 1 300 ? 34.99500 17.39700 -79.75200 1.000 35.13225 318 LEU A CA 1
ATOM 4434 C C . LEU A 1 300 ? 36.44500 17.53800 -80.19300 1.000 37.38667 318 LEU A C 1
ATOM 4435 O O . LEU A 1 300 ? 36.71600 18.10100 -81.26100 1.000 39.92590 318 LEU A O 1
ATOM 4451 N N . LEU A 1 301 ? 37.39100 17.03400 -79.40000 1.000 36.95980 319 LEU A N 1
ATOM 4452 C CA . LEU A 1 301 ? 38.77500 17.02200 -79.85700 1.000 38.14244 319 LEU A CA 1
ATOM 4453 C C . LEU A 1 301 ? 38.96900 16.07400 -81.03400 1.000 43.02799 319 LEU A C 1
ATOM 4454 O O . LEU A 1 301 ? 39.82600 16.32000 -81.89000 1.000 34.64323 319 LEU A O 1
ATOM 4470 N N . HIS A 1 302 ? 38.18100 15.00100 -81.10600 1.000 37.63824 320 HIS A N 1
ATOM 4471 C CA . HIS A 1 302 ? 38.29300 14.08300 -82.22900 1.000 36.21009 320 HIS A CA 1
ATOM 4472 C C . HIS A 1 302 ? 37.53300 14.55600 -83.45400 1.000 36.66930 320 HIS A C 1
ATOM 4473 O O . HIS A 1 302 ? 37.76400 14.02500 -84.54500 1.000 39.51156 320 HIS A O 1
ATOM 4487 N N . ASN A 1 303 ? 36.63100 15.52300 -83.30700 1.000 36.18427 321 ASN A N 1
ATOM 4488 C CA . ASN A 1 303 ? 35.75800 15.96400 -84.39400 1.000 42.23816 321 ASN A CA 1
ATOM 4489 C C . ASN A 1 303 ? 35.78900 17.48500 -84.48500 1.000 38.48819 321 ASN A C 1
ATOM 4490 O O . ASN A 1 303 ? 34.80300 18.16300 -84.18000 1.000 38.57892 321 ASN A O 1
ATOM 4501 N N . PRO A 1 304 ? 36.91000 18.05200 -84.92700 1.000 42.51522 322 PRO A N 1
ATOM 4502 C CA . PRO A 1 304 ? 36.98600 19.52000 -85.06800 1.000 45.03270 322 PRO A CA 1
ATOM 4503 C C . PRO A 1 304 ? 35.88600 20.11500 -85.93700 1.000 42.50489 322 PRO A C 1
ATOM 4504 O O . PRO A 1 304 ? 35.47400 21.26000 -85.70500 1.000 40.62729 322 PRO A O 1
ATOM 4515 N N . GLN A 1 305 ? 35.41100 19.38700 -86.94900 1.000 44.10849 323 GLN A N 1
ATOM 4516 C CA . GLN A 1 305 ? 34.31800 19.89600 -87.77400 1.000 44.71293 323 GLN A CA 1
ATOM 4517 C C . GLN A 1 305 ? 33.09500 20.23400 -86.92800 1.000 46.09225 323 GLN A C 1
ATOM 4518 O O . GLN A 1 305 ? 32.48500 21.29800 -87.09000 1.000 47.46301 323 GLN A O 1
ATOM 4532 N N . VAL A 1 306 ? 32.70000 19.32600 -86.03400 1.000 40.54434 324 VAL A N 1
ATOM 4533 C CA . VAL A 1 306 ? 31.55800 19.60400 -85.17000 1.000 38.18532 324 VAL A CA 1
ATOM 4534 C C . VAL A 1 306 ? 31.86800 20.77500 -84.24100 1.000 35.10536 324 VAL A C 1
ATOM 4535 O O . VAL A 1 306 ? 31.04400 21.67700 -84.06100 1.000 33.61035 324 VAL A O 1
ATOM 4548 N N . LYS A 1 307 ? 33.05800 20.77800 -83.63800 1.000 33.43372 325 LYS A N 1
ATOM 4549 C CA . LYS A 1 307 ? 33.42500 21.85000 -82.71400 1.000 39.31988 325 LYS A CA 1
ATOM 4550 C C . LYS A 1 307 ? 33.31500 23.21900 -83.37900 1.000 39.66085 325 LYS A C 1
ATOM 4551 O O . LYS A 1 307 ? 32.78900 24.17000 -82.78500 1.000 37.95798 325 LYS A O 1
ATOM 4570 N N . LYS A 1 308 ? 33.79800 23.34200 -84.61700 1.000 40.29153 326 LYS A N 1
ATOM 4571 C CA . LYS A 1 308 ? 33.72300 24.63600 -85.28400 1.000 39.40514 326 LYS A CA 1
ATOM 4572 C C . LYS A 1 308 ? 32.27100 25.03700 -85.52000 1.000 36.79218 326 LYS A C 1
ATOM 4573 O O . LYS A 1 308 ? 31.90600 26.19900 -85.31700 1.000 37.09388 326 LYS A O 1
ATOM 4592 N N . LYS A 1 309 ? 31.41000 24.07700 -85.87400 1.000 36.28076 327 LYS A N 1
ATOM 4593 C CA . LYS A 1 309 ? 30.00400 24.41100 -86.08100 1.000 35.21485 327 LYS A CA 1
ATOM 4594 C C . LYS A 1 309 ? 29.31400 24.77900 -84.77300 1.000 37.74238 327 LYS A C 1
ATOM 4595 O O . LYS A 1 309 ? 28.33900 25.54200 -84.77800 1.000 37.15078 327 LYS A O 1
ATOM 4614 N N . LEU A 1 310 ? 29.80500 24.26200 -83.64500 1.000 38.45729 328 LEU A N 1
ATOM 4615 C CA . LEU A 1 310 ? 29.24700 24.66900 -82.36100 1.000 37.47798 328 LEU A CA 1
ATOM 4616 C C . LEU A 1 310 ? 29.65400 26.09800 -82.02900 1.000 39.36842 328 LEU A C 1
ATOM 4617 O O . LEU A 1 310 ? 28.84000 26.87800 -81.52500 1.000 38.17768 328 LEU A O 1
ATOM 4633 N N . TYR A 1 311 ? 30.90600 26.46300 -82.32600 1.000 39.53936 329 TYR A N 1
ATOM 4634 C CA . TYR A 1 311 ? 31.34400 27.84000 -82.12500 1.000 39.84556 329 TYR A CA 1
ATOM 4635 C C . TYR A 1 311 ? 30.50500 28.79400 -82.96200 1.000 43.17400 329 TYR A C 1
ATOM 4636 O O . TYR A 1 311 ? 30.05800 29.83700 -82.47600 1.000 41.47434 329 TYR A O 1
ATOM 4654 N N . GLU A 1 312 ? 30.28800 28.45500 -84.23600 1.000 43.21666 330 GLU A N 1
ATOM 4655 C CA . GLU A 1 312 ? 29.47500 29.31200 -85.09100 1.000 46.70464 330 GLU A CA 1
ATOM 4656 C C . GLU A 1 312 ? 28.07900 29.48700 -84.51800 1.000 43.07003 330 GLU A C 1
ATOM 4657 O O . GLU A 1 312 ? 27.54400 30.60100 -84.48700 1.000 40.76756 330 GLU A O 1
ATOM 4669 N N . GLU A 1 313 ? 27.47700 28.39200 -84.05000 1.000 43.60174 331 GLU A N 1
ATOM 4670 C CA . GLU A 1 313 ? 26.10800 28.44500 -83.55300 1.000 44.89914 331 GLU A CA 1
ATOM 4671 C C . GLU A 1 313 ? 25.99400 29.34200 -82.32800 1.000 45.22524 331 GLU A C 1
ATOM 4672 O O . GLU A 1 313 ? 25.03000 30.10400 -82.19500 1.000 44.62388 331 GLU A O 1
ATOM 4684 N N . ILE A 1 314 ? 26.95300 29.24300 -81.40800 1.000 43.40006 332 ILE A N 1
ATOM 4685 C CA . ILE A 1 314 ? 26.88600 30.02900 -80.18100 1.000 44.895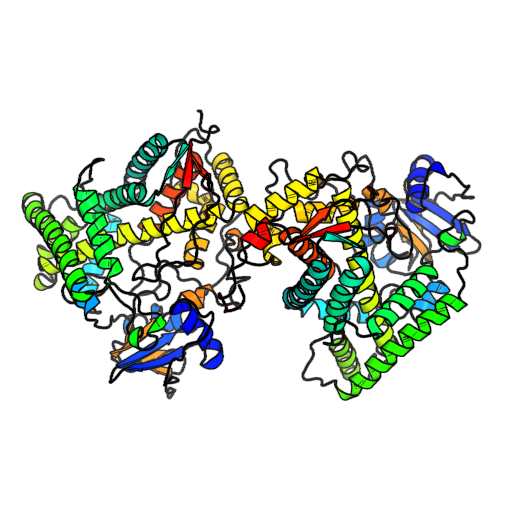71 332 ILE A CA 1
ATOM 4686 C C . ILE A 1 314 ? 27.20500 31.49700 -80.46200 1.000 47.66633 332 ILE A C 1
ATOM 4687 O O . ILE A 1 314 ? 26.53200 32.40000 -79.95000 1.000 46.61122 332 ILE A O 1
ATOM 4703 N N . ASP A 1 315 ? 28.21700 31.76000 -81.29800 1.000 46.60056 333 ASP A N 1
ATOM 4704 C CA . ASP A 1 315 ? 28.55400 33.14200 -81.62600 1.000 47.86814 333 ASP A CA 1
ATOM 4705 C C . ASP A 1 315 ? 27.38400 33.84400 -82.29300 1.000 42.64278 333 ASP A C 1
ATOM 4706 O O . ASP A 1 315 ? 27.19800 35.05200 -82.12000 1.000 48.59832 333 ASP A O 1
ATOM 4715 N N . GLN A 1 316 ? 26.58500 33.10300 -83.04700 1.000 46.96268 334 GLN A N 1
ATOM 4716 C CA . GLN A 1 316 ? 25.51900 33.68700 -83.84000 1.000 49.54732 334 GLN A CA 1
ATOM 4717 C C . GLN A 1 316 ? 24.23500 33.87700 -83.05500 1.000 52.88348 334 GLN A C 1
ATOM 4718 O O . GLN A 1 316 ? 23.47400 34.80400 -83.35600 1.000 51.03230 334 GLN A O 1
ATOM 4732 N N . ASN A 1 317 ? 23.96100 33.02400 -82.06500 1.000 51.54144 335 ASN A N 1
ATOM 4733 C CA . ASN A 1 317 ? 22.68900 33.07700 -81.36100 1.000 52.56076 335 ASN A CA 1
ATOM 4734 C C . ASN A 1 317 ? 22.78600 33.61900 -79.94700 1.000 48.02896 335 ASN A C 1
ATOM 4735 O O . ASN A 1 317 ? 21.75400 33.97600 -79.37300 1.000 51.23939 335 ASN A O 1
ATOM 4746 N N . VAL A 1 318 ? 23.98400 33.68400 -79.37300 1.000 46.63122 336 VAL A N 1
ATOM 4747 C CA . VAL A 1 318 ? 24.20500 34.27700 -78.06100 1.000 51.96534 336 VAL A CA 1
ATOM 4748 C C . VAL A 1 318 ? 25.18000 35.44400 -78.14200 1.000 47.27725 336 VAL A C 1
ATOM 4749 O O . VAL A 1 318 ? 24.92300 36.52300 -77.60200 1.000 49.35425 336 VAL A O 1
ATOM 4762 N N . GLY A 1 319 ? 26.30300 35.24600 -78.82600 1.000 49.88676 337 GLY A N 1
ATOM 4763 C CA . GLY A 1 319 ? 27.30300 36.28900 -78.92200 1.000 54.45437 337 GLY A CA 1
ATOM 4764 C C . GLY A 1 319 ? 28.17900 36.33900 -77.68200 1.000 55.76276 337 GLY A C 1
ATOM 4765 O O . GLY A 1 319 ? 28.35600 35.34700 -76.97100 1.000 51.27887 337 GLY A O 1
ATOM 4769 N N . PHE A 1 320 ? 28.76900 37.51000 -77.46800 1.000 49.90950 338 PHE A N 1
ATOM 4770 C CA . PHE A 1 320 ? 29.59100 37.73600 -76.33000 1.000 51.78326 338 PHE A CA 1
ATOM 4771 C C . PHE A 1 320 ? 29.10600 38.85400 -75.38600 1.000 57.68870 338 PHE A C 1
ATOM 4772 O O . PHE A 1 320 ? 29.78100 39.16600 -74.43600 1.000 54.99728 338 PHE A O 1
ATOM 4789 N N . SER A 1 321 ? 27.95600 39.46100 -75.66000 1.000 60.72588 339 SER A N 1
ATOM 4790 C CA . SER A 1 321 ? 27.37600 40.45100 -74.75900 1.000 59.57851 339 SER A CA 1
ATOM 4791 C C . SER A 1 321 ? 27.04800 39.83600 -73.40200 1.000 59.59503 339 SER A C 1
ATOM 4792 O O . SER A 1 321 ? 27.31200 40.44300 -72.35800 1.000 60.65549 339 SER A O 1
ATOM 4800 N N . ARG A 1 322 ? 26.46200 38.63900 -73.39800 1.000 57.38704 340 ARG A N 1
ATOM 4801 C CA . ARG A 1 322 ? 25.94200 38.01500 -72.18900 1.000 54.03909 340 ARG A CA 1
ATOM 4802 C C . ARG A 1 322 ? 26.43000 36.57300 -72.10600 1.000 51.69109 340 ARG A C 1
ATOM 4803 O O . ARG A 1 322 ? 27.02100 36.03800 -73.04900 1.000 47.54756 340 ARG A O 1
ATOM 4824 N N . THR A 1 323 ? 26.14300 35.92500 -70.96000 1.000 48.01545 341 THR A N 1
ATOM 4825 C CA . THR A 1 323 ? 26.45300 34.51200 -70.80000 1.000 46.73472 341 THR A CA 1
ATOM 4826 C C . THR A 1 323 ? 25.24100 33.66600 -71.16700 1.000 43.30205 341 THR A C 1
ATOM 4827 O O . THR A 1 323 ? 24.10200 34.13500 -71.10400 1.000 40.39697 341 THR A O 1
ATOM 4838 N N . PRO A 1 324 ? 25.45000 32.40700 -71.54800 1.000 42.17565 342 PRO A N 1
ATOM 4839 C CA . PRO A 1 324 ? 24.31700 31.57300 -71.97700 1.000 42.44195 342 PRO A CA 1
ATOM 4840 C C . PRO A 1 324 ? 23.35500 31.28900 -70.83300 1.000 42.40691 342 PRO A C 1
ATOM 4841 O O . PRO A 1 324 ? 23.73800 31.26500 -69.66200 1.000 39.40472 342 PRO A O 1
ATOM 4852 N N . THR A 1 325 ? 22.08500 31.08500 -71.18800 1.000 43.50310 343 THR A N 1
ATOM 4853 C CA . THR A 1 325 ? 21.03700 30.75800 -70.23200 1.000 44.31119 343 THR A CA 1
ATOM 4854 C C . THR A 1 325 ? 20.27900 29.53400 -70.72700 1.000 45.45447 343 THR A C 1
ATOM 4855 O O . THR A 1 325 ? 20.44500 29.09200 -71.86600 1.000 43.03058 343 THR A O 1
ATOM 4866 N N . ILE A 1 326 ? 19.41900 28.99300 -69.86100 1.000 44.17408 344 ILE A N 1
ATOM 4867 C CA . ILE A 1 326 ? 18.62800 27.82400 -70.23900 1.000 43.20587 344 ILE A CA 1
ATOM 4868 C C . ILE A 1 326 ? 17.70600 28.15700 -71.40300 1.000 50.12759 344 ILE A C 1
ATOM 4869 O O . ILE A 1 326 ? 17.42300 27.30400 -72.25500 1.000 46.42181 344 ILE A O 1
ATOM 4885 N N . SER A 1 327 ? 17.26900 29.39600 -71.50500 1.000 49.87717 345 SER A N 1
ATOM 4886 C CA . SER A 1 327 ? 16.42200 29.77500 -72.60900 1.000 48.27610 345 SER A CA 1
ATOM 4887 C C . SER A 1 327 ? 17.14800 29.59200 -73.92700 1.000 46.94319 345 SER A C 1
ATOM 4888 O O . SER A 1 327 ? 16.54900 29.43400 -74.94300 1.000 47.73551 345 SER A O 1
ATOM 4896 N N . ASP A 1 328 ? 18.45700 29.58200 -73.91000 1.000 47.57076 346 ASP A N 1
ATOM 4897 C CA . ASP A 1 328 ? 19.17800 29.40200 -75.16100 1.000 47.98602 346 ASP A CA 1
ATOM 4898 C C . ASP A 1 328 ? 19.14100 27.97100 -75.67800 1.000 50.98483 346 ASP A C 1
ATOM 4899 O O . ASP A 1 328 ? 19.65200 27.72900 -76.77700 1.000 49.76514 346 ASP A O 1
ATOM 4908 N N . ARG A 1 329 ? 18.55700 27.02400 -74.93700 1.000 43.91300 347 ARG A N 1
ATOM 4909 C CA . ARG A 1 329 ? 18.43800 25.66500 -75.45400 1.000 43.82265 347 ARG A CA 1
ATOM 4910 C C . ARG A 1 329 ? 17.57500 25.61700 -76.71000 1.000 54.09220 347 ARG A C 1
ATOM 4911 O O . ARG A 1 329 ? 17.76700 24.74100 -77.56100 1.000 54.00242 347 ARG A O 1
ATOM 4932 N N . ASN A 1 330 ? 16.65600 26.57100 -76.87200 1.000 54.95619 348 ASN A N 1
ATOM 4933 C CA . ASN A 1 330 ? 15.78100 26.58000 -78.03800 1.000 57.25226 348 ASN A CA 1
ATOM 4934 C C . ASN A 1 330 ? 16.49100 26.96800 -79.32800 1.000 55.30457 348 ASN A C 1
ATOM 4935 O O . ASN A 1 330 ? 15.89800 26.78000 -80.40300 1.000 57.77211 348 ASN A O 1
ATOM 4946 N N . ARG A 1 331 ? 17.72100 27.53100 -79.23100 1.000 53.17921 349 ARG A N 1
ATOM 4947 C CA . ARG A 1 331 ? 18.51700 28.00800 -80.36700 1.000 54.34774 349 ARG A CA 1
ATOM 4948 C C . ARG A 1 331 ? 19.92100 27.43200 -80.49200 1.000 53.26521 349 ARG A C 1
ATOM 4949 O O . ARG A 1 331 ? 20.52800 27.58800 -81.55600 1.000 49.14059 349 ARG A O 1
ATOM 4970 N N . LEU A 1 332 ? 20.45300 26.79100 -79.45800 1.000 47.28473 350 LEU A N 1
ATOM 4971 C CA . LEU A 1 332 ? 21.74000 26.11000 -79.54200 1.000 45.61484 350 LEU A CA 1
ATOM 4972 C C . LEU A 1 332 ? 21.46700 24.63800 -79.81600 1.000 45.31330 350 LEU A C 1
ATOM 4973 O O . LEU A 1 332 ? 21.76100 23.74600 -79.02100 1.000 43.65598 350 LEU A O 1
ATOM 4989 N N . LEU A 1 333 ? 20.86800 24.41700 -80.98100 1.000 40.76831 351 LEU A N 1
ATOM 4990 C CA . LEU A 1 333 ? 20.31000 23.11100 -81.27900 1.000 42.11125 351 LEU A CA 1
ATOM 4991 C C . LEU A 1 333 ? 21.40000 22.08400 -81.53400 1.000 41.85966 351 LEU A C 1
ATOM 4992 O O . LEU A 1 333 ? 21.28200 20.93600 -81.09400 1.000 36.30156 351 LEU A O 1
ATOM 5008 N N . LEU A 1 334 ? 22.46400 22.46100 -82.24700 1.000 35.34795 352 LEU A N 1
ATOM 5009 C CA . LEU A 1 334 ? 23.55200 21.51000 -82.45500 1.000 38.31824 352 LEU A CA 1
ATOM 5010 C C . LEU A 1 334 ? 24.21900 21.13700 -81.13400 1.000 38.00074 352 LEU A C 1
ATOM 5011 O O . LEU A 1 334 ? 24.68000 19.99800 -80.96300 1.000 34.43763 352 LEU A O 1
ATOM 5027 N N . LEU A 1 335 ? 24.29000 22.08000 -80.19600 1.000 37.04983 353 LEU A N 1
ATOM 5028 C CA . LEU A 1 335 ? 24.83000 21.75100 -78.88500 1.000 37.97532 353 LEU A CA 1
ATOM 5029 C C . LEU A 1 335 ? 23.93900 20.73700 -78.18000 1.000 32.56293 353 LEU A C 1
ATOM 5030 O O . LEU A 1 335 ? 24.43200 19.76000 -77.60500 1.000 32.94336 353 LEU A O 1
ATOM 5046 N N . GLU A 1 336 ? 22.64000 20.91900 -78.25700 1.000 32.46996 354 GLU A N 1
ATOM 5047 C CA . GLU A 1 336 ? 21.70100 19.96600 -77.69800 1.000 37.94703 354 GLU A CA 1
ATOM 5048 C C . GLU A 1 336 ? 21.87300 18.61300 -78.37500 1.000 36.49100 354 GLU A C 1
ATOM 5049 O O . GLU A 1 336 ? 21.88300 17.60200 -77.73300 1.000 32.74229 354 GLU A O 1
ATOM 5061 N N . ALA A 1 337 ? 22.02800 18.61600 -79.68100 1.000 29.86675 355 ALA A N 1
ATOM 5062 C CA . ALA A 1 337 ? 22.19400 17.36600 -80.41000 1.000 28.90107 355 ALA A CA 1
ATOM 5063 C C . ALA A 1 337 ? 23.49100 16.66900 -80.02600 1.000 28.22960 355 ALA A C 1
ATOM 5064 O O . ALA A 1 337 ? 23.53700 15.43700 -79.93400 1.000 29.84317 355 ALA A O 1
ATOM 5071 N N . THR A 1 338 ? 24.55700 17.44000 -79.80900 1.000 27.02980 356 THR A N 1
ATOM 5072 C CA . THR A 1 338 ? 25.83100 16.85300 -79.41600 1.000 28.35907 356 THR A CA 1
ATOM 5073 C C . THR A 1 338 ? 25.71400 16.12100 -78.08200 1.000 28.98972 356 THR A C 1
ATOM 5074 O O . THR A 1 338 ? 26.24500 15.01600 -77.92200 1.000 30.38227 356 THR A O 1
ATOM 5085 N N . ILE A 1 339 ? 25.03600 16.72800 -77.11100 1.000 28.46277 357 ILE A N 1
ATOM 5086 C CA . ILE A 1 339 ? 24.86800 16.08200 -75.80700 1.000 27.44190 357 ILE A CA 1
ATOM 5087 C C . ILE A 1 339 ? 24.04300 14.81100 -75.94700 1.000 27.27475 357 ILE A C 1
ATOM 5088 O O . ILE A 1 339 ? 24.40400 13.75200 -75.41800 1.000 29.86822 357 ILE A O 1
ATOM 5104 N N . ARG A 1 340 ? 22.92400 14.89000 -76.67000 1.000 29.58308 358 ARG A N 1
ATOM 5105 C CA . ARG A 1 340 ? 22.13800 13.68800 -76.93300 1.000 28.05353 358 ARG A CA 1
ATOM 5106 C C . ARG A 1 340 ? 22.99300 12.59600 -77.57000 1.000 28.80634 358 ARG A C 1
ATOM 5107 O O . ARG A 1 340 ? 22.82700 11.40400 -77.27600 1.000 26.53783 358 ARG A O 1
ATOM 5128 N N . GLU A 1 341 ? 23.90800 12.97700 -78.45900 1.000 28.63748 359 GLU A N 1
ATOM 5129 C CA . GLU A 1 341 ? 24.69600 11.97100 -79.15600 1.000 26.52960 359 GLU A CA 1
ATOM 5130 C C . GLU A 1 341 ? 25.76300 11.36800 -78.25800 1.000 27.82739 359 GLU A C 1
ATOM 5131 O O . GLU A 1 341 ? 26.07700 10.18100 -78.39500 1.000 28.93719 359 GLU A O 1
ATOM 5143 N N . VAL A 1 342 ? 26.34000 12.15700 -77.35000 1.000 26.27898 360 VAL A N 1
ATOM 5144 C CA . VAL A 1 342 ? 27.27900 11.58000 -76.39100 1.000 28.21988 360 VAL A CA 1
ATOM 5145 C C . VAL A 1 342 ? 26.54600 10.60100 -75.48400 1.000 26.10472 360 VAL A C 1
ATOM 5146 O O . VAL A 1 342 ? 27.02600 9.49100 -75.22100 1.000 26.74086 360 VAL A O 1
ATOM 5159 N N . LEU A 1 343 ? 25.35700 10.98300 -75.01800 1.000 26.90986 361 LEU A N 1
ATOM 5160 C CA . LEU A 1 343 ? 24.56900 10.09100 -74.17500 1.000 28.60002 361 LEU A CA 1
ATOM 5161 C C . LEU A 1 343 ? 24.10700 8.84800 -74.92600 1.000 27.16828 361 LEU A C 1
ATOM 5162 O O . LEU A 1 343 ? 23.82400 7.82500 -74.29400 1.000 23.65973 361 LEU A O 1
ATOM 5178 N N . ARG A 1 344 ? 24.04500 8.89700 -76.25600 1.000 24.89411 362 ARG A N 1
ATOM 5179 C CA . ARG A 1 344 ? 23.78500 7.68500 -77.02400 1.000 23.66613 362 ARG A CA 1
ATOM 5180 C C . ARG A 1 344 ? 25.04200 6.82100 -77.12000 1.000 25.91086 362 ARG A C 1
ATOM 5181 O O . ARG A 1 344 ? 25.02900 5.64100 -76.74200 1.000 23.10132 362 ARG A O 1
ATOM 5202 N N . LEU A 1 345 ? 26.14300 7.40500 -77.61100 1.000 25.75425 363 LEU A N 1
ATOM 5203 C CA . LEU A 1 345 ? 27.32000 6.64900 -78.03200 1.000 26.62864 363 LEU A CA 1
ATOM 5204 C C . LEU A 1 345 ? 28.19200 6.17900 -76.87900 1.000 27.89906 363 LEU A C 1
ATOM 5205 O O . LEU A 1 345 ? 28.89500 5.17700 -77.01500 1.000 25.92944 363 LEU A O 1
ATOM 5221 N N . ARG A 1 346 ? 28.19400 6.89600 -75.76100 1.000 27.78615 364 ARG A N 1
ATOM 5222 C CA . ARG A 1 346 ? 28.91800 6.48400 -74.56100 1.000 24.48988 364 ARG A CA 1
ATOM 5223 C C . ARG A 1 346 ? 27.94500 6.70500 -73.41200 1.000 26.78894 364 ARG A C 1
ATOM 5224 O O . ARG A 1 346 ? 28.04200 7.69300 -72.67900 1.000 23.17030 364 ARG A O 1
ATOM 5245 N N . PRO A 1 347 ? 26.93900 5.83500 -73.27400 1.000 24.48859 365 PRO A N 1
ATOM 5246 C CA . PRO A 1 347 ? 25.94700 6.03900 -72.21100 1.000 26.85738 365 PRO A CA 1
ATOM 5247 C C . PRO A 1 347 ? 26.61200 6.04500 -70.85000 1.000 22.11805 365 PRO A C 1
ATOM 5248 O O . PRO A 1 347 ? 27.58500 5.32500 -70.61200 1.000 22.06168 365 PRO A O 1
ATOM 5259 N N . VAL A 1 348 ? 26.08800 6.88500 -69.95500 1.000 25.06272 366 VAL A N 1
ATOM 5260 C CA . VAL A 1 348 ? 26.59300 6.91000 -68.58500 1.000 21.88279 366 VAL A CA 1
ATOM 5261 C C . VAL A 1 348 ? 26.50300 5.52400 -67.96700 1.000 20.28131 366 VAL A C 1
ATOM 5262 O O . VAL A 1 348 ? 27.42500 5.07100 -67.27400 1.000 20.71319 366 VAL A O 1
ATOM 5275 N N . ALA A 1 349 ? 25.39000 4.83200 -68.20800 1.000 22.12186 367 ALA A N 1
ATOM 5276 C CA . ALA A 1 349 ? 25.14200 3.49200 -67.68000 1.000 24.25199 367 ALA A CA 1
ATOM 5277 C C . ALA A 1 349 ? 24.79700 2.58800 -68.85600 1.000 22.85582 367 ALA A C 1
ATOM 5278 O O . ALA A 1 349 ? 23.61600 2.39000 -69.17800 1.000 21.36768 367 ALA A O 1
ATOM 5285 N N . PRO A 1 350 ? 25.80600 2.01300 -69.52100 1.000 23.90465 368 PRO A N 1
ATOM 5286 C CA . PRO A 1 350 ? 25.52300 1.20500 -70.72600 1.000 26.75607 368 PRO A CA 1
ATOM 5287 C C . PRO A 1 350 ? 24.73300 -0.07100 -70.45100 1.000 26.08878 368 PRO A C 1
ATOM 5288 O O . PRO A 1 350 ? 24.21500 -0.68500 -71.39600 1.000 23.09814 368 PRO A O 1
ATOM 5299 N N . MET A 1 351 ? 24.64000 -0.50900 -69.19800 1.000 21.39507 369 MET A N 1
ATOM 5300 C CA . MET A 1 351 ? 23.74100 -1.59600 -68.83500 1.000 22.89534 369 MET A CA 1
ATOM 5301 C C . MET A 1 351 ? 22.82400 -1.15900 -67.69700 1.000 24.33502 369 MET A C 1
ATOM 5302 O O . MET A 1 351 ? 22.46100 -1.97100 -66.84600 1.000 22.70407 369 MET A O 1
ATOM 5316 N N . LEU A 1 352 ? 22.45000 0.12700 -67.68700 1.000 24.67123 370 LEU A N 1
ATOM 5317 C CA . LEU A 1 352 ? 21.67500 0.74800 -66.61300 1.000 25.88553 370 LEU A CA 1
ATOM 5318 C C . LEU A 1 352 ? 22.21100 0.32300 -65.25200 1.000 24.45961 370 LEU A C 1
ATOM 5319 O O . LEU A 1 352 ? 23.42800 0.20900 -65.06900 1.000 24.68201 370 LEU A O 1
ATOM 5335 N N . ILE A 1 353 ? 21.31100 0.13400 -64.29100 1.000 24.40293 371 ILE A N 1
ATOM 5336 C CA . ILE A 1 353 ? 21.60800 -0.54600 -63.03100 1.000 25.60858 371 ILE A CA 1
ATOM 5337 C C . ILE A 1 353 ? 20.79800 -1.83500 -63.09700 1.000 23.13961 371 ILE A C 1
ATOM 5338 O O . ILE A 1 353 ? 19.69800 -1.82700 -63.66600 1.000 24.37980 371 ILE A O 1
ATOM 5354 N N . PRO A 1 354 ? 21.30000 -2.96700 -62.60800 1.000 21.45490 372 PRO A N 1
ATOM 5355 C CA . PRO A 1 354 ? 20.55100 -4.21900 -62.78100 1.000 23.43863 372 PRO A CA 1
ATOM 5356 C C . PRO A 1 354 ? 19.16800 -4.14400 -62.14600 1.000 25.98305 372 PRO A C 1
ATOM 5357 O O . PRO A 1 354 ? 18.98800 -3.56900 -61.07100 1.000 23.77933 372 PRO A O 1
ATOM 5368 N N . HIS A 1 355 ? 18.18200 -4.73300 -62.82100 1.000 24.15726 373 HIS A N 1
ATOM 5369 C CA . HIS A 1 355 ? 16.85000 -4.89700 -62.26300 1.000 25.68925 373 HIS A CA 1
ATOM 5370 C C . HIS A 1 355 ? 16.66600 -6.32000 -61.72300 1.000 25.40198 373 HIS A C 1
ATOM 5371 O O . HIS A 1 355 ? 17.53900 -7.18400 -61.84600 1.000 27.00907 373 HIS A O 1
ATOM 5386 N N . LYS A 1 356 ? 15.50200 -6.56200 -61.12100 1.000 25.04674 374 LYS A N 1
ATOM 5387 C CA . LYS A 1 356 ? 15.15600 -7.85700 -60.54500 1.000 26.43465 374 LYS A CA 1
ATOM 5388 C C . LYS A 1 356 ? 13.64800 -8.03400 -60.62700 1.000 23.79150 374 LYS A C 1
ATOM 5389 O O . LYS A 1 356 ? 12.89600 -7.08500 -60.38400 1.000 24.57635 374 LYS A O 1
ATOM 5408 N N . ALA A 1 357 ? 13.21200 -9.24000 -60.99000 1.000 24.43017 375 ALA A N 1
ATOM 5409 C CA . ALA A 1 357 ? 11.78700 -9.54900 -61.02200 1.000 23.86285 375 ALA A CA 1
ATOM 5410 C C . ALA A 1 357 ? 11.25500 -9.68600 -59.59600 1.000 25.66787 375 ALA A C 1
ATOM 5411 O O . ALA A 1 357 ? 11.72300 -10.53400 -58.83100 1.000 27.74976 375 ALA A O 1
ATOM 5418 N N . ASN A 1 358 ? 10.28100 -8.84800 -59.23900 1.000 26.97088 376 ASN A N 1
ATOM 5419 C CA . ASN A 1 358 ? 9.66300 -8.93900 -57.91500 1.000 29.63018 376 ASN A CA 1
ATOM 5420 C C . ASN A 1 358 ? 8.63800 -10.06100 -57.81600 1.000 34.17804 376 ASN A C 1
ATOM 5421 O O . ASN A 1 358 ? 8.27800 -10.46800 -56.70400 1.000 31.09266 376 ASN A O 1
ATOM 5432 N N . VAL A 1 359 ? 8.13900 -10.53800 -58.95300 1.000 28.02988 377 VAL A N 1
ATOM 5433 C CA . VAL A 1 359 ? 7.13000 -11.58400 -59.02000 1.000 32.59749 377 VAL A CA 1
ATOM 5434 C C . VAL A 1 359 ? 7.40100 -12.36200 -60.29400 1.000 33.12282 377 VAL A C 1
ATOM 5435 O O . VAL A 1 359 ? 8.11600 -11.89300 -61.17900 1.000 27.61208 377 VAL A O 1
ATOM 5448 N N . ASP A 1 360 ? 6.84100 -13.56700 -60.38200 1.000 31.60363 378 ASP A N 1
ATOM 5449 C CA . ASP A 1 360 ? 6.83300 -14.26800 -61.65800 1.000 29.66575 378 ASP A CA 1
ATOM 5450 C C . ASP A 1 360 ? 6.23100 -13.34500 -62.70800 1.000 32.76005 378 ASP A C 1
ATOM 5451 O O . ASP A 1 360 ? 5.19900 -12.71600 -62.47000 1.000 27.75899 378 ASP A O 1
ATOM 5460 N N . SER A 1 361 ? 6.87100 -13.25700 -63.86800 1.000 27.65246 379 SER A N 1
ATOM 5461 C CA . SER A 1 361 ? 6.41200 -12.32600 -64.89400 1.000 26.65419 379 SER A CA 1
ATOM 5462 C C . SER A 1 361 ? 6.85400 -12.85500 -66.25500 1.000 27.55079 379 SER A C 1
ATOM 5463 O O . SER A 1 361 ? 7.08200 -14.05800 -66.42500 1.000 27.15664 379 SER A O 1
ATOM 5471 N N . SER A 1 362 ? 6.98100 -11.95400 -67.22700 1.000 24.13090 380 SER A N 1
ATOM 5472 C CA . SER A 1 362 ? 7.35300 -12.35300 -68.57600 1.000 25.32732 380 SER A CA 1
ATOM 5473 C C . SER A 1 362 ? 7.96100 -11.16300 -69.29500 1.000 28.10148 380 SER A C 1
ATOM 5474 O O . SER A 1 362 ? 7.64200 -10.00600 -68.99500 1.000 25.49794 380 SER A O 1
ATOM 5482 N N . ILE A 1 363 ? 8.84400 -11.46800 -70.24600 1.000 27.43487 381 ILE A N 1
ATOM 5483 C CA . ILE A 1 363 ? 9.40000 -10.49900 -71.18100 1.000 27.64521 381 ILE A CA 1
ATOM 5484 C C . ILE A 1 363 ? 9.23200 -11.09200 -72.57100 1.000 25.66939 381 ILE A C 1
ATOM 5485 O O . ILE A 1 363 ? 9.70900 -12.20200 -72.82800 1.000 24.64112 381 ILE A O 1
ATOM 5501 N N . GLY A 1 364 ? 8.59200 -10.42000 -73.49000 1.000 25.45696 382 GLY A N 1
ATOM 5502 C CA . GLY A 1 364 ? 8.28500 -11.00900 -74.76300 1.000 31.74113 382 GLY A CA 1
ATOM 5503 C C . GLY A 1 364 ? 7.44000 -12.25600 -74.53300 1.000 35.36825 382 GLY A C 1
ATOM 5504 O O . GLY A 1 364 ? 6.50100 -12.24100 -73.80600 1.000 34.99763 382 GLY A O 1
ATOM 5508 N N . GLU A 1 365 ? 7.80800 -13.36200 -75.12300 1.000 30.27358 383 GLU A N 1
ATOM 5509 C CA . GLU A 1 365 ? 7.06600 -14.56700 -74.93200 1.000 35.24552 383 GLU A CA 1
ATOM 5510 C C . GLU A 1 365 ? 7.67400 -15.46000 -73.86300 1.000 32.28750 383 GLU A C 1
ATOM 5511 O O . GLU A 1 365 ? 7.23900 -16.55100 -73.69400 1.000 33.49853 383 GLU A O 1
ATOM 5523 N N . PHE A 1 366 ? 8.68900 -14.99600 -73.16900 1.000 29.05308 384 PHE A N 1
ATOM 5524 C CA . PHE A 1 366 ? 9.39200 -15.78800 -72.22500 1.000 26.04821 384 PHE A CA 1
ATOM 5525 C C . PHE A 1 366 ? 8.99600 -15.58900 -70.75200 1.000 30.01017 384 PHE A C 1
ATOM 5526 O O . PHE A 1 366 ? 8.72200 -14.50400 -70.34500 1.000 25.00645 384 PHE A O 1
ATOM 5543 N N . ALA A 1 367 ? 8.97500 -16.66700 -69.99100 1.000 26.90376 385 ALA A N 1
ATOM 5544 C CA . ALA A 1 367 ? 8.72200 -16.59100 -68.55700 1.000 28.41265 385 ALA A CA 1
ATOM 5545 C C . ALA A 1 367 ? 9.97000 -16.13200 -67.81400 1.000 27.69104 385 ALA A C 1
ATOM 5546 O O . ALA A 1 367 ? 11.09000 -16.53900 -68.13600 1.000 26.91009 385 ALA A O 1
ATOM 5553 N N . VAL A 1 368 ? 9.77100 -15.29100 -66.80100 1.000 25.46828 386 VAL A N 1
ATOM 5554 C CA . VAL A 1 368 ? 10.84600 -14.84400 -65.92700 1.000 25.04365 386 VAL A CA 1
ATOM 5555 C C . VAL A 1 368 ? 10.40600 -15.11500 -64.49700 1.000 27.54873 386 VAL A C 1
ATOM 5556 O O . VAL A 1 368 ? 9.36400 -14.61500 -64.06600 1.000 26.45741 386 VAL A O 1
ATOM 5569 N N . ASP A 1 369 ? 11.19500 -15.89600 -63.77100 1.000 28.31509 387 ASP A N 1
ATOM 5570 C CA . ASP A 1 369 ? 10.85500 -16.24800 -62.39900 1.000 31.39726 387 ASP A CA 1
ATOM 5571 C C . ASP A 1 369 ? 11.13800 -15.10200 -61.43300 1.000 30.01795 387 ASP A C 1
ATOM 5572 O O . ASP A 1 369 ? 12.08300 -14.32700 -61.60500 1.000 27.76135 387 ASP A O 1
ATOM 5581 N N . LYS A 1 370 ? 10.31900 -15.02200 -60.38500 1.000 30.67720 388 LYS A N 1
ATOM 5582 C CA . LYS A 1 370 ? 10.61300 -14.12100 -59.28300 1.000 27.93655 388 LYS A CA 1
ATOM 5583 C C . LYS A 1 370 ? 12.05600 -14.30700 -58.84200 1.000 24.89543 388 LYS A C 1
ATOM 5584 O O . LYS A 1 370 ? 12.56700 -15.43000 -58.78600 1.000 29.40738 388 LYS A O 1
ATOM 5603 N N . GLY A 1 371 ? 12.72200 -13.19300 -58.55700 1.000 27.72494 389 GLY A N 1
ATOM 5604 C CA . GLY A 1 371 ? 14.09900 -13.21000 -58.11700 1.000 29.83541 389 GLY A CA 1
ATOM 5605 C C . GLY A 1 371 ? 15.13400 -13.15000 -59.22400 1.000 29.42363 389 GLY A C 1
ATOM 5606 O O . GLY A 1 371 ? 16.32000 -12.92700 -58.93800 1.000 28.52833 389 GLY A O 1
ATOM 5610 N N . THR A 1 372 ? 14.73400 -13.33100 -60.47400 1.000 27.76318 390 THR A N 1
ATOM 5611 C CA . THR A 1 372 ? 15.69200 -13.28600 -61.56600 1.000 27.74519 390 THR A CA 1
ATOM 5612 C C . THR A 1 372 ? 16.24200 -11.87800 -61.74200 1.000 24.55706 390 THR A C 1
ATOM 5613 O O . THR A 1 372 ? 15.49600 -10.89900 -61.72200 1.000 25.77240 390 THR A O 1
ATOM 5624 N N . GLU A 1 373 ? 17.55600 -11.78700 -61.93000 1.000 26.23495 391 GLU A N 1
ATOM 5625 C CA . GLU A 1 373 ? 18.20000 -10.53100 -62.28000 1.000 22.73802 391 GLU A CA 1
ATOM 5626 C C . GLU A 1 373 ? 17.93600 -10.23400 -63.74700 1.000 24.54713 391 GLU A C 1
ATOM 5627 O O . GLU A 1 373 ? 18.04200 -11.12800 -64.58800 1.000 25.30535 391 GLU A O 1
ATOM 5639 N N . VAL A 1 374 ? 17.56000 -8.99500 -64.04400 1.000 24.89857 392 VAL A N 1
ATOM 5640 C CA . VAL A 1 374 ? 17.23800 -8.56900 -65.39800 1.000 24.79261 392 VAL A CA 1
ATOM 5641 C C . VAL A 1 374 ? 18.11400 -7.37400 -65.74400 1.000 26.09858 392 VAL A C 1
ATOM 5642 O O . VAL A 1 374 ? 18.05500 -6.34000 -65.06800 1.000 23.23736 392 VAL A O 1
ATOM 5655 N N . ILE A 1 375 ? 18.89600 -7.49500 -66.81700 1.000 23.03666 393 ILE A N 1
ATOM 5656 C CA . ILE A 1 375 ? 19.83800 -6.45800 -67.21600 1.000 24.35350 393 ILE A CA 1
ATOM 5657 C C . ILE A 1 375 ? 19.42200 -5.94500 -68.58000 1.000 24.63666 393 ILE A C 1
ATOM 5658 O O . ILE A 1 375 ? 19.33100 -6.72900 -69.53200 1.000 24.26365 393 ILE A O 1
ATOM 5674 N N . ILE A 1 376 ? 19.17600 -4.64200 -68.67900 1.000 25.18958 394 ILE A N 1
ATOM 5675 C CA . ILE A 1 376 ? 18.93800 -3.99300 -69.96000 1.000 23.44709 394 ILE A CA 1
ATOM 5676 C C . ILE A 1 376 ? 20.29300 -3.63100 -70.55400 1.000 25.26807 394 ILE A C 1
ATOM 5677 O O . ILE A 1 376 ? 21.08600 -2.91500 -69.93300 1.000 24.57424 394 ILE A O 1
ATOM 5693 N N . ASN A 1 377 ? 20.56800 -4.10800 -71.76300 1.000 21.72807 395 ASN A N 1
ATOM 5694 C CA . ASN A 1 377 ? 21.79600 -3.71600 -72.44800 1.000 24.49323 395 ASN A CA 1
ATOM 5695 C C . ASN A 1 377 ? 21.50700 -2.45400 -73.25400 1.000 25.20467 395 ASN A C 1
ATOM 5696 O O . ASN A 1 377 ? 21.19100 -2.50500 -74.44800 1.000 25.41250 395 ASN A O 1
ATOM 5707 N N . LEU A 1 378 ? 21.65900 -1.30200 -72.60200 1.000 21.02009 396 LEU A N 1
ATOM 5708 C CA . LEU A 1 378 ? 21.38000 -0.03500 -73.26300 1.000 23.98818 396 LEU A CA 1
ATOM 5709 C C . LEU A 1 378 ? 22.35500 0.20600 -74.41100 1.000 22.59053 396 LEU A C 1
ATOM 5710 O O . LEU A 1 378 ? 21.98200 0.78900 -75.43400 1.000 22.60692 396 LEU A O 1
ATOM 5726 N N . TRP A 1 379 ? 23.61100 -0.21200 -74.24200 1.000 22.97484 397 TRP A N 1
ATOM 5727 C CA . TRP A 1 379 ? 24.56600 -0.17800 -75.34600 1.000 24.36643 397 TRP A CA 1
ATOM 5728 C C . TRP A 1 379 ? 23.97300 -0.82000 -76.59400 1.000 27.29971 397 TRP A C 1
ATOM 5729 O O . TRP A 1 379 ? 24.02400 -0.24700 -77.69200 1.000 26.44807 397 TRP A O 1
ATOM 5750 N N . ALA A 1 380 ? 23.39900 -2.01700 -76.43900 1.000 25.61640 398 ALA A N 1
ATOM 5751 C CA . ALA A 1 380 ? 22.80200 -2.71500 -77.57400 1.000 26.49963 398 ALA A CA 1
ATOM 5752 C C . ALA A 1 380 ? 21.66800 -1.90500 -78.18900 1.000 27.91039 398 ALA A C 1
ATOM 5753 O O . ALA A 1 380 ? 21.55600 -1.81500 -79.41900 1.000 26.65853 398 ALA A O 1
ATOM 5760 N N . LEU A 1 381 ? 20.80300 -1.32600 -77.35600 1.000 24.26202 399 LEU A N 1
ATOM 5761 C CA . LEU A 1 381 ? 19.73900 -0.47800 -77.88100 1.000 25.06760 399 LEU A CA 1
ATOM 5762 C C . LEU A 1 381 ? 20.31800 0.69500 -78.66100 1.000 27.95289 399 LEU A C 1
ATOM 5763 O O . LEU A 1 381 ? 19.80700 1.05500 -79.72800 1.000 24.36446 399 LEU A O 1
ATOM 5779 N N . HIS A 1 382 ? 21.37500 1.31700 -78.13000 1.000 26.37642 400 HIS A N 1
ATOM 5780 C CA . HIS A 1 382 ? 21.94400 2.52200 -78.72600 1.000 24.94078 400 HIS A CA 1
ATOM 5781 C C . HIS A 1 382 ? 22.80300 2.23400 -79.95000 1.000 26.52201 400 HIS A C 1
ATOM 5782 O O . HIS A 1 382 ? 23.25100 3.17800 -80.60900 1.000 27.00916 400 HIS A O 1
ATOM 5796 N N . HIS A 1 383 ? 23.06000 0.96500 -80.25600 1.000 29.54852 401 HIS A N 1
ATOM 5797 C CA . HIS A 1 383 ? 23.85300 0.59100 -81.42300 1.000 27.45884 401 HIS A CA 1
ATOM 5798 C C . HIS A 1 383 ? 23.11400 -0.38700 -82.33400 1.000 29.44885 401 HIS A C 1
ATOM 5799 O O . HIS A 1 383 ? 23.74300 -1.05400 -83.16000 1.000 33.32070 401 HIS A O 1
ATOM 5813 N N . ASN A 1 384 ? 21.79700 -0.50600 -82.17400 1.000 31.79465 402 ASN A N 1
ATOM 5814 C CA . ASN A 1 384 ? 20.96300 -1.31600 -83.05400 1.000 32.53041 402 ASN A CA 1
ATOM 5815 C C . ASN A 1 384 ? 21.07400 -0.76100 -84.46900 1.000 35.65319 402 ASN A C 1
ATOM 5816 O O . ASN A 1 384 ? 20.56200 0.32700 -84.75500 1.000 31.73960 402 ASN A O 1
ATOM 5827 N N . GLU A 1 385 ? 21.71600 -1.51000 -85.36700 1.000 37.78390 403 GLU A N 1
ATOM 5828 C CA . GLU A 1 385 ? 21.96200 -0.98900 -86.70900 1.000 44.55827 403 GLU A CA 1
ATOM 5829 C C . GLU A 1 385 ? 20.67600 -0.79000 -87.50200 1.000 38.96514 403 GLU A C 1
ATOM 5830 O O . GLU A 1 385 ? 20.68700 -0.05800 -88.49500 1.000 41.03160 403 GLU A O 1
ATOM 5842 N N . LYS A 1 386 ? 19.59200 -1.43600 -87.13100 1.000 37.39170 404 LYS A N 1
ATOM 5843 C CA . LYS A 1 386 ? 18.34800 -1.22900 -87.80300 1.000 39.04331 404 LYS A CA 1
ATOM 5844 C C . LYS A 1 386 ? 17.55900 -0.07000 -87.26600 1.000 42.65646 404 LYS A C 1
ATOM 5845 O O . LYS A 1 386 ? 16.58700 0.31700 -87.84600 1.000 39.52159 404 LYS A O 1
ATOM 5864 N N . GLU A 1 387 ? 17.91200 0.43700 -86.10300 1.000 38.12228 405 GLU A N 1
ATOM 5865 C CA . GLU A 1 387 ? 17.19800 1.59100 -85.59400 1.000 39.27290 405 GLU A CA 1
ATOM 5866 C C . GLU A 1 387 ? 18.00000 2.88200 -85.67600 1.000 35.84765 405 GLU A C 1
ATOM 5867 O O . GLU A 1 387 ? 17.48000 3.91400 -85.41100 1.000 41.33140 405 GLU A O 1
ATOM 5879 N N . TRP A 1 388 ? 19.26200 2.80100 -86.02300 1.000 34.22367 406 TRP A N 1
ATOM 5880 C CA . TRP A 1 388 ? 20.09400 3.96700 -86.14100 1.000 39.53128 406 TRP A CA 1
ATOM 5881 C C . TRP A 1 388 ? 20.94200 3.84100 -87.37700 1.000 41.97922 406 TRP A C 1
ATOM 5882 O O . TRP A 1 388 ? 21.27600 2.79300 -87.75900 1.000 38.28712 406 TRP A O 1
ATOM 5903 N N . HIS A 1 389 ? 21.35500 4.94100 -87.94300 1.000 47.43789 407 HIS A N 1
ATOM 5904 C CA . HIS A 1 389 ? 22.24600 4.97600 -89.10000 1.000 45.29022 407 HIS A CA 1
ATOM 5905 C C . HIS A 1 389 ? 23.69300 5.14700 -88.64400 1.000 44.17687 407 HIS A C 1
ATOM 5906 O O . HIS A 1 389 ? 24.03000 6.14800 -88.00300 1.000 48.27881 407 HIS A O 1
ATOM 5920 N N . GLN A 1 390 ? 24.57600 4.23400 -89.00900 1.000 37.08071 408 GLN A N 1
ATOM 5921 C CA . GLN A 1 390 ? 25.96500 4.26000 -88.62100 1.000 47.62166 408 GLN A CA 1
ATOM 5922 C C . GLN A 1 390 ? 26.13800 4.54200 -87.15400 1.000 48.60899 408 GLN A C 1
ATOM 5923 O O . GLN A 1 390 ? 26.77200 5.49300 -86.79400 1.000 40.42602 408 GLN A O 1
ATOM 5937 N N . PRO A 1 391 ? 25.61300 3.66800 -86.29700 1.000 42.77799 409 PRO A N 1
ATOM 5938 C CA . PRO A 1 391 ? 25.66700 3.88700 -84.85100 1.000 43.27757 409 PRO A CA 1
ATOM 5939 C C . PRO A 1 391 ? 27.01400 3.91700 -84.19400 1.000 38.75066 409 PRO A C 1
ATOM 5940 O O . PRO A 1 391 ? 27.17400 4.49100 -83.17500 1.000 35.72425 409 PRO A O 1
ATOM 5951 N N . ASP A 1 392 ? 28.04100 3.38800 -84.82700 1.000 37.58871 410 ASP A N 1
ATOM 5952 C CA . ASP A 1 392 ? 29.36200 3.43500 -84.26600 1.000 37.78952 410 ASP A CA 1
ATOM 5953 C C . ASP A 1 392 ? 30.12000 4.76000 -84.40600 1.000 39.87151 410 ASP A C 1
ATOM 5954 O O . ASP A 1 392 ? 31.20800 4.87500 -83.91200 1.000 44.04359 410 ASP A O 1
ATOM 5963 N N . GLN A 1 393 ? 29.54000 5.75500 -85.04200 1.000 36.64716 411 GLN A N 1
ATOM 5964 C CA . GLN A 1 393 ? 30.21200 7.03300 -85.21600 1.000 46.30603 411 GLN A CA 1
ATOM 5965 C C . GLN A 1 393 ? 29.46600 8.18600 -84.55600 1.000 40.05017 411 GLN A C 1
ATOM 5966 O O . GLN A 1 393 ? 28.23600 8.18400 -84.43700 1.000 36.30372 411 GLN A O 1
ATOM 5980 N N . PHE A 1 394 ? 30.25300 9.18400 -84.16100 1.000 39.14402 412 PHE A N 1
ATOM 5981 C CA . PHE A 1 394 ? 29.79300 10.41300 -83.52100 1.000 36.34617 412 PHE A CA 1
ATOM 5982 C C . PHE A 1 394 ? 29.18200 11.32000 -84.58000 1.000 38.01334 412 PHE A C 1
ATOM 5983 O O . PHE A 1 394 ? 29.89300 11.93600 -85.37700 1.000 39.93098 412 PHE A O 1
ATOM 6000 N N . MET A 1 395 ? 27.85200 11.39400 -84.59900 1.000 34.89481 413 MET A N 1
ATOM 6001 C CA . MET A 1 395 ? 27.11900 12.20400 -85.57100 1.000 38.65943 413 MET A CA 1
ATOM 6002 C C . MET A 1 395 ? 25.98000 12.92000 -84.86700 1.000 32.51997 413 MET A C 1
ATOM 6003 O O . MET A 1 395 ? 24.82100 12.48900 -84.92500 1.000 31.48659 413 MET A O 1
ATOM 6017 N N . PRO A 1 396 ? 26.26600 14.05800 -84.22600 1.000 30.08801 414 PRO A N 1
ATOM 6018 C CA . PRO A 1 396 ? 25.18800 14.82000 -83.57500 1.000 30.16489 414 PRO A CA 1
ATOM 6019 C C . PRO A 1 396 ? 24.03300 15.17000 -84.49500 1.000 32.51216 414 PRO A C 1
ATOM 6020 O O . PRO A 1 396 ? 22.89400 15.30600 -84.03300 1.000 33.05917 414 PRO A O 1
ATOM 6031 N N . GLU A 1 397 ? 24.29000 15.33700 -85.79100 1.000 32.14335 415 GLU A N 1
ATOM 6032 C CA . GLU A 1 397 ? 23.24900 15.78100 -86.71100 1.000 35.30130 415 GLU A CA 1
ATOM 6033 C C . GLU A 1 397 ? 22.10800 14.78400 -86.84800 1.000 35.66159 415 GLU A C 1
ATOM 6034 O O . GLU A 1 397 ? 21.01700 15.16700 -87.29000 1.000 32.11890 415 GLU A O 1
ATOM 6046 N N . ARG A 1 398 ? 22.31200 13.53100 -86.43800 1.000 37.30238 416 ARG A N 1
ATOM 6047 C CA . ARG A 1 398 ? 21.22100 12.56800 -86.48000 1.000 31.46372 416 ARG A CA 1
ATOM 6048 C C . ARG A 1 398 ? 20.04700 13.01900 -85.62500 1.000 34.61235 416 ARG A C 1
ATOM 6049 O O . ARG A 1 398 ? 18.92100 12.55700 -85.83800 1.000 38.26661 416 ARG A O 1
ATOM 6070 N N . PHE A 1 399 ? 20.28300 13.91600 -84.67200 1.000 34.12882 417 PHE A N 1
ATOM 6071 C CA . PHE A 1 399 ? 19.24000 14.43400 -83.80200 1.000 37.24286 417 PHE A CA 1
ATOM 6072 C C . PHE A 1 399 ? 18.69100 15.77300 -84.28200 1.000 38.70340 417 PHE A C 1
ATOM 6073 O O . PHE A 1 399 ? 17.96100 16.43600 -83.54400 1.000 36.79376 417 PHE A O 1
ATOM 6090 N N . LEU A 1 400 ? 19.01400 16.17400 -85.50800 1.000 40.96079 418 LEU A N 1
ATOM 6091 C CA . LEU A 1 400 ? 18.46100 17.36600 -86.13100 1.000 48.88002 418 LEU A CA 1
ATOM 6092 C C . LEU A 1 400 ? 17.77900 16.95400 -87.43100 1.000 47.41980 418 LEU A C 1
ATOM 6093 O O . LEU A 1 400 ? 18.11600 15.92600 -88.02500 1.000 44.25517 418 LEU A O 1
ATOM 6109 N N . ASN A 1 401 ? 16.89300 17.81000 -87.90200 1.000 50.41738 419 ASN A N 1
ATOM 6110 C CA . ASN A 1 401 ? 16.27700 17.61200 -89.20100 1.000 58.04803 419 ASN A CA 1
ATOM 6111 C C . ASN A 1 401 ? 17.30000 17.96800 -90.30800 1.000 51.11969 419 ASN A C 1
ATOM 6112 O O . ASN A 1 401 ? 18.32500 18.55800 -90.05200 1.000 49.49058 419 ASN A O 1
ATOM 6123 N N . PRO A 1 402 ? 16.98800 17.70500 -91.57700 1.000 52.98575 420 PRO A N 1
ATOM 6124 C CA . PRO A 1 402 ? 18.01700 17.98100 -92.59800 1.000 55.26105 420 PRO A CA 1
ATOM 6125 C C . PRO A 1 402 ? 18.51500 19.41800 -92.71200 1.000 49.30918 420 PRO A C 1
ATOM 6126 O O . PRO A 1 402 ? 19.66600 19.63100 -93.00800 1.000 47.26636 420 PRO A O 1
ATOM 6137 N N . ALA A 1 403 ? 17.61500 20.35100 -92.47200 1.000 53.14974 421 ALA A N 1
ATOM 6138 C CA . ALA A 1 403 ? 17.87700 21.77000 -92.43100 1.000 54.62663 421 ALA A CA 1
ATOM 6139 C C . ALA A 1 403 ? 18.73500 22.20200 -91.23400 1.000 56.94148 421 ALA A C 1
ATOM 6140 O O . ALA A 1 403 ? 19.33000 23.24200 -91.23700 1.000 53.29380 421 ALA A O 1
ATOM 6147 N N . GLY A 1 404 ? 18.73500 21.42200 -90.16900 1.000 55.00581 422 GLY A N 1
ATOM 6148 C CA . GLY A 1 404 ? 19.43600 21.80000 -88.97800 1.000 50.41620 422 GLY A CA 1
ATOM 6149 C C . GLY A 1 404 ? 18.63200 22.80300 -88.19500 1.000 57.55926 422 GLY A C 1
ATOM 6150 O O . GLY A 1 404 ? 19.16800 23.52700 -87.40100 1.000 61.79639 422 GLY A O 1
ATOM 6154 N N . THR A 1 405 ? 17.33700 22.83200 -88.39300 1.000 55.89992 423 THR A N 1
ATOM 6155 C CA . THR A 1 405 ? 16.51400 23.80000 -87.76000 1.000 55.78882 423 THR A CA 1
ATOM 6156 C C . THR A 1 405 ? 15.72100 23.30800 -86.59800 1.000 58.77528 423 THR A C 1
ATOM 6157 O O . THR A 1 405 ? 15.18100 24.11100 -85.89000 1.000 55.52736 423 THR A O 1
ATOM 6168 N N . GLN A 1 406 ? 15.53900 22.00400 -86.43000 1.000 60.26449 424 GLN A N 1
ATOM 6169 C CA . GLN A 1 406 ? 14.77300 21.49900 -85.30200 1.000 57.54173 424 GLN A CA 1
ATOM 6170 C C . GLN A 1 406 ? 15.41300 20.22800 -84.77100 1.000 52.83598 424 GLN A C 1
ATOM 6171 O O . GLN A 1 406 ? 15.94500 19.42100 -85.53900 1.000 46.97967 424 GLN A O 1
ATOM 6185 N N . LEU A 1 407 ? 15.35600 20.05800 -83.45500 1.000 56.98204 425 LEU A N 1
ATOM 6186 C CA . LEU A 1 407 ? 15.71900 18.78200 -82.86000 1.000 47.09953 425 LEU A CA 1
ATOM 6187 C C . LEU A 1 407 ? 14.65700 17.74200 -83.19800 1.000 49.35586 425 LEU A C 1
ATOM 6188 O O . LEU A 1 407 ? 13.46500 18.05100 -83.27700 1.000 49.15496 425 LEU A O 1
ATOM 6204 N N . ILE A 1 408 ? 15.09900 16.50300 -83.41000 1.000 48.79946 426 ILE A N 1
ATOM 6205 C CA . ILE A 1 408 ? 14.20600 15.38400 -83.66900 1.000 50.79873 426 ILE A CA 1
ATOM 6206 C C . ILE A 1 408 ? 14.66400 14.19900 -82.82900 1.000 49.98069 426 ILE A C 1
ATOM 6207 O O . ILE A 1 408 ? 15.79400 14.15500 -82.33400 1.000 44.58804 426 ILE A O 1
ATOM 6223 N N . SER A 1 409 ? 13.76400 13.22900 -82.68000 1.000 50.48324 427 SER A N 1
ATOM 6224 C CA . SER A 1 409 ? 14.07700 11.93500 -82.08200 1.000 42.43049 427 SER A CA 1
ATOM 6225 C C . SER A 1 409 ? 14.10300 10.89300 -83.19300 1.000 41.48530 427 SER A C 1
ATOM 6226 O O . SER A 1 409 ? 13.04300 10.38000 -83.58400 1.000 43.51349 427 SER A O 1
ATOM 6234 N N . PRO A 1 410 ? 15.27000 10.55700 -83.75600 1.000 39.66313 428 PRO A N 1
ATOM 6235 C CA . PRO A 1 410 ? 15.27500 9.65200 -84.91700 1.000 37.19761 428 PRO A CA 1
ATOM 6236 C C . PRO A 1 410 ? 14.99800 8.19300 -84.58700 1.000 43.49499 428 PRO A C 1
ATOM 6237 O O . PRO A 1 410 ? 14.72400 7.41600 -85.51000 1.000 38.43875 428 PRO A O 1
ATOM 6248 N N . SER A 1 411 ? 15.08400 7.78100 -83.32300 1.000 37.18947 429 SER A N 1
ATOM 6249 C CA . SER A 1 411 ? 14.98400 6.36900 -82.98600 1.000 32.58121 429 SER A CA 1
ATOM 6250 C C . SER A 1 411 ? 14.18900 6.19600 -81.70500 1.000 33.57002 429 SER A C 1
ATOM 6251 O O . SER A 1 411 ? 14.30300 7.00300 -80.77800 1.000 31.99348 429 SER A O 1
ATOM 6259 N N . VAL A 1 412 ? 13.39100 5.12400 -81.65500 1.000 33.63551 430 VAL A N 1
ATOM 6260 C CA . VAL A 1 412 ? 12.72900 4.72700 -80.41500 1.000 34.99568 430 VAL A CA 1
ATOM 6261 C C . VAL A 1 412 ? 13.62100 3.87100 -79.53200 1.000 31.77428 430 VAL A C 1
ATOM 6262 O O . VAL A 1 412 ? 13.21100 3.50700 -78.42000 1.000 39.37820 430 VAL A O 1
ATOM 6275 N N . SER A 1 413 ? 14.83300 3.56900 -79.97900 1.000 29.86404 431 SER A N 1
ATOM 6276 C CA . SER A 1 413 ? 15.78700 2.71400 -79.27400 1.000 30.61743 431 SER A CA 1
ATOM 6277 C C . SER A 1 413 ? 16.82700 3.56900 -78.56500 1.000 27.29071 431 SER A C 1
ATOM 6278 O O . SER A 1 413 ? 18.03100 3.38500 -78.71600 1.000 26.98945 431 SER A O 1
ATOM 6286 N N . TYR A 1 414 ? 16.33000 4.53300 -77.78800 1.000 26.07364 432 TYR A N 1
ATOM 6287 C CA . TYR A 1 414 ? 17.13800 5.56700 -77.14900 1.000 24.31153 432 TYR A CA 1
ATOM 6288 C C . TYR A 1 414 ? 16.56100 5.80600 -75.75300 1.000 23.18621 432 TYR A C 1
ATOM 6289 O O . TYR A 1 414 ? 15.43200 6.28400 -75.61800 1.000 25.40964 432 TYR A O 1
ATOM 6307 N N . LEU A 1 415 ? 17.31300 5.44100 -74.71700 1.000 24.23922 433 LEU A N 1
ATOM 6308 C CA . LEU A 1 415 ? 16.84400 5.55400 -73.33000 1.000 22.33877 433 LEU A CA 1
ATOM 6309 C C . LEU A 1 415 ? 18.01300 5.91800 -72.41900 1.000 22.20902 433 LEU A C 1
ATOM 6310 O O . LEU A 1 415 ? 18.34400 5.18600 -71.48100 1.000 24.75421 433 LEU A O 1
ATOM 6326 N N . PRO A 1 416 ? 18.65500 7.06800 -72.66000 1.000 24.11234 434 PRO A N 1
ATOM 6327 C CA . PRO A 1 416 ? 19.87700 7.38900 -71.90200 1.000 23.56623 434 PRO A CA 1
ATOM 6328 C C . PRO A 1 416 ? 19.63400 7.54600 -70.40800 1.000 23.63080 434 PRO A C 1
ATOM 6329 O O . PRO A 1 416 ? 20.54100 7.27000 -69.61200 1.000 22.75275 434 PRO A O 1
ATOM 6340 N N . PHE A 1 417 ? 18.44100 7.97600 -70.00200 1.000 23.27620 435 PHE A N 1
ATOM 6341 C CA . PHE A 1 417 ? 18.10100 8.11700 -68.58600 1.000 23.58235 435 PHE A CA 1
ATOM 6342 C C . PHE A 1 417 ? 17.18300 7.00800 -68.08200 1.000 24.83515 435 PHE A C 1
ATOM 6343 O O . PHE A 1 417 ? 16.57200 7.14600 -67.00900 1.000 24.23673 435 PHE A O 1
ATOM 6360 N N . GLY A 1 418 ? 17.08400 5.91000 -68.82000 1.000 22.08607 436 GLY A N 1
ATOM 6361 C CA . GLY A 1 418 ? 16.18100 4.85000 -68.45700 1.000 22.03904 436 GLY A CA 1
ATOM 6362 C C . GLY A 1 418 ? 14.73600 5.25800 -68.66900 1.000 22.53029 436 GLY A C 1
ATOM 6363 O O . GLY A 1 418 ? 14.42100 6.19600 -69.39200 1.000 23.49488 436 GLY A O 1
ATOM 6367 N N . ALA A 1 419 ? 13.84900 4.52800 -68.00400 1.000 23.70321 437 ALA A N 1
ATOM 6368 C CA . ALA A 1 419 ? 12.41600 4.76800 -68.09300 1.000 25.51169 437 ALA A CA 1
ATOM 6369 C C . ALA A 1 419 ? 11.73400 3.99400 -66.97600 1.000 26.22486 437 ALA A C 1
ATOM 6370 O O . ALA A 1 419 ? 12.29800 3.05000 -66.41600 1.000 23.35454 437 ALA A O 1
ATOM 6377 N N . GLY A 1 420 ? 10.52000 4.41700 -66.64900 1.000 25.75689 438 GLY A N 1
ATOM 6378 C CA . GLY A 1 420 ? 9.69500 3.69300 -65.71700 1.000 26.78211 438 GLY A CA 1
ATOM 6379 C C . GLY A 1 420 ? 10.09100 3.91400 -64.27200 1.000 26.31356 438 GLY A C 1
ATOM 6380 O O . GLY A 1 420 ? 10.74600 4.90100 -63.92100 1.000 26.66982 438 GLY A O 1
ATOM 6384 N N . PRO A 1 421 ? 9.70100 2.97600 -63.40800 1.000 25.04305 439 PRO A N 1
ATOM 6385 C CA . PRO A 1 421 ? 9.82600 3.21700 -61.95900 1.000 29.47236 439 PRO A CA 1
ATOM 6386 C C . PRO A 1 421 ? 11.24300 3.46800 -61.47200 1.000 29.47528 439 PRO A C 1
ATOM 6387 O O . PRO A 1 421 ? 11.40700 4.18500 -60.47600 1.000 27.95235 439 PRO A O 1
ATOM 6398 N N . ARG A 1 422 ? 12.23000 2.86100 -62.10600 1.000 21.46560 440 ARG A N 1
ATOM 6399 C CA . ARG A 1 422 ? 13.60700 3.03900 -61.68800 1.000 22.05068 440 ARG A CA 1
ATOM 6400 C C . ARG A 1 422 ? 14.37400 4.02300 -62.57300 1.000 25.22396 440 ARG A C 1
ATOM 6401 O O . ARG A 1 422 ? 15.56100 4.08400 -62.52600 1.000 24.31647 440 ARG A O 1
ATOM 6422 N N . SER A 1 423 ? 13.68200 4.88700 -63.29700 1.000 25.07902 441 SER A N 1
ATOM 6423 C CA . SER A 1 423 ? 14.32300 5.86000 -64.16800 1.000 25.69223 441 SER A CA 1
ATOM 6424 C C . SER A 1 423 ? 15.14000 6.87800 -63.37000 1.000 30.64814 441 SER A C 1
ATOM 6425 O O . SER A 1 423 ? 14.93700 7.09700 -62.16900 1.000 26.85662 441 SER A O 1
ATOM 6433 N N . CYS A 1 424 ? 16.07400 7.51600 -64.06500 1.000 22.05333 442 CYS A N 1
ATOM 6434 C CA . CYS A 1 424 ? 16.91200 8.51800 -63.42300 1.000 26.08160 442 CYS A CA 1
ATOM 6435 C C . CYS A 1 424 ? 16.05100 9.63200 -62.83200 1.000 28.86492 442 CYS A C 1
ATOM 6436 O O . CYS A 1 424 ? 15.15500 10.16200 -63.49600 1.000 26.10977 442 CYS A O 1
ATOM 6443 N N . ILE A 1 425 ? 16.32100 9.98900 -61.57100 1.000 26.27206 443 ILE A N 1
ATOM 6444 C CA . ILE A 1 425 ? 15.62900 11.12300 -60.96900 1.000 25.72346 443 ILE A CA 1
ATOM 6445 C C . ILE A 1 425 ? 16.41700 12.41900 -61.08500 1.000 29.22237 443 ILE A C 1
ATOM 6446 O O . ILE A 1 425 ? 15.93000 13.46700 -60.63600 1.000 30.83805 443 ILE A O 1
ATOM 6462 N N . GLY A 1 426 ? 17.62900 12.37800 -61.63600 1.000 25.65331 444 GLY A N 1
ATOM 6463 C CA . GLY A 1 426 ? 18.44700 13.56800 -61.78500 1.000 26.83413 444 GLY A CA 1
ATOM 6464 C C . GLY A 1 426 ? 18.49700 14.13100 -63.19000 1.000 27.20276 444 GLY A C 1
ATOM 6465 O O . GLY A 1 426 ? 19.37700 14.93800 -63.50900 1.000 25.49599 444 GLY A O 1
ATOM 6469 N N . GLU A 1 427 ? 17.57400 13.70200 -64.04700 1.000 28.91209 445 GLU A N 1
ATOM 6470 C CA . GLU A 1 427 ? 17.66700 14.05900 -65.45900 1.000 28.14903 445 GLU A CA 1
ATOM 6471 C C . GLU A 1 427 ? 17.61300 15.56900 -65.67100 1.000 28.68811 445 GLU A C 1
ATOM 6472 O O . GLU A 1 427 ? 18.41400 16.13100 -66.43200 1.000 29.34431 445 GLU A O 1
ATOM 6484 N N . ILE A 1 428 ? 16.66500 16.24600 -65.02300 1.000 31.51380 446 ILE A N 1
ATOM 6485 C CA . ILE A 1 428 ? 16.53300 17.68600 -65.21500 1.000 30.08492 446 ILE A CA 1
ATOM 6486 C C . ILE A 1 428 ? 17.82400 18.39000 -64.81900 1.000 30.41536 446 ILE A C 1
ATOM 6487 O O . ILE A 1 428 ? 18.35100 19.22400 -65.56300 1.000 31.74773 446 ILE A O 1
ATOM 6503 N N . LEU A 1 429 ? 18.35400 18.06600 -63.64100 1.000 29.97174 447 LEU A N 1
ATOM 6504 C CA . LEU A 1 429 ? 19.61200 18.66500 -63.21000 1.000 27.62693 447 LEU A CA 1
ATOM 6505 C C . LEU A 1 429 ? 20.73400 18.34800 -64.19300 1.000 28.21557 447 LEU A C 1
ATOM 6506 O O . LEU A 1 429 ? 21.49600 19.23500 -64.58800 1.000 27.24875 447 LEU A O 1
ATOM 6522 N N . ALA A 1 430 ? 20.85100 17.08300 -64.59700 1.000 27.36791 448 ALA A N 1
ATOM 6523 C CA . ALA A 1 430 ? 21.93400 16.69600 -65.49400 1.000 26.68757 448 ALA A CA 1
ATOM 6524 C C . ALA A 1 430 ? 21.87100 17.49100 -66.79100 1.000 25.63999 448 ALA A C 1
ATOM 6525 O O . ALA A 1 430 ? 22.87900 18.03100 -67.25400 1.000 27.09371 448 ALA A O 1
ATOM 6532 N N . ARG A 1 431 ? 20.68600 17.57600 -67.39200 1.000 29.33997 449 ARG A N 1
ATOM 6533 C CA . ARG A 1 431 ? 20.56100 18.25900 -68.67600 1.000 29.86199 449 ARG A CA 1
ATOM 6534 C C . ARG A 1 431 ? 20.86700 19.74800 -68.54600 1.000 29.79931 449 ARG A C 1
ATOM 6535 O O . ARG A 1 431 ? 21.46000 20.35100 -69.44800 1.000 29.44070 449 ARG A O 1
ATOM 6556 N N . GLN A 1 432 ? 20.49000 20.35900 -67.42000 1.000 29.73247 450 GLN A N 1
ATOM 6557 C CA . GLN A 1 432 ? 20.81500 21.76800 -67.22200 1.000 30.86889 450 GLN A CA 1
ATOM 6558 C C . GLN A 1 432 ? 22.31800 21.95500 -67.06600 1.000 28.50231 450 GLN A C 1
ATOM 6559 O O . GLN A 1 432 ? 22.90500 22.85800 -67.67400 1.000 31.64544 450 GLN A O 1
ATOM 6573 N N . GLU A 1 433 ? 22.95800 21.10000 -66.26600 1.000 28.90694 451 GLU A N 1
ATOM 6574 C CA . GLU A 1 433 ? 24.39600 21.21300 -66.04300 1.000 28.05601 451 GLU A CA 1
ATOM 6575 C C . GLU A 1 433 ? 25.16400 21.00400 -67.34100 1.000 30.03644 451 GLU A C 1
ATOM 6576 O O . GLU A 1 433 ? 26.07500 21.77100 -67.67200 1.000 29.49284 451 GLU A O 1
ATOM 6588 N N . LEU A 1 434 ? 24.80100 19.96900 -68.09500 1.000 30.11655 452 LEU A N 1
ATOM 6589 C CA . LEU A 1 434 ? 25.53900 19.65500 -69.31300 1.000 26.62594 452 LEU A CA 1
ATOM 6590 C C . LEU A 1 434 ? 25.41600 20.78200 -70.32800 1.000 30.77601 452 LEU A C 1
ATOM 6591 O O . LEU A 1 434 ? 26.41100 21.20800 -70.92200 1.000 30.45833 452 LEU A O 1
ATOM 6607 N N . PHE A 1 435 ? 24.19900 21.28500 -70.53700 1.000 31.94427 453 PHE A N 1
ATOM 6608 C CA . PHE A 1 435 ? 24.00700 22.35000 -71.51200 1.000 34.13069 453 PHE A CA 1
ATOM 6609 C C . PHE A 1 435 ? 24.78200 23.60300 -71.12200 1.000 34.29317 453 PHE A C 1
ATOM 6610 O O . PHE A 1 435 ? 25.50900 24.17500 -71.94100 1.000 32.34828 453 PHE A O 1
ATOM 6627 N N . LEU A 1 436 ? 24.63000 24.05100 -69.87100 1.000 32.18020 454 LEU A N 1
ATOM 6628 C CA . LEU A 1 436 ? 25.22800 25.31700 -69.46400 1.000 30.60176 454 LEU A CA 1
ATOM 6629 C C . LEU A 1 436 ? 26.74600 25.22100 -69.41500 1.000 32.72034 454 LEU A C 1
ATOM 6630 O O . LEU A 1 436 ? 27.44200 26.12900 -69.88600 1.000 34.16415 454 LEU A O 1
ATOM 6646 N N . ILE A 1 437 ? 27.28000 24.13200 -68.85300 1.000 29.69939 455 ILE A N 1
ATOM 6647 C CA . ILE A 1 437 ? 28.72800 23.94900 -68.81700 1.000 27.92277 455 ILE A CA 1
ATOM 6648 C C . ILE A 1 437 ? 29.30400 24.03100 -70.22600 1.000 31.28434 455 ILE A C 1
ATOM 6649 O O . ILE A 1 437 ? 30.24000 24.79500 -70.49400 1.000 28.50125 455 ILE A O 1
ATOM 6665 N N . MET A 1 438 ? 28.75300 23.23900 -71.14600 1.000 30.27193 456 MET A N 1
ATOM 6666 C CA . MET A 1 438 ? 29.28800 23.21200 -72.50800 1.000 30.77645 456 MET A CA 1
ATOM 6667 C C . MET A 1 438 ? 29.15400 24.57400 -73.17800 1.000 35.03976 456 MET A C 1
ATOM 6668 O O . MET A 1 438 ? 30.07300 25.03300 -73.87100 1.000 35.62522 456 MET A O 1
ATOM 6682 N N . ALA A 1 439 ? 27.99400 25.21300 -73.01600 1.000 32.93056 457 ALA A N 1
ATOM 6683 C CA . ALA A 1 439 ? 27.75400 26.49800 -73.65600 1.000 34.72325 457 ALA A CA 1
ATOM 6684 C C . ALA A 1 439 ? 28.72400 27.55200 -73.14600 1.000 38.97634 457 ALA A C 1
ATOM 6685 O O . ALA A 1 439 ? 29.33700 28.27900 -73.93200 1.000 33.52747 457 ALA A O 1
ATOM 6692 N N . TRP A 1 440 ? 28.87700 27.65200 -71.82500 1.000 34.14723 458 TRP A N 1
ATOM 6693 C CA . TRP A 1 440 ? 29.79900 28.63400 -71.27400 1.000 34.46000 458 TRP A CA 1
ATOM 6694 C C . TRP A 1 440 ? 31.22800 28.35800 -71.71700 1.000 38.58947 458 TRP A C 1
ATOM 6695 O O . TRP A 1 440 ? 31.98200 29.28900 -72.02200 1.000 39.39310 458 TRP A O 1
ATOM 6716 N N . LEU A 1 441 ? 31.62600 27.08400 -71.74300 1.000 33.16003 459 LEU A N 1
ATOM 6717 C CA . LEU A 1 441 ? 32.98800 26.75800 -72.14100 1.000 34.97842 459 LEU A CA 1
ATOM 6718 C C . LEU A 1 441 ? 33.22800 27.10700 -73.60500 1.000 39.60827 459 LEU A C 1
ATOM 6719 O O . LEU A 1 441 ? 34.29400 27.62000 -73.96200 1.000 38.25537 459 LEU A O 1
ATOM 6735 N N . LEU A 1 442 ? 32.24900 26.82600 -74.46500 1.000 36.93635 460 LEU A N 1
ATOM 6736 C CA . LEU A 1 442 ? 32.41900 27.09200 -75.89100 1.000 39.96456 460 LEU A CA 1
ATOM 6737 C C . LEU A 1 442 ? 32.40000 28.58600 -76.19400 1.000 43.40910 460 LEU A C 1
ATOM 6738 O O . LEU A 1 442 ? 33.02200 29.03400 -77.16500 1.000 42.37505 460 LEU A O 1
ATOM 6754 N N . GLN A 1 443 ? 31.68400 29.37000 -75.39300 1.000 42.33025 461 GLN A N 1
ATOM 6755 C CA . GLN A 1 443 ? 31.67400 30.81000 -75.61000 1.000 42.52109 461 GLN A CA 1
ATOM 6756 C C . GLN A 1 443 ? 33.04700 31.41600 -75.34900 1.000 47.72483 461 GLN A C 1
ATOM 6757 O O . GLN A 1 443 ? 33.48100 32.31900 -76.07400 1.000 45.80072 461 GLN A O 1
ATOM 6771 N N . ARG A 1 444 ? 33.75400 30.92200 -74.33500 1.000 44.71539 462 ARG A N 1
ATOM 6772 C CA . ARG A 1 444 ? 34.93700 31.60600 -73.83600 1.000 48.98538 462 ARG A CA 1
ATOM 6773 C C . ARG A 1 444 ? 36.25100 30.96900 -74.25600 1.000 50.20641 462 ARG A C 1
ATOM 6774 O O . ARG A 1 444 ? 37.26000 31.67700 -74.33300 1.000 53.97904 462 ARG A O 1
ATOM 6795 N N . PHE A 1 445 ? 36.28700 29.66600 -74.51500 1.000 41.45139 463 PHE A N 1
ATOM 6796 C CA . PHE A 1 445 ? 37.54800 28.94900 -74.62600 1.000 45.97397 463 PHE A CA 1
ATOM 6797 C C . PHE A 1 445 ? 37.66000 28.22200 -75.95700 1.000 47.89286 463 PHE A C 1
ATOM 6798 O O . PHE A 1 445 ? 36.71300 27.55900 -76.39500 1.000 44.31078 463 PHE A O 1
ATOM 6815 N N . ASP A 1 446 ? 38.82500 28.35100 -76.59100 1.000 50.78009 464 ASP A N 1
ATOM 6816 C CA . ASP A 1 446 ? 39.25000 27.41000 -77.61600 1.000 52.01798 464 ASP A CA 1
ATOM 6817 C C . ASP A 1 446 ? 39.77400 26.16000 -76.92600 1.000 47.40258 464 ASP A C 1
ATOM 6818 O O . ASP A 1 446 ? 40.56500 26.24900 -75.98200 1.000 48.91030 464 ASP A O 1
ATOM 6827 N N . LEU A 1 447 ? 39.32500 24.99800 -77.38600 1.000 44.48972 465 LEU A N 1
ATOM 6828 C CA . LEU A 1 447 ? 39.66500 23.71600 -76.77800 1.000 46.46492 465 LEU A CA 1
ATOM 6829 C C . LEU A 1 447 ? 40.30500 22.84900 -77.85100 1.000 46.64605 465 LEU A C 1
ATOM 6830 O O . LEU A 1 447 ? 39.63500 22.44100 -78.80500 1.000 48.65329 465 LEU A O 1
ATOM 6846 N N . GLU A 1 448 ? 41.60200 22.59200 -77.71000 1.000 44.90534 466 GLU A N 1
ATOM 6847 C CA . GLU A 1 448 ? 42.39200 21.98600 -78.76700 1.000 46.67104 466 GLU A CA 1
ATOM 6848 C C . GLU A 1 448 ? 43.18600 20.81000 -78.21900 1.000 48.33557 466 GLU A C 1
ATOM 6849 O O . GLU A 1 448 ? 43.36700 20.65600 -77.00800 1.000 44.04488 466 GLU A O 1
ATOM 6861 N N . VAL A 1 449 ? 43.64500 19.96900 -79.14000 1.000 39.66779 467 VAL A N 1
ATOM 6862 C CA . VAL A 1 449 ? 44.56700 18.89100 -78.77300 1.000 45.07974 467 VAL A CA 1
ATOM 6863 C C . VAL A 1 449 ? 45.81500 19.50500 -78.15600 1.000 50.72728 467 VAL A C 1
ATOM 6864 O O . VAL A 1 449 ? 46.25100 20.58600 -78.60200 1.000 48.50886 467 VAL A O 1
ATOM 6877 N N . PRO A 1 450 ? 46.45600 18.88500 -77.17000 1.000 52.56744 468 PRO A N 1
ATOM 6878 C CA . PRO A 1 450 ? 47.76500 19.37000 -76.72100 1.000 58.31724 468 PRO A CA 1
ATOM 6879 C C . PRO A 1 450 ? 48.91300 19.55500 -77.79200 1.000 70.01444 468 PRO A C 1
ATOM 6880 O O . PRO A 1 450 ? 48.85800 19.20600 -78.98500 1.000 70.09678 468 PRO A O 1
ATOM 6891 N N . ASP A 1 451 ? 50.03800 20.08500 -77.32800 1.000 75.07789 469 ASP A N 1
ATOM 6892 C CA . ASP A 1 451 ? 51.14600 20.28300 -78.25200 1.000 84.30953 469 ASP A CA 1
ATOM 6893 C C . ASP A 1 451 ? 51.66500 18.95600 -78.74300 1.000 78.10606 469 ASP A C 1
ATOM 6894 O O . ASP A 1 451 ? 51.88100 18.78200 -79.92600 1.000 77.61115 469 ASP A O 1
ATOM 6903 N N . ASP A 1 452 ? 51.81300 17.99200 -77.85400 1.000 72.52628 470 ASP A N 1
ATOM 6904 C CA . ASP A 1 452 ? 52.14200 16.67500 -78.31100 1.000 73.15588 470 ASP A CA 1
ATOM 6905 C C . ASP A 1 452 ? 50.86100 16.17800 -78.94100 1.000 75.50576 470 ASP A C 1
ATOM 6906 O O . ASP A 1 452 ? 49.78800 16.39500 -78.44100 1.000 79.09313 470 ASP A O 1
ATOM 6915 N N . GLY A 1 453 ? 50.94200 15.35200 -79.94700 1.000 74.13528 471 GLY A N 1
ATOM 6916 C CA . GLY A 1 453 ? 49.73300 14.94900 -80.63800 1.000 73.89036 471 GLY A CA 1
ATOM 6917 C C . GLY A 1 453 ? 48.61600 14.23300 -79.89000 1.000 69.89526 471 GLY A C 1
ATOM 6918 O O . GLY A 1 453 ? 47.54000 14.19200 -80.39800 1.000 62.24051 471 GLY A O 1
ATOM 6922 N N . GLN A 1 454 ? 48.89300 13.61400 -78.75500 1.000 72.96150 472 GLN A N 1
ATOM 6923 C CA . GLN A 1 454 ? 47.93300 12.82100 -78.01300 1.000 63.56788 472 GLN A CA 1
ATOM 6924 C C . GLN A 1 454 ? 46.44400 13.18800 -77.97100 1.000 60.37295 472 GLN A C 1
ATOM 6925 O O . GLN A 1 454 ? 46.07300 14.16400 -77.37300 1.000 58.75825 472 GLN A O 1
ATOM 6939 N N . LEU A 1 455 ? 45.61600 12.39700 -78.64100 1.000 56.49560 473 LEU A N 1
ATOM 6940 C CA . LEU A 1 455 ? 44.17100 12.48000 -78.55600 1.000 50.48301 473 LEU A CA 1
ATOM 6941 C C . LEU A 1 455 ? 43.68100 11.56300 -77.44200 1.000 45.34620 473 LEU A C 1
ATOM 6942 O O . LEU A 1 455 ? 44.32300 10.55500 -77.13600 1.000 42.99675 473 LEU A O 1
ATOM 6958 N N . PRO A 1 456 ? 42.56200 11.88100 -76.80200 1.000 41.25951 474 PRO A N 1
ATOM 6959 C CA . PRO A 1 456 ? 42.06500 11.00400 -75.73500 1.000 38.78922 474 PRO A CA 1
ATOM 6960 C C . PRO A 1 456 ? 41.52800 9.69300 -76.29600 1.000 34.49121 474 PRO A C 1
ATOM 6961 O O . PRO A 1 456 ? 40.84100 9.66800 -77.32000 1.000 35.04779 474 PRO A O 1
ATOM 6972 N N . SER A 1 457 ? 41.85900 8.59700 -75.61800 1.000 33.54886 475 SER A N 1
ATOM 6973 C CA . SER A 1 457 ? 41.24000 7.31700 -75.92600 1.000 33.76830 475 SER A CA 1
ATOM 6974 C C . SER A 1 457 ? 39.74000 7.39000 -75.66800 1.000 34.81996 475 SER A C 1
ATOM 6975 O O . SER A 1 457 ? 39.29700 7.83600 -74.60300 1.000 34.38914 475 SER A O 1
ATOM 6983 N N . LEU A 1 458 ? 38.95400 6.95700 -76.64900 1.000 34.80946 476 LEU A N 1
ATOM 6984 C CA . LEU A 1 458 ? 37.51000 6.88700 -76.50600 1.000 33.20476 476 LEU A CA 1
ATOM 6985 C C . LEU A 1 458 ? 37.04500 5.50200 -76.07700 1.000 30.79833 476 LEU A C 1
ATOM 6986 O O . LEU A 1 458 ? 35.84200 5.23200 -76.07800 1.000 31.37170 476 LEU A O 1
ATOM 7002 N N . GLU A 1 459 ? 37.97300 4.63000 -75.69200 1.000 32.40124 477 GLU A N 1
ATOM 7003 C CA . GLU A 1 459 ? 37.61200 3.26100 -75.34800 1.000 31.15298 477 GLU A CA 1
ATOM 7004 C C . GLU A 1 459 ? 36.71100 3.21400 -74.12100 1.000 32.44808 477 GLU A C 1
ATOM 7005 O O . GLU A 1 459 ? 35.74800 2.43700 -74.07800 1.000 31.42369 477 GLU A O 1
ATOM 7017 N N . GLY A 1 460 ? 37.01400 4.01600 -73.11400 1.000 30.42389 478 GLY A N 1
ATOM 7018 C CA . GLY A 1 460 ? 36.20200 4.06600 -71.91600 1.000 30.40482 478 GLY A CA 1
ATOM 7019 C C . GLY A 1 460 ? 36.56900 2.99200 -70.90600 1.000 30.83065 478 GLY A C 1
ATOM 7020 O O . GLY A 1 460 ? 37.21900 1.99400 -71.21000 1.000 30.82629 478 GLY A O 1
ATOM 7024 N N . ILE A 1 461 ? 36.10600 3.20400 -69.67600 1.000 29.76002 479 ILE A N 1
ATOM 7025 C CA . ILE A 1 461 ? 36.36600 2.31500 -68.54600 1.000 30.88881 479 ILE A CA 1
ATOM 7026 C C . ILE A 1 461 ? 35.01200 1.93400 -67.95900 1.000 30.37291 479 ILE A C 1
ATOM 7027 O O . ILE A 1 461 ? 34.36700 2.77300 -67.31300 1.000 30.18554 479 ILE A O 1
ATOM 7043 N N . PRO A 1 462 ? 34.52900 0.71100 -68.16200 1.000 31.86985 480 PRO A N 1
ATOM 7044 C CA . PRO A 1 462 ? 33.12600 0.42200 -67.80500 1.000 28.53924 480 PRO A CA 1
ATOM 7045 C C . PRO A 1 462 ? 32.95800 0.07600 -66.32900 1.000 30.84069 480 PRO A C 1
ATOM 7046 O O . PRO A 1 462 ? 32.81100 -1.06800 -65.92700 1.000 33.11365 480 PRO A O 1
ATOM 7057 N N . LYS A 1 463 ? 32.95800 1.10100 -65.49400 1.000 29.74948 481 LYS A N 1
ATOM 7058 C CA . LYS A 1 463 ? 32.68400 0.92500 -64.07400 1.000 27.91333 481 LYS A CA 1
ATOM 7059 C C . LYS A 1 463 ? 31.19500 1.19000 -63.82100 1.000 30.72918 481 LYS A C 1
ATOM 7060 O O . LYS A 1 463 ? 30.38000 1.18000 -64.74800 1.000 28.61547 481 LYS A O 1
ATOM 7079 N N . VAL A 1 464 ? 30.81900 1.45100 -62.56400 1.000 31.60851 482 VAL A N 1
ATOM 7080 C CA . VAL A 1 464 ? 29.42100 1.74900 -62.26500 1.000 29.77819 482 VAL A CA 1
ATOM 7081 C C . VAL A 1 464 ? 28.95500 2.94300 -63.08000 1.000 27.35900 482 VAL A C 1
ATOM 7082 O O . VAL A 1 464 ? 27.76900 3.05300 -63.41700 1.000 28.20613 482 VAL A O 1
ATOM 7095 N N . VAL A 1 465 ? 29.87400 3.85100 -63.40900 1.000 27.31107 483 VAL A N 1
ATOM 7096 C CA . VAL A 1 465 ? 29.69300 4.85800 -64.44400 1.000 27.32655 483 VAL A CA 1
ATOM 7097 C C . VAL A 1 465 ? 30.67900 4.53300 -65.56200 1.000 26.77244 483 VAL A C 1
ATOM 7098 O O . VAL A 1 465 ? 31.80200 4.07400 -65.31300 1.000 27.31959 483 VAL A O 1
ATOM 7111 N N . PHE A 1 466 ? 30.26300 4.78700 -66.80100 1.000 24.43188 484 PHE A N 1
ATOM 7112 C CA . PHE A 1 466 ? 31.10100 4.54100 -67.98500 1.000 25.34870 484 PHE A CA 1
ATOM 7113 C C . PHE A 1 466 ? 32.07300 5.71000 -68.11500 1.000 24.71845 484 PHE A C 1
ATOM 7114 O O . PHE A 1 466 ? 31.75900 6.75900 -68.68100 1.000 26.38421 484 PHE A O 1
ATOM 7131 N N . LEU A 1 467 ? 33.26000 5.53800 -67.54800 1.000 25.52132 485 LEU A N 1
ATOM 7132 C CA . LEU A 1 467 ? 34.23300 6.61100 -67.44000 1.000 25.44190 485 LEU A CA 1
ATOM 7133 C C . LEU A 1 467 ? 35.12400 6.67200 -68.67800 1.000 27.75631 485 LEU A C 1
ATOM 7134 O O . LEU A 1 467 ? 35.24800 5.70600 -69.43300 1.000 27.29086 485 LEU A O 1
ATOM 7150 N N . ILE A 1 468 ? 35.76200 7.82300 -68.86800 1.000 27.50132 486 ILE A N 1
ATOM 7151 C CA . ILE A 1 468 ? 36.76700 7.99500 -69.91500 1.000 29.76277 486 ILE A CA 1
ATOM 7152 C C . ILE A 1 468 ? 38.14400 8.05100 -69.26400 1.000 35.35609 486 ILE A C 1
ATOM 7153 O O . ILE A 1 468 ? 38.30800 8.56500 -68.14900 1.000 30.68431 486 ILE A O 1
ATOM 7169 N N . ASP A 1 469 ? 39.13900 7.50900 -69.96600 1.000 35.28686 487 ASP A N 1
ATOM 7170 C CA . ASP A 1 469 ? 40.52300 7.65300 -69.53100 1.000 38.06602 487 ASP A CA 1
ATOM 7171 C C . ASP A 1 469 ? 40.86300 9.13000 -69.36700 1.000 36.97130 487 ASP A C 1
ATOM 7172 O O . ASP A 1 469 ? 40.42600 9.97400 -70.15500 1.000 34.39742 487 ASP A O 1
ATOM 7181 N N . SER A 1 470 ? 41.64500 9.44300 -68.33500 1.000 39.73044 488 SER A N 1
ATOM 7182 C CA . SER A 1 470 ? 42.08900 10.81600 -68.12400 1.000 37.20622 488 SER A CA 1
ATOM 7183 C C . SER A 1 470 ? 42.84700 11.32600 -69.34500 1.000 39.49590 488 SER A C 1
ATOM 7184 O O . SER A 1 470 ? 43.61900 10.59400 -69.96800 1.000 41.68358 488 SER A O 1
ATOM 7192 N N . PHE A 1 471 ? 42.62600 12.59300 -69.68300 1.000 39.36886 489 PHE A N 1
ATOM 7193 C CA . PHE A 1 471 ? 43.27200 13.18800 -70.84100 1.000 38.73700 489 PHE A CA 1
ATOM 7194 C C . PHE A 1 471 ? 43.47900 14.67200 -70.58600 1.000 39.81118 489 PHE A C 1
ATOM 7195 O O . PHE A 1 471 ? 42.88500 15.26000 -69.67800 1.000 42.69464 489 PHE A O 1
ATOM 7212 N N . LYS A 1 472 ? 44.32700 15.27300 -71.41200 1.000 41.12999 490 LYS A N 1
ATOM 7213 C CA . LYS A 1 472 ? 44.67300 16.68000 -71.29800 1.000 39.33697 490 LYS A CA 1
ATOM 7214 C C . LYS A 1 472 ? 44.13600 17.43700 -72.50300 1.000 39.32560 490 LYS A C 1
ATOM 7215 O O . LYS A 1 472 ? 44.02200 16.89200 -73.60400 1.000 44.32426 490 LYS A O 1
ATOM 7234 N N . VAL A 1 473 ? 43.78800 18.69900 -72.27800 1.000 41.04122 491 VAL A N 1
ATOM 7235 C CA . VAL A 1 473 ? 43.27100 19.57100 -73.32200 1.000 43.61348 491 VAL A CA 1
ATOM 7236 C C . VAL A 1 473 ? 43.97700 20.91500 -73.22100 1.000 47.00415 491 VAL A C 1
ATOM 7237 O O . VAL A 1 473 ? 44.07100 21.49600 -72.13300 1.000 44.22887 491 VAL A O 1
ATOM 7250 N N . LYS A 1 474 ? 44.48000 21.39800 -74.35500 1.000 46.80120 492 LYS A N 1
ATOM 7251 C CA . LYS A 1 474 ? 45.02200 22.74700 -74.43900 1.000 49.65224 492 LYS A CA 1
ATOM 7252 C C . LYS A 1 474 ? 43.85700 23.72300 -74.44600 1.000 47.41165 492 LYS A C 1
ATOM 7253 O O . LYS A 1 474 ? 43.02900 23.71100 -75.36200 1.000 47.96675 492 LYS A O 1
ATOM 7272 N N . ILE A 1 475 ? 43.76900 24.54300 -73.41300 1.000 47.60714 493 ILE A N 1
ATOM 7273 C CA . ILE A 1 475 ? 42.68100 25.49600 -73.25200 1.000 53.15759 493 ILE A CA 1
ATOM 7274 C C . ILE A 1 475 ? 43.23300 26.89800 -73.45500 1.000 58.55416 493 ILE A C 1
ATOM 7275 O O . ILE A 1 475 ? 44.30800 27.22500 -72.94100 1.000 57.06357 493 ILE A O 1
ATOM 7291 N N . LYS A 1 476 ? 42.49800 27.76300 -74.15600 1.000 56.21417 494 LYS A N 1
ATOM 7292 C CA . LYS A 1 476 ? 42.88500 29.12400 -74.37300 1.000 54.20586 494 LYS A CA 1
ATOM 7293 C C . LYS A 1 476 ? 41.67300 30.00700 -74.44400 1.000 50.66790 494 LYS A C 1
ATOM 7294 O O . LYS A 1 476 ? 40.73500 29.65000 -75.06900 1.000 50.23111 494 LYS A O 1
ATOM 7313 N N . VAL A 1 477 ? 41.68100 31.15800 -73.79800 1.000 52.51584 495 VAL A N 1
ATOM 7314 C CA . VAL A 1 477 ? 40.59000 32.10800 -73.92100 1.000 50.93894 495 VAL A CA 1
ATOM 7315 C C . VAL A 1 477 ? 40.45600 32.49300 -75.38200 1.000 59.46074 495 VAL A C 1
ATOM 7316 O O . VAL A 1 477 ? 41.44300 32.84700 -76.03400 1.000 58.60319 495 VAL A O 1
ATOM 7329 N N . ARG A 1 478 ? 39.24000 32.41600 -75.91600 1.000 60.78230 496 ARG A N 1
ATOM 7330 C CA . ARG A 1 478 ? 39.04000 32.78700 -77.30800 1.000 65.41660 496 ARG A CA 1
ATOM 7331 C C . ARG A 1 478 ? 39.24600 34.29100 -77.43900 1.000 73.05866 496 ARG A C 1
ATOM 7332 O O . ARG A 1 478 ? 38.75400 35.06400 -76.61400 1.000 69.87904 496 ARG A O 1
ATOM 7353 N N . GLN A 1 479 ? 39.96300 34.72200 -78.48200 1.000 83.18668 497 GLN A N 1
ATOM 7354 C CA . GLN A 1 479 ? 40.16100 36.16000 -78.63600 1.000 92.75370 497 GLN A CA 1
ATOM 7355 C C . GLN A 1 479 ? 38.93300 36.83000 -79.21600 1.000 86.61192 497 GLN A C 1
ATOM 7356 O O . GLN A 1 479 ? 38.80900 38.05300 -79.11400 1.000 90.53685 497 GLN A O 1
ATOM 7370 N N . ALA A 1 480 ? 38.02300 36.06400 -79.81700 1.000 77.91343 498 ALA A N 1
ATOM 7371 C CA . ALA A 1 480 ? 36.74100 36.64700 -80.17600 1.000 78.49115 498 ALA A CA 1
ATOM 7372 C C . ALA A 1 480 ? 36.03600 37.13400 -78.92400 1.000 78.72245 498 ALA A C 1
ATOM 7373 O O . ALA A 1 480 ? 35.26000 38.09500 -78.97400 1.000 77.90070 498 ALA A O 1
ATOM 7380 N N . TRP A 1 481 ? 36.31000 36.48800 -77.79200 1.000 78.03593 499 TRP A N 1
ATOM 7381 C CA . TRP A 1 481 ? 35.83500 36.91400 -76.48500 1.000 77.28835 499 TRP A CA 1
ATOM 7382 C C . TRP A 1 481 ? 36.64800 38.07300 -75.92100 1.000 75.99881 499 TRP A C 1
ATOM 7383 O O . TRP A 1 481 ? 36.54900 38.34700 -74.72100 1.000 70.85133 499 TRP A O 1
ATOM 7404 N N . ARG A 1 482 ? 37.46200 38.74300 -76.74300 1.000 85.68443 500 ARG A N 1
ATOM 7405 C CA . ARG A 1 482 ? 38.22500 39.88800 -76.25400 1.000 84.38864 500 ARG A CA 1
ATOM 7406 C C . ARG A 1 482 ? 37.32200 40.85800 -75.50300 1.000 83.14905 500 ARG A C 1
ATOM 7407 O O . ARG A 1 482 ? 37.65400 41.31200 -74.40200 1.000 78.03529 500 ARG A O 1
ATOM 7428 N N . GLU A 1 483 ? 36.17300 41.18500 -76.08700 1.000 81.23546 501 GLU A N 1
ATOM 7429 C CA . GLU A 1 483 ? 35.19700 42.06800 -75.45600 1.000 75.48374 501 GLU A CA 1
ATOM 7430 C C . GLU A 1 483 ? 33.96500 42.16800 -76.34900 1.000 74.88777 501 GLU A C 1
ATOM 7431 O O . GLU A 1 483 ? 32.85400 42.36000 -75.86000 1.000 82.33735 501 GLU A O 1
ATOM 7443 N N . LYS B 1 11 ? 3.34200 33.00900 -129.17200 1.000 82.18052 29 LYS B N 1
ATOM 7444 C CA . LYS B 1 11 ? 4.72700 32.77000 -129.52400 1.000 84.07011 29 LYS B CA 1
ATOM 7445 C C . LYS B 1 11 ? 4.92600 32.06400 -130.85600 1.000 77.87104 29 LYS B C 1
ATOM 7446 O O . LYS B 1 11 ? 4.98100 30.86800 -130.88100 1.000 80.24788 29 LYS B O 1
ATOM 7464 N N . SER B 1 12 ? 4.97900 32.78000 -131.96900 1.000 77.47131 30 SER B N 1
ATOM 7465 C CA . SER B 1 12 ? 5.26800 32.13500 -133.23600 1.000 71.29697 30 SER B CA 1
ATOM 7466 C C . SER B 1 12 ? 6.75000 31.81500 -133.13700 1.000 64.59271 30 SER B C 1
ATOM 7467 O O . SER B 1 12 ? 7.52000 32.70900 -133.03800 1.000 63.92226 30 SER B O 1
ATOM 7475 N N . LEU B 1 13 ? 7.14300 30.56000 -133.24500 1.000 55.91658 31 LEU B N 1
ATOM 7476 C CA . LEU B 1 13 ? 8.50500 30.17700 -133.00700 1.000 47.19831 31 LEU B CA 1
ATOM 7477 C C . LEU B 1 13 ? 9.45800 30.59700 -134.11400 1.000 46.26867 31 LEU B C 1
ATOM 7478 O O . LEU B 1 13 ? 9.09000 30.65600 -135.24200 1.000 43.22368 31 LEU B O 1
ATOM 7494 N N . LEU B 1 14 ? 10.70100 30.84800 -133.75900 1.000 37.19890 32 LEU B N 1
ATOM 7495 C CA . LEU B 1 14 ? 11.67200 31.27800 -134.67500 1.000 37.82991 32 LEU B CA 1
ATOM 7496 C C . LEU B 1 14 ? 12.47100 30.12200 -135.16200 1.000 36.78223 32 LEU B C 1
ATOM 7497 O O . LEU B 1 14 ? 12.58700 29.15200 -134.50000 1.000 32.27076 32 LEU B O 1
ATOM 7513 N N . SER B 1 15 ? 13.04500 30.24200 -136.32300 1.000 31.11189 33 SER B N 1
ATOM 7514 C CA . SER B 1 15 ? 13.85600 29.19100 -136.80400 1.000 34.11963 33 SER B CA 1
ATOM 7515 C C . SER B 1 15 ? 15.26400 29.32800 -136.17000 1.000 31.46043 33 SER B C 1
ATOM 7516 O O . SER B 1 15 ? 15.71400 30.38600 -135.88800 1.000 28.26807 33 SER B O 1
ATOM 7524 N N . LEU B 1 16 ? 15.90500 28.20900 -135.96600 1.000 30.59166 34 LEU B N 1
ATOM 7525 C CA . LEU B 1 16 ? 17.18500 28.19300 -135.35900 1.000 31.85475 34 LEU B CA 1
ATOM 7526 C C . LEU B 1 16 ? 18.31100 28.83700 -136.20800 1.000 32.94558 34 LEU B C 1
ATOM 7527 O O . LEU B 1 16 ? 18.29800 28.66400 -137.35200 1.000 30.91144 34 LEU B O 1
ATOM 7543 N N . PRO B 1 17 ? 19.24700 29.62700 -135.56300 1.000 30.91736 35 PRO B N 1
ATOM 7544 C CA . PRO B 1 17 ? 20.37300 30.09100 -136.36200 1.000 31.35712 35 PRO B CA 1
ATOM 7545 C C . PRO B 1 17 ? 21.09900 28.88500 -136.93200 1.000 31.30621 35 PRO B C 1
ATOM 7546 O O . PRO B 1 17 ? 21.39900 27.92900 -136.21700 1.000 30.06999 35 PRO B O 1
ATOM 7557 N N . LEU B 1 18 ? 21.36400 28.92400 -138.23200 1.000 28.87098 36 LEU B N 1
ATOM 7558 C CA . LEU B 1 18 ? 22.04900 27.84300 -138.92600 1.000 28.35205 36 LEU B CA 1
ATOM 7559 C C . LEU B 1 18 ? 23.47400 28.26900 -139.26800 1.000 29.85205 36 LEU B C 1
ATOM 7560 O O . LEU B 1 18 ? 23.68600 29.29600 -139.92400 1.000 25.28057 36 LEU B O 1
ATOM 7576 N N . VAL B 1 19 ? 24.44000 27.47400 -138.82200 1.000 28.01199 37 VAL B N 1
ATOM 7577 C CA . VAL B 1 19 ? 25.85600 27.70800 -139.06700 1.000 24.24942 37 VAL B CA 1
ATOM 7578 C C . VAL B 1 19 ? 26.26400 26.81000 -140.22100 1.000 27.43628 37 VAL B C 1
ATOM 7579 O O . VAL B 1 19 ? 26.19200 25.57900 -140.11600 1.000 27.58844 37 VAL B O 1
ATOM 7592 N N . GLY B 1 20 ? 26.72600 27.43200 -141.30900 1.000 28.33649 38 GLY B N 1
ATOM 7593 C CA . GLY B 1 20 ? 26.94100 26.71800 -142.55900 1.000 27.56244 38 GLY B CA 1
ATOM 7594 C C . GLY B 1 20 ? 28.25300 25.97300 -142.67200 1.000 32.13189 38 GLY B C 1
ATOM 7595 O O . GLY B 1 20 ? 28.38400 25.09400 -143.53300 1.000 33.63318 38 GLY B O 1
ATOM 7599 N N . SER B 1 21 ? 29.24000 26.33000 -141.86400 1.000 28.65494 39 SER B N 1
ATOM 7600 C CA . SER B 1 21 ? 30.55500 25.71200 -141.94700 1.000 30.92794 39 SER B CA 1
ATOM 7601 C C . SER B 1 21 ? 31.22700 25.83000 -140.59100 1.000 32.95577 39 SER B C 1
ATOM 7602 O O . SER B 1 21 ? 30.91000 26.72300 -139.80200 1.000 31.31545 39 SER B O 1
ATOM 7610 N N . LEU B 1 22 ? 32.14000 24.90000 -140.31000 1.000 33.31573 40 LEU B N 1
ATOM 7611 C CA . LEU B 1 22 ? 32.84400 24.84100 -139.03100 1.000 34.05630 40 LEU B CA 1
ATOM 7612 C C . LEU B 1 22 ? 34.33700 24.90400 -139.32700 1.000 35.64703 40 LEU B C 1
ATOM 7613 O O . LEU B 1 22 ? 35.03000 23.87500 -139.30200 1.000 35.77597 40 LEU B O 1
ATOM 7629 N N . PRO B 1 23 ? 34.87800 26.09700 -139.56100 1.000 33.87822 41 PRO B N 1
ATOM 7630 C CA . PRO B 1 23 ? 36.28400 26.18800 -139.95700 1.000 38.04783 41 PRO B CA 1
ATOM 7631 C C . PRO B 1 23 ? 37.21400 25.86600 -138.80100 1.000 34.34066 41 PRO B C 1
ATOM 7632 O O . PRO B 1 23 ? 36.88300 26.04900 -137.62900 1.000 29.44952 41 PRO B O 1
ATOM 7643 N N . PHE B 1 24 ? 38.41200 25.44600 -139.12300 1.000 31.48085 42 PHE B N 1
ATOM 7644 C CA . PHE B 1 24 ? 39.39500 25.13300 -138.14200 1.000 34.67120 42 PHE B CA 1
ATOM 7645 C C . PHE B 1 24 ? 39.89000 26.40000 -137.44800 1.000 35.13135 42 PHE B C 1
ATOM 7646 O O . PHE B 1 24 ? 40.27600 27.31600 -138.10600 1.000 32.74043 42 PHE B O 1
ATOM 7663 N N . LEU B 1 25 ? 39.86400 26.42400 -136.12600 1.000 31.38241 43 LEU B N 1
ATOM 7664 C CA . LEU B 1 25 ? 40.33500 27.52200 -135.30200 1.000 33.02396 43 LEU B CA 1
ATOM 7665 C C . LEU B 1 25 ? 41.11100 26.81100 -134.19500 1.000 40.71509 43 LEU B C 1
ATOM 7666 O O . LEU B 1 25 ? 40.58900 26.47400 -133.17200 1.000 40.33645 43 LEU B O 1
ATOM 7682 N N . PRO B 1 26 ? 42.43000 26.70000 -134.40400 1.000 48.92761 44 PRO B N 1
ATOM 7683 C CA . PRO B 1 26 ? 43.16700 25.84000 -133.46200 1.000 48.89662 44 PRO B CA 1
ATOM 7684 C C . PRO B 1 26 ? 43.21600 26.36000 -132.03800 1.000 45.71157 44 PRO B C 1
ATOM 7685 O O . PRO B 1 26 ? 43.24800 25.54600 -131.10600 1.000 47.46143 44 PRO B O 1
ATOM 7696 N N . ARG B 1 27 ? 43.19400 27.67800 -131.82900 1.000 39.13228 45 ARG B N 1
ATOM 7697 C CA . ARG B 1 27 ? 43.27100 28.18900 -130.46700 1.000 43.48468 45 ARG B CA 1
ATOM 7698 C C . ARG B 1 27 ? 42.13700 27.70600 -129.56900 1.000 38.71723 45 ARG B C 1
ATOM 7699 O O . ARG B 1 27 ? 42.23200 27.87600 -128.34800 1.000 39.39540 45 ARG B O 1
ATOM 7720 N N . HIS B 1 28 ? 41.07200 27.11900 -130.11500 1.000 36.67073 46 HIS B N 1
ATOM 7721 C CA . HIS B 1 28 ? 39.94000 26.77300 -129.26300 1.000 40.14416 46 HIS B CA 1
ATOM 7722 C C . HIS B 1 28 ? 40.02300 25.37400 -128.66500 1.000 40.34026 46 HIS B C 1
ATOM 7723 O O . HIS B 1 28 ? 39.22300 25.05700 -127.77500 1.000 36.25254 46 HIS B O 1
ATOM 7737 N N . GLY B 1 29 ? 40.99500 24.55700 -129.07300 1.000 31.10412 47 GLY B N 1
ATOM 7738 C CA . GLY B 1 29 ? 41.15100 23.24500 -128.45500 1.000 31.78908 47 GLY B CA 1
ATOM 7739 C C . GLY B 1 29 ? 40.04000 22.27800 -128.84000 1.000 28.72872 47 GLY B C 1
ATOM 7740 O O . GLY B 1 29 ? 39.64900 22.17600 -130.00600 1.000 26.54581 47 GLY B O 1
ATOM 7744 N N . HIS B 1 30 ? 39.54800 21.51900 -127.86100 1.000 25.79168 48 HIS B N 1
ATOM 7745 C CA . HIS B 1 30 ? 38.60600 20.45600 -128.17100 1.000 25.31390 48 HIS B CA 1
ATOM 7746 C C . HIS B 1 30 ? 37.27500 21.01000 -128.65500 1.000 23.61482 48 HIS B C 1
ATOM 7747 O O . HIS B 1 30 ? 36.93700 22.17500 -128.44000 1.000 23.57986 48 HIS B O 1
ATOM 7761 N N . MET B 1 31 ? 36.51800 20.13900 -129.29300 1.000 26.43684 49 MET B N 1
ATOM 7762 C CA . MET B 1 31 ? 35.22600 20.47900 -129.81500 1.000 26.65188 49 MET B CA 1
ATOM 7763 C C . MET B 1 31 ? 34.32200 21.17200 -128.82000 1.000 27.11643 49 MET B C 1
ATOM 7764 O O . MET B 1 31 ? 33.77800 22.17100 -129.12900 1.000 21.98880 49 MET B O 1
ATOM 7778 N N . HIS B 1 32 ? 34.21800 20.64700 -127.61400 1.000 24.71520 50 HIS B N 1
ATOM 7779 C CA . HIS B 1 32 ? 33.30200 21.26100 -126.65900 1.000 23.69729 50 HIS B CA 1
ATOM 7780 C C . HIS B 1 32 ? 33.70400 22.70400 -126.37300 1.000 21.97647 50 HIS B C 1
ATOM 7781 O O . HIS B 1 32 ? 32.83500 23.56700 -126.19600 1.000 24.15754 50 HIS B O 1
ATOM 7795 N N . ASN B 1 33 ? 35.00600 23.00600 -126.37600 1.000 21.89780 51 ASN B N 1
ATOM 7796 C CA . ASN B 1 33 ? 35.41800 24.39500 -126.17900 1.000 24.95008 51 ASN B CA 1
ATOM 7797 C C . ASN B 1 33 ? 35.23600 25.21200 -127.45200 1.000 23.80601 51 ASN B C 1
ATOM 7798 O O . ASN B 1 33 ? 34.87800 26.39800 -127.39100 1.000 24.35608 51 ASN B O 1
ATOM 7809 N N . TYR B 1 34 ? 35.45900 24.57900 -128.60600 1.000 22.80493 52 TYR B N 1
ATOM 7810 C CA . TYR B 1 34 ? 35.25200 25.23600 -129.89600 1.000 24.28929 52 TYR B CA 1
ATOM 7811 C C . TYR B 1 34 ? 33.81700 25.73700 -130.03000 1.000 24.95880 52 TYR B C 1
ATOM 7812 O O . TYR B 1 34 ? 33.58200 26.92100 -130.30400 1.000 23.24305 52 TYR B O 1
ATOM 7830 N N . PHE B 1 35 ? 32.84000 24.86300 -129.78800 1.000 24.27588 53 PHE B N 1
ATOM 7831 C CA . PHE B 1 35 ? 31.44600 25.28900 -129.86700 1.000 21.45407 53 PHE B CA 1
ATOM 7832 C C . PHE B 1 35 ? 31.10400 26.28700 -128.76800 1.000 24.32654 53 PHE B C 1
ATOM 7833 O O . PHE B 1 35 ? 30.28900 27.19000 -128.99200 1.000 23.49897 53 PHE B O 1
ATOM 7850 N N . PHE B 1 36 ? 31.71300 26.15400 -127.58400 1.000 22.73737 54 PHE B N 1
ATOM 7851 C CA . PHE B 1 36 ? 31.49000 27.14200 -126.52600 1.000 25.49108 54 PHE B CA 1
ATOM 7852 C C . PHE B 1 36 ? 31.93800 28.52300 -126.98600 1.000 25.34715 54 PHE B C 1
ATOM 7853 O O . PHE B 1 36 ? 31.21000 29.51200 -126.84800 1.000 23.93217 54 PHE B O 1
ATOM 7870 N N . LYS B 1 37 ? 33.13400 28.60000 -127.56700 1.000 27.52101 55 LYS B N 1
ATOM 7871 C CA . LYS B 1 37 ? 33.65100 29.89600 -127.98200 1.000 30.08843 55 LYS B CA 1
ATOM 7872 C C . LYS B 1 37 ? 32.85800 30.45600 -129.15100 1.000 27.12008 55 LYS B C 1
ATOM 7873 O O . LYS B 1 37 ? 32.71200 31.67800 -129.25400 1.000 26.44964 55 LYS B O 1
ATOM 7892 N N . LEU B 1 38 ? 32.30700 29.59600 -130.01500 1.000 25.93919 56 LEU B N 1
ATOM 7893 C CA . LEU B 1 38 ? 31.48000 30.12100 -131.09400 1.000 25.69397 56 LEU B CA 1
ATOM 7894 C C . LEU B 1 38 ? 30.17600 30.75500 -130.59100 1.000 26.57307 56 LEU B C 1
ATOM 7895 O O . LEU B 1 38 ? 29.53300 31.47200 -131.35800 1.000 24.45929 56 LEU B O 1
ATOM 7911 N N . GLN B 1 39 ? 29.77300 30.52900 -129.32800 1.000 26.21741 57 GLN B N 1
ATOM 7912 C CA . GLN B 1 39 ? 28.52800 31.09500 -128.79200 1.000 24.01849 57 GLN B CA 1
ATOM 7913 C C . GLN B 1 39 ? 28.61600 32.60100 -128.72200 1.000 22.70812 57 GLN B C 1
ATOM 7914 O O . GLN B 1 39 ? 27.57800 33.31100 -128.77400 1.000 25.98651 57 GLN B O 1
ATOM 7928 N N . LYS B 1 40 ? 29.84700 33.09500 -128.64800 1.000 23.87041 58 LYS B N 1
ATOM 7929 C CA . LYS B 1 40 ? 30.15400 34.50700 -128.61700 1.000 28.88988 58 LYS B CA 1
ATOM 7930 C C . LYS B 1 40 ? 29.67400 35.18200 -129.86800 1.000 29.43860 58 LYS B C 1
ATOM 7931 O O . LYS B 1 40 ? 29.25100 36.28600 -129.83000 1.000 31.43685 58 LYS B O 1
ATOM 7950 N N . LYS B 1 41 ? 29.73000 34.46800 -130.96100 1.000 24.51584 59 LYS B N 1
ATOM 7951 C CA . LYS B 1 41 ? 29.27400 34.98200 -132.24700 1.000 28.66868 59 LYS B CA 1
ATOM 7952 C C . LYS B 1 41 ? 27.87100 34.54800 -132.65400 1.000 29.79479 59 LYS B C 1
ATOM 7953 O O . LYS B 1 41 ? 27.16700 35.32200 -133.31000 1.000 29.44925 59 LYS B O 1
ATOM 7972 N N . TYR B 1 42 ? 27.44700 33.33100 -132.31000 1.000 28.21210 60 TYR B N 1
ATOM 7973 C CA . TYR B 1 42 ? 26.15100 32.82500 -132.74100 1.000 22.77375 60 TYR B CA 1
ATOM 7974 C C . TYR B 1 42 ? 25.09800 32.82000 -131.64900 1.000 26.20508 60 TYR B C 1
ATOM 7975 O O . TYR B 1 42 ? 23.91400 32.61800 -131.95000 1.000 27.66129 60 TYR B O 1
ATOM 7993 N N . GLY B 1 43 ? 25.48900 33.01900 -130.40400 1.000 26.27402 61 GLY B N 1
ATOM 7994 C CA . GLY B 1 43 ? 24.56800 32.96800 -129.29900 1.000 25.35166 61 GLY B CA 1
ATOM 7995 C C . GLY B 1 43 ? 24.59200 31.60700 -128.64200 1.000 24.92740 61 GLY B C 1
ATOM 7996 O O . GLY B 1 43 ? 25.33000 30.70100 -129.05500 1.000 23.56119 61 GLY B O 1
ATOM 8000 N N . PRO B 1 44 ? 23.75900 31.42800 -127.61100 1.000 26.40934 62 PRO B N 1
ATOM 8001 C CA . PRO B 1 44 ? 23.83500 30.20600 -126.79600 1.000 26.67546 62 PRO B CA 1
ATOM 8002 C C . PRO B 1 44 ? 23.17200 28.98400 -127.40900 1.000 24.39750 62 PRO B C 1
ATOM 8003 O O . PRO B 1 44 ? 23.27400 27.89800 -126.82700 1.000 25.69682 62 PRO B O 1
ATOM 8014 N N . ILE B 1 45 ? 22.48800 29.11200 -128.54600 1.000 24.11874 63 ILE B N 1
ATOM 8015 C CA . ILE B 1 45 ? 21.83100 27.97600 -129.18400 1.000 24.00269 63 ILE B CA 1
ATOM 8016 C C . ILE B 1 45 ? 21.94300 28.14900 -130.69300 1.000 22.73907 63 ILE B C 1
ATOM 8017 O O . ILE B 1 45 ? 21.53600 29.18100 -131.23200 1.000 24.90853 63 ILE B O 1
ATOM 8033 N N . TYR B 1 46 ? 22.50800 27.15600 -131.37100 1.000 23.67159 64 TYR B N 1
ATOM 8034 C CA . TYR B 1 46 ? 22.62800 27.23200 -132.81900 1.000 24.85517 64 TYR B CA 1
ATOM 8035 C C . TYR B 1 46 ? 22.69900 25.82600 -133.39100 1.000 28.19609 64 TYR B C 1
ATOM 8036 O O . TYR B 1 46 ? 22.85200 24.83700 -132.66700 1.000 23.79914 64 TYR B O 1
ATOM 8054 N N . SER B 1 47 ? 22.54700 25.74600 -134.71100 1.000 24.59164 65 SER B N 1
ATOM 8055 C CA . SER B 1 47 ? 22.42300 24.46400 -135.37800 1.000 24.70118 65 SER B CA 1
ATOM 8056 C C . SER B 1 47 ? 23.36000 24.36500 -136.57200 1.000 28.27783 65 SER B C 1
ATOM 8057 O O . SER B 1 47 ? 23.80700 25.36600 -137.14000 1.000 26.63660 65 SER B O 1
ATOM 8065 N N . VAL B 1 48 ? 23.62300 23.14100 -136.97500 1.000 29.14759 66 VAL B N 1
ATOM 8066 C CA . VAL B 1 48 ? 24.40100 22.80900 -138.14300 1.000 32.54337 66 VAL B CA 1
ATOM 8067 C C . VAL B 1 48 ? 23.61200 21.74600 -138.88000 1.000 37.42545 66 VAL B C 1
ATOM 8068 O O . VAL B 1 48 ? 22.87100 21.01300 -138.29600 1.000 33.53479 66 VAL B O 1
ATOM 8081 N N . ARG B 1 49 ? 23.81900 21.60600 -140.17200 1.000 40.14906 67 ARG B N 1
ATOM 8082 C CA . ARG B 1 49 ? 23.07700 20.60400 -140.87800 1.000 47.68066 67 ARG B CA 1
ATOM 8083 C C . ARG B 1 49 ? 23.83400 19.86000 -141.92400 1.000 59.16843 67 ARG B C 1
ATOM 8084 O O . ARG B 1 49 ? 24.45300 20.48200 -142.71500 1.000 62.81469 67 ARG B O 1
ATOM 8105 N N . MET B 1 50 ? 23.83600 18.53600 -141.90800 1.000 65.47443 68 MET B N 1
ATOM 8106 C CA . MET B 1 50 ? 24.44000 17.80300 -142.99100 1.000 73.74279 68 MET B CA 1
ATOM 8107 C C . MET B 1 50 ? 23.35900 16.91000 -143.61700 1.000 72.63048 68 MET B C 1
ATOM 8108 O O . MET B 1 50 ? 22.74800 16.13400 -142.92400 1.000 63.72462 68 MET B O 1
ATOM 8122 N N . GLY B 1 51 ? 23.09900 17.07400 -144.91300 1.000 67.59352 69 GLY B N 1
ATOM 8123 C CA . GLY B 1 51 ? 22.05700 16.33100 -145.58900 1.000 71.41508 69 GLY B CA 1
ATOM 8124 C C . GLY B 1 51 ? 20.65600 16.43500 -144.98700 1.000 70.08115 69 GLY B C 1
ATOM 8125 O O . GLY B 1 51 ? 20.07400 17.49400 -145.01300 1.000 69.20901 69 GLY B O 1
ATOM 8129 N N . THR B 1 52 ? 20.09600 15.33300 -144.48800 1.000 74.28748 70 THR B N 1
ATOM 8130 C CA . THR B 1 52 ? 18.79100 15.32200 -143.84600 1.000 84.57731 70 THR B CA 1
ATOM 8131 C C . THR B 1 52 ? 18.86300 15.63200 -142.35800 1.000 79.30750 70 THR B C 1
ATOM 8132 O O . THR B 1 52 ? 17.82300 15.88600 -141.74000 1.000 74.49817 70 THR B O 1
ATOM 8143 N N . LYS B 1 53 ? 20.05800 15.64200 -141.77700 1.000 70.12461 71 LYS B N 1
ATOM 8144 C CA . LYS B 1 53 ? 20.21600 15.64800 -140.33200 1.000 56.57013 71 LYS B CA 1
ATOM 8145 C C . LYS B 1 53 ? 20.59500 17.03500 -139.83400 1.000 47.56042 71 LYS B C 1
ATOM 8146 O O . LYS B 1 53 ? 21.62600 17.59000 -140.23000 1.000 46.33910 71 LYS B O 1
ATOM 8165 N N . THR B 1 54 ? 19.77600 17.56300 -138.93400 1.000 43.52020 72 THR B N 1
ATOM 8166 C CA . THR B 1 54 ? 20.05200 18.80800 -138.24200 1.000 42.28329 72 THR B CA 1
ATOM 8167 C C . THR B 1 54 ? 20.52800 18.47800 -136.83400 1.000 35.71254 72 THR B C 1
ATOM 8168 O O . THR B 1 54 ? 19.99700 17.57400 -136.18700 1.000 33.02073 72 THR B O 1
ATOM 8179 N N . THR B 1 55 ? 21.53100 19.20800 -136.36400 1.000 31.22588 73 THR B N 1
ATOM 8180 C CA . THR B 1 55 ? 22.02300 19.06400 -135.00200 1.000 31.22056 73 THR B CA 1
ATOM 8181 C C . THR B 1 55 ? 21.97100 20.42700 -134.33300 1.000 28.93178 73 THR B C 1
ATOM 8182 O O . THR B 1 55 ? 22.41900 21.42200 -134.91300 1.000 28.68349 73 THR B O 1
ATOM 8193 N N . VAL B 1 56 ? 21.42000 20.47400 -133.12500 1.000 25.85821 74 VAL B N 1
ATOM 8194 C CA . VAL B 1 56 ? 21.33600 21.69800 -132.34200 1.000 24.19634 74 VAL B CA 1
ATOM 8195 C C . VAL B 1 56 ? 22.27700 21.55400 -131.16000 1.000 26.12234 74 VAL B C 1
ATOM 8196 O O . VAL B 1 56 ? 22.32600 20.49100 -130.52300 1.000 26.55710 74 VAL B O 1
ATOM 8209 N N . ILE B 1 57 ? 23.02800 22.61300 -130.87400 1.000 23.88030 75 ILE B N 1
ATOM 8210 C CA . ILE B 1 57 ? 23.93700 22.66100 -129.73700 1.000 24.80630 75 ILE B CA 1
ATOM 8211 C C . ILE B 1 57 ? 23.45300 23.75100 -128.79600 1.000 27.02502 75 ILE B C 1
ATOM 8212 O O . ILE B 1 57 ? 23.21300 24.88700 -129.22400 1.000 23.30987 75 ILE B O 1
ATOM 8228 N N . VAL B 1 58 ? 23.32600 23.41100 -127.51800 1.000 22.75475 76 VAL B N 1
ATOM 8229 C CA . VAL B 1 58 ? 22.76500 24.29900 -126.50500 1.000 25.00875 76 VAL B CA 1
ATOM 8230 C C . VAL B 1 58 ? 23.83000 24.54000 -125.44200 1.000 24.13800 76 VAL B C 1
ATOM 8231 O O . VAL B 1 58 ? 24.34500 23.58300 -124.84700 1.000 25.10901 76 VAL B O 1
ATOM 8244 N N . GLY B 1 59 ? 24.13300 25.81100 -125.18200 1.000 22.75265 77 GLY B N 1
ATOM 8245 C CA . GLY B 1 59 ? 25.23500 26.15700 -124.30500 1.000 22.87160 77 GLY B CA 1
ATOM 8246 C C . GLY B 1 59 ? 24.95200 27.13700 -123.18000 1.000 21.54789 77 GLY B C 1
ATOM 8247 O O . GLY B 1 59 ? 25.88400 27.79100 -122.70200 1.000 23.51012 77 GLY B O 1
ATOM 8251 N N . HIS B 1 60 ? 23.69500 27.25100 -122.75000 1.000 24.54975 78 HIS B N 1
ATOM 8252 C CA . HIS B 1 60 ? 23.31600 28.06000 -121.59500 1.000 26.85509 78 HIS B CA 1
ATOM 8253 C C . HIS B 1 60 ? 22.38100 27.24600 -120.71400 1.000 24.33553 78 HIS B C 1
ATOM 8254 O O . HIS B 1 60 ? 21.56600 26.47700 -121.22500 1.000 24.05980 78 HIS B O 1
ATOM 8268 N N . HIS B 1 61 ? 22.50600 27.41600 -119.38500 1.000 25.67123 79 HIS B N 1
ATOM 8269 C CA . HIS B 1 61 ? 21.83300 26.51600 -118.44400 1.000 28.08381 79 HIS B CA 1
ATOM 8270 C C . HIS B 1 61 ? 20.30200 26.60400 -118.51400 1.000 29.13476 79 HIS B C 1
ATOM 8271 O O . HIS B 1 61 ? 19.63300 25.57200 -118.34700 1.000 26.26866 79 HIS B O 1
ATOM 8285 N N . GLN B 1 62 ? 19.66300 27.72600 -118.74300 1.000 30.46774 80 GLN B N 1
ATOM 8286 C CA . GLN B 1 62 ? 18.24900 27.83700 -118.90700 1.000 33.00268 80 GLN B CA 1
ATOM 8287 C C . GLN B 1 62 ? 17.76900 27.03500 -120.07300 1.000 28.74329 80 GLN B C 1
ATOM 8288 O O . GLN B 1 62 ? 16.83900 26.31800 -119.93100 1.000 27.73326 80 GLN B O 1
ATOM 8302 N N . LEU B 1 63 ? 18.41600 27.15100 -121.21700 1.000 26.03296 81 LEU B N 1
ATOM 8303 C CA . LEU B 1 63 ? 18.00400 26.37600 -122.35600 1.000 26.80623 81 LEU B CA 1
ATOM 8304 C C . LEU B 1 63 ? 18.25500 24.89900 -122.12800 1.000 26.35834 81 LEU B C 1
ATOM 8305 O O . LEU B 1 63 ? 17.46700 24.09600 -122.48400 1.000 26.70674 81 LEU B O 1
ATOM 8321 N N . ALA B 1 64 ? 19.36900 24.55900 -121.51600 1.000 24.19793 82 ALA B N 1
ATOM 8322 C CA . ALA B 1 64 ? 19.67800 23.16200 -121.25000 1.000 20.73006 82 ALA B CA 1
ATOM 8323 C C . ALA B 1 64 ? 18.65200 22.55700 -120.29900 1.000 25.54007 82 ALA B C 1
ATOM 8324 O O . ALA B 1 64 ? 18.21000 21.42100 -120.49200 1.000 27.62167 82 ALA B O 1
ATOM 8331 N N . LYS B 1 65 ? 18.24500 23.31100 -119.27500 1.000 26.32642 83 LYS B N 1
ATOM 8332 C CA . LYS B 1 65 ? 17.24500 22.79000 -118.34800 1.000 28.46789 83 LYS B CA 1
ATOM 8333 C C . LYS B 1 65 ? 15.88600 22.64200 -119.02300 1.000 32.85335 83 LYS B C 1
ATOM 8334 O O . LYS B 1 65 ? 15.09500 21.76800 -118.64200 1.000 28.69374 83 LYS B O 1
ATOM 8353 N N . GLU B 1 66 ? 15.60700 23.45600 -120.04400 1.000 30.10014 84 GLU B N 1
ATOM 8354 C CA . GLU B 1 66 ? 14.40700 23.22100 -120.83900 1.000 29.99130 84 GLU B CA 1
ATOM 8355 C C . GLU B 1 66 ? 14.49300 21.88200 -121.56000 1.000 31.86973 84 GLU B C 1
ATOM 8356 O O . GLU B 1 66 ? 13.51500 21.12700 -121.60700 1.000 32.32944 84 GLU B O 1
ATOM 8368 N N . VAL B 1 67 ? 15.66300 21.56100 -122.11800 1.000 29.54175 85 VAL B N 1
ATOM 8369 C CA . VAL B 1 67 ? 15.81500 20.30300 -122.84100 1.000 27.34634 85 VAL B CA 1
ATOM 8370 C C . VAL B 1 67 ? 15.77000 19.12200 -121.88000 1.000 27.66563 85 VAL B C 1
ATOM 8371 O O . VAL B 1 67 ? 15.14200 18.09600 -122.15900 1.000 27.88716 85 VAL B O 1
ATOM 8384 N N . LEU B 1 68 ? 16.44300 19.24000 -120.74800 1.000 26.70075 86 LEU B N 1
ATOM 8385 C CA . LEU B 1 68 ? 16.59900 18.10000 -119.85300 1.000 27.17275 86 LEU B CA 1
ATOM 8386 C C . LEU B 1 68 ? 15.43400 17.94200 -118.88300 1.000 28.38158 86 LEU B C 1
ATOM 8387 O O . LEU B 1 68 ? 15.06700 16.81000 -118.55100 1.000 28.11213 86 LEU B O 1
ATOM 8403 N N . ILE B 1 69 ? 14.82300 19.03700 -118.45100 1.000 29.71884 87 ILE B N 1
ATOM 8404 C CA . ILE B 1 69 ? 13.83100 18.97900 -117.38400 1.000 27.99274 87 ILE B CA 1
ATOM 8405 C C . ILE B 1 69 ? 12.45600 19.43900 -117.85700 1.000 31.42060 87 ILE B C 1
ATOM 8406 O O . ILE B 1 69 ? 11.51800 18.63800 -117.95000 1.000 33.91688 87 ILE B O 1
ATOM 8422 N N . LYS B 1 70 ? 12.32400 20.73300 -118.15100 1.000 33.75232 88 LYS B N 1
ATOM 8423 C CA . LYS B 1 70 ? 10.99700 21.29100 -118.39700 1.000 36.35562 88 LYS B CA 1
ATOM 8424 C C . LYS B 1 70 ? 10.31000 20.58900 -119.56300 1.000 39.83832 88 LYS B C 1
ATOM 8425 O O . LYS B 1 70 ? 9.12000 20.26400 -119.48600 1.000 38.80748 88 LYS B O 1
ATOM 8444 N N . LYS B 1 71 ? 11.04700 20.30500 -120.63500 1.000 33.21225 89 LYS B N 1
ATOM 8445 C CA . LYS B 1 71 ? 10.54900 19.48400 -121.73300 1.000 33.34376 89 LYS B CA 1
ATOM 8446 C C . LYS B 1 71 ? 11.34400 18.16800 -121.83600 1.000 33.33703 89 LYS B C 1
ATOM 8447 O O . LYS B 1 71 ? 11.63600 17.71500 -122.94300 1.000 33.71392 89 LYS B O 1
ATOM 8466 N N . GLY B 1 72 ? 11.72900 17.55300 -120.68000 1.000 32.62285 90 GLY B N 1
ATOM 8467 C CA . GLY B 1 72 ? 12.73200 16.45800 -120.66600 1.000 29.32166 90 GLY B CA 1
ATOM 8468 C C . GLY B 1 72 ? 12.29000 15.28000 -121.49300 1.000 31.43490 90 GLY B C 1
ATOM 8469 O O . GLY B 1 72 ? 13.06900 14.64800 -122.22300 1.000 33.69493 90 GLY B O 1
ATOM 8473 N N . LYS B 1 73 ? 10.97400 15.09500 -121.45800 1.000 33.36460 91 LYS B N 1
ATOM 8474 C CA . LYS B 1 73 ? 10.28300 14.07700 -122.21000 1.000 33.17706 91 LYS B CA 1
ATOM 8475 C C . LYS B 1 73 ? 10.26800 14.31300 -123.71600 1.000 34.50791 91 LYS B C 1
ATOM 8476 O O . LYS B 1 73 ? 10.46300 13.37500 -124.42300 1.000 33.67137 91 LYS B O 1
ATOM 8495 N N . ASP B 1 74 ? 10.03400 15.53900 -124.19300 1.000 34.67324 92 ASP B N 1
ATOM 8496 C CA . ASP B 1 74 ? 10.10000 15.79100 -125.62700 1.000 33.00828 92 ASP B CA 1
ATOM 8497 C C . ASP B 1 74 ? 11.46000 15.42500 -126.18700 1.000 32.57273 92 ASP B C 1
ATOM 8498 O O . ASP B 1 74 ? 11.57100 14.98300 -127.33800 1.000 35.59830 92 ASP B O 1
ATOM 8507 N N . PHE B 1 75 ? 12.50000 15.59000 -125.38200 1.000 31.79537 93 PHE B N 1
ATOM 8508 C CA . PHE B 1 75 ? 13.87300 15.44200 -125.83300 1.000 30.52410 93 PHE B CA 1
ATOM 8509 C C . PHE B 1 75 ? 14.55800 14.21200 -125.24700 1.000 34.28787 93 PHE B C 1
ATOM 8510 O O . PHE B 1 75 ? 15.79500 14.15100 -125.21200 1.000 29.00740 93 PHE B O 1
ATOM 8527 N N . SER B 1 76 ? 13.78500 13.22000 -124.81700 1.000 33.14136 94 SER B N 1
ATOM 8528 C CA . SER B 1 76 ? 14.33200 12.03000 -124.17700 1.000 33.79845 94 SER B CA 1
ATOM 8529 C C . SER B 1 76 ? 14.84000 10.98800 -125.16300 1.000 36.67808 94 SER B C 1
ATOM 8530 O O . SER B 1 76 ? 15.27100 9.91500 -124.73000 1.000 35.29494 94 SER B O 1
ATOM 8538 N N . GLY B 1 77 ? 14.78900 11.25700 -126.46000 1.000 34.35178 95 GLY B N 1
ATOM 8539 C CA . GLY B 1 77 ? 15.28800 10.31500 -127.43200 1.000 33.75099 95 GLY B CA 1
ATOM 8540 C C . GLY B 1 77 ? 16.80600 10.30900 -127.52300 1.000 30.21285 95 GLY B C 1
ATOM 8541 O O . GLY B 1 77 ? 17.50300 11.17600 -126.99400 1.000 32.89576 95 GLY B O 1
ATOM 8545 N N . ARG B 1 78 ? 17.31900 9.28600 -128.20200 1.000 28.72364 96 ARG B N 1
ATOM 8546 C CA . ARG B 1 78 ? 18.71200 9.20200 -128.60600 1.000 31.04427 96 ARG B CA 1
ATOM 8547 C C . ARG B 1 78 ? 18.79500 9.13200 -130.12700 1.000 34.55545 96 ARG B C 1
ATOM 8548 O O . ARG B 1 78 ? 17.95300 8.48300 -130.75700 1.000 36.81325 96 ARG B O 1
ATOM 8569 N N . PRO B 1 79 ? 19.77800 9.77700 -130.74400 1.000 32.89809 97 PRO B N 1
ATOM 8570 C CA . PRO B 1 79 ? 19.92800 9.66800 -132.20000 1.000 35.77503 97 PRO B CA 1
ATOM 8571 C C . PRO B 1 79 ? 20.51300 8.32300 -132.59800 1.000 37.58793 97 PRO B C 1
ATOM 8572 O O . PRO B 1 79 ? 21.17500 7.64500 -131.81100 1.000 35.06733 97 PRO B O 1
ATOM 8583 N N . GLN B 1 80 ? 20.23100 7.93600 -133.84100 1.000 35.43035 98 GLN B N 1
ATOM 8584 C CA . GLN B 1 80 ? 20.72600 6.68300 -134.39500 1.000 38.09004 98 GLN B CA 1
ATOM 8585 C C . GLN B 1 80 ? 22.07100 6.89200 -135.07100 1.000 39.19097 98 GLN B C 1
ATOM 8586 O O . GLN B 1 80 ? 22.23300 7.81700 -135.87400 1.000 39.55858 98 GLN B O 1
ATOM 8600 N N . MET B 1 81 ? 23.03200 6.02800 -134.75600 1.000 37.37290 99 MET B N 1
ATOM 8601 C CA . MET B 1 81 ? 24.34300 6.10200 -135.38000 1.000 42.17081 99 MET B CA 1
ATOM 8602 C C . MET B 1 81 ? 24.90500 4.70800 -135.60400 1.000 39.27864 99 MET B C 1
ATOM 8603 O O . MET B 1 81 ? 24.63500 3.77900 -134.83900 1.000 38.61308 99 MET B O 1
ATOM 8617 N N . ALA B 1 82 ? 25.72100 4.58500 -136.65500 1.000 38.40481 100 ALA B N 1
ATOM 8618 C CA . ALA B 1 82 ? 26.31300 3.29400 -136.98900 1.000 38.96087 100 ALA B CA 1
ATOM 8619 C C . ALA B 1 82 ? 27.16300 2.76200 -135.83900 1.000 40.43387 100 ALA B C 1
ATOM 8620 O O . ALA B 1 82 ? 27.09300 1.57300 -135.50200 1.000 38.44609 100 ALA B O 1
ATOM 8627 N N . THR B 1 83 ? 27.97300 3.62600 -135.22300 1.000 36.27856 101 THR B N 1
ATOM 8628 C CA . THR B 1 83 ? 28.85500 3.17000 -134.15400 1.000 38.02972 101 THR B CA 1
ATOM 8629 C C . THR B 1 83 ? 28.06600 2.80900 -132.90000 1.000 37.70017 101 THR B C 1
ATOM 8630 O O . THR B 1 83 ? 28.34600 1.79300 -132.25200 1.000 36.27994 101 THR B O 1
ATOM 8641 N N . LEU B 1 84 ? 27.07000 3.62300 -132.54800 1.000 37.86686 102 LEU B N 1
ATOM 8642 C CA . LEU B 1 84 ? 26.25500 3.32900 -131.37500 1.000 37.01913 102 LEU B CA 1
ATOM 8643 C C . LEU B 1 84 ? 25.41500 2.07400 -131.58500 1.000 39.74438 102 LEU B C 1
ATOM 8644 O O . LEU B 1 84 ? 25.16400 1.32300 -130.63400 1.000 37.29087 102 LEU B O 1
ATOM 8660 N N . ASP B 1 85 ? 24.94800 1.84600 -132.81600 1.000 37.37208 103 ASP B N 1
ATOM 8661 C CA . ASP B 1 85 ? 24.22400 0.61400 -133.11500 1.000 40.95448 103 ASP B CA 1
ATOM 8662 C C . ASP B 1 85 ? 25.05600 -0.60600 -132.74600 1.000 41.12569 103 ASP B C 1
ATOM 8663 O O . ASP B 1 85 ? 24.54900 -1.57000 -132.16100 1.000 43.22101 103 ASP B O 1
ATOM 8672 N N . ILE B 1 86 ? 26.33700 -0.59100 -133.11400 1.000 38.74028 104 ILE B N 1
ATOM 8673 C CA . ILE B 1 86 ? 27.20800 -1.72800 -132.84300 1.000 37.75952 104 ILE B CA 1
ATOM 8674 C C . ILE B 1 86 ? 27.44200 -1.86900 -131.34700 1.000 41.88385 104 ILE B C 1
ATOM 8675 O O . ILE B 1 86 ? 27.30100 -2.95700 -130.77700 1.000 38.32037 104 ILE B O 1
ATOM 8691 N N . ALA B 1 87 ? 27.78600 -0.76500 -130.68500 1.000 38.66463 105 ALA B N 1
ATOM 8692 C CA . ALA B 1 87 ? 28.11400 -0.84000 -129.26900 1.000 40.04923 105 ALA B CA 1
ATOM 8693 C C . ALA B 1 87 ? 26.91000 -1.27100 -128.44700 1.000 38.39243 105 ALA B C 1
ATOM 8694 O O . ALA B 1 87 ? 27.06800 -1.92200 -127.40800 1.000 41.13308 105 ALA B O 1
ATOM 8701 N N . SER B 1 88 ? 25.70500 -0.91400 -128.88700 1.000 35.75635 106 SER B N 1
ATOM 8702 C CA . SER B 1 88 ? 24.48600 -1.18600 -128.14300 1.000 41.27769 106 SER B CA 1
ATOM 8703 C C . SER B 1 88 ? 23.68500 -2.34800 -128.71800 1.000 40.89988 106 SER B C 1
ATOM 8704 O O . SER B 1 88 ? 22.50400 -2.49500 -128.38800 1.000 38.01897 106 SER B O 1
ATOM 8712 N N . ASN B 1 89 ? 24.28700 -3.16200 -129.57900 1.000 42.99100 107 ASN B N 1
ATOM 8713 C CA . ASN B 1 89 ? 23.57100 -4.25800 -130.22300 1.000 48.17693 107 ASN B CA 1
ATOM 8714 C C . ASN B 1 89 ? 22.26300 -3.74200 -130.82000 1.000 48.06578 107 ASN B C 1
ATOM 8715 O O . ASN B 1 89 ? 21.17200 -4.26000 -130.56800 1.000 49.89699 107 ASN B O 1
ATOM 8726 N N . ASN B 1 90 ? 22.39800 -2.70200 -131.64000 1.000 43.28390 108 ASN B N 1
ATOM 8727 C CA . ASN B 1 90 ? 21.27400 -2.01500 -132.26900 1.000 42.76566 108 ASN B CA 1
ATOM 8728 C C . ASN B 1 90 ? 20.29500 -1.46100 -131.23200 1.000 50.03994 108 ASN B C 1
ATOM 8729 O O . ASN B 1 90 ? 19.10500 -1.79200 -131.19800 1.000 49.16148 108 ASN B O 1
ATOM 8740 N N . ARG B 1 91 ? 20.82700 -0.55600 -130.41100 1.000 46.57933 109 ARG B N 1
ATOM 8741 C CA . ARG B 1 91 ? 20.03600 0.31500 -129.54900 1.000 38.90726 109 ARG B CA 1
ATOM 8742 C C . ARG B 1 91 ? 19.29100 -0.45500 -128.46200 1.000 38.49276 109 ARG B C 1
ATOM 8743 O O . ARG B 1 91 ? 18.17000 -0.10400 -128.10000 1.000 35.15234 109 ARG B O 1
ATOM 8764 N N . LYS B 1 92 ? 19.96200 -1.42200 -127.90200 1.000 42.63153 110 LYS B N 1
ATOM 8765 C CA . LYS B 1 92 ? 19.45200 -2.09000 -126.74100 1.000 41.95871 110 LYS B CA 1
ATOM 8766 C C . LYS B 1 92 ? 20.15200 -1.44900 -125.51800 1.000 43.00481 110 LYS B C 1
ATOM 8767 O O . LYS B 1 92 ? 20.84500 -0.47000 -125.65300 1.000 39.59582 110 LYS B O 1
ATOM 8786 N N . GLY B 1 93 ? 19.97300 -1.97700 -124.31900 1.000 37.11542 111 GLY B N 1
ATOM 8787 C CA . GLY B 1 93 ? 20.60700 -1.37900 -123.16200 1.000 37.51219 111 GLY B CA 1
ATOM 8788 C C . GLY B 1 93 ? 19.89200 -0.11500 -122.71600 1.000 36.01098 111 GLY B C 1
ATOM 8789 O O . GLY B 1 93 ? 18.67600 0.01900 -122.84600 1.000 36.14558 111 GLY B O 1
ATOM 8793 N N . ILE B 1 94 ? 20.67400 0.83300 -122.20200 1.000 33.79373 112 ILE B N 1
ATOM 8794 C CA . ILE B 1 94 ? 20.11600 2.02900 -121.58400 1.000 33.64841 112 ILE B CA 1
ATOM 8795 C C . ILE B 1 94 ? 20.63700 3.29000 -122.26500 1.000 31.11421 112 ILE B C 1
ATOM 8796 O O . ILE B 1 94 ? 19.85600 4.10700 -122.76600 1.000 30.33008 112 ILE B O 1
ATOM 8812 N N . ALA B 1 95 ? 21.96100 3.45600 -122.28800 1.000 32.93682 113 ALA B N 1
ATOM 8813 C CA . ALA B 1 95 ? 22.53700 4.75700 -122.61800 1.000 30.55582 113 ALA B CA 1
ATOM 8814 C C . ALA B 1 95 ? 22.23500 5.17400 -124.05200 1.000 31.45581 113 ALA B C 1
ATOM 8815 O O . ALA B 1 95 ? 21.94400 6.34700 -124.31400 1.000 29.97718 113 ALA B O 1
ATOM 8822 N N . PHE B 1 96 ? 22.31900 4.24000 -124.99600 1.000 29.53400 114 PHE B N 1
ATOM 8823 C CA . PHE B 1 96 ? 22.12300 4.53800 -126.40900 1.000 29.76913 114 PHE B CA 1
ATOM 8824 C C . PHE B 1 96 ? 20.80000 4.00600 -126.93300 1.000 32.57242 114 PHE B C 1
ATOM 8825 O O . PHE B 1 96 ? 20.54000 4.08300 -128.14000 1.000 29.70724 114 PHE B O 1
ATOM 8842 N N . ALA B 1 97 ? 19.95300 3.48800 -126.04900 1.000 33.58645 115 ALA B N 1
ATOM 8843 C CA . ALA B 1 97 ? 18.62300 3.05200 -126.43400 1.000 34.22750 115 ALA B CA 1
ATOM 8844 C C . ALA B 1 97 ? 17.74100 4.27200 -126.64200 1.000 35.11625 115 ALA B C 1
ATOM 8845 O O . ALA B 1 97 ? 17.76700 5.21300 -125.84500 1.000 33.19830 115 ALA B O 1
ATOM 8852 N N . ASP B 1 98 ? 16.97000 4.26600 -127.72600 1.000 37.40905 116 ASP B N 1
ATOM 8853 C CA . ASP B 1 98 ? 15.97700 5.31400 -127.90900 1.000 39.93357 116 ASP B CA 1
ATOM 8854 C C . ASP B 1 98 ? 14.94700 5.23500 -126.78600 1.000 39.01070 116 ASP B C 1
ATOM 8855 O O . ASP B 1 98 ? 14.77700 4.19900 -126.13800 1.000 38.01155 116 ASP B O 1
ATOM 8864 N N . SER B 1 99 ? 14.26500 6.35000 -126.54400 1.000 37.66558 117 SER B N 1
ATOM 8865 C CA . SER B 1 99 ? 13.18300 6.34000 -125.56900 1.000 42.94591 117 SER B CA 1
ATOM 8866 C C . SER B 1 99 ? 12.11100 5.35100 -126.01800 1.000 47.97048 117 SER B C 1
ATOM 8867 O O . SER B 1 99 ? 11.96800 5.05300 -127.20800 1.000 43.63895 117 SER B O 1
ATOM 8875 N N . GLY B 1 100 ? 11.36700 4.82400 -125.05900 1.000 44.73805 118 GLY B N 1
ATOM 8876 C CA . GLY B 1 100 ? 10.35200 3.84000 -125.35400 1.000 42.71046 118 GLY B CA 1
ATOM 8877 C C . GLY B 1 100 ? 10.30900 2.77200 -124.28700 1.000 45.54626 118 GLY B C 1
ATOM 8878 O O . GLY B 1 100 ? 10.89300 2.91200 -123.21500 1.000 42.34610 118 GLY B O 1
ATOM 8882 N N . ALA B 1 101 ? 9.60400 1.68000 -124.59600 1.000 53.79626 119 ALA B N 1
ATOM 8883 C CA . ALA B 1 101 ? 9.29900 0.68300 -123.57400 1.000 53.50502 119 ALA B CA 1
ATOM 8884 C C . ALA B 1 101 ? 10.54600 -0.07000 -123.12500 1.000 46.97622 119 ALA B C 1
ATOM 8885 O O . ALA B 1 101 ? 10.72700 -0.30900 -121.92500 1.000 48.47195 119 ALA B O 1
ATOM 8892 N N . HIS B 1 102 ? 11.41300 -0.45500 -124.06700 1.000 48.94410 120 HIS B N 1
ATOM 8893 C CA . HIS B 1 102 ? 12.63400 -1.16600 -123.69800 1.000 50.73483 120 HIS B CA 1
ATOM 8894 C C . HIS B 1 102 ? 13.46900 -0.32900 -122.73600 1.000 47.85628 120 HIS B C 1
ATOM 8895 O O . HIS B 1 102 ? 13.85600 -0.79700 -121.65900 1.000 39.67596 120 HIS B O 1
ATOM 8909 N N . TRP B 1 103 ? 13.75300 0.92000 -123.11300 1.000 43.34560 121 TRP B N 1
ATOM 8910 C CA . TRP B 1 103 ? 14.56400 1.78900 -122.26700 1.000 37.72651 121 TRP B CA 1
ATOM 8911 C C . TRP B 1 103 ? 13.90300 1.99700 -120.90500 1.000 37.62970 121 TRP B C 1
ATOM 8912 O O . TRP B 1 103 ? 14.54700 1.87400 -119.86000 1.000 35.94504 121 TRP B O 1
ATOM 8933 N N . GLN B 1 104 ? 12.63200 2.28500 -120.90300 1.000 40.22967 122 GLN B N 1
ATOM 8934 C CA . GLN B 1 104 ? 11.94200 2.53200 -119.68100 1.000 44.19672 122 GLN B CA 1
ATOM 8935 C C . GLN B 1 104 ? 12.01000 1.35000 -118.74800 1.000 45.24602 122 GLN B C 1
ATOM 8936 O O . GLN B 1 104 ? 12.32900 1.50700 -117.60100 1.000 45.71326 122 GLN B O 1
ATOM 8950 N N . LEU B 1 105 ? 11.77800 0.16500 -119.27600 1.000 43.62936 123 LEU B N 1
ATOM 8951 C CA . LEU B 1 105 ? 11.85200 -1.02700 -118.42600 1.000 49.71200 123 LEU B CA 1
ATOM 8952 C C . LEU B 1 105 ? 13.26600 -1.23300 -117.87600 1.000 45.73826 123 LEU B C 1
ATOM 8953 O O . LEU B 1 105 ? 13.45900 -1.38600 -116.66400 1.000 45.23711 123 LEU B O 1
ATOM 8969 N N . HIS B 1 106 ? 14.27100 -1.23200 -118.75300 1.000 45.93781 124 HIS B N 1
ATOM 8970 C CA . HIS B 1 106 ? 15.61700 -1.59400 -118.31600 1.000 43.69142 124 HIS B CA 1
ATOM 8971 C C . HIS B 1 106 ? 16.24800 -0.53200 -117.42500 1.000 46.79950 124 HIS B C 1
ATOM 8972 O O . HIS B 1 106 ? 17.04900 -0.86900 -116.54600 1.000 45.05796 124 HIS B O 1
ATOM 8986 N N . ARG B 1 107 ? 15.90100 0.74200 -117.61900 1.000 43.51623 125 ARG B N 1
ATOM 8987 C CA . ARG B 1 107 ? 16.41000 1.78500 -116.73300 1.000 42.63664 125 ARG B CA 1
ATOM 8988 C C . ARG B 1 107 ? 15.81000 1.66000 -115.33600 1.000 43.11090 125 ARG B C 1
ATOM 8989 O O . ARG B 1 107 ? 16.51700 1.80000 -114.33100 1.000 42.82854 125 ARG B O 1
ATOM 9010 N N . ARG B 1 108 ? 14.50400 1.39700 -115.25800 1.000 43.93165 126 ARG B N 1
ATOM 9011 C CA . ARG B 1 108 ? 13.84000 1.24400 -113.96500 1.000 51.31149 126 ARG B CA 1
ATOM 9012 C C . ARG B 1 108 ? 14.42500 0.07500 -113.18500 1.000 44.26435 126 ARG B C 1
ATOM 9013 O O . ARG B 1 108 ? 14.65600 0.17400 -111.97300 1.000 47.55439 126 ARG B O 1
ATOM 9034 N N . LEU B 1 109 ? 14.68400 -1.03800 -113.86600 1.000 43.56635 127 LEU B N 1
ATOM 9035 C CA . LEU B 1 109 ? 15.21300 -2.20600 -113.17700 1.000 48.49582 127 LEU B CA 1
ATOM 9036 C C . LEU B 1 109 ? 16.63200 -1.96100 -112.67700 1.000 50.53064 127 LEU B C 1
ATOM 9037 O O . LEU B 1 109 ? 16.96700 -2.32300 -111.54200 1.000 44.13650 127 LEU B O 1
ATOM 9053 N N . ALA B 1 110 ? 17.47900 -1.34100 -113.50600 1.000 42.87183 128 ALA B N 1
ATOM 9054 C CA . ALA B 1 110 ? 18.84100 -1.03900 -113.07700 1.000 42.32628 128 ALA B CA 1
ATOM 9055 C C . ALA B 1 110 ? 18.84100 -0.14600 -111.84600 1.000 40.48788 128 ALA B C 1
ATOM 9056 O O . ALA B 1 110 ? 19.58500 -0.39200 -110.89000 1.000 43.10280 128 ALA B O 1
ATOM 9063 N N . MET B 1 111 ? 18.00000 0.89200 -111.84500 1.000 40.82637 129 MET B N 1
ATOM 9064 C CA . MET B 1 111 ? 17.94900 1.78800 -110.69700 1.000 43.16491 129 MET B CA 1
ATOM 9065 C C . MET B 1 111 ? 17.40200 1.07700 -109.47200 1.000 49.00798 129 MET B C 1
ATOM 9066 O O . MET B 1 111 ? 17.83900 1.35300 -108.34700 1.000 47.77587 129 MET B O 1
ATOM 9080 N N . ALA B 1 112 ? 16.45500 0.16000 -109.67200 1.000 47.32240 130 ALA B N 1
ATOM 9081 C CA . ALA B 1 112 ? 15.94300 -0.62200 -108.55700 1.000 51.15493 130 ALA B CA 1
ATOM 9082 C C . ALA B 1 112 ? 17.05300 -1.45400 -107.93400 1.000 49.60961 130 ALA B C 1
ATOM 9083 O O . ALA B 1 112 ? 17.11200 -1.60400 -106.70800 1.000 53.60360 130 ALA B O 1
ATOM 9090 N N . THR B 1 113 ? 17.94400 -2.00400 -108.76400 1.000 48.87659 131 THR B N 1
ATOM 9091 C CA . THR B 1 113 ? 19.05700 -2.78200 -108.23300 1.000 47.56054 131 THR B CA 1
ATOM 9092 C C . THR B 1 113 ? 19.95000 -1.92400 -107.34700 1.000 52.58526 131 THR B C 1
ATOM 9093 O O . THR B 1 113 ? 20.35900 -2.35700 -106.26300 1.000 51.07946 131 THR B O 1
ATOM 9104 N N . PHE B 1 114 ? 20.25500 -0.69700 -107.78000 1.000 52.48314 132 PHE B N 1
ATOM 9105 C CA . PHE B 1 114 ? 21.11900 0.16000 -106.97400 1.000 53.99379 132 PHE B CA 1
ATOM 9106 C C . PHE B 1 114 ? 20.46300 0.51900 -105.64900 1.000 53.96822 132 PHE B C 1
ATOM 9107 O O . PHE B 1 114 ? 21.15600 0.71600 -104.64400 1.000 57.84625 132 PHE B O 1
ATOM 9124 N N . ALA B 1 115 ? 19.12900 0.59100 -105.62200 1.000 62.13534 133 ALA B N 1
ATOM 9125 C CA . ALA B 1 115 ? 18.43100 0.87000 -104.37300 1.000 63.89892 133 ALA B CA 1
ATOM 9126 C C . ALA B 1 115 ? 18.59600 -0.26800 -103.38000 1.000 59.58623 133 ALA B C 1
ATOM 9127 O O . ALA B 1 115 ? 18.63000 -0.03600 -102.16700 1.000 63.20245 133 ALA B O 1
ATOM 9134 N N . LEU B 1 116 ? 18.69400 -1.50300 -103.87200 1.000 62.32597 134 LEU B N 1
ATOM 9135 C CA . LEU B 1 116 ? 18.86200 -2.63100 -102.96800 1.000 62.69934 134 LEU B CA 1
ATOM 9136 C C . LEU B 1 116 ? 20.14500 -2.51700 -102.15200 1.000 65.42046 134 LEU B C 1
ATOM 9137 O O . LEU B 1 116 ? 20.19900 -3.00300 -101.01600 1.000 71.41927 134 LEU B O 1
ATOM 9153 N N . PHE B 1 117 ? 21.21100 -2.03100 -102.76300 1.000 62.32226 135 PHE B N 1
ATOM 9154 C CA . PHE B 1 117 ? 22.50500 -1.98500 -102.10000 1.000 60.06600 135 PHE B CA 1
ATOM 9155 C C . PHE B 1 117 ? 22.62800 -0.86100 -101.12000 1.000 57.59419 135 PHE B C 1
ATOM 9156 O O . PHE B 1 117 ? 23.61000 -0.74100 -100.43300 1.000 56.37527 135 PHE B O 1
ATOM 9173 N N . LYS B 1 123 ? 25.82600 -3.36800 -97.77400 1.000 47.64567 141 LYS B N 1
ATOM 9174 C CA . LYS B 1 123 ? 25.74700 -2.05200 -98.24600 1.000 47.91086 141 LYS B CA 1
ATOM 9175 C C . LYS B 1 123 ? 26.70100 -1.90200 -99.40200 1.000 48.23646 141 LYS B C 1
ATOM 9176 O O . LYS B 1 123 ? 27.65500 -2.63800 -99.59300 1.000 43.55089 141 LYS B O 1
ATOM 9195 N N . LEU B 1 124 ? 26.41800 -0.91000 -100.20100 1.000 49.10737 142 LEU B N 1
ATOM 9196 C CA . LEU B 1 124 ? 27.26000 -0.60900 -101.27500 1.000 40.88747 142 LEU B CA 1
ATOM 9197 C C . LEU B 1 124 ? 28.62000 -0.21600 -100.70200 1.000 41.01282 142 LEU B C 1
ATOM 9198 O O . LEU B 1 124 ? 29.62900 -0.62500 -101.21600 1.000 38.97183 142 LEU B O 1
ATOM 9214 N N . GLU B 1 125 ? 28.61900 0.54700 -99.62000 1.000 38.66719 143 GLU B N 1
ATOM 9215 C CA . GLU B 1 125 ? 29.86800 1.01600 -99.03700 1.000 43.41767 143 GLU B CA 1
ATOM 9216 C C . GLU B 1 125 ? 30.80300 -0.14000 -98.71300 1.000 44.33870 143 GLU B C 1
ATOM 9217 O O . GLU B 1 125 ? 32.02500 -0.01800 -98.86000 1.000 42.01721 143 GLU B O 1
ATOM 9229 N N . LYS B 1 126 ? 30.23700 -1.23700 -98.24900 1.000 47.82370 144 LYS B N 1
ATOM 9230 C CA . LYS B 1 126 ? 31.00200 -2.40000 -97.86900 1.000 43.35186 144 LYS B CA 1
ATOM 9231 C C . LYS B 1 126 ? 31.72300 -3.01100 -99.02200 1.000 38.34340 144 LYS B C 1
ATOM 9232 O O . LYS B 1 126 ? 32.87300 -3.27900 -98.93000 1.000 43.24890 144 LYS B O 1
ATOM 9251 N N . ILE B 1 127 ? 31.01900 -3.27800 -100.09300 1.000 40.13808 145 ILE B N 1
ATOM 9252 C CA . ILE B 1 127 ? 31.61900 -3.83600 -101.30100 1.000 42.42276 145 ILE B CA 1
ATOM 9253 C C . ILE B 1 127 ? 32.75200 -2.93900 -101.78100 1.000 38.58648 145 ILE B C 1
ATOM 9254 O O . ILE B 1 127 ? 33.81000 -3.41800 -102.21200 1.000 36.33328 145 ILE B O 1
ATOM 9270 N N . ILE B 1 128 ? 32.54500 -1.62300 -101.71300 1.000 38.96134 146 ILE B N 1
ATOM 9271 C CA . ILE B 1 128 ? 33.54000 -0.67500 -102.20200 1.000 32.91917 146 ILE B CA 1
ATOM 9272 C C . ILE B 1 128 ? 34.77900 -0.69600 -101.31500 1.000 35.33644 146 ILE B C 1
ATOM 9273 O O . ILE B 1 128 ? 35.91000 -0.82300 -101.79900 1.000 34.98933 146 ILE B O 1
ATOM 9289 N N . CYS B 1 129 ? 34.58400 -0.59900 -100.00000 1.000 38.21620 147 CYS B N 1
ATOM 9290 C CA . CYS B 1 129 ? 35.72600 -0.52100 -99.09600 1.000 40.72488 147 CYS B CA 1
ATOM 9291 C C . CYS B 1 129 ? 36.60100 -1.76600 -99.16400 1.000 38.95732 147 CYS B C 1
ATOM 9292 O O . CYS B 1 129 ? 37.82700 -1.66300 -99.04200 1.000 40.94539 147 CYS B O 1
ATOM 9300 N N . GLN B 1 130 ? 36.01000 -2.94500 -99.37200 1.000 43.98167 148 GLN B N 1
ATOM 9301 C CA . GLN B 1 130 ? 36.83500 -4.15000 -99.44600 1.000 45.49824 148 GLN B CA 1
ATOM 9302 C C . GLN B 1 130 ? 37.72400 -4.12700 -100.68200 1.000 44.02700 148 GLN B C 1
ATOM 9303 O O . GLN B 1 130 ? 38.88200 -4.56500 -100.63300 1.000 40.60637 148 GLN B O 1
ATOM 9317 N N . GLU B 1 131 ? 37.20600 -3.61900 -101.80200 1.000 43.56039 149 GLU B N 1
ATOM 9318 C CA . GLU B 1 131 ? 38.03600 -3.53100 -102.99700 1.000 39.24524 149 GLU B CA 1
ATOM 9319 C C . GLU B 1 131 ? 39.07100 -2.42100 -102.86600 1.000 34.57870 149 GLU B C 1
ATOM 9320 O O . GLU B 1 131 ? 40.16700 -2.53000 -103.42600 1.000 35.39914 149 GLU B O 1
ATOM 9332 N N . ILE B 1 132 ? 38.75600 -1.36200 -102.11700 1.000 35.13792 150 ILE B N 1
ATOM 9333 C CA . ILE B 1 132 ? 39.73900 -0.30700 -101.89700 1.000 35.52529 150 ILE B CA 1
ATOM 9334 C C . ILE B 1 132 ? 40.84500 -0.79800 -100.97500 1.000 37.20972 150 ILE B C 1
ATOM 9335 O O . ILE B 1 132 ? 42.01500 -0.43000 -101.14000 1.000 34.39384 150 ILE B O 1
ATOM 9351 N N . SER B 1 133 ? 40.50500 -1.64600 -100.00200 1.000 36.66138 151 SER B N 1
ATOM 9352 C CA . SER B 1 133 ? 41.53100 -2.18000 -99.11600 1.000 39.31042 151 SER B CA 1
ATOM 9353 C C . SER B 1 133 ? 42.55200 -2.98000 -99.90600 1.000 34.01993 151 SER B C 1
ATOM 9354 O O . SER B 1 133 ? 43.76200 -2.85100 -99.68500 1.000 37.22480 151 SER B O 1
ATOM 9362 N N . THR B 1 134 ? 42.08100 -3.78900 -100.85700 1.000 37.59744 152 THR B N 1
ATOM 9363 C CA . THR B 1 134 ? 42.98800 -4.50100 -101.75000 1.000 37.40332 152 THR B CA 1
ATOM 9364 C C . THR B 1 134 ? 43.79600 -3.53500 -102.60800 1.000 42.19260 152 THR B C 1
ATOM 9365 O O . THR B 1 134 ? 45.00200 -3.72400 -102.80500 1.000 39.74763 152 THR B O 1
ATOM 9376 N N . LEU B 1 135 ? 43.14400 -2.50200 -103.14500 1.000 40.82208 153 LEU B N 1
ATOM 9377 C CA . LEU B 1 135 ? 43.85900 -1.52100 -103.95600 1.000 40.70430 153 LEU B CA 1
ATOM 9378 C C . LEU B 1 135 ? 45.00800 -0.89600 -103.17300 1.000 36.78599 153 LEU B C 1
ATOM 9379 O O . LEU B 1 135 ? 46.13100 -0.78100 -103.67800 1.000 41.13629 153 LEU B O 1
ATOM 9395 N N . CYS B 1 136 ? 44.74000 -0.47600 -101.93500 1.000 36.38122 154 CYS B N 1
ATOM 9396 C CA . CYS B 1 136 ? 45.76600 0.20000 -101.15000 1.000 36.95770 154 CYS B CA 1
ATOM 9397 C C . CYS B 1 136 ? 46.93400 -0.73200 -100.84400 1.000 42.27137 154 CYS B C 1
ATOM 9398 O O . CYS B 1 136 ? 48.09500 -0.30300 -100.86100 1.000 40.27973 154 CYS B O 1
ATOM 9406 N N . ASP B 1 137 ? 46.65500 -2.00400 -100.54500 1.000 42.46834 155 ASP B N 1
ATOM 9407 C CA . ASP B 1 137 ? 47.74200 -2.96100 -100.35000 1.000 42.43499 155 ASP B CA 1
ATOM 9408 C C . ASP B 1 137 ? 48.58300 -3.10400 -101.61200 1.000 42.78443 155 ASP B C 1
ATOM 9409 O O . ASP B 1 137 ? 49.81800 -3.11100 -101.55200 1.000 49.14498 155 ASP B O 1
ATOM 9418 N N . MET B 1 138 ? 47.92900 -3.21400 -102.76800 1.000 42.64405 156 MET B N 1
ATOM 9419 C CA . MET B 1 138 ? 48.66700 -3.34200 -104.01800 1.000 44.68223 156 MET B CA 1
ATOM 9420 C C . MET B 1 138 ? 49.53100 -2.11200 -104.26900 1.000 44.95096 156 MET B C 1
ATOM 9421 O O . MET B 1 138 ? 50.64300 -2.22100 -104.79500 1.000 45.67381 156 MET B O 1
ATOM 9435 N N . LEU B 1 139 ? 49.03000 -0.92900 -103.91200 1.000 41.60105 157 LEU B N 1
ATOM 9436 C CA . LEU B 1 139 ? 49.80500 0.28800 -104.12900 1.000 43.80638 157 LEU B CA 1
ATOM 9437 C C . LEU B 1 139 ? 50.98700 0.37300 -103.16700 1.000 44.39995 157 LEU B C 1
ATOM 9438 O O . LEU B 1 139 ? 52.05900 0.86600 -103.53600 1.000 43.69833 157 LEU B O 1
ATOM 9454 N N . ALA B 1 140 ? 50.81100 -0.08900 -101.92600 1.000 41.02846 158 ALA B N 1
ATOM 9455 C CA . ALA B 1 140 ? 51.91400 -0.07000 -100.96800 1.000 43.45300 158 ALA B CA 1
ATOM 9456 C C . ALA B 1 140 ? 53.07800 -0.92700 -101.44500 1.000 46.94307 158 ALA B C 1
ATOM 9457 O O . ALA B 1 140 ? 54.21700 -0.71800 -101.01000 1.000 44.69562 158 ALA B O 1
ATOM 9464 N N . THR B 1 141 ? 52.81200 -1.87600 -102.34500 1.000 45.63061 159 THR B N 1
ATOM 9465 C CA . THR B 1 141 ? 53.87600 -2.70800 -102.89000 1.000 48.39154 159 THR B CA 1
ATOM 9466 C C . THR B 1 141 ? 54.87500 -1.88000 -103.68600 1.000 53.73266 159 THR B C 1
ATOM 9467 O O . THR B 1 141 ? 56.07200 -2.19000 -103.70800 1.000 54.39089 159 THR B O 1
ATOM 9478 N N . HIS B 1 142 ? 54.39700 -0.84100 -104.37300 1.000 52.65314 160 HIS B N 1
ATOM 9479 C CA . HIS B 1 142 ? 55.25000 0.04300 -105.15800 1.000 48.74545 160 HIS B CA 1
ATOM 9480 C C . HIS B 1 142 ? 55.75500 1.24100 -104.36000 1.000 48.20350 160 HIS B C 1
ATOM 9481 O O . HIS B 1 142 ? 56.03900 2.29600 -104.94800 1.000 46.16065 160 HIS B O 1
ATOM 9495 N N . ASN B 1 143 ? 55.88200 1.08700 -103.05400 1.000 45.24408 161 ASN B N 1
ATOM 9496 C CA . ASN B 1 143 ? 56.35100 2.15200 -102.18600 1.000 43.88835 161 ASN B CA 1
ATOM 9497 C C . ASN B 1 143 ? 57.65000 2.80700 -102.68900 1.000 47.00784 161 ASN B C 1
ATOM 9498 O O . ASN B 1 143 ? 58.62700 2.15000 -102.87200 1.000 44.30020 161 ASN B O 1
ATOM 9509 N N . GLY B 1 144 ? 57.64800 4.10300 -102.90900 1.000 45.08309 162 GLY B N 1
ATOM 9510 C CA . GLY B 1 144 ? 58.83100 4.78600 -103.38300 1.000 43.77357 162 GLY B CA 1
ATOM 9511 C C . GLY B 1 144 ? 58.96000 4.89300 -104.88700 1.000 43.37947 162 GLY B C 1
ATOM 9512 O O . GLY B 1 144 ? 59.83100 5.63200 -105.36500 1.000 50.22135 162 GLY B O 1
ATOM 9516 N N . GLN B 1 145 ? 58.13400 4.18700 -105.64800 1.000 42.88080 163 GLN B N 1
ATOM 9517 C CA . GLN B 1 145 ? 58.21700 4.19400 -107.10000 1.000 44.35103 163 GLN B CA 1
ATOM 9518 C C . GLN B 1 145 ? 57.24900 5.20700 -107.70200 1.000 44.60316 163 GLN B C 1
ATOM 9519 O O . GLN B 1 145 ? 56.32200 5.69200 -107.04600 1.000 41.30199 163 GLN B O 1
ATOM 9533 N N . SER B 1 146 ? 57.47800 5.51300 -108.97500 1.000 39.60850 164 SER B N 1
ATOM 9534 C CA . SER B 1 146 ? 56.58900 6.34700 -109.77500 1.000 40.65337 164 SER B CA 1
ATOM 9535 C C . SER B 1 146 ? 55.85500 5.44500 -110.75600 1.000 39.40608 164 SER B C 1
ATOM 9536 O O . SER B 1 146 ? 56.48600 4.81600 -111.61200 1.000 42.81549 164 SER B O 1
ATOM 9544 N N . ILE B 1 147 ? 54.52900 5.37500 -110.63400 1.000 36.53502 165 ILE B N 1
ATOM 9545 C CA . ILE B 1 147 ? 53.73900 4.41900 -111.39600 1.000 38.39718 165 ILE B CA 1
ATOM 9546 C C . ILE B 1 147 ? 52.47500 5.06800 -111.94700 1.000 36.10335 165 ILE B C 1
ATOM 9547 O O . ILE B 1 147 ? 52.03000 6.12200 -111.48700 1.000 35.66905 165 ILE B O 1
ATOM 9563 N N . ASP B 1 148 ? 51.90900 4.40400 -112.95300 1.000 36.26889 166 ASP B N 1
ATOM 9564 C CA . ASP B 1 148 ? 50.58200 4.68900 -113.48600 1.000 35.90300 166 ASP B CA 1
ATOM 9565 C C . ASP B 1 148 ? 49.57100 3.88800 -112.67200 1.000 40.27664 166 ASP B C 1
ATOM 9566 O O . ASP B 1 148 ? 49.64400 2.65700 -112.63700 1.000 38.98762 166 ASP B O 1
ATOM 9575 N N . ILE B 1 149 ? 48.65700 4.57200 -111.98600 1.000 38.06512 167 ILE B N 1
ATOM 9576 C CA . ILE B 1 149 ? 47.74200 3.86700 -111.09500 1.000 35.65383 167 ILE B CA 1
ATOM 9577 C C . ILE B 1 149 ? 46.50800 3.38700 -111.84200 1.000 35.67781 167 ILE B C 1
ATOM 9578 O O . ILE B 1 149 ? 45.56900 2.87500 -111.22500 1.000 36.26057 167 ILE B O 1
ATOM 9594 N N . SER B 1 150 ? 46.49200 3.54300 -113.16800 1.000 34.80424 168 SER B N 1
ATOM 9595 C CA . SER B 1 150 ? 45.27400 3.25900 -113.91900 1.000 36.31744 168 SER B CA 1
ATOM 9596 C C . SER B 1 150 ? 44.78800 1.83500 -113.68400 1.000 40.38008 168 SER B C 1
ATOM 9597 O O . SER B 1 150 ? 43.62800 1.61400 -113.32100 1.000 37.19804 168 SER B O 1
ATOM 9605 N N . PHE B 1 151 ? 45.67000 0.85100 -113.87600 1.000 39.50134 169 PHE B N 1
ATOM 9606 C CA . PHE B 1 151 ? 45.21400 -0.53600 -113.83400 1.000 39.55067 169 PHE B CA 1
ATOM 9607 C C . PHE B 1 151 ? 44.78000 -0.95200 -112.43700 1.000 34.43329 169 PHE B C 1
ATOM 9608 O O . PHE B 1 151 ? 43.71700 -1.58400 -112.30700 1.000 39.03682 169 PHE B O 1
ATOM 9625 N N . PRO B 1 152 ? 45.52800 -0.66300 -111.36800 1.000 37.30877 170 PRO B N 1
ATOM 9626 C CA . PRO B 1 152 ? 45.03200 -1.03900 -110.03300 1.000 37.53220 170 PRO B CA 1
ATOM 9627 C C . PRO B 1 152 ? 43.67100 -0.44200 -109.72000 1.000 36.42152 170 PRO B C 1
ATOM 9628 O O . PRO B 1 152 ? 42.81600 -1.13700 -109.16700 1.000 35.56210 170 PRO B O 1
ATOM 9639 N N . VAL B 1 153 ? 43.43500 0.82500 -110.07500 1.000 36.16894 171 VAL B N 1
ATOM 9640 C CA . VAL B 1 153 ? 42.12100 1.42000 -109.83200 1.000 34.82256 171 VAL B CA 1
ATOM 9641 C C . VAL B 1 153 ? 41.05700 0.70400 -110.65900 1.000 33.27869 171 VAL B C 1
ATOM 9642 O O . VAL B 1 153 ? 39.97400 0.37100 -110.15700 1.000 34.11907 171 VAL B O 1
ATOM 9655 N N . PHE B 1 154 ? 41.35800 0.45200 -111.93700 1.000 31.52131 172 PHE B N 1
ATOM 9656 C CA . PHE B 1 154 ? 40.46100 -0.28900 -112.82100 1.000 34.07931 172 PHE B CA 1
ATOM 9657 C C . PHE B 1 154 ? 40.04900 -1.62500 -112.20800 1.000 37.26841 172 PHE B C 1
ATOM 9658 O O . PHE B 1 154 ? 38.86300 -1.97700 -112.20000 1.000 35.39139 172 PHE B O 1
ATOM 9675 N N . VAL B 1 155 ? 41.00000 -2.34800 -111.62000 1.000 36.12029 173 VAL B N 1
ATOM 9676 C CA . VAL B 1 155 ? 40.66800 -3.64300 -111.03500 1.000 38.90068 173 VAL B CA 1
ATOM 9677 C C . VAL B 1 155 ? 39.67600 -3.47300 -109.89100 1.000 36.09420 173 VAL B C 1
ATOM 9678 O O . VAL B 1 155 ? 38.69800 -4.22400 -109.78100 1.000 39.92053 173 VAL B O 1
ATOM 9691 N N . ALA B 1 156 ? 39.90100 -2.48100 -109.02800 1.000 33.90567 174 ALA B N 1
ATOM 9692 C CA . ALA B 1 156 ? 39.02900 -2.29300 -107.87500 1.000 36.22395 174 ALA B CA 1
ATOM 9693 C C . ALA B 1 156 ? 37.60900 -1.94500 -108.30600 1.000 39.78205 174 ALA B C 1
ATOM 9694 O O . ALA B 1 156 ? 36.63800 -2.52000 -107.79400 1.000 32.61735 174 ALA B O 1
ATOM 9701 N N . VAL B 1 157 ? 37.46200 -1.01000 -109.25300 1.000 36.93172 175 VAL B N 1
ATOM 9702 C CA . VAL B 1 157 ? 36.11600 -0.60700 -109.65500 1.000 33.42932 175 VAL B CA 1
ATOM 9703 C C . VAL B 1 157 ? 35.47100 -1.67200 -110.52600 1.000 31.36401 175 VAL B C 1
ATOM 9704 O O . VAL B 1 157 ? 34.24400 -1.82300 -110.51600 1.000 32.88211 175 VAL B O 1
ATOM 9717 N N . THR B 1 158 ? 36.26500 -2.41700 -111.29500 1.000 34.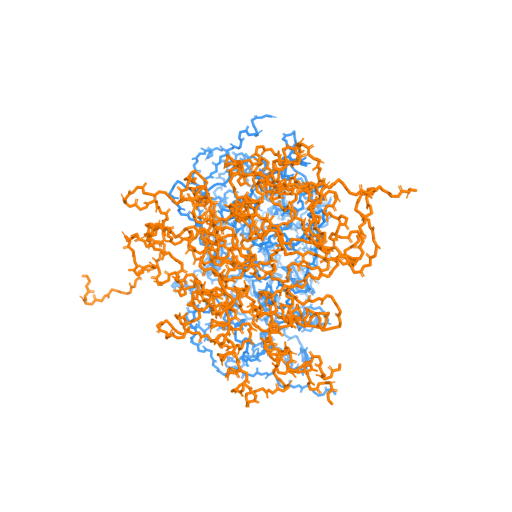04681 176 THR B N 1
ATOM 9718 C CA . THR B 1 158 ? 35.71300 -3.55600 -112.01900 1.000 33.59970 176 THR B CA 1
ATOM 9719 C C . THR B 1 158 ? 35.10500 -4.56200 -111.04900 1.000 37.49675 176 THR B C 1
ATOM 9720 O O . THR B 1 158 ? 33.99500 -5.06400 -111.26800 1.000 37.02222 176 THR B O 1
ATOM 9731 N N . ASN B 1 159 ? 35.80700 -4.85200 -109.95600 1.000 36.39258 177 ASN B N 1
ATOM 9732 C CA . ASN B 1 159 ? 35.29300 -5.82200 -108.99800 1.000 36.72590 177 ASN B CA 1
ATOM 9733 C C . ASN B 1 159 ? 34.02400 -5.31800 -108.32600 1.000 38.31976 177 ASN B C 1
ATOM 9734 O O . ASN B 1 159 ? 33.09400 -6.09900 -108.09000 1.000 41.19274 177 ASN B O 1
ATOM 9745 N N . VAL B 1 160 ? 33.95900 -4.02300 -108.00300 1.000 32.88206 178 VAL B N 1
ATOM 9746 C CA . VAL B 1 160 ? 32.73900 -3.48400 -107.41100 1.000 33.06050 178 VAL B CA 1
ATOM 9747 C C . VAL B 1 160 ? 31.56000 -3.70300 -108.35100 1.000 35.61667 178 VAL B C 1
ATOM 9748 O O . VAL B 1 160 ? 30.49400 -4.17800 -107.94300 1.000 35.16996 178 VAL B O 1
ATOM 9761 N N . ILE B 1 161 ? 31.73800 -3.37800 -109.63200 1.000 33.89825 179 ILE B N 1
ATOM 9762 C CA . ILE B 1 161 ? 30.61700 -3.47200 -110.55800 1.000 35.87819 179 ILE B CA 1
ATOM 9763 C C . ILE B 1 161 ? 30.33300 -4.92500 -110.92100 1.000 40.51357 179 ILE B C 1
ATOM 9764 O O . ILE B 1 161 ? 29.17700 -5.29000 -111.16600 1.000 41.28203 179 ILE B O 1
ATOM 9780 N N . SER B 1 162 ? 31.36500 -5.77100 -110.97300 1.000 38.57798 180 SER B N 1
ATOM 9781 C CA . SER B 1 162 ? 31.13100 -7.19400 -111.19700 1.000 42.18163 180 SER B CA 1
ATOM 9782 C C . SER B 1 162 ? 30.31800 -7.80200 -110.06100 1.000 41.97140 180 SER B C 1
ATOM 9783 O O . SER B 1 162 ? 29.48300 -8.68500 -110.28700 1.000 46.25864 180 SER B O 1
ATOM 9791 N N . LEU B 1 163 ? 30.55300 -7.34700 -108.83000 1.000 40.99436 181 LEU B N 1
ATOM 9792 C CA . LEU B 1 163 ? 29.78600 -7.86000 -107.69900 1.000 44.11157 181 LEU B CA 1
ATOM 9793 C C . LEU B 1 163 ? 28.34800 -7.35700 -107.73200 1.000 45.31666 181 LEU B C 1
ATOM 9794 O O . LEU B 1 163 ? 27.41500 -8.10100 -107.40800 1.000 44.41435 181 LEU B O 1
ATOM 9810 N N . ILE B 1 164 ? 28.14800 -6.09400 -108.12000 1.000 41.27915 182 ILE B N 1
ATOM 9811 C CA . ILE B 1 164 ? 26.79400 -5.56500 -108.22700 1.000 41.54273 182 ILE B CA 1
ATOM 9812 C C . ILE B 1 164 ? 26.01900 -6.28900 -109.32100 1.000 39.60734 182 ILE B C 1
ATOM 9813 O O . ILE B 1 164 ? 24.79900 -6.47300 -109.21600 1.000 40.42491 182 ILE B O 1
ATOM 9829 N N . CYS B 1 165 ? 26.70400 -6.71000 -110.37900 1.000 38.00053 183 CYS B N 1
ATOM 9830 C CA . CYS B 1 165 ? 26.05300 -7.33000 -111.52300 1.000 43.42772 183 CYS B CA 1
ATOM 9831 C C . CYS B 1 165 ? 25.89100 -8.83600 -111.35800 1.000 49.02806 183 CYS B C 1
ATOM 9832 O O . CYS B 1 165 ? 24.83700 -9.38200 -111.70100 1.000 46.00333 183 CYS B O 1
ATOM 9840 N N . PHE B 1 166 ? 26.92500 -9.51900 -110.85600 1.000 45.65702 184 PHE B N 1
ATOM 9841 C CA . PHE B 1 166 ? 26.95600 -10.97500 -110.83900 1.000 48.86104 184 PHE B CA 1
ATOM 9842 C C . PHE B 1 166 ? 27.27500 -11.58200 -109.48300 1.000 48.85512 184 PHE B C 1
ATOM 9843 O O . PHE B 1 166 ? 27.24500 -12.81100 -109.36500 1.000 48.94145 184 PHE B O 1
ATOM 9860 N N . ASN B 1 167 ? 27.60200 -10.78100 -108.47000 1.000 48.02813 185 ASN B N 1
ATOM 9861 C CA . ASN B 1 167 ? 28.09100 -11.29900 -107.19400 1.000 48.30785 185 ASN B CA 1
ATOM 9862 C C . ASN B 1 167 ? 29.40200 -12.06000 -107.36900 1.000 53.22598 185 ASN B C 1
ATOM 9863 O O . ASN B 1 167 ? 29.69400 -12.99800 -106.62400 1.000 58.22202 185 ASN B O 1
ATOM 9874 N N . THR B 1 168 ? 30.19900 -11.67200 -108.36100 1.000 46.80935 186 THR B N 1
ATOM 9875 C CA . THR B 1 168 ? 31.50800 -12.25900 -108.58800 1.000 48.82646 186 THR B CA 1
ATOM 9876 C C . THR B 1 168 ? 32.58400 -11.18000 -108.57800 1.000 54.83036 186 THR B C 1
ATOM 9877 O O . THR B 1 168 ? 32.32600 -10.00200 -108.84800 1.000 46.02863 186 THR B O 1
ATOM 9888 N N . SER B 1 169 ? 33.80800 -11.61000 -108.27700 1.000 53.06188 187 SER B N 1
ATOM 9889 C CA . SER B 1 169 ? 34.96200 -10.72900 -108.18800 1.000 52.25207 187 SER B CA 1
ATOM 9890 C C . SER B 1 169 ? 36.16100 -11.42200 -108.82000 1.000 55.31693 187 SER B C 1
ATOM 9891 O O . SER B 1 169 ? 36.28700 -12.64800 -108.76500 1.000 53.02112 187 SER B O 1
ATOM 9899 N N . TYR B 1 170 ? 37.03800 -10.62500 -109.42400 1.000 54.88033 188 TYR B N 1
ATOM 9900 C CA . TYR B 1 170 ? 38.28000 -11.13600 -109.98800 1.000 58.31095 188 TYR B CA 1
ATOM 9901 C C . TYR B 1 170 ? 39.39400 -11.03500 -108.95600 1.000 63.23585 188 TYR B C 1
ATOM 9902 O O . TYR B 1 170 ? 39.50300 -10.03700 -108.23800 1.000 64.75327 188 TYR B O 1
ATOM 9920 N N . LYS B 1 171 ? 40.22800 -12.06800 -108.89600 1.000 66.83556 189 LYS B N 1
ATOM 9921 C CA . LYS B 1 171 ? 41.39300 -12.07200 -108.02500 1.000 68.62634 189 LYS B CA 1
ATOM 9922 C C . LYS B 1 171 ? 42.59000 -11.50000 -108.77400 1.000 63.74572 189 LYS B C 1
ATOM 9923 O O . LYS B 1 171 ? 42.67000 -11.57400 -110.00300 1.000 61.78081 189 LYS B O 1
ATOM 9942 N N . ASN B 1 172 ? 43.51900 -10.88600 -108.03800 1.000 70.24624 190 ASN B N 1
ATOM 9943 C CA . ASN B 1 172 ? 44.67800 -10.21800 -108.60300 1.000 62.76108 190 ASN B CA 1
ATOM 9944 C C . ASN B 1 172 ? 45.41800 -11.15600 -109.55700 1.000 60.27574 190 ASN B C 1
ATOM 9945 O O . ASN B 1 172 ? 45.70200 -12.26200 -109.20900 1.000 60.26794 190 ASN B O 1
ATOM 9956 N N . GLY B 1 173 ? 45.66000 -10.74700 -110.78300 1.000 55.38614 191 GLY B N 1
ATOM 9957 C CA . GLY B 1 173 ? 46.33700 -11.60100 -111.72000 1.000 51.35602 191 GLY B CA 1
ATOM 9958 C C . GLY B 1 173 ? 45.45300 -12.30400 -112.71800 1.000 57.26712 191 GLY B C 1
ATOM 9959 O O . GLY B 1 173 ? 45.95100 -12.78500 -113.69900 1.000 61.72768 191 GLY B O 1
ATOM 9963 N N . ASP B 1 174 ? 44.15400 -12.35000 -112.47900 1.000 54.95451 192 ASP B N 1
ATOM 9964 C CA . ASP B 1 174 ? 43.21800 -13.01000 -113.37700 1.000 51.12252 192 ASP B CA 1
ATOM 9965 C C . ASP B 1 174 ? 43.35600 -12.41500 -114.77300 1.000 55.69492 192 ASP B C 1
ATOM 9966 O O . ASP B 1 174 ? 43.12800 -11.20800 -114.94500 1.000 56.54476 192 ASP B O 1
ATOM 9975 N N . PRO B 1 175 ? 43.71900 -13.20600 -115.79000 1.000 55.43384 193 PRO B N 1
ATOM 9976 C CA . PRO B 1 175 ? 43.96100 -12.61200 -117.11600 1.000 54.18754 193 PRO B CA 1
ATOM 9977 C C . PRO B 1 175 ? 42.71600 -12.02500 -117.75700 1.000 53.60759 193 PRO B C 1
ATOM 9978 O O . PRO B 1 175 ? 42.83900 -11.27800 -118.73700 1.000 47.02990 193 PRO B O 1
ATOM 9989 N N . GLU B 1 176 ? 41.52300 -12.35800 -117.26000 1.000 51.98446 194 GLU B N 1
ATOM 9990 C CA . GLU B 1 176 ? 40.31300 -11.76800 -117.81900 1.000 51.66235 194 GLU B CA 1
ATOM 9991 C C . GLU B 1 176 ? 40.26200 -10.26300 -117.58100 1.000 47.94087 194 GLU B C 1
ATOM 9992 O O . GLU B 1 176 ? 39.67200 -9.53200 -118.38300 1.000 45.84959 194 GLU B O 1
ATOM 10004 N N . LEU B 1 177 ? 40.84900 -9.78700 -116.48100 1.000 47.30633 195 LEU B N 1
ATOM 10005 C CA . LEU B 1 177 ? 40.89700 -8.35000 -116.23800 1.000 45.96313 195 LEU B CA 1
ATOM 10006 C C . LEU B 1 177 ? 41.62900 -7.63300 -117.36500 1.000 50.79713 195 LEU B C 1
ATOM 10007 O O . LEU B 1 177 ? 41.22700 -6.53900 -117.78200 1.000 45.76205 195 LEU B O 1
ATOM 10023 N N . ASN B 1 178 ? 42.70400 -8.23900 -117.87900 1.000 50.12073 196 ASN B N 1
ATOM 10024 C CA . ASN B 1 178 ? 43.43200 -7.63100 -118.98600 1.000 51.28248 196 ASN B CA 1
ATOM 10025 C C . ASN B 1 178 ? 42.63400 -7.70800 -120.27800 1.000 47.67151 196 ASN B C 1
ATOM 10026 O O . ASN B 1 178 ? 42.70900 -6.79600 -121.10900 1.000 47.75559 196 ASN B O 1
ATOM 10037 N N . VAL B 1 179 ? 41.86800 -8.78600 -120.46400 1.000 48.59360 197 VAL B N 1
ATOM 10038 C CA . VAL B 1 179 ? 40.99700 -8.88900 -121.63100 1.000 45.99135 197 VAL B CA 1
ATOM 10039 C C . VAL B 1 179 ? 39.95900 -7.77400 -121.61700 1.000 43.72073 197 VAL B C 1
ATOM 10040 O O . VAL B 1 179 ? 39.66400 -7.16700 -122.65300 1.000 42.13889 197 VAL B O 1
ATOM 10053 N N . ILE B 1 180 ? 39.36600 -7.50800 -120.45200 1.000 48.79650 198 ILE B N 1
ATOM 10054 C CA . ILE B 1 180 ? 38.35600 -6.45900 -120.35900 1.000 45.84739 198 ILE B CA 1
ATOM 10055 C C . ILE B 1 180 ? 38.97800 -5.09900 -120.64500 1.000 42.22686 198 ILE B C 1
ATOM 10056 O O . ILE B 1 180 ? 38.43800 -4.29900 -121.41700 1.000 43.84803 198 ILE B O 1
ATOM 10072 N N . GLN B 1 181 ? 40.12300 -4.81500 -120.02100 1.000 40.08632 199 GLN B N 1
ATOM 10073 C CA . GLN B 1 181 ? 40.78800 -3.54000 -1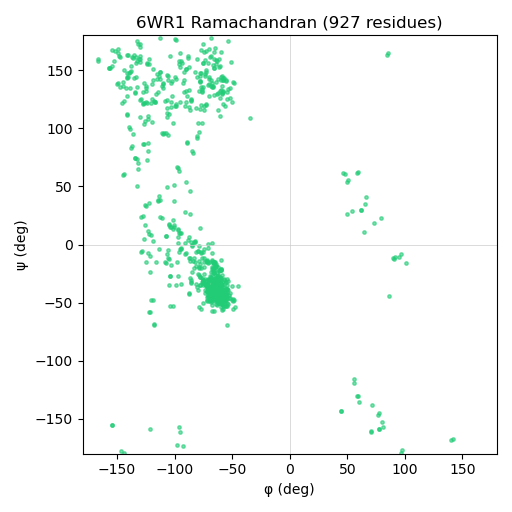20.24800 1.000 44.05188 199 GLN B CA 1
ATOM 10074 C C . GLN B 1 181 ? 41.06700 -3.33200 -121.72600 1.000 43.94469 199 GLN B C 1
ATOM 10075 O O . GLN B 1 181 ? 41.02800 -2.19700 -122.21500 1.000 40.31214 199 GLN B O 1
ATOM 10089 N N . ASN B 1 182 ? 41.34400 -4.41700 -122.45400 1.000 43.97651 200 ASN B N 1
ATOM 10090 C CA . ASN B 1 182 ? 41.77800 -4.28500 -123.83600 1.000 43.50617 200 ASN B CA 1
ATOM 10091 C C . ASN B 1 182 ? 40.61000 -4.03200 -124.78500 1.000 41.17436 200 ASN B C 1
ATOM 10092 O O . ASN B 1 182 ? 40.73600 -3.22000 -125.70800 1.000 41.62999 200 ASN B O 1
ATOM 10103 N N . TYR B 1 183 ? 39.45900 -4.69100 -124.58100 1.000 39.51982 201 TYR B N 1
ATOM 10104 C CA . TYR B 1 183 ? 38.31400 -4.36100 -125.43100 1.000 42.81187 201 TYR B CA 1
ATOM 10105 C C . TYR B 1 183 ? 37.62700 -3.08300 -124.95900 1.000 37.62695 201 TYR B C 1
ATOM 10106 O O . TYR B 1 183 ? 37.01100 -2.39200 -125.77700 1.000 37.74486 201 TYR B O 1
ATOM 10124 N N . ASN B 1 184 ? 37.74900 -2.72800 -123.67600 1.000 37.60636 202 ASN B N 1
ATOM 10125 C CA . ASN B 1 184 ? 37.32300 -1.39900 -123.24500 1.000 38.62834 202 ASN B CA 1
ATOM 10126 C C . ASN B 1 184 ? 38.08700 -0.32600 -124.01700 1.000 38.53505 202 ASN B C 1
ATOM 10127 O O . ASN B 1 184 ? 37.49300 0.52700 -124.68800 1.000 35.82559 202 ASN B O 1
ATOM 10138 N N . GLU B 1 185 ? 39.42000 -0.37700 -123.95800 1.000 40.51704 203 GLU B N 1
ATOM 10139 C CA . GLU B 1 185 ? 40.22600 0.57300 -124.71500 1.000 38.10107 203 GLU B CA 1
ATOM 10140 C C . GLU B 1 185 ? 39.88300 0.51700 -126.19400 1.000 38.90765 203 GLU B C 1
ATOM 10141 O O . GLU B 1 185 ? 39.81800 1.55400 -126.86400 1.000 40.02664 203 GLU B O 1
ATOM 10153 N N . GLY B 1 186 ? 39.64300 -0.68800 -126.71600 1.000 37.77575 204 GLY B N 1
ATOM 10154 C CA . GLY B 1 186 ? 39.39000 -0.83500 -128.14000 1.000 38.61532 204 GLY B CA 1
ATOM 10155 C C . GLY B 1 186 ? 38.05000 -0.26800 -128.56800 1.000 38.65110 204 GLY B C 1
ATOM 10156 O O . GLY B 1 186 ? 37.93400 0.34300 -129.63700 1.000 36.18546 204 GLY B O 1
ATOM 10160 N N . ILE B 1 187 ? 37.01500 -0.47200 -127.75400 1.000 36.83641 205 ILE B N 1
ATOM 10161 C CA . ILE B 1 187 ? 35.71100 0.09100 -128.08600 1.000 37.52793 205 ILE B CA 1
ATOM 10162 C C . ILE B 1 187 ? 35.75900 1.60900 -127.97700 1.000 35.77388 205 ILE B C 1
ATOM 10163 O O . ILE B 1 187 ? 35.30200 2.33000 -128.87300 1.000 36.86552 205 ILE B O 1
ATOM 10179 N N . ILE B 1 188 ? 36.33200 2.11300 -126.88200 1.000 35.40968 206 ILE B N 1
ATOM 10180 C CA . ILE B 1 188 ? 36.40600 3.55400 -126.66500 1.000 36.73108 206 ILE B CA 1
ATOM 10181 C C . ILE B 1 188 ? 37.13900 4.23200 -127.81600 1.000 38.15600 206 ILE B C 1
ATOM 10182 O O . ILE B 1 188 ? 36.75000 5.31600 -128.27000 1.000 40.72691 206 ILE B O 1
ATOM 10198 N N . ASP B 1 189 ? 38.20600 3.60300 -128.31300 1.000 41.76959 207 ASP B N 1
ATOM 10199 C CA . ASP B 1 189 ? 38.99700 4.21800 -129.37000 1.000 40.04747 207 ASP B CA 1
ATOM 10200 C C . ASP B 1 189 ? 38.27700 4.27000 -130.71000 1.000 42.76154 207 ASP B C 1
ATOM 10201 O O . ASP B 1 189 ? 38.74200 4.97600 -131.61100 1.000 44.32415 207 ASP B O 1
ATOM 10210 N N . ASN B 1 190 ? 37.18700 3.52300 -130.88300 1.000 37.85256 208 ASN B N 1
ATOM 10211 C CA . ASN B 1 190 ? 36.47300 3.49200 -132.15400 1.000 35.58965 208 ASN B CA 1
ATOM 10212 C C . ASN B 1 190 ? 35.01100 3.89900 -132.03300 1.000 40.47297 208 ASN B C 1
ATOM 10213 O O . ASN B 1 190 ? 34.25500 3.73400 -132.99700 1.000 38.14461 208 ASN B O 1
ATOM 10224 N N . LEU B 1 191 ? 34.58200 4.40000 -130.87800 1.000 38.50289 209 LEU B N 1
ATOM 10225 C CA . LEU B 1 191 ? 33.18600 4.75200 -130.65500 1.000 40.28084 209 LEU B CA 1
ATOM 10226 C C . LEU B 1 191 ? 33.04000 6.26800 -130.65400 1.000 42.13523 209 LEU B C 1
ATOM 10227 O O . LEU B 1 191 ? 33.43200 6.93600 -129.69000 1.000 43.43801 209 LEU B O 1
ATOM 10243 N N . SER B 1 192 ? 32.41000 6.79000 -131.70600 1.000 39.11091 210 SER B N 1
ATOM 10244 C CA . SER B 1 192 ? 32.04000 8.19600 -131.81900 1.000 38.41237 210 SER B CA 1
ATOM 10245 C C . SER B 1 192 ? 30.56700 8.27100 -131.44100 1.000 41.67176 210 SER B C 1
ATOM 10246 O O . SER B 1 192 ? 29.73700 7.57100 -132.02700 1.000 41.95516 210 SER B O 1
ATOM 10254 N N . LYS B 1 193 ? 30.25300 9.02200 -130.39800 1.000 36.84425 211 LYS B N 1
ATOM 10255 C CA . LYS B 1 193 ? 28.92100 9.03500 -129.90900 1.000 38.15590 211 LYS B CA 1
ATOM 10256 C C . LYS B 1 193 ? 28.05100 10.12500 -130.43300 1.000 40.61078 211 LYS B C 1
ATOM 10257 O O . LYS B 1 193 ? 26.93700 10.15500 -130.08800 1.000 40.25275 211 LYS B O 1
ATOM 10276 N N . ASP B 1 194 ? 28.56100 11.03200 -131.24100 1.000 37.15652 212 ASP B N 1
ATOM 10277 C CA . ASP B 1 194 ? 27.69000 12.03800 -131.78900 1.000 42.45558 212 ASP B CA 1
ATOM 10278 C C . ASP B 1 194 ? 27.94600 12.41400 -133.21000 1.000 36.12284 212 ASP B C 1
ATOM 10279 O O . ASP B 1 194 ? 28.96000 12.15300 -133.73000 1.000 36.78411 212 ASP B O 1
ATOM 10288 N N . SER B 1 195 ? 26.96400 13.04500 -133.80600 1.000 40.16974 213 SER B N 1
ATOM 10289 C CA . SER B 1 195 ? 27.04900 13.47900 -135.17900 1.000 42.30054 213 SER B CA 1
ATOM 10290 C C . SER B 1 195 ? 28.12500 14.47800 -135.42600 1.000 46.24874 213 SER B C 1
ATOM 10291 O O . SER B 1 195 ? 28.68900 14.53200 -136.48000 1.000 47.91555 213 SER B O 1
ATOM 10299 N N . LEU B 1 196 ? 28.43400 15.30500 -134.43900 1.000 41.85442 214 LEU B N 1
ATOM 10300 C CA . LEU B 1 196 ? 29.39900 16.39300 -134.61100 1.000 43.66211 214 LEU B CA 1
ATOM 10301 C C . LEU B 1 196 ? 30.77900 16.02400 -135.01100 1.000 47.83436 214 LEU B C 1
ATOM 10302 O O . LEU B 1 196 ? 31.42200 16.78000 -135.65000 1.000 48.68260 214 LEU B O 1
ATOM 10318 N N . VAL B 1 197 ? 31.22900 14.86100 -134.64900 1.000 45.84517 215 VAL B N 1
ATOM 10319 C CA . VAL B 1 197 ? 32.54800 14.47000 -134.99800 1.000 51.99739 215 VAL B CA 1
ATOM 10320 C C . VAL B 1 197 ? 32.76900 14.46200 -136.50700 1.000 57.24911 215 VAL B C 1
ATOM 10321 O O . VAL B 1 197 ? 33.69600 15.06700 -136.99100 1.000 57.62512 215 VAL B O 1
ATOM 10334 N N . ASP B 1 198 ? 31.81800 13.89900 -137.23900 1.000 55.84000 216 ASP B N 1
ATOM 10335 C CA . ASP B 1 198 ? 31.87800 13.76800 -138.68600 1.000 58.22528 216 ASP B CA 1
ATOM 10336 C C . ASP B 1 198 ? 31.84600 15.07900 -139.41300 1.000 57.87997 216 ASP B C 1
ATOM 10337 O O . ASP B 1 198 ? 32.46100 15.26200 -140.42400 1.000 52.53463 216 ASP B O 1
ATOM 10346 N N . LEU B 1 199 ? 31.16700 16.04400 -138.81800 1.000 59.30010 217 LEU B N 1
ATOM 10347 C CA . LEU B 1 199 ? 31.05300 17.39800 -139.33300 1.000 65.94212 217 LEU B CA 1
ATOM 10348 C C . LEU B 1 199 ? 32.33700 18.16200 -139.34100 1.000 59.48762 217 LEU B C 1
ATOM 10349 O O . LEU B 1 199 ? 32.44400 19.13500 -140.02800 1.000 58.36345 217 LEU B O 1
ATOM 10365 N N . VAL B 1 200 ? 33.26300 17.78300 -138.48100 1.000 54.49523 218 VAL B N 1
ATOM 10366 C CA . VAL B 1 200 ? 34.50900 18.38600 -138.31300 1.000 51.85653 218 VAL B CA 1
ATOM 10367 C C . VAL B 1 200 ? 35.71100 17.54100 -138.82100 1.000 51.96122 218 VAL B C 1
ATOM 10368 O O . VAL B 1 200 ? 36.25200 16.77800 -138.07700 1.000 48.28090 218 VAL B O 1
ATOM 10381 N N . PRO B 1 201 ? 36.19900 17.76400 -140.06200 1.000 43.92511 219 PRO B N 1
ATOM 10382 C CA . PRO B 1 201 ? 37.33100 17.04900 -140.66500 1.000 46.29631 219 PRO B CA 1
ATOM 10383 C C . PRO B 1 201 ? 38.63600 17.25300 -139.96800 1.000 48.94537 219 PRO B C 1
ATOM 10384 O O . PRO B 1 201 ? 39.44300 16.37900 -139.80700 1.000 46.74467 219 PRO B O 1
ATOM 10395 N N . TRP B 1 202 ? 38.77300 18.42500 -139.35300 1.000 40.81778 220 TRP B N 1
ATOM 10396 C CA . TRP B 1 202 ? 39.95000 18.76800 -138.59100 1.000 42.89939 220 TRP B CA 1
ATOM 10397 C C . TRP B 1 202 ? 40.07500 18.11400 -137.21700 1.000 46.24814 220 TRP B C 1
ATOM 10398 O O . TRP B 1 202 ? 41.06100 18.25100 -136.56100 1.000 42.35354 220 TRP B O 1
ATOM 10419 N N . LEU B 1 203 ? 39.05200 17.41400 -136.79500 1.000 47.14602 221 LEU B N 1
ATOM 10420 C CA . LEU B 1 203 ? 39.08600 16.71400 -135.51100 1.000 55.28643 221 LEU B CA 1
ATOM 10421 C C . LEU B 1 203 ? 39.89500 15.44700 -135.62800 1.000 60.05719 221 LEU B C 1
ATOM 10422 O O . LEU B 1 203 ? 39.57800 14.61800 -136.44400 1.000 68.63780 221 LEU B O 1
ATOM 10438 N N . LYS B 1 204 ? 40.96700 15.29800 -134.87600 1.000 53.79762 222 LYS B N 1
ATOM 10439 C CA . LYS B 1 204 ? 41.80900 14.09500 -134.89900 1.000 60.16296 222 LYS B CA 1
ATOM 10440 C C . LYS B 1 204 ? 41.91700 13.52000 -133.49500 1.000 61.66036 222 LYS B C 1
ATOM 10441 O O . LYS B 1 204 ? 42.94800 13.57000 -132.81900 1.000 60.70906 222 LYS B O 1
ATOM 10460 N N . ILE B 1 205 ? 40.79500 12.93700 -133.08800 1.000 60.46832 223 ILE B N 1
ATOM 10461 C CA . ILE B 1 205 ? 40.67500 12.17300 -131.85800 1.000 63.27751 223 ILE B CA 1
ATOM 10462 C C . ILE B 1 205 ? 40.34200 10.73300 -132.18600 1.000 60.32662 223 ILE B C 1
ATOM 10463 O O . ILE B 1 205 ? 40.54400 9.85300 -131.33300 1.000 64.63700 223 ILE B O 1
ATOM 10479 N N . PHE B 1 206 ? 39.90800 10.46300 -133.42300 1.000 58.96680 224 PHE B N 1
ATOM 10480 C CA . PHE B 1 206 ? 39.53500 9.12200 -133.86700 1.000 67.36166 224 PHE B CA 1
ATOM 10481 C C . PHE B 1 206 ? 40.17300 8.81000 -135.22000 1.000 71.32488 224 PHE B C 1
ATOM 10482 O O . PHE B 1 206 ? 39.49100 8.39600 -136.15700 1.000 71.18594 224 PHE B O 1
ATOM 10499 N N . PRO B 1 207 ? 41.48100 9.01700 -135.36800 1.000 71.62142 225 PRO B N 1
ATOM 10500 C CA . PRO B 1 207 ? 42.14800 8.53700 -136.58000 1.000 77.45013 225 PRO B CA 1
ATOM 10501 C C . PRO B 1 207 ? 42.17500 7.01900 -136.55700 1.000 81.53145 225 PRO B C 1
ATOM 10502 O O . PRO B 1 207 ? 42.03300 6.38900 -135.50600 1.000 83.64514 225 PRO B O 1
ATOM 10513 N N . ASN B 1 208 ? 42.38500 6.42800 -137.72800 1.000 80.49339 226 ASN B N 1
ATOM 10514 C CA . ASN B 1 208 ? 42.32400 4.97600 -137.87600 1.000 85.19073 226 ASN B CA 1
ATOM 10515 C C . ASN B 1 208 ? 41.05800 4.38500 -137.26200 1.000 76.92174 226 ASN B C 1
ATOM 10516 O O . ASN B 1 208 ? 41.03600 3.21100 -136.89500 1.000 72.29224 226 ASN B O 1
ATOM 10527 N N . LYS B 1 209 ? 39.98000 5.15200 -137.16200 1.000 70.18094 227 LYS B N 1
ATOM 10528 C CA . LYS B 1 209 ? 38.76000 4.64300 -136.55800 1.000 68.05038 227 LYS B CA 1
ATOM 10529 C C . LYS B 1 209 ? 37.88400 4.05600 -137.65400 1.000 60.77842 227 LYS B C 1
ATOM 10530 O O . LYS B 1 209 ? 37.72900 4.65300 -138.72200 1.000 53.14239 227 LYS B O 1
ATOM 10549 N N . THR B 1 210 ? 37.38700 2.83700 -137.44800 1.000 51.95337 228 THR B N 1
ATOM 10550 C CA . THR B 1 210 ? 36.58200 2.21200 -138.43500 1.000 54.16521 228 THR B CA 1
ATOM 10551 C C . THR B 1 210 ? 35.63100 1.23700 -137.75100 1.000 53.41022 228 THR B C 1
ATOM 10552 O O . THR B 1 210 ? 35.88500 0.76800 -136.66700 1.000 49.39599 228 THR B O 1
ATOM 10563 N N . LEU B 1 211 ? 34.54800 0.92600 -138.42600 1.000 50.58639 229 LEU B N 1
ATOM 10564 C CA . LEU B 1 211 ? 33.53200 0.05900 -137.89000 1.000 53.21314 229 LEU B CA 1
ATOM 10565 C C . LEU B 1 211 ? 34.03000 -1.32700 -137.59900 1.000 56.68772 229 LEU B C 1
ATOM 10566 O O . LEU B 1 211 ? 33.61800 -1.92700 -136.64200 1.000 55.68129 229 LEU B O 1
ATOM 10582 N N . GLU B 1 212 ? 34.89800 -1.85100 -138.43300 1.000 56.47846 230 GLU B N 1
ATOM 10583 C CA . GLU B 1 212 ? 35.39600 -3.18400 -138.21100 1.000 61.45256 230 GLU B CA 1
ATOM 10584 C C . GLU B 1 212 ? 36.14700 -3.32600 -136.92600 1.000 53.63456 230 GLU B C 1
ATOM 10585 O O . GLU B 1 212 ? 35.98500 -4.30600 -136.24500 1.000 49.74081 230 GLU B O 1
ATOM 10597 N N . LYS B 1 213 ? 36.95900 -2.35900 -136.57600 1.000 51.46461 231 LYS B N 1
ATOM 10598 C CA . LYS B 1 213 ? 37.72000 -2.42400 -135.34400 1.000 53.54989 231 LYS B CA 1
ATOM 10599 C C . LYS B 1 213 ? 36.72400 -2.37300 -134.19400 1.000 50.02353 231 LYS B C 1
ATOM 10600 O O . LYS B 1 213 ? 36.82800 -3.11000 -133.24000 1.000 46.39554 231 LYS B O 1
ATOM 10619 N N . LEU B 1 214 ? 35.76600 -1.48200 -134.30000 1.000 44.63031 232 LEU B N 1
ATOM 10620 C CA . LEU B 1 214 ? 34.71100 -1.41900 -133.28000 1.000 48.19952 232 LEU B CA 1
ATOM 10621 C C . LEU B 1 214 ? 34.01200 -2.76600 -133.14800 1.000 48.76846 232 LEU B C 1
ATOM 10622 O O . LEU B 1 214 ? 33.83100 -3.28000 -132.03900 1.000 41.00148 232 LEU B O 1
ATOM 10638 N N . LYS B 1 215 ? 33.60200 -3.35300 -134.27700 1.000 48.18168 233 LYS B N 1
ATOM 10639 C CA . LYS B 1 215 ? 32.96500 -4.66700 -134.23000 1.000 48.61324 233 LYS B CA 1
ATOM 10640 C C . LYS B 1 215 ? 33.87400 -5.70100 -133.57200 1.000 46.70075 233 LYS B C 1
ATOM 10641 O O . LYS B 1 215 ? 33.42100 -6.51200 -132.75300 1.000 44.33176 233 LYS B O 1
ATOM 10660 N N . SER B 1 216 ? 35.16300 -5.68900 -133.92100 1.000 45.78601 234 SER B N 1
ATOM 10661 C CA . SER B 1 216 ? 36.09800 -6.66400 -133.36700 1.000 48.53204 234 SER B CA 1
ATOM 10662 C C . SER B 1 216 ? 36.05400 -6.67400 -131.84400 1.000 45.97032 234 SER B C 1
ATOM 10663 O O . SER B 1 216 ? 35.92900 -7.73300 -131.21900 1.000 47.35690 234 SER B O 1
ATOM 10671 N N . HIS B 1 217 ? 36.17100 -5.49800 -131.22700 1.000 43.74387 235 HIS B N 1
ATOM 10672 C CA . HIS B 1 217 ? 36.22400 -5.43400 -129.77100 1.000 42.51738 235 HIS B CA 1
ATOM 10673 C C . HIS B 1 217 ? 34.86100 -5.69600 -129.14700 1.000 44.31609 235 HIS B C 1
ATOM 10674 O O . HIS B 1 217 ? 34.77800 -6.29800 -128.06900 1.000 43.33014 235 HIS B O 1
ATOM 10688 N N . VAL B 1 218 ? 33.78300 -5.26900 -129.80800 1.000 41.54999 236 VAL B N 1
ATOM 10689 C CA . VAL B 1 218 ? 32.44900 -5.53200 -129.27700 1.000 41.16562 236 VAL B CA 1
ATOM 10690 C C . VAL B 1 218 ? 32.19100 -7.03300 -129.21900 1.000 47.50491 236 VAL B C 1
ATOM 10691 O O . VAL B 1 218 ? 31.59000 -7.54600 -128.26200 1.000 40.24536 236 VAL B O 1
ATOM 10704 N N . LYS B 1 219 ? 32.64100 -7.76100 -130.24100 1.000 45.63017 237 LYS B N 1
ATOM 10705 C CA . LYS B 1 219 ? 32.48000 -9.20900 -130.24600 1.000 49.49177 237 LYS B CA 1
ATOM 10706 C C . LYS B 1 219 ? 33.10700 -9.83400 -129.00700 1.000 46.63810 237 LYS B C 1
ATOM 10707 O O . LYS B 1 219 ? 32.48200 -10.66000 -128.33300 1.000 49.14579 237 LYS B O 1
ATOM 10726 N N . ILE B 1 220 ? 34.34900 -9.45400 -128.69200 1.000 44.51919 238 ILE B N 1
ATOM 10727 C CA . ILE B 1 220 ? 35.00000 -9.97800 -127.49200 1.000 46.44962 238 ILE B CA 1
ATOM 10728 C C . ILE B 1 220 ? 34.13700 -9.70100 -126.26800 1.000 49.64268 238 ILE B C 1
ATOM 10729 O O . ILE B 1 220 ? 33.89200 -10.58900 -125.44300 1.000 45.15581 238 ILE B O 1
ATOM 10745 N N . ARG B 1 221 ? 33.64800 -8.46500 -126.14600 1.000 43.70932 239 ARG B N 1
ATOM 10746 C CA . ARG B 1 221 ? 32.80800 -8.11000 -125.00700 1.000 48.96821 239 ARG B CA 1
ATOM 10747 C C . ARG B 1 221 ? 31.53500 -8.94600 -124.99200 1.000 48.61987 239 ARG B C 1
ATOM 10748 O O . ARG B 1 221 ? 31.17500 -9.53700 -123.96600 1.000 46.88143 239 ARG B O 1
ATOM 10769 N N . ASN B 1 222 ? 30.83400 -9.00100 -126.12600 1.000 43.19406 240 ASN B N 1
ATOM 10770 C CA . ASN B 1 222 ? 29.58600 -9.75100 -126.18500 1.000 45.57493 240 ASN B CA 1
ATOM 10771 C C . ASN B 1 222 ? 29.83200 -11.23200 -125.93500 1.000 53.63849 240 ASN B C 1
ATOM 10772 O O . ASN B 1 222 ? 29.02400 -11.90300 -125.28300 1.000 48.02192 240 ASN B O 1
ATOM 10783 N N . ASP B 1 223 ? 30.94100 -11.76200 -126.45700 1.000 50.09951 241 ASP B N 1
ATOM 10784 C CA . ASP B 1 223 ? 31.26200 -13.16600 -126.22600 1.000 51.43300 241 ASP B CA 1
ATOM 10785 C C . ASP B 1 223 ? 31.45600 -13.44000 -124.74300 1.000 51.41483 241 ASP B C 1
ATOM 10786 O O . ASP B 1 223 ? 31.00200 -14.46900 -124.22800 1.000 52.24961 241 ASP B O 1
ATOM 10795 N N . LEU B 1 224 ? 32.11900 -12.52600 -124.03500 1.000 51.29592 242 LEU B N 1
ATOM 10796 C CA . LEU B 1 224 ? 32.37300 -12.73800 -122.61500 1.000 53.11265 242 LEU B CA 1
ATOM 10797 C C . LEU B 1 224 ? 31.08800 -12.65300 -121.80300 1.000 55.81027 242 LEU B C 1
ATOM 10798 O O . LEU B 1 224 ? 30.84700 -13.49000 -120.92600 1.000 56.71454 242 LEU B O 1
ATOM 10814 N N . LEU B 1 225 ? 30.24600 -11.65800 -122.08200 1.000 55.48302 243 LEU B N 1
ATOM 10815 C CA . LEU B 1 225 ? 29.01300 -11.51300 -121.31700 1.000 58.87348 243 LEU B CA 1
ATOM 10816 C C . LEU B 1 225 ? 28.03500 -12.64100 -121.62700 1.000 58.52655 243 LEU B C 1
ATOM 10817 O O . LEU B 1 225 ? 27.30300 -13.09400 -120.73900 1.000 55.31567 243 LEU B O 1
ATOM 10833 N N . ASN B 1 226 ? 27.98500 -13.09200 -122.88200 1.000 53.97455 244 ASN B N 1
ATOM 10834 C CA . ASN B 1 226 ? 27.08600 -14.19300 -123.21300 1.000 60.78523 244 ASN B CA 1
ATOM 10835 C C . ASN B 1 226 ? 27.48300 -15.46000 -122.46400 1.000 59.63568 244 ASN B C 1
ATOM 10836 O O . ASN B 1 226 ? 26.62000 -16.21300 -121.99900 1.000 56.86898 244 ASN B O 1
ATOM 10847 N N . LYS B 1 227 ? 28.79000 -15.69900 -122.31800 1.000 58.58301 245 LYS B N 1
ATOM 10848 C CA . LYS B 1 227 ? 29.25700 -16.85800 -121.56000 1.000 57.18527 245 LYS B CA 1
ATOM 10849 C C . LYS B 1 227 ? 28.91100 -16.72400 -120.08500 1.000 61.10026 245 LYS B C 1
ATOM 10850 O O . LYS B 1 227 ? 28.49700 -17.69800 -119.44100 1.000 57.59049 245 LYS B O 1
ATOM 10869 N N . ILE B 1 228 ? 29.06900 -15.52100 -119.53100 1.000 54.33962 246 ILE B N 1
ATOM 10870 C CA . ILE B 1 228 ? 28.71700 -15.30300 -118.13200 1.000 55.02712 246 ILE B CA 1
ATOM 10871 C C . ILE B 1 228 ? 27.23000 -15.54200 -117.92700 1.000 53.31090 246 ILE B C 1
ATOM 10872 O O . ILE B 1 228 ? 26.81600 -16.19000 -116.95800 1.000 51.93982 246 ILE B O 1
ATOM 10888 N N . LEU B 1 229 ? 26.40500 -15.03000 -118.83900 1.000 56.66023 247 LEU B N 1
ATOM 10889 C CA . LEU B 1 229 ? 24.96300 -15.18800 -118.69800 1.000 62.93641 247 LEU B CA 1
ATOM 10890 C C . LEU B 1 229 ? 24.56400 -16.65500 -118.77200 1.000 61.82889 247 LEU B C 1
ATOM 10891 O O . LEU B 1 229 ? 23.76400 -17.13300 -117.95900 1.000 62.35150 247 LEU B O 1
ATOM 10907 N N . GLU B 1 230 ? 25.11000 -17.38800 -119.74300 1.000 58.59430 248 GLU B N 1
ATOM 10908 C CA . GLU B 1 230 ? 24.74500 -18.79300 -119.89200 1.000 63.78193 248 GLU B CA 1
ATOM 10909 C C . GLU B 1 230 ? 25.09900 -19.58400 -118.63600 1.000 65.00169 248 GLU B C 1
ATOM 10910 O O . GLU B 1 230 ? 24.27500 -20.34300 -118.11200 1.000 61.71624 248 GLU B O 1
ATOM 10922 N N . ASN B 1 231 ? 26.32100 -19.40400 -118.12600 1.000 61.43340 249 ASN B N 1
ATOM 10923 C CA . ASN B 1 231 ? 26.71900 -20.10300 -116.90800 1.000 56.96114 249 ASN B CA 1
ATOM 10924 C C . ASN B 1 231 ? 25.86100 -19.68900 -115.72200 1.000 65.69951 249 ASN B C 1
ATOM 10925 O O . ASN B 1 231 ? 25.68000 -20.47300 -114.78200 1.000 65.55558 249 ASN B O 1
ATOM 10936 N N . TYR B 1 232 ? 25.33200 -18.46500 -115.73800 1.000 60.86659 250 TYR B N 1
ATOM 10937 C CA . TYR B 1 232 ? 24.51900 -18.00200 -114.62200 1.000 62.15524 250 TYR B CA 1
ATOM 10938 C C . TYR B 1 232 ? 23.10500 -18.57700 -114.63100 1.000 61.49010 250 TYR B C 1
ATOM 10939 O O . TYR B 1 232 ? 22.44800 -18.56900 -113.58300 1.000 57.58438 250 TYR B O 1
ATOM 10957 N N . LYS B 1 233 ? 22.62400 -19.06000 -115.78500 1.000 58.67647 251 LYS B N 1
ATOM 10958 C CA . LYS B 1 233 ? 21.29200 -19.66400 -115.86200 1.000 62.07669 251 LYS B CA 1
ATOM 10959 C C . LYS B 1 233 ? 21.18500 -20.91800 -115.01500 1.000 65.50512 251 LYS B C 1
ATOM 10960 O O . LYS B 1 233 ? 20.15900 -21.15300 -114.36000 1.000 64.01586 251 LYS B O 1
ATOM 10979 N N . GLU B 1 234 ? 22.30500 -21.57900 -114.82400 1.000 61.58932 252 GLU B N 1
ATOM 10980 C CA . GLU B 1 234 ? 22.36300 -22.69600 -113.93000 1.000 66.96971 252 GLU B CA 1
ATOM 10981 C C . GLU B 1 234 ? 22.25100 -22.22200 -112.48400 1.000 69.33864 252 GLU B C 1
ATOM 10982 O O . GLU B 1 234 ? 21.68300 -22.90100 -111.67400 1.000 77.41335 252 GLU B O 1
ATOM 10994 N N . LYS B 1 235 ? 22.91600 -21.13100 -112.16000 1.000 64.59799 253 LYS B N 1
ATOM 10995 C CA . LYS B 1 235 ? 22.92900 -20.51400 -110.83400 1.000 68.10257 253 LYS B CA 1
ATOM 10996 C C . LYS B 1 235 ? 21.68400 -19.79400 -110.33500 1.000 65.63277 253 LYS B C 1
ATOM 10997 O O . LYS B 1 235 ? 21.41000 -19.78700 -109.14800 1.000 64.60119 253 LYS B O 1
ATOM 11016 N N . PHE B 1 236 ? 20.97400 -19.14300 -111.23600 1.000 59.66383 254 PHE B N 1
ATOM 11017 C CA . PHE B 1 236 ? 19.83900 -18.32200 -110.87400 1.000 60.02640 254 PHE B CA 1
ATOM 11018 C C . PHE B 1 236 ? 18.64700 -18.98900 -110.16300 1.000 60.64809 254 PHE B C 1
ATOM 11019 O O . PHE B 1 236 ? 18.15400 -20.00200 -110.59300 1.000 57.43543 254 PHE B O 1
ATOM 11036 N N . ARG B 1 237 ? 18.23300 -18.46700 -109.01700 1.000 52.50870 255 ARG B N 1
ATOM 11037 C CA . ARG B 1 237 ? 17.06700 -18.94600 -108.29400 1.000 61.85998 255 ARG B CA 1
ATOM 11038 C C . ARG B 1 237 ? 16.22200 -17.74500 -107.90200 1.000 57.99485 255 ARG B C 1
ATOM 11039 O O . ARG B 1 237 ? 16.75300 -16.73200 -107.43800 1.000 53.52836 255 ARG B O 1
ATOM 11060 N N . SER B 1 238 ? 14.90600 -17.85300 -108.10100 1.000 52.50351 256 SER B N 1
ATOM 11061 C CA . SER B 1 238 ? 14.02800 -16.72300 -107.81700 1.000 54.83543 256 SER B CA 1
ATOM 11062 C C . SER B 1 238 ? 13.98300 -16.37400 -106.33600 1.000 54.99367 256 SER B C 1
ATOM 11063 O O . SER B 1 238 ? 13.53000 -15.27900 -105.98400 1.000 51.66551 256 SER B O 1
ATOM 11071 N N . ASP B 1 239 ? 14.44400 -17.26400 -105.46500 1.000 49.78594 257 ASP B N 1
ATOM 11072 C CA . ASP B 1 239 ? 14.40600 -17.01200 -104.03200 1.000 57.74406 257 ASP B CA 1
ATOM 11073 C C . ASP B 1 239 ? 15.62100 -16.23500 -103.55000 1.000 59.72129 257 ASP B C 1
ATOM 11074 O O . ASP B 1 239 ? 15.73600 -15.97300 -102.34900 1.000 56.41270 257 ASP B O 1
ATOM 11083 N N . SER B 1 240 ? 16.52200 -15.85500 -104.45600 1.000 64.67796 258 SER B N 1
ATOM 11084 C CA . SER B 1 240 ? 17.68900 -15.04500 -104.10900 1.000 64.34365 258 SER B CA 1
ATOM 11085 C C . SER B 1 240 ? 17.87500 -14.00700 -105.21200 1.000 62.11223 258 SER B C 1
ATOM 11086 O O . SER B 1 240 ? 18.44600 -14.30400 -106.26800 1.000 51.05132 258 SER B O 1
ATOM 11094 N N . ILE B 1 241 ? 17.40800 -12.79000 -104.95400 1.000 62.76028 259 ILE B N 1
ATOM 11095 C CA . ILE B 1 241 ? 17.55600 -11.66300 -105.86800 1.000 66.67001 259 ILE B CA 1
ATOM 11096 C C . ILE B 1 241 ? 18.55200 -10.71900 -105.21000 1.000 64.63338 259 ILE B C 1
ATOM 11097 O O . ILE B 1 241 ? 18.18400 -9.89400 -104.36300 1.000 49.72134 259 ILE B O 1
ATOM 11113 N N . THR B 1 242 ? 19.82300 -10.84500 -105.58900 1.000 57.09793 260 THR B N 1
ATOM 11114 C CA . THR B 1 242 ? 20.89500 -10.14500 -104.90500 1.000 54.66756 260 THR B CA 1
ATOM 11115 C C . THR B 1 242 ? 21.71500 -9.23000 -105.79800 1.000 55.65136 260 THR B C 1
ATOM 11116 O O . THR B 1 242 ? 22.54700 -8.47900 -105.27800 1.000 54.24686 260 THR B O 1
ATOM 11127 N N . ASN B 1 243 ? 21.53900 -9.28700 -107.11300 1.000 49.32679 261 ASN B N 1
ATOM 11128 C CA . ASN B 1 243 ? 22.39200 -8.53500 -108.01800 1.000 53.08618 261 ASN B CA 1
ATOM 11129 C C . ASN B 1 243 ? 21.58100 -8.10200 -109.23100 1.000 50.00969 261 ASN B C 1
ATOM 11130 O O . ASN B 1 243 ? 20.38000 -8.37200 -109.33700 1.000 45.48642 261 ASN B O 1
ATOM 11141 N N . MET B 1 244 ? 22.26000 -7.43500 -110.16400 1.000 48.82038 262 MET B N 1
ATOM 11142 C CA . MET B 1 244 ? 21.56300 -6.86600 -111.30900 1.000 49.70086 262 MET B CA 1
ATOM 11143 C C . MET B 1 244 ? 21.04100 -7.95500 -112.23400 1.000 46.16079 262 MET B C 1
ATOM 11144 O O . MET B 1 244 ? 19.88800 -7.90300 -112.67600 1.000 44.34017 262 MET B O 1
ATOM 11158 N N . LEU B 1 245 ? 21.87800 -8.94800 -112.55000 1.000 39.34068 263 LEU B N 1
ATOM 11159 C CA . LEU B 1 245 ? 21.42500 -10.03300 -113.41400 1.000 43.38336 263 LEU B CA 1
ATOM 11160 C C . LEU B 1 245 ? 20.27300 -10.79900 -112.77300 1.000 47.26082 263 LEU B C 1
ATOM 11161 O O . LEU B 1 245 ? 19.36100 -11.25500 -113.47200 1.000 44.44726 263 LEU B O 1
ATOM 11177 N N . ASP B 1 246 ? 20.29500 -10.95400 -111.44500 1.000 42.64789 264 ASP B N 1
ATOM 11178 C CA . ASP B 1 246 ? 19.14800 -11.55100 -110.76900 1.000 47.88232 264 ASP B CA 1
ATOM 11179 C C . ASP B 1 246 ? 17.89100 -10.74100 -111.04300 1.000 47.57467 264 ASP B C 1
ATOM 11180 O O . ASP B 1 246 ? 16.85100 -11.28600 -111.42700 1.000 47.13741 264 ASP B O 1
ATOM 11189 N N . THR B 1 247 ? 17.98200 -9.42200 -110.85300 1.000 44.12847 265 THR B N 1
ATOM 11190 C CA . THR B 1 247 ? 16.82500 -8.55500 -111.03400 1.000 45.26227 265 THR B CA 1
ATOM 11191 C C . THR B 1 247 ? 16.29900 -8.63100 -112.45900 1.000 46.37199 265 THR B C 1
ATOM 11192 O O . THR B 1 247 ? 15.08200 -8.63400 -112.67800 1.000 49.66494 265 THR B O 1
ATOM 11203 N N . LEU B 1 248 ? 17.19400 -8.69600 -113.44300 1.000 46.14076 266 LEU B N 1
ATOM 11204 C CA . LEU B 1 248 ? 16.74600 -8.72400 -114.83000 1.000 47.62490 266 LEU B CA 1
ATOM 11205 C C . LEU B 1 248 ? 16.09200 -10.06100 -115.16300 1.000 47.99592 266 LEU B C 1
ATOM 11206 O O . LEU B 1 248 ? 15.01800 -10.10700 -115.77400 1.000 50.36803 266 LEU B O 1
ATOM 11222 N N . MET B 1 249 ? 16.70600 -11.12900 -114.73600 1.000 50.60520 267 MET B N 1
ATOM 11223 C CA . MET B 1 249 ? 16.17400 -12.42700 -115.01800 1.000 56.44441 267 MET B CA 1
ATOM 11224 C C . MET B 1 249 ? 14.89700 -12.74100 -114.28900 1.000 53.72498 267 MET B C 1
ATOM 11225 O O . MET B 1 249 ? 14.04100 -13.38900 -114.82400 1.000 52.79281 267 MET B O 1
ATOM 11239 N N . GLN B 1 250 ? 14.78700 -12.28200 -113.06800 1.000 50.01331 268 GLN B N 1
ATOM 11240 C CA . GLN B 1 250 ? 13.54000 -12.44300 -112.32700 1.000 52.33227 268 GLN B CA 1
ATOM 11241 C C . GLN B 1 250 ? 12.38900 -11.74500 -113.04000 1.000 55.78195 268 GLN B C 1
ATOM 11242 O O . GLN B 1 250 ? 11.28200 -12.28600 -113.12400 1.000 55.85469 268 GLN B O 1
ATOM 11256 N N . ALA B 1 251 ? 12.63200 -10.53700 -113.55900 1.000 53.67224 269 ALA B N 1
ATOM 11257 C CA . ALA B 1 251 ? 11.59100 -9.83300 -114.30300 1.000 53.70181 269 ALA B CA 1
ATOM 11258 C C . ALA B 1 251 ? 11.19500 -10.60100 -115.55800 1.000 51.83793 269 ALA B C 1
ATOM 11259 O O . ALA B 1 251 ? 10.02600 -10.58000 -115.95700 1.000 55.08990 269 ALA B O 1
ATOM 11266 N N . LYS B 1 252 ? 12.15500 -11.27200 -116.19900 1.000 45.93785 270 LYS B N 1
ATOM 11267 C CA . LYS B 1 252 ? 11.85000 -12.05700 -117.39100 1.000 55.17297 270 LYS B CA 1
ATOM 11268 C C . LYS B 1 252 ? 10.88000 -13.18900 -117.07200 1.000 60.28808 270 LYS B C 1
ATOM 11269 O O . LYS B 1 252 ? 9.97800 -13.48800 -117.86500 1.000 61.28375 270 LYS B O 1
ATOM 11288 N N . MET B 1 253 ? 11.05500 -13.83300 -115.91600 1.000 59.61999 271 MET B N 1
ATOM 11289 C CA . MET B 1 253 ? 10.18100 -14.94000 -115.54200 1.000 61.05663 271 MET B CA 1
ATOM 11290 C C . MET B 1 253 ? 8.77200 -14.44900 -115.24200 1.000 63.14736 271 MET B C 1
ATOM 11291 O O . MET B 1 253 ? 7.79300 -15.11200 -115.60300 1.000 67.85994 271 MET B O 1
ATOM 11305 N N . ASN B 1 254 ? 8.64200 -13.26900 -114.62800 1.000 61.14216 272 ASN B N 1
ATOM 11306 C CA . ASN B 1 254 ? 7.31000 -12.72200 -114.41400 1.000 61.82467 272 ASN B CA 1
ATOM 11307 C C . ASN B 1 254 ? 6.68100 -12.25300 -115.71000 1.000 68.88761 272 ASN B C 1
ATOM 11308 O O . ASN B 1 254 ? 5.53900 -11.78700 -115.70600 1.000 79.78807 272 ASN B O 1
ATOM 11319 N N . SER B 1 255 ? 7.33500 -12.38000 -116.81800 1.000 67.39582 273 SER B N 1
ATOM 11320 C CA . SER B 1 255 ? 6.72800 -12.03000 -118.06000 1.000 74.75709 273 SER B CA 1
ATOM 11321 C C . SER B 1 255 ? 6.09900 -13.26500 -118.73200 1.000 75.31990 273 SER B C 1
ATOM 11322 O O . SER B 1 255 ? 5.09200 -13.17800 -119.36900 1.000 77.19608 273 SER B O 1
ATOM 11330 N N . ASP B 1 256 ? 6.69700 -14.41900 -118.57600 1.000 71.48976 274 ASP B N 1
ATOM 11331 C CA . ASP B 1 256 ? 6.19700 -15.62700 -119.20300 1.000 76.06770 274 ASP B CA 1
ATOM 11332 C C . ASP B 1 256 ? 5.15000 -16.28600 -118.31400 1.000 72.56231 274 ASP B C 1
ATOM 11333 O O . ASP B 1 256 ? 5.29500 -16.32900 -117.08600 1.000 71.46060 274 ASP B O 1
ATOM 11342 N N . ASP B 1 265 ? 6.42600 -7.39600 -120.97800 1.000 75.36504 283 ASP B N 1
ATOM 11343 C CA . ASP B 1 265 ? 6.38300 -8.28600 -122.11900 1.000 84.80727 283 ASP B CA 1
ATOM 11344 C C . ASP B 1 265 ? 7.72200 -8.99500 -122.23500 1.000 81.65407 283 ASP B C 1
ATOM 11345 O O . ASP B 1 265 ? 8.75100 -8.37700 -122.09200 1.000 75.18765 283 ASP B O 1
ATOM 11354 N N . SER B 1 266 ? 7.68600 -10.27900 -122.56200 1.000 85.36163 284 SER B N 1
ATOM 11355 C CA . SER B 1 266 ? 8.86200 -11.13500 -122.61300 1.000 84.33509 284 SER B CA 1
ATOM 11356 C C . SER B 1 266 ? 9.87000 -10.69600 -123.59800 1.000 82.25207 284 SER B C 1
ATOM 11357 O O . SER B 1 266 ? 11.03000 -10.74300 -123.31600 1.000 79.54800 284 SER B O 1
ATOM 11365 N N . GLU B 1 267 ? 9.41300 -10.19000 -124.73800 1.000 86.78328 285 GLU B N 1
ATOM 11366 C CA . GLU B 1 267 ? 10.29000 -9.71700 -125.80500 1.000 86.11129 285 GLU B CA 1
ATOM 11367 C C . GLU B 1 267 ? 11.20600 -8.59700 -125.39000 1.000 79.53923 285 GLU B C 1
ATOM 11368 O O . GLU B 1 267 ? 12.25900 -8.45500 -125.94700 1.000 76.29877 285 GLU B O 1
ATOM 11380 N N . LEU B 1 268 ? 10.86600 -7.87300 -124.33200 1.000 76.20577 286 LEU B N 1
ATOM 11381 C CA . LEU B 1 268 ? 11.66400 -6.75400 -123.90100 1.000 74.14077 286 LEU B CA 1
ATOM 11382 C C . LEU B 1 268 ? 12.83000 -7.21600 -123.09000 1.000 72.10823 286 LEU B C 1
ATOM 11383 O O . LEU B 1 268 ? 13.76500 -6.44200 -122.88900 1.000 66.62038 286 LEU B O 1
ATOM 11399 N N . LEU B 1 269 ? 12.76700 -8.43700 -122.58300 1.000 71.05953 287 LEU B N 1
ATOM 11400 C CA . LEU B 1 269 ? 13.79800 -8.99600 -121.73000 1.000 65.24013 287 LEU B CA 1
ATOM 11401 C C . LEU B 1 269 ? 14.49400 -10.16300 -122.41900 1.000 63.51303 287 LEU B C 1
ATOM 11402 O O . LEU B 1 269 ? 14.84100 -11.15900 -121.78600 1.000 57.87893 287 LEU B O 1
ATOM 11418 N N . SER B 1 270 ? 14.79000 -10.04900 -123.68300 1.000 58.58812 288 SER B N 1
ATOM 11419 C CA . SER B 1 270 ? 15.53600 -11.09400 -124.32700 1.000 56.42547 288 SER B CA 1
ATOM 11420 C C . SER B 1 270 ? 16.96800 -11.23300 -123.77900 1.000 56.17431 288 SER B C 1
ATOM 11421 O O . SER B 1 270 ? 17.53200 -10.32300 -123.16600 1.000 55.43571 288 SER B O 1
ATOM 11429 N N . ASP B 1 271 ? 17.60200 -12.34300 -124.09900 1.000 53.17731 289 ASP B N 1
ATOM 11430 C CA . ASP B 1 271 ? 18.96700 -12.57100 -123.69500 1.000 57.33944 289 ASP B CA 1
ATOM 11431 C C . ASP B 1 271 ? 19.92300 -11.43600 -124.11700 1.000 59.54029 289 ASP B C 1
ATOM 11432 O O . ASP B 1 271 ? 20.79800 -11.08000 -123.37200 1.000 53.97981 289 ASP B O 1
ATOM 11441 N N . ASN B 1 272 ? 19.67400 -10.83200 -125.26900 1.000 57.77821 290 ASN B N 1
ATOM 11442 C CA . ASN B 1 272 ? 20.47600 -9.71100 -125.74900 1.000 54.25944 290 ASN B CA 1
ATOM 11443 C C . ASN B 1 272 ? 20.06200 -8.41500 -125.11400 1.000 50.12508 290 ASN B C 1
ATOM 11444 O O . ASN B 1 272 ? 20.87900 -7.57600 -124.86000 1.000 49.00817 290 ASN B O 1
ATOM 11455 N N . HIS B 1 273 ? 18.79700 -8.24600 -124.83400 1.000 51.94648 291 HIS B N 1
ATOM 11456 C CA . HIS B 1 273 ? 18.39600 -7.03700 -124.15800 1.000 53.05215 291 HIS B CA 1
ATOM 11457 C C . HIS B 1 273 ? 18.98100 -7.03800 -122.77200 1.000 52.84642 291 HIS B C 1
ATOM 11458 O O . HIS B 1 273 ? 19.44100 -6.02600 -122.29800 1.000 45.17286 291 HIS B O 1
ATOM 11472 N N . ILE B 1 274 ? 18.91900 -8.18000 -122.10500 1.000 54.54049 292 ILE B N 1
ATOM 11473 C CA . ILE B 1 274 ? 19.50800 -8.29200 -120.77600 1.000 51.12742 292 ILE B CA 1
ATOM 11474 C C . ILE B 1 274 ? 21.02200 -8.10900 -120.83800 1.000 43.91073 292 ILE B C 1
ATOM 11475 O O . ILE B 1 274 ? 21.61200 -7.42700 -119.99200 1.000 41.67928 292 ILE B O 1
ATOM 11491 N N . LEU B 1 275 ? 21.67000 -8.71500 -121.83900 1.000 46.30632 293 LEU B N 1
ATOM 11492 C CA . LEU B 1 275 ? 23.12600 -8.63600 -121.94700 1.000 45.39184 293 LEU B CA 1
ATOM 11493 C C . LEU B 1 275 ? 23.58600 -7.21400 -122.22200 1.000 43.51021 293 LEU B C 1
ATOM 11494 O O . LEU B 1 275 ? 24.63500 -6.78300 -121.72600 1.000 39.87495 293 LEU B O 1
ATOM 11510 N N . THR B 1 276 ? 22.83200 -6.47900 -123.03900 1.000 42.92264 294 THR B N 1
ATOM 11511 C CA . THR B 1 276 ? 23.24200 -5.12000 -123.36200 1.000 41.17046 294 THR B CA 1
ATOM 11512 C C . THR B 1 276 ? 23.08700 -4.20900 -122.15400 1.000 38.40269 294 THR B C 1
ATOM 11513 O O . THR B 1 276 ? 23.96500 -3.38700 -121.87800 1.000 39.66812 294 THR B O 1
ATOM 11524 N N . THR B 1 277 ? 21.99800 -4.36700 -121.39500 1.000 37.49434 295 THR B N 1
ATOM 11525 C CA . THR B 1 277 ? 21.84000 -3.57200 -120.18200 1.000 38.68790 295 THR B CA 1
ATOM 11526 C C . THR B 1 277 ? 22.98300 -3.84100 -119.21300 1.000 40.49312 295 THR B C 1
ATOM 11527 O O . THR B 1 277 ? 23.53200 -2.90900 -118.61000 1.000 34.47117 295 THR B O 1
ATOM 11538 N N . ILE B 1 278 ? 23.34100 -5.11600 -119.03500 1.000 37.85120 296 ILE B N 1
ATOM 11539 C CA . ILE B 1 278 ? 24.47900 -5.45300 -118.18800 1.000 34.72177 296 ILE B CA 1
ATOM 11540 C C . ILE B 1 278 ? 25.74800 -4.81800 -118.73500 1.000 35.84571 296 ILE B C 1
ATOM 11541 O O . ILE B 1 278 ? 26.57400 -4.29500 -117.97700 1.000 34.06960 296 ILE B O 1
ATOM 11557 N N . GLY B 1 279 ? 25.93200 -4.86900 -120.05700 1.000 33.93742 297 GLY B N 1
ATOM 11558 C CA . GLY B 1 279 ? 27.12400 -4.28800 -120.65100 1.000 40.05330 297 GLY B CA 1
ATOM 11559 C C . GLY B 1 279 ? 27.21600 -2.79400 -120.41600 1.000 34.30776 297 GLY B C 1
ATOM 11560 O O . GLY B 1 279 ? 28.29400 -2.26400 -120.13800 1.000 33.39756 297 GLY B O 1
ATOM 11564 N N . ASP B 1 280 ? 26.08400 -2.09400 -120.51700 1.000 34.24263 298 ASP B N 1
ATOM 11565 C CA . ASP B 1 280 ? 26.08200 -0.66100 -120.24500 1.000 34.90758 298 ASP B CA 1
ATOM 11566 C C . ASP B 1 280 ? 26.51200 -0.38400 -118.81100 1.000 34.72594 298 ASP B C 1
ATOM 11567 O O . ASP B 1 280 ? 27.31900 0.51700 -118.55000 1.000 31.31693 298 ASP B O 1
ATOM 11576 N N . ILE B 1 281 ? 25.97200 -1.15100 -117.86500 1.000 32.03391 299 ILE B N 1
ATOM 11577 C CA . ILE B 1 281 ? 26.29700 -0.93800 -116.46200 1.000 31.57085 299 ILE B CA 1
ATOM 11578 C C . ILE B 1 281 ? 27.75100 -1.29100 -116.19100 1.000 30.29455 299 ILE B C 1
ATOM 11579 O O . ILE B 1 281 ? 28.46000 -0.56200 -115.48700 1.000 29.10731 299 ILE B O 1
ATOM 11595 N N . PHE B 1 282 ? 28.21200 -2.41600 -116.74300 1.000 31.88616 300 PHE B N 1
ATOM 11596 C CA . PHE B 1 282 ? 29.57900 -2.87200 -116.52000 1.000 35.20493 300 PHE B CA 1
ATOM 11597 C C . PHE B 1 282 ? 30.58800 -1.86600 -117.06100 1.000 36.79537 300 PHE B C 1
ATOM 11598 O O . PHE B 1 282 ? 31.57100 -1.53100 -116.38800 1.000 38.20814 300 PHE B O 1
ATOM 11615 N N . GLY B 1 283 ? 30.35300 -1.36200 -118.27300 1.000 33.08081 301 GLY B N 1
ATOM 11616 C CA . GLY B 1 283 ? 31.29100 -0.41800 -118.85800 1.000 31.61593 301 GLY B CA 1
ATOM 11617 C C . GLY B 1 283 ? 31.27200 0.92900 -118.16000 1.000 31.67675 301 GLY B C 1
ATOM 11618 O O . GLY B 1 283 ? 32.31900 1.47000 -117.79500 1.000 30.72928 301 GLY B O 1
ATOM 11622 N N . ALA B 1 284 ? 30.07800 1.48700 -117.95400 1.000 31.27151 302 ALA B N 1
ATOM 11623 C CA . ALA B 1 284 ? 29.98600 2.78600 -117.29500 1.000 30.82791 302 ALA B CA 1
ATOM 11624 C C . ALA B 1 284 ? 30.54000 2.72800 -115.87900 1.000 31.45413 302 ALA B C 1
ATOM 11625 O O . ALA B 1 284 ? 31.21800 3.66000 -115.42800 1.000 28.37292 302 ALA B O 1
ATOM 11632 N N . GLY B 1 285 ? 30.25700 1.64400 -115.15600 1.000 28.61562 303 GLY B N 1
ATOM 11633 C CA . GLY B 1 285 ? 30.70100 1.54100 -113.77800 1.000 31.46776 303 GLY B CA 1
ATOM 11634 C C . GLY B 1 285 ? 32.20500 1.49600 -113.62100 1.000 31.10296 303 GLY B C 1
ATOM 11635 O O . GLY B 1 285 ? 32.71900 1.78000 -112.53300 1.000 32.29783 303 GLY B O 1
ATOM 11639 N N . VAL B 1 286 ? 32.92200 1.16300 -114.68300 1.000 30.48760 304 VAL B N 1
ATOM 11640 C CA . VAL B 1 286 ? 34.37000 1.05000 -114.64200 1.000 32.57621 304 VAL B CA 1
ATOM 11641 C C . VAL B 1 286 ? 35.03700 2.28000 -115.24100 1.000 29.26015 304 VAL B C 1
ATOM 11642 O O . VAL B 1 286 ? 35.89300 2.90400 -114.61500 1.000 29.05788 304 VAL B O 1
ATOM 11655 N N . GLU B 1 287 ? 34.65000 2.64100 -116.46100 1.000 29.53574 305 GLU B N 1
ATOM 11656 C CA . GLU B 1 287 ? 35.39500 3.64300 -117.21000 1.000 27.87961 305 GLU B CA 1
ATOM 11657 C C . GLU B 1 287 ? 35.15100 5.06100 -116.70500 1.000 28.20047 305 GLU B C 1
ATOM 11658 O O . GLU B 1 287 ? 36.07600 5.87900 -116.73500 1.000 29.49502 305 GLU B O 1
ATOM 11670 N N . THR B 1 288 ? 33.95100 5.37700 -116.21200 1.000 26.23692 306 THR B N 1
ATOM 11671 C CA . THR B 1 288 ? 33.72700 6.71000 -115.65600 1.000 27.01966 306 THR B CA 1
ATOM 11672 C C . THR B 1 288 ? 34.52300 6.91700 -114.37200 1.000 26.97222 306 THR B C 1
ATOM 11673 O O . THR B 1 288 ? 35.30100 7.87100 -114.25400 1.000 22.54903 306 THR B O 1
ATOM 11684 N N . THR B 1 289 ? 34.31900 6.04600 -113.37400 1.000 26.66635 307 THR B N 1
ATOM 11685 C CA . THR B 1 289 ? 34.91100 6.29100 -112.06200 1.000 25.58594 307 THR B CA 1
ATOM 11686 C C . THR B 1 289 ? 36.43100 6.21400 -112.11200 1.000 26.61368 307 THR B C 1
ATOM 11687 O O . THR B 1 289 ? 37.11900 7.03300 -111.49300 1.000 25.37951 307 THR B O 1
ATOM 11698 N N . THR B 1 290 ? 36.97600 5.23600 -112.84000 1.000 24.50740 308 THR B N 1
ATOM 11699 C CA . THR B 1 290 ? 38.42700 5.17100 -113.00000 1.000 28.78100 308 THR B CA 1
ATOM 11700 C C . THR B 1 290 ? 38.96700 6.47700 -113.56900 1.000 26.88757 308 THR B C 1
ATOM 11701 O O . THR B 1 290 ? 39.98300 7.00400 -113.09500 1.000 24.56373 308 THR B O 1
ATOM 11712 N N . SER B 1 291 ? 38.27800 7.03400 -114.56500 1.000 25.73696 309 SER B N 1
ATOM 11713 C CA . SER B 1 291 ? 38.71800 8.29400 -115.15600 1.000 24.65853 309 SER B CA 1
ATOM 11714 C C . SER B 1 291 ? 38.69200 9.43200 -114.14100 1.000 23.54358 309 SER B C 1
ATOM 11715 O O . SER B 1 291 ? 39.65500 10.20200 -114.02500 1.000 22.18338 309 SER B O 1
ATOM 11723 N N . VAL B 1 292 ? 37.60300 9.55400 -113.37600 1.000 22.66547 310 VAL B N 1
ATOM 11724 C CA . VAL B 1 292 ? 37.52100 10.69200 -112.47100 1.000 20.88520 310 VAL B CA 1
ATOM 11725 C C . VAL B 1 292 ? 38.59100 10.59800 -111.39400 1.000 21.73462 310 VAL B C 1
ATOM 11726 O O . VAL B 1 292 ? 39.19000 11.60900 -111.01400 1.000 21.99472 310 VAL B O 1
ATOM 11739 N N . VAL B 1 293 ? 38.85100 9.39200 -110.88100 1.000 23.53870 311 VAL B N 1
ATOM 11740 C CA . VAL B 1 293 ? 39.91300 9.22600 -109.89000 1.000 22.97501 311 VAL B CA 1
ATOM 11741 C C . VAL B 1 293 ? 41.24000 9.72400 -110.45900 1.000 22.84020 311 VAL B C 1
ATOM 11742 O O . VAL B 1 293 ? 41.99300 10.45700 -109.80300 1.000 23.78548 311 VAL B O 1
ATOM 11755 N N . LYS B 1 294 ? 41.53900 9.33500 -111.69300 1.000 23.01118 312 LYS B N 1
ATOM 11756 C CA . LYS B 1 294 ? 42.79100 9.75500 -112.31400 1.000 25.88856 312 LYS B CA 1
ATOM 11757 C C . LYS B 1 294 ? 42.83800 11.26800 -112.49800 1.000 24.19837 312 LYS B C 1
ATOM 11758 O O . LYS B 1 294 ? 43.86000 11.90500 -112.21900 1.000 23.84965 312 LYS B O 1
ATOM 11777 N N . TRP B 1 295 ? 41.74600 11.86000 -112.98000 1.000 21.85869 313 TRP B N 1
ATOM 11778 C CA . TRP B 1 295 ? 41.67000 13.31300 -113.06100 1.000 23.49259 313 TRP B CA 1
ATOM 11779 C C . TRP B 1 295 ? 41.87900 13.95500 -111.69600 1.000 25.08853 313 TRP B C 1
ATOM 11780 O O . TRP B 1 295 ? 42.63500 14.92400 -111.55900 1.000 25.11270 313 TRP B O 1
ATOM 11801 N N . THR B 1 296 ? 41.20600 13.43700 -110.66800 1.000 22.50372 314 THR B N 1
ATOM 11802 C CA . THR B 1 296 ? 41.30800 14.06800 -109.35700 1.000 24.08766 314 THR B CA 1
ATOM 11803 C C . THR B 1 296 ? 42.75500 14.05900 -108.88000 1.000 22.05093 314 THR B C 1
ATOM 11804 O O . THR B 1 296 ? 43.29000 15.08600 -108.45100 1.000 24.26151 314 THR B O 1
ATOM 11815 N N . LEU B 1 297 ? 43.41000 12.90300 -108.96800 1.000 22.67037 315 LEU B N 1
ATOM 11816 C CA . LEU B 1 297 ? 44.81400 12.82700 -108.58200 1.000 25.39468 315 LEU B CA 1
ATOM 11817 C C . LEU B 1 297 ? 45.67100 13.78000 -109.40700 1.000 25.39875 315 LEU B C 1
ATOM 11818 O O . LEU B 1 297 ? 46.57600 14.42800 -108.87400 1.000 24.51088 315 LEU B O 1
ATOM 11834 N N . ALA B 1 298 ? 45.41300 13.87000 -110.71300 1.000 25.08939 316 ALA B N 1
ATOM 11835 C CA . ALA B 1 298 ? 46.19500 14.77500 -111.55300 1.000 24.54498 316 ALA B CA 1
ATOM 11836 C C . ALA B 1 298 ? 46.07400 16.21700 -111.07000 1.000 24.93164 316 ALA B C 1
ATOM 11837 O O . ALA B 1 298 ? 47.07300 16.94400 -110.97100 1.000 23.46848 316 ALA B O 1
ATOM 11844 N N . PHE B 1 299 ? 44.85300 16.65500 -110.75700 1.000 21.90156 317 PHE B N 1
ATOM 11845 C CA . PHE B 1 299 ? 44.68600 18.01500 -110.26400 1.000 24.50347 317 PHE B CA 1
ATOM 11846 C C . PHE B 1 299 ? 45.42700 18.22700 -108.94800 1.000 24.92024 317 PHE B C 1
ATOM 11847 O O . PHE B 1 299 ? 45.98000 19.30900 -108.71500 1.000 24.08816 317 PHE B O 1
ATOM 11864 N N . LEU B 1 300 ? 45.48500 17.20300 -108.09000 1.000 24.88332 318 LEU B N 1
ATOM 11865 C CA . LEU B 1 300 ? 46.19100 17.36500 -106.82000 1.000 27.76216 318 LEU B CA 1
ATOM 11866 C C . LEU B 1 300 ? 47.69900 17.45400 -107.02100 1.000 28.84148 318 LEU B C 1
ATOM 11867 O O . LEU B 1 300 ? 48.38200 18.17500 -106.28400 1.000 26.58642 318 LEU B O 1
ATOM 11883 N N . LEU B 1 301 ? 48.23300 16.77400 -108.03600 1.000 29.22898 319 LEU B N 1
ATOM 11884 C CA . LEU B 1 301 ? 49.64800 16.94600 -108.34900 1.000 28.99854 319 LEU B CA 1
ATOM 11885 C C . LEU B 1 301 ? 49.93900 18.36700 -108.81400 1.000 31.48093 319 LEU B C 1
ATOM 11886 O O . LEU B 1 301 ? 51.03800 18.87800 -108.58100 1.000 31.24526 319 LEU B O 1
ATOM 11902 N N . HIS B 1 302 ? 48.96200 19.03200 -109.43400 1.000 30.73489 320 HIS B N 1
ATOM 11903 C CA . HIS B 1 302 ? 49.12200 20.41700 -109.85300 1.000 30.11715 320 HIS B CA 1
ATOM 11904 C C . HIS B 1 302 ? 48.83700 21.42500 -108.75200 1.000 34.30383 320 HIS B C 1
ATOM 11905 O O . HIS B 1 302 ? 49.15400 22.60200 -108.93600 1.000 34.18797 320 HIS B O 1
ATOM 11919 N N . ASN B 1 303 ? 48.21400 21.01700 -107.64600 1.000 29.44149 321 ASN B N 1
ATOM 11920 C CA . ASN B 1 303 ? 47.76900 21.94000 -106.59800 1.000 32.99336 321 ASN B CA 1
ATOM 11921 C C . ASN B 1 303 ? 48.20000 21.41900 -105.23100 1.000 33.39484 321 ASN B C 1
ATOM 11922 O O . ASN B 1 303 ? 47.37900 20.93300 -104.44100 1.000 31.69960 321 ASN B O 1
ATOM 11933 N N . PRO B 1 304 ? 49.47900 21.52300 -104.94100 1.000 34.87981 322 PRO B N 1
ATOM 11934 C CA . PRO B 1 304 ? 49.92600 21.01500 -103.65400 1.000 33.32138 322 PRO B CA 1
ATOM 11935 C C . PRO B 1 304 ? 49.30300 21.67600 -102.45900 1.000 36.32667 322 PRO B C 1
ATOM 11936 O O . PRO B 1 304 ? 49.20000 21.04100 -101.47300 1.000 33.61880 322 PRO B O 1
ATOM 11947 N N . GLN B 1 305 ? 48.94000 22.93100 -102.54600 1.000 34.67353 323 GLN B N 1
ATOM 11948 C CA . GLN B 1 305 ? 48.30100 23.59600 -101.43000 1.000 36.31802 323 GLN B CA 1
ATOM 11949 C C . GLN B 1 305 ? 46.96400 22.94600 -101.09000 1.000 36.69685 323 GLN B C 1
ATOM 11950 O O . GLN B 1 305 ? 46.63900 22.80800 -99.95000 1.000 34.61204 323 GLN B O 1
ATOM 11964 N N . VAL B 1 306 ? 46.19800 22.56200 -102.09500 1.000 33.11150 324 VAL B N 1
ATOM 11965 C CA . VAL B 1 306 ? 44.93200 21.91100 -101.87800 1.000 30.95920 324 VAL B CA 1
ATOM 11966 C C . VAL B 1 306 ? 45.19900 20.53200 -101.30300 1.000 31.05730 324 VAL B C 1
ATOM 11967 O O . VAL B 1 306 ? 44.59500 20.12700 -100.36600 1.000 31.46743 324 VAL B O 1
ATOM 11980 N N . LYS B 1 307 ? 46.10300 19.81800 -101.91700 1.000 28.85446 325 LYS B N 1
ATOM 11981 C CA . LYS B 1 307 ? 46.48700 18.52300 -101.44700 1.000 31.50826 325 LYS B CA 1
ATOM 11982 C C . LYS B 1 307 ? 46.89300 18.52400 -99.96000 1.000 31.19409 325 LYS B C 1
ATOM 11983 O O . LYS B 1 307 ? 46.45600 17.71600 -99.20900 1.000 30.79841 325 LYS B O 1
ATOM 12002 N N . LYS B 1 308 ? 47.70200 19.47000 -99.56100 1.000 33.70004 326 LYS B N 1
ATOM 12003 C CA . LYS B 1 308 ? 48.15800 19.51400 -98.17300 1.000 34.92215 326 LYS B CA 1
ATOM 12004 C C . LYS B 1 308 ? 47.00500 19.76600 -97.21800 1.000 35.44510 326 LYS B C 1
ATOM 12005 O O . LYS B 1 308 ? 46.94000 19.17600 -96.13500 1.000 35.71823 326 LYS B O 1
ATOM 12024 N N . LYS B 1 309 ? 46.07200 20.61100 -97.63300 1.000 34.17214 327 LYS B N 1
ATOM 12025 C CA . LYS B 1 309 ? 44.90400 20.92600 -96.83500 1.000 32.19257 327 LYS B CA 1
ATOM 12026 C C . LYS B 1 309 ? 44.02100 19.69800 -96.70000 1.000 33.27893 327 LYS B C 1
ATOM 12027 O O . LYS B 1 309 ? 43.40100 19.49700 -95.69800 1.000 30.63061 327 LYS B O 1
ATOM 12046 N N . LEU B 1 310 ? 44.00000 18.86800 -97.72700 1.000 30.91832 328 LEU B N 1
ATOM 12047 C CA . LEU B 1 310 ? 43.21700 17.64000 -97.68800 1.000 29.31537 328 LEU B CA 1
ATOM 12048 C C . LEU B 1 310 ? 43.81900 16.62400 -96.71800 1.000 32.94411 328 LEU B C 1
ATOM 12049 O O . LEU B 1 310 ? 43.08100 15.91900 -96.01900 1.000 31.36826 328 LEU B O 1
ATOM 12065 N N . TYR B 1 311 ? 45.15100 16.51400 -96.67300 1.000 31.45284 329 TYR B N 1
ATOM 12066 C CA . TYR B 1 311 ? 45.78300 15.63500 -95.69200 1.000 31.95098 329 TYR B CA 1
ATOM 12067 C C . TYR B 1 311 ? 45.46200 16.10100 -94.28000 1.000 33.27310 329 TYR B C 1
ATOM 12068 O O . TYR B 1 311 ? 45.09000 15.30000 -93.41200 1.000 33.78620 329 TYR B O 1
ATOM 12086 N N . GLU B 1 312 ? 45.60600 17.40500 -94.03300 1.000 36.75704 330 GLU B N 1
ATOM 12087 C CA . GLU B 1 312 ? 45.28200 17.94900 -92.71800 1.000 38.67397 330 GLU B CA 1
ATOM 12088 C C . GLU B 1 312 ? 43.83000 17.67100 -92.36000 1.000 38.59557 330 GLU B C 1
ATOM 12089 O O . GLU B 1 312 ? 43.52600 17.28200 -91.22600 1.000 36.63868 330 GLU B O 1
ATOM 12101 N N . GLU B 1 313 ? 42.91900 17.84400 -93.32000 1.000 34.82654 331 GLU B N 1
ATOM 12102 C CA . GLU B 1 313 ? 41.50300 17.64600 -93.03100 1.000 37.57513 331 GLU B CA 1
ATOM 12103 C C . GLU B 1 313 ? 41.20900 16.20300 -92.64400 1.000 34.87456 331 GLU B C 1
ATOM 12104 O O . GLU B 1 313 ? 40.46700 15.95100 -91.68700 1.000 37.83860 331 GLU B O 1
ATOM 12116 N N . ILE B 1 314 ? 41.77500 15.23800 -93.37300 1.000 33.12943 332 ILE B N 1
ATOM 12117 C CA . ILE B 1 314 ? 41.48200 13.84200 -93.06900 1.000 31.57437 332 ILE B CA 1
ATOM 12118 C C . ILE B 1 314 ? 42.19500 13.41500 -91.78900 1.000 35.69132 332 ILE B C 1
ATOM 12119 O O . ILE B 1 314 ? 41.64000 12.66900 -90.97300 1.000 36.60798 332 ILE B O 1
ATOM 12135 N N . ASP B 1 315 ? 43.43500 13.87000 -91.59100 1.000 34.39078 333 ASP B N 1
ATOM 12136 C CA . ASP B 1 315 ? 44.14900 13.51100 -90.36900 1.000 37.04778 333 ASP B CA 1
ATOM 12137 C C . ASP B 1 315 ? 43.40600 14.00900 -89.13500 1.000 37.18914 333 ASP B C 1
ATOM 12138 O O . ASP B 1 315 ? 43.39100 13.34200 -88.09400 1.000 40.82920 333 ASP B O 1
ATOM 12147 N N . GLN B 1 316 ? 42.76700 15.17300 -89.23900 1.000 34.69649 334 GLN B N 1
ATOM 12148 C CA . GLN B 1 316 ? 42.15500 15.82900 -88.09000 1.000 38.87415 334 GLN B CA 1
ATOM 12149 C C . GLN B 1 316 ? 40.73800 15.35700 -87.81100 1.000 41.30203 334 GLN B C 1
ATOM 12150 O O . GLN B 1 316 ? 40.30000 15.39200 -86.65000 1.000 38.63058 334 GLN B O 1
ATOM 12164 N N . ASN B 1 317 ? 40.00600 14.92300 -88.83900 1.000 35.32961 335 ASN B N 1
ATOM 12165 C CA . ASN B 1 317 ? 38.61300 14.53200 -88.67600 1.000 37.82233 335 ASN B CA 1
ATOM 12166 C C . ASN B 1 317 ? 38.39500 13.03200 -88.77500 1.000 40.64497 335 ASN B C 1
ATOM 12167 O O . ASN B 1 317 ? 37.33300 12.55100 -88.36300 1.000 42.98622 335 ASN B O 1
ATOM 12178 N N . VAL B 1 318 ? 39.37100 12.27900 -89.28400 1.000 40.24200 336 VAL B N 1
ATOM 12179 C CA . VAL B 1 318 ? 39.31300 10.82300 -89.32200 1.000 37.89473 336 VAL B CA 1
ATOM 12180 C C . VAL B 1 318 ? 40.45400 10.20400 -88.52400 1.000 45.68622 336 VAL B C 1
ATOM 12181 O O . VAL B 1 318 ? 40.23700 9.30500 -87.70200 1.000 43.30361 336 VAL B O 1
ATOM 12194 N N . GLY B 1 319 ? 41.67800 10.67900 -88.74400 1.000 39.85066 337 GLY B N 1
ATOM 12195 C CA . GLY B 1 319 ? 42.82000 10.11600 -88.05100 1.000 43.13637 337 GLY B CA 1
ATOM 12196 C C . GLY B 1 319 ? 43.29900 8.82100 -88.68800 1.000 47.88356 337 GLY B C 1
ATOM 12197 O O . GLY B 1 319 ? 43.14000 8.58500 -89.88600 1.000 49.92183 337 GLY B O 1
ATOM 12201 N N . PHE B 1 320 ? 43.90700 7.97500 -87.86000 1.000 46.68118 338 PHE B N 1
ATOM 12202 C CA . PHE B 1 320 ? 44.44300 6.70000 -88.30600 1.000 47.26198 338 PHE B CA 1
ATOM 12203 C C . PHE B 1 320 ? 43.93100 5.53000 -87.47900 1.000 53.92840 338 PHE B C 1
ATOM 12204 O O . PHE B 1 320 ? 44.37500 4.39700 -87.69500 1.000 53.74431 338 PHE B O 1
ATOM 12221 N N . SER B 1 321 ? 43.01400 5.76600 -86.54100 1.000 52.96315 339 SER B N 1
ATOM 12222 C CA . SER B 1 321 ? 42.42300 4.65500 -85.80400 1.000 62.07587 339 SER B CA 1
ATOM 12223 C C . SER B 1 321 ? 41.68400 3.70800 -86.74500 1.000 61.20304 339 SER B C 1
ATOM 12224 O O . SER B 1 321 ? 41.80600 2.48200 -86.63900 1.000 55.78168 339 SER B O 1
ATOM 12232 N N . ARG B 1 322 ? 40.89800 4.26400 -87.66300 1.000 48.93188 340 ARG B N 1
ATOM 12233 C CA . ARG B 1 322 ? 39.99800 3.51400 -88.52200 1.000 49.74193 340 ARG B CA 1
ATOM 12234 C C . ARG B 1 322 ? 40.19100 3.99500 -89.95500 1.000 44.66405 340 ARG B C 1
ATOM 12235 O O . ARG B 1 322 ? 40.94500 4.93500 -90.21800 1.000 42.06239 340 ARG B O 1
ATOM 12256 N N . THR B 1 323 ? 39.51000 3.34800 -90.87200 1.000 43.90826 341 THR B N 1
ATOM 12257 C CA . THR B 1 323 ? 39.48100 3.75400 -92.26700 1.000 40.27504 341 THR B CA 1
ATOM 12258 C C . THR B 1 323 ? 38.27400 4.63900 -92.54300 1.000 42.47340 341 THR B C 1
ATOM 12259 O O . THR B 1 323 ? 37.28900 4.63100 -91.79500 1.000 37.66049 341 THR B O 1
ATOM 12270 N N . PRO B 1 324 ? 38.32700 5.43800 -93.60600 1.000 37.16366 342 PRO B N 1
ATOM 12271 C CA . PRO B 1 324 ? 37.20600 6.33100 -93.90400 1.000 36.07311 342 PRO B CA 1
ATOM 12272 C C . PRO B 1 324 ? 35.95800 5.54600 -94.27100 1.000 31.64447 342 PRO B C 1
ATOM 12273 O O . PRO B 1 324 ? 36.02600 4.43000 -94.78800 1.000 28.21969 342 PRO B O 1
ATOM 12284 N N . THR B 1 325 ? 34.80600 6.15200 -93.99600 1.000 36.46720 343 THR B N 1
ATOM 12285 C CA . THR B 1 325 ? 33.51300 5.57400 -94.32100 1.000 35.69693 343 THR B CA 1
ATOM 12286 C C . THR B 1 325 ? 32.68500 6.62400 -95.04200 1.000 31.26395 343 THR B C 1
ATOM 12287 O O . THR B 1 325 ? 33.05000 7.80000 -95.09900 1.000 34.80829 343 THR B O 1
ATOM 12298 N N . ILE B 1 326 ? 31.52400 6.20400 -95.54800 1.000 35.84131 344 ILE B N 1
ATOM 12299 C CA . ILE B 1 326 ? 30.65300 7.15100 -96.23200 1.000 34.76125 344 ILE B CA 1
ATOM 12300 C C . ILE B 1 326 ? 30.21200 8.25100 -95.28100 1.000 38.85736 344 ILE B C 1
ATOM 12301 O O . ILE B 1 326 ? 30.08600 9.41800 -95.67200 1.000 36.36477 344 ILE B O 1
ATOM 12317 N N . SER B 1 327 ? 29.95700 7.89100 -94.01900 1.000 33.55728 345 SER B N 1
ATOM 12318 C CA . SER B 1 327 ? 29.67100 8.84300 -92.95400 1.000 40.46316 345 SER B CA 1
ATOM 12319 C C . SER B 1 327 ? 30.62900 10.02400 -92.97600 1.000 37.26969 345 SER B C 1
ATOM 12320 O O . SER B 1 327 ? 30.24400 11.14900 -92.64500 1.000 36.07286 345 SER B O 1
ATOM 12328 N N . ASP B 1 328 ? 31.88700 9.77600 -93.33400 1.000 39.82084 346 ASP B N 1
ATOM 12329 C CA . ASP B 1 328 ? 32.88300 10.83400 -93.26000 1.000 38.12703 346 ASP B CA 1
ATOM 12330 C C . ASP B 1 328 ? 32.68600 11.89800 -94.32600 1.000 31.61962 346 ASP B C 1
ATOM 12331 O O . ASP B 1 328 ? 33.42100 12.88800 -94.32300 1.000 32.66944 346 ASP B O 1
ATOM 12340 N N . ARG B 1 329 ? 31.71100 11.74000 -95.22200 1.000 34.88588 347 ARG B N 1
ATOM 12341 C CA . ARG B 1 329 ? 31.41300 12.81700 -96.15800 1.000 35.24750 347 ARG B CA 1
ATOM 12342 C C . ARG B 1 329 ? 30.94600 14.06000 -95.42800 1.000 38.46654 347 ARG B C 1
ATOM 12343 O O . ARG B 1 329 ? 31.08800 15.17200 -95.94800 1.000 35.34291 347 ARG B O 1
ATOM 12364 N N . ASN B 1 330 ? 30.35700 13.88800 -94.23800 1.000 37.20023 348 ASN B N 1
ATOM 12365 C CA . ASN B 1 330 ? 29.92600 15.01600 -93.43200 1.000 37.36925 348 ASN B CA 1
ATOM 12366 C C . ASN B 1 330 ? 31.10000 15.75500 -92.83100 1.000 34.28138 348 ASN B C 1
ATOM 12367 O O . ASN B 1 330 ? 30.91900 16.86200 -92.31900 1.000 38.05405 348 ASN B O 1
ATOM 12378 N N . ARG B 1 331 ? 32.28900 15.17200 -92.86800 1.000 31.69642 349 ARG B N 1
ATOM 12379 C CA . ARG B 1 331 ? 33.42500 15.77800 -92.20100 1.000 32.43599 349 ARG B CA 1
ATOM 12380 C C . ARG B 1 331 ? 34.59500 16.09500 -93.11500 1.000 30.64172 349 ARG B C 1
ATOM 12381 O O . ARG B 1 331 ? 35.36600 17.00600 -92.80700 1.000 33.49682 349 ARG B O 1
ATOM 12402 N N . LEU B 1 332 ? 34.72300 15.41300 -94.24100 1.000 30.40180 350 LEU B N 1
ATOM 12403 C CA . LEU B 1 332 ? 35.77100 15.72600 -95.20700 1.000 29.19145 350 LEU B CA 1
ATOM 12404 C C . LEU B 1 332 ? 35.19300 16.61400 -96.30500 1.000 31.17734 350 LEU B C 1
ATOM 12405 O O . LEU B 1 332 ? 35.10000 16.23900 -97.47600 1.000 30.74392 350 LEU B O 1
ATOM 12421 N N . LEU B 1 333 ? 34.81700 17.82800 -95.89700 1.000 27.29642 351 LEU B N 1
ATOM 12422 C CA . LEU B 1 333 ? 34.07000 18.69400 -96.79900 1.000 29.30226 351 LEU B CA 1
ATOM 12423 C C . LEU B 1 333 ? 34.95000 19.20400 -97.93800 1.000 31.70543 351 LEU B C 1
ATOM 12424 O O . LEU B 1 333 ? 34.48400 19.31800 -99.07200 1.000 27.29236 351 LEU B O 1
ATOM 12440 N N . LEU B 1 334 ? 36.21200 19.53800 -97.65500 1.000 30.14751 352 LEU B N 1
ATOM 12441 C CA . LEU B 1 334 ? 37.10000 19.99400 -98.71900 1.000 31.07376 352 LEU B CA 1
ATOM 12442 C C . LEU B 1 334 ? 37.32100 18.89600 -99.74400 1.000 28.13773 352 LEU B C 1
ATOM 12443 O O . LEU B 1 334 ? 37.42600 19.16800 -100.94900 1.000 27.00103 352 LEU B O 1
ATOM 12459 N N . LEU B 1 335 ? 37.36900 17.64200 -99.29300 1.000 26.49241 353 LEU B N 1
ATOM 12460 C CA . LEU B 1 335 ? 37.49100 16.53400 -100.23400 1.000 27.63695 353 LEU B CA 1
ATOM 12461 C C . LEU B 1 335 ? 36.24500 16.42200 -101.10900 1.000 28.61203 353 LEU B C 1
ATOM 12462 O O . LEU B 1 335 ? 36.34700 16.24500 -102.33200 1.000 25.98596 353 LEU B O 1
ATOM 12478 N N . GLU B 1 336 ? 35.05900 16.53000 -100.50600 1.000 29.06086 354 GLU B N 1
ATOM 12479 C CA . GLU B 1 336 ? 33.83500 16.54900 -101.30300 1.000 27.91705 354 GLU B CA 1
ATOM 12480 C C . GLU B 1 336 ? 33.83400 17.73300 -102.26000 1.000 22.80502 354 GLU B C 1
ATOM 12481 O O . GLU B 1 336 ? 33.43000 17.60300 -103.42100 1.000 27.27165 354 GLU B O 1
ATOM 12493 N N . ALA B 1 337 ? 34.30500 18.89200 -101.79700 1.000 21.10075 355 ALA B N 1
ATOM 12494 C CA . ALA B 1 337 ? 34.36200 20.06800 -102.65900 1.000 25.64467 355 ALA B CA 1
ATOM 12495 C C . ALA B 1 337 ? 35.33300 19.86300 -103.80900 1.000 26.38097 355 ALA B C 1
ATOM 12496 O O . ALA B 1 337 ? 35.08900 20.33700 -104.92700 1.000 23.66064 355 ALA B O 1
ATOM 12503 N N . THR B 1 338 ? 36.45600 19.18700 -103.54300 1.000 24.49852 356 THR B N 1
ATOM 12504 C CA . THR B 1 338 ? 37.42200 18.88400 -104.59600 1.000 25.17789 356 THR B CA 1
ATOM 12505 C C . THR B 1 338 ? 36.82200 17.98100 -105.66600 1.000 25.10835 356 THR B C 1
ATOM 12506 O O . THR B 1 338 ? 37.02800 18.20100 -106.87000 1.000 22.00453 356 THR B O 1
ATOM 12517 N N . ILE B 1 339 ? 36.09400 16.94500 -105.25300 1.000 21.92781 357 ILE B N 1
ATOM 12518 C CA . ILE B 1 339 ? 35.46700 16.04900 -106.21900 1.000 25.70118 357 ILE B CA 1
ATOM 12519 C C . ILE B 1 339 ? 34.44000 16.81500 -107.04300 1.000 26.08821 357 ILE B C 1
ATOM 12520 O O . ILE B 1 339 ? 34.39000 16.70500 -108.27400 1.000 23.16184 357 ILE B O 1
ATOM 12536 N N . ARG B 1 340 ? 33.61300 17.62100 -106.37500 1.000 24.57117 358 ARG B N 1
ATOM 12537 C CA . ARG B 1 340 ? 32.67700 18.46700 -107.10900 1.000 26.94009 358 ARG B CA 1
ATOM 12538 C C . ARG B 1 340 ? 33.40100 19.35000 -108.11900 1.000 22.49410 358 ARG B C 1
ATOM 12539 O O . ARG B 1 340 ? 32.91000 19.56400 -109.23400 1.000 25.30782 358 ARG B O 1
ATOM 12560 N N . GLU B 1 341 ? 34.57900 19.86200 -107.75200 1.000 19.97189 359 GLU B N 1
ATOM 12561 C CA . GLU B 1 341 ? 35.28400 20.78300 -108.63800 1.000 24.47863 359 GLU B CA 1
ATOM 12562 C C . GLU B 1 341 ? 35.90300 20.05600 -109.82400 1.000 24.79673 359 GLU B C 1
ATOM 12563 O O . GLU B 1 341 ? 35.96100 20.62100 -110.92200 1.000 22.66701 359 GLU B O 1
ATOM 12575 N N . VAL B 1 342 ? 36.36100 18.81300 -109.63500 1.000 22.07112 360 VAL B N 1
ATOM 12576 C CA . VAL B 1 342 ? 36.85600 18.03700 -110.76900 1.000 23.08732 360 VAL B CA 1
ATOM 12577 C C . VAL B 1 342 ? 35.72400 17.74700 -111.74400 1.000 24.50726 360 VAL B C 1
ATOM 12578 O O . VAL B 1 342 ? 35.89000 17.86200 -112.96300 1.000 21.61985 360 VAL B O 1
ATOM 12591 N N . LEU B 1 343 ? 34.56200 17.35800 -111.22600 1.000 21.65861 361 LEU B N 1
ATOM 12592 C CA . LEU B 1 343 ? 33.40700 17.09600 -112.07000 1.000 22.21272 361 LEU B CA 1
ATOM 12593 C C . LEU B 1 343 ? 32.88800 18.35200 -112.74600 1.000 21.46486 361 LEU B C 1
ATOM 12594 O O . LEU B 1 343 ? 32.16700 18.24000 -113.74200 1.000 23.48789 361 LEU B O 1
ATOM 12610 N N . ARG B 1 344 ? 33.21000 19.53800 -112.22600 1.000 23.02067 362 ARG B N 1
ATOM 12611 C CA . ARG B 1 344 ? 32.87700 20.76000 -112.94900 1.000 21.49073 362 ARG B CA 1
ATOM 12612 C C . ARG B 1 344 ? 33.86800 21.01900 -114.07800 1.000 22.98863 362 ARG B C 1
ATOM 12613 O O . ARG B 1 344 ? 33.46600 21.23200 -115.22300 1.000 23.84422 362 ARG B O 1
ATOM 12634 N N . LEU B 1 345 ? 35.16500 21.04000 -113.75000 1.000 22.50656 363 LEU B N 1
ATOM 12635 C CA . LEU B 1 345 ? 36.19900 21.52000 -114.66000 1.000 27.88161 363 LEU B CA 1
ATOM 12636 C C . LEU B 1 345 ? 36.56600 20.49900 -115.72700 1.000 25.00623 363 LEU B C 1
ATOM 12637 O O . LEU B 1 345 ? 37.01300 20.87700 -116.81600 1.000 24.06438 363 LEU B O 1
ATOM 12653 N N . ARG B 1 346 ? 36.41600 19.21300 -115.43700 1.000 21.72655 364 ARG B N 1
ATOM 12654 C CA . ARG B 1 346 ? 36.67000 18.15300 -116.41100 1.000 23.25394 364 ARG B CA 1
ATOM 12655 C C . ARG B 1 346 ? 35.51300 17.17000 -116.34300 1.000 21.83588 364 ARG B C 1
ATOM 12656 O O . ARG B 1 346 ? 35.64100 16.06400 -115.80400 1.000 23.50325 364 ARG B O 1
ATOM 12677 N N . PRO B 1 347 ? 34.35800 17.55100 -116.88300 1.000 22.56595 365 PRO B N 1
ATOM 12678 C CA . PRO B 1 347 ? 33.18400 16.67600 -116.79500 1.000 25.39895 365 PRO B CA 1
ATOM 12679 C C . PRO B 1 347 ? 33.42600 15.35700 -117.51400 1.000 27.56272 365 PRO B C 1
ATOM 12680 O O . PRO B 1 347 ? 34.04300 15.31200 -118.58100 1.000 22.90491 365 PRO B O 1
ATOM 12691 N N . VAL B 1 348 ? 32.90400 14.27800 -116.92400 1.000 23.80469 366 VAL B N 1
ATOM 12692 C CA . VAL B 1 348 ? 33.00300 12.95500 -117.54000 1.000 23.08001 366 VAL B CA 1
ATOM 12693 C C . VAL B 1 348 ? 32.44300 12.98300 -118.95400 1.000 25.52891 366 VAL B C 1
ATOM 12694 O O . VAL B 1 348 ? 33.00000 12.37000 -119.87700 1.000 25.94933 366 VAL B O 1
ATOM 12707 N N . ALA B 1 349 ? 31.33100 13.69300 -119.14600 1.000 23.42033 367 ALA B N 1
ATOM 12708 C CA . ALA B 1 349 ? 30.66400 13.80900 -120.44200 1.000 27.02158 367 ALA B CA 1
ATOM 12709 C C . ALA B 1 349 ? 30.47700 15.29500 -120.71700 1.000 27.17154 367 ALA B C 1
ATOM 12710 O O . ALA B 1 349 ? 29.42200 15.86200 -120.40800 1.000 23.28894 367 ALA B O 1
ATOM 12717 N N . PRO B 1 350 ? 31.48200 15.96300 -121.29900 1.000 22.67888 368 PRO B N 1
ATOM 12718 C CA . PRO B 1 350 ? 31.36800 17.42400 -121.50200 1.000 24.72686 368 PRO B CA 1
ATOM 12719 C C . PRO B 1 350 ? 30.28800 17.83200 -122.49900 1.000 22.57206 368 PRO B C 1
ATOM 12720 O O . PRO B 1 350 ? 29.90600 19.00800 -122.52400 1.000 23.37633 368 PRO B O 1
ATOM 12731 N N . MET B 1 351 ? 29.76900 16.91000 -123.30500 1.000 21.26182 369 MET B N 1
ATOM 12732 C CA . MET B 1 351 ? 28.60800 17.17600 -124.15100 1.000 21.46105 369 MET B CA 1
ATOM 12733 C C . MET B 1 351 ? 27.50500 16.15500 -123.88600 1.000 25.55548 369 MET B C 1
ATOM 12734 O O . MET B 1 351 ? 26.73300 15.80100 -124.78300 1.000 24.60642 369 MET B O 1
ATOM 12748 N N . LEU B 1 352 ? 27.40600 15.71000 -122.62900 1.000 24.40066 370 LEU B N 1
ATOM 12749 C CA . LEU B 1 352 ? 26.49400 14.64900 -122.20500 1.000 28.59976 370 LEU B CA 1
ATOM 12750 C C . LEU B 1 352 ? 26.52700 13.49600 -123.20000 1.000 26.42036 370 LEU B C 1
ATOM 12751 O O . LEU B 1 352 ? 27.59100 13.15300 -123.72100 1.000 27.35808 370 LEU B O 1
ATOM 12767 N N . ILE B 1 353 ? 25.37400 12.87300 -123.43500 1.000 25.23213 371 ILE B N 1
ATOM 12768 C CA . ILE B 1 353 ? 25.15300 11.94400 -124.54100 1.000 25.93898 371 ILE B CA 1
ATOM 12769 C C . ILE B 1 353 ? 24.10900 12.63400 -125.41300 1.000 25.70943 371 ILE B C 1
ATOM 12770 O O . ILE B 1 353 ? 23.21300 13.29000 -124.87100 1.000 23.98546 371 ILE B O 1
ATOM 12786 N N . PRO B 1 354 ? 24.17100 12.55000 -126.74000 1.000 26.16061 372 PRO B N 1
ATOM 12787 C CA . PRO B 1 354 ? 23.22000 13.33000 -127.54600 1.000 25.48874 372 PRO B CA 1
ATOM 12788 C C . PRO B 1 354 ? 21.77200 12.98200 -127.21300 1.000 25.52484 372 PRO B C 1
ATOM 12789 O O . PRO B 1 354 ? 21.42700 11.82200 -126.98400 1.000 25.96976 372 PRO B O 1
ATOM 12800 N N . HIS B 1 355 ? 20.92000 14.00300 -127.19700 1.000 24.45332 373 HIS B N 1
ATOM 12801 C CA . HIS B 1 355 ? 19.48400 13.82100 -127.08100 1.000 24.74507 373 HIS B CA 1
ATOM 12802 C C . HIS B 1 355 ? 18.86700 13.91900 -128.47600 1.000 28.07920 373 HIS B C 1
ATOM 12803 O O . HIS B 1 355 ? 19.55300 14.16600 -129.47200 1.000 28.77213 373 HIS B O 1
ATOM 12818 N N . LYS B 1 356 ? 17.56100 13.68300 -128.55100 1.000 30.82691 374 LYS B N 1
ATOM 12819 C CA . LYS B 1 356 ? 16.83500 13.74900 -129.81000 1.000 30.52761 374 LYS B CA 1
ATOM 12820 C C . LYS B 1 356 ? 15.41000 14.18500 -129.50800 1.000 33.39257 374 LYS B C 1
ATOM 12821 O O . LYS B 1 356 ? 14.82600 13.74600 -128.51700 1.000 31.58982 374 LYS B O 1
ATOM 12840 N N . ALA B 1 357 ? 14.86700 15.06000 -130.34600 1.000 28.87831 375 ALA B N 1
ATOM 12841 C CA . ALA B 1 357 ? 13.47400 15.46700 -130.20000 1.000 31.87805 375 ALA B CA 1
ATOM 12842 C C . ALA B 1 357 ? 12.56000 14.34100 -130.66900 1.000 33.28950 375 ALA B C 1
ATOM 12843 O O . ALA B 1 357 ? 12.62500 13.92500 -131.83000 1.000 33.17266 375 ALA B O 1
ATOM 12850 N N . ASN B 1 358 ? 11.71800 13.83700 -129.76100 1.000 36.66115 376 ASN B N 1
ATOM 12851 C CA . ASN B 1 358 ? 10.76700 12.78900 -130.11300 1.000 36.96235 376 ASN B CA 1
ATOM 12852 C C . ASN B 1 358 ? 9.54800 13.33300 -130.84200 1.000 39.76330 376 ASN B C 1
ATOM 12853 O O . ASN B 1 358 ? 8.85300 12.57100 -131.52200 1.000 42.50754 376 ASN B O 1
ATOM 12864 N N . VAL B 1 359 ? 9.27900 14.62900 -130.70400 1.000 39.13599 377 VAL B N 1
ATOM 12865 C CA . VAL B 1 359 ? 8.16300 15.29500 -131.36300 1.000 38.87964 377 VAL B CA 1
ATOM 12866 C C . VAL B 1 359 ? 8.63000 16.71300 -131.65000 1.000 38.76692 377 VAL B C 1
ATOM 12867 O O . VAL B 1 359 ? 9.58800 17.20100 -131.04700 1.000 39.90585 377 VAL B O 1
ATOM 12880 N N . ASP B 1 360 ? 7.94700 17.38500 -132.57400 1.000 38.70939 378 ASP B N 1
ATOM 12881 C CA . ASP B 1 360 ? 8.18000 18.81000 -132.76000 1.000 35.46521 378 ASP B CA 1
ATOM 12882 C C . ASP B 1 360 ? 8.05800 19.51000 -131.41600 1.000 35.71312 378 ASP B C 1
ATOM 12883 O O . ASP B 1 360 ? 7.14700 19.22400 -130.63600 1.000 37.08576 378 ASP B O 1
ATOM 12892 N N . SER B 1 361 ? 9.00000 20.39700 -131.12400 1.000 33.16443 379 SER B N 1
ATOM 12893 C CA . SER B 1 361 ? 9.02800 21.04400 -129.81900 1.000 35.26292 379 SER B CA 1
ATOM 12894 C C . SER B 1 361 ? 9.73700 22.38400 -129.97300 1.000 36.92335 379 SER B C 1
ATOM 12895 O O . SER B 1 361 ? 9.77300 22.96100 -131.06400 1.000 34.39334 379 SER B O 1
ATOM 12903 N N . SER B 1 362 ? 10.30000 22.88600 -128.88000 1.000 32.55358 380 SER B N 1
ATOM 12904 C CA . SER B 1 362 ? 10.96600 24.17600 -128.92100 1.000 34.06279 380 SER B CA 1
ATOM 12905 C C . SER B 1 362 ? 11.97400 24.25700 -127.78700 1.000 35.94513 380 SER B C 1
ATOM 12906 O O . SER B 1 362 ? 11.81300 23.61700 -126.74400 1.000 32.33563 380 SER B O 1
ATOM 12914 N N . ILE B 1 363 ? 13.01400 25.05500 -128.01100 1.000 32.61313 381 ILE B N 1
ATOM 12915 C CA . ILE B 1 363 ? 13.98400 25.41800 -126.98700 1.000 29.40497 381 ILE B CA 1
ATOM 12916 C C . ILE B 1 363 ? 14.05500 26.93300 -126.98300 1.000 33.84666 381 ILE B C 1
ATOM 12917 O O . ILE B 1 363 ? 14.36200 27.54900 -128.01300 1.000 33.56029 381 ILE B O 1
ATOM 12933 N N . GLY B 1 364 ? 13.76400 27.53500 -125.83900 1.000 31.45250 382 GLY B N 1
ATOM 12934 C CA . GLY B 1 364 ? 13.62900 28.97800 -125.82300 1.000 37.31932 382 GLY B CA 1
ATOM 12935 C C . GLY B 1 364 ? 12.52800 29.38000 -126.78900 1.000 39.97048 382 GLY B C 1
ATOM 12936 O O . GLY B 1 364 ? 11.43100 28.81300 -126.78900 1.000 40.22724 382 GLY B O 1
ATOM 12940 N N . GLU B 1 365 ? 12.82000 30.34600 -127.65100 1.000 38.50513 383 GLU B N 1
ATOM 12941 C CA . GLU B 1 365 ? 11.84600 30.80700 -128.63200 1.000 45.00272 383 GLU B CA 1
ATOM 12942 C C . GLU B 1 365 ? 11.99400 30.11800 -129.98400 1.000 38.24001 383 GLU B C 1
ATOM 12943 O O . GLU B 1 365 ? 11.36300 30.54700 -130.95700 1.000 42.32999 383 GLU B O 1
ATOM 12955 N N . PHE B 1 366 ? 12.80700 29.06800 -130.07000 1.000 33.03518 384 PHE B N 1
ATOM 12956 C CA . PHE B 1 366 ? 13.14900 28.46000 -131.34600 1.000 32.11661 384 PHE B CA 1
ATOM 12957 C C . PHE B 1 366 ? 12.42700 27.13700 -131.55000 1.000 35.26728 384 PHE B C 1
ATOM 12958 O O . PHE B 1 366 ? 12.29500 26.33600 -130.62100 1.000 35.81344 384 PHE B O 1
ATOM 12975 N N . ALA B 1 367 ? 12.00800 26.89400 -132.79000 1.000 34.03400 385 ALA B N 1
ATOM 12976 C CA . ALA B 1 367 ? 11.38600 25.62800 -133.14600 1.000 30.69883 385 ALA B CA 1
ATOM 12977 C C . ALA B 1 367 ? 12.43600 24.53800 -133.30800 1.000 31.11351 385 ALA B C 1
ATOM 12978 O O . ALA B 1 367 ? 13.52600 24.77500 -133.83200 1.000 30.84545 385 ALA B O 1
ATOM 12985 N N . VAL B 1 368 ? 12.10400 23.33700 -132.84100 1.000 34.64227 386 VAL B N 1
ATOM 12986 C CA . VAL B 1 368 ? 12.94300 22.15700 -133.01200 1.000 33.57924 386 VAL B CA 1
ATOM 12987 C C . VAL B 1 368 ? 12.07200 21.06300 -133.61200 1.000 34.05779 386 VAL B C 1
ATOM 12988 O O . VAL B 1 368 ? 11.06900 20.66400 -133.00700 1.000 36.14372 386 VAL B O 1
ATOM 13001 N N . ASP B 1 369 ? 12.45500 20.57100 -134.78700 1.000 33.64344 387 ASP B N 1
ATOM 13002 C CA . ASP B 1 369 ? 11.67900 19.54400 -135.46200 1.000 34.47059 387 ASP B CA 1
ATOM 13003 C C . ASP B 1 369 ? 11.93400 18.17800 -134.83700 1.000 38.93414 387 ASP B C 1
ATOM 13004 O O . ASP B 1 369 ? 13.05000 17.86700 -134.40600 1.000 33.69931 387 ASP B O 1
ATOM 13013 N N . LYS B 1 370 ? 10.88700 17.35200 -134.81000 1.000 36.65008 388 LYS B N 1
ATOM 13014 C CA . LYS B 1 370 ? 11.04100 15.95700 -134.41600 1.000 36.63714 388 LYS B CA 1
ATOM 13015 C C . LYS B 1 370 ? 12.19600 15.32200 -135.17800 1.000 35.90664 388 LYS B C 1
ATOM 13016 O O . LYS B 1 370 ? 12.38500 15.56300 -136.37300 1.000 34.49009 388 LYS B O 1
ATOM 13035 N N . GLY B 1 371 ? 12.97300 14.50600 -134.47400 1.000 34.18213 389 GLY B N 1
ATOM 13036 C CA . GLY B 1 371 ? 14.10600 13.83600 -135.06000 1.000 32.67536 389 GLY B CA 1
ATOM 13037 C C . GLY B 1 371 ? 15.40800 14.59700 -134.97500 1.000 32.93440 389 GLY B C 1
ATOM 13038 O O . GLY B 1 371 ? 16.46600 14.01200 -135.23500 1.000 35.79286 389 GLY B O 1
ATOM 13042 N N . THR B 1 372 ? 15.37100 15.87500 -134.61400 1.000 32.35228 390 THR B N 1
ATOM 13043 C CA . THR B 1 372 ? 16.59300 16.65600 -134.50700 1.000 33.31085 390 THR B CA 1
ATOM 13044 C C . THR B 1 372 ? 17.45400 16.13800 -133.36100 1.000 29.80866 390 THR B C 1
ATOM 13045 O O . THR B 1 372 ? 16.95300 15.84900 -132.27400 1.000 29.89754 390 THR B O 1
ATOM 13056 N N . GLU B 1 373 ? 18.75200 16.00200 -133.62100 1.000 31.41736 391 GLU B N 1
ATOM 13057 C CA . GLU B 1 373 ? 19.72100 15.71000 -132.57600 1.000 28.72130 391 GLU B CA 1
ATOM 13058 C C . GLU B 1 373 ? 19.97800 16.98200 -131.77700 1.000 29.24349 391 GLU B C 1
ATOM 13059 O O . GLU B 1 373 ? 20.21700 18.04800 -132.35000 1.000 26.66688 391 GLU B O 1
ATOM 13071 N N . VAL B 1 374 ? 19.92100 16.87500 -130.45300 1.000 25.47345 392 VAL B N 1
ATOM 13072 C CA . VAL B 1 374 ? 20.10000 18.02100 -129.56500 1.000 25.47322 392 VAL B CA 1
ATOM 13073 C C . VAL B 1 374 ? 21.22300 17.68900 -128.59500 1.000 25.98608 392 VAL B C 1
ATOM 13074 O O . VAL B 1 374 ? 21.13700 16.69800 -127.85800 1.000 24.85431 392 VAL B O 1
ATOM 13087 N N . ILE B 1 375 ? 22.26100 18.52100 -128.58000 1.000 21.71215 393 ILE B N 1
ATOM 13088 C CA . ILE B 1 375 ? 23.45000 18.28600 -127.76900 1.000 21.92608 393 ILE B CA 1
ATOM 13089 C C . ILE B 1 375 ? 23.57200 19.40900 -126.75100 1.000 23.20373 393 ILE B C 1
ATOM 13090 O O . ILE B 1 375 ? 23.61100 20.58900 -127.11900 1.000 22.73345 393 ILE B O 1
ATOM 13106 N N . ILE B 1 376 ? 23.61500 19.04900 -125.46700 1.000 21.94206 394 ILE B N 1
ATOM 13107 C CA . ILE B 1 376 ? 23.87700 20.01400 -124.40900 1.000 19.76908 394 ILE B CA 1
ATOM 13108 C C . ILE B 1 376 ? 25.38600 20.13500 -124.26100 1.000 21.11239 394 ILE B C 1
ATOM 13109 O O . ILE B 1 376 ? 26.07700 19.13100 -124.04800 1.000 23.97577 394 ILE B O 1
ATOM 13125 N N . ASN B 1 377 ? 25.90200 21.36100 -124.37100 1.000 20.70311 395 ASN B N 1
ATOM 13126 C CA . ASN B 1 377 ? 27.32600 21.61700 -124.14400 1.000 21.99873 395 ASN B CA 1
ATOM 13127 C C . ASN B 1 377 ? 27.52800 21.91300 -122.66000 1.000 21.77178 395 ASN B C 1
ATOM 13128 O O . ASN B 1 377 ? 27.47700 23.06200 -122.21200 1.000 21.45708 395 ASN B O 1
ATOM 13139 N N . LEU B 1 378 ? 27.74100 20.85000 -121.87600 1.000 21.30768 396 LEU B N 1
ATOM 13140 C CA . LEU B 1 378 ? 27.93800 21.01200 -120.44100 1.000 24.18061 396 LEU B CA 1
ATOM 13141 C C . LEU B 1 378 ? 29.21200 21.78700 -120.14000 1.000 23.90665 396 LEU B C 1
ATOM 13142 O O . LEU B 1 378 ? 29.26000 22.57400 -119.18900 1.000 20.18633 396 LEU B O 1
ATOM 13158 N N . TRP B 1 379 ? 30.26500 21.56900 -120.93400 1.000 21.80457 397 TRP B N 1
ATOM 13159 C CA . TRP B 1 379 ? 31.47200 22.37800 -120.79600 1.000 22.54830 397 TRP B CA 1
ATOM 13160 C C . TRP B 1 379 ? 31.11900 23.85600 -120.75700 1.000 24.50878 397 TRP B C 1
ATOM 13161 O O . TRP B 1 379 ? 31.55100 24.59700 -119.86100 1.000 24.75735 397 TRP B O 1
ATOM 13182 N N . ALA B 1 380 ? 30.28200 24.28700 -121.70100 1.000 23.81309 398 ALA B N 1
ATOM 13183 C CA . ALA B 1 380 ? 29.88200 25.68800 -121.76500 1.000 24.67529 398 ALA B CA 1
ATOM 13184 C C . ALA B 1 380 ? 29.17300 26.11000 -120.48600 1.000 24.55149 398 ALA B C 1
ATOM 13185 O O . ALA B 1 380 ? 29.45300 27.18200 -119.93300 1.000 23.98684 398 ALA B O 1
ATOM 13192 N N . LEU B 1 381 ? 28.24700 25.27900 -120.00100 1.000 21.89043 399 LEU B N 1
ATOM 13193 C CA . LEU B 1 381 ? 27.57400 25.59400 -118.73900 1.000 25.75421 399 LEU B CA 1
ATOM 13194 C C . LEU B 1 381 ? 28.57300 25.73000 -117.59500 1.000 26.82899 399 LEU B C 1
ATOM 13195 O O . LEU B 1 381 ? 28.46000 26.63400 -116.75200 1.000 25.16310 399 LEU B O 1
ATOM 13211 N N . HIS B 1 382 ? 29.53700 24.82200 -117.52800 1.000 22.85523 400 HIS B N 1
ATOM 13212 C CA . HIS B 1 382 ? 30.48000 24.79000 -116.42200 1.000 23.20909 400 HIS B CA 1
ATOM 13213 C C . HIS B 1 382 ? 31.55600 25.86200 -116.51700 1.000 26.80999 400 HIS B C 1
ATOM 13214 O O . HIS B 1 382 ? 32.33800 26.00500 -115.57300 1.000 24.87104 400 HIS B O 1
ATOM 13228 N N . HIS B 1 383 ? 31.61900 26.61600 -117.62000 1.000 24.93732 401 HIS B N 1
ATOM 13229 C CA . HIS B 1 383 ? 32.60500 27.68100 -117.77400 1.000 26.22083 401 HIS B CA 1
ATOM 13230 C C . HIS B 1 383 ? 31.96200 29.03700 -118.05100 1.000 26.82256 401 HIS B C 1
ATOM 13231 O O . HIS B 1 383 ? 32.67400 29.99200 -118.38000 1.000 28.67143 401 HIS B O 1
ATOM 13245 N N . ASN B 1 384 ? 30.64800 29.15300 -117.88100 1.000 28.18158 402 ASN B N 1
ATOM 13246 C CA . ASN B 1 384 ? 29.95300 30.42700 -118.03500 1.000 29.65242 402 ASN B CA 1
ATOM 13247 C C . ASN B 1 384 ? 30.44600 31.44500 -117.01000 1.000 30.60299 402 ASN B C 1
ATOM 13248 O O . ASN B 1 384 ? 30.26500 31.26700 -115.79900 1.000 30.77978 402 ASN B O 1
ATOM 13259 N N . GLU B 1 385 ? 31.07000 32.52000 -117.50200 1.000 32.28471 403 GLU B N 1
ATOM 13260 C CA . GLU B 1 385 ? 31.67700 33.50600 -116.61300 1.000 34.79786 403 GLU B CA 1
ATOM 13261 C C . GLU B 1 385 ? 30.65000 34.28100 -115.79400 1.000 34.17980 403 GLU B C 1
ATOM 13262 O O . GLU B 1 385 ? 31.01200 34.87000 -114.77100 1.000 35.68390 403 GLU B O 1
ATOM 13274 N N . LYS B 1 386 ? 29.38500 34.30200 -116.21100 1.000 33.47120 404 LYS B N 1
ATOM 13275 C CA . LYS B 1 386 ? 28.35000 34.99300 -115.45300 1.000 36.40940 404 LYS B CA 1
ATOM 13276 C C . LYS B 1 386 ? 27.72400 34.12500 -114.37100 1.000 39.57327 404 LYS B C 1
ATOM 13277 O O . LYS B 1 386 ? 26.98000 34.64300 -113.52600 1.000 35.41506 404 LYS B O 1
ATOM 13296 N N . GLU B 1 387 ? 27.99900 32.82400 -114.38000 1.000 34.53835 405 GLU B N 1
ATOM 13297 C CA . GLU B 1 387 ? 27.48800 31.91100 -113.36700 1.000 30.67497 405 GLU B CA 1
ATOM 13298 C C . GLU B 1 387 ? 28.59100 31.32400 -112.49700 1.000 30.94111 405 GLU B C 1
ATOM 13299 O O . GLU B 1 387 ? 28.29600 30.55200 -111.57600 1.000 31.61918 405 GLU B O 1
ATOM 13311 N N . TRP B 1 388 ? 29.85000 31.62900 -112.78700 1.000 30.75058 406 TRP B N 1
ATOM 13312 C CA . TRP B 1 388 ? 30.96300 31.12100 -112.00800 1.000 33.09310 406 TRP B CA 1
ATOM 13313 C C . TRP B 1 388 ? 31.98900 32.22200 -111.80500 1.000 35.92551 406 TRP B C 1
ATOM 13314 O O . TRP B 1 388 ? 32.20600 33.05300 -112.69100 1.000 39.19219 406 TRP B O 1
ATOM 13335 N N . HIS B 1 389 ? 32.67900 32.17200 -110.66900 1.000 32.54191 407 HIS B N 1
ATOM 13336 C CA . HIS B 1 389 ? 33.80400 33.06300 -110.41700 1.000 38.25755 407 HIS B CA 1
ATOM 13337 C C . HIS B 1 389 ? 35.07900 32.38100 -110.90000 1.000 36.34867 407 HIS B C 1
ATOM 13338 O O . HIS B 1 389 ? 35.43700 31.30600 -110.40700 1.000 35.18677 407 HIS B O 1
ATOM 13352 N N . GLN B 1 390 ? 35.75700 33.00000 -111.86200 1.000 37.29887 408 GLN B N 1
ATOM 13353 C CA . GLN B 1 390 ? 36.98800 32.46200 -112.43100 1.000 38.82469 408 GLN B CA 1
ATOM 13354 C C . GLN B 1 390 ? 36.82700 30.98400 -112.79400 1.000 37.89999 408 GLN B C 1
ATOM 13355 O O . GLN B 1 390 ? 37.56700 30.13100 -112.28700 1.000 33.69680 408 GLN B O 1
ATOM 13369 N N . PRO B 1 391 ? 35.90200 30.65000 -113.69600 1.000 35.16861 409 PRO B N 1
ATOM 13370 C CA . PRO B 1 391 ? 35.64700 29.22800 -113.98700 1.000 32.74318 409 PRO B CA 1
ATOM 13371 C C . PRO B 1 391 ? 36.86200 28.47800 -114.50900 1.000 32.29713 409 PRO B C 1
ATOM 13372 O O . PRO B 1 391 ? 36.90500 27.24500 -114.41300 1.000 29.31832 409 PRO B O 1
ATOM 13383 N N . ASP B 1 392 ? 37.84700 29.17500 -115.07100 1.000 34.34412 410 ASP B N 1
ATOM 13384 C CA . ASP B 1 392 ? 39.01200 28.50400 -115.62600 1.000 33.74421 410 ASP B CA 1
ATOM 13385 C C . ASP B 1 392 ? 39.96700 27.97500 -114.56400 1.000 35.09311 410 ASP B C 1
ATOM 13386 O O . ASP B 1 392 ? 40.90900 27.25600 -114.91000 1.000 35.89910 410 ASP B O 1
ATOM 13395 N N . GLN B 1 393 ? 39.77000 28.36500 -113.32100 1.000 37.12524 411 GLN B N 1
ATOM 13396 C CA . GLN B 1 393 ? 40.64400 27.96900 -112.23300 1.000 38.78338 411 GLN B CA 1
ATOM 13397 C C . GLN B 1 393 ? 40.12400 26.80900 -111.36300 1.000 34.13415 411 GLN B C 1
ATOM 13398 O O . GLN B 1 393 ? 38.96700 26.73300 -111.10200 1.000 30.11768 411 GLN B O 1
ATOM 13412 N N . PHE B 1 394 ? 41.02600 25.95600 -110.90300 1.000 33.21036 412 PHE B N 1
ATOM 13413 C CA . PHE B 1 394 ? 40.70200 24.86300 -109.99600 1.000 35.75090 412 PHE B CA 1
ATOM 13414 C C . PHE B 1 394 ? 40.58700 25.45200 -108.59700 1.000 31.04488 412 PHE B C 1
ATOM 13415 O O . PHE B 1 394 ? 41.59700 25.79000 -107.97400 1.000 31.56825 412 PHE B O 1
ATOM 13432 N N . MET B 1 395 ? 39.36100 25.59400 -108.10700 1.000 32.41856 413 MET B N 1
ATOM 13433 C CA . MET B 1 395 ? 39.10400 26.19800 -106.79800 1.000 31.73727 413 MET B CA 1
ATOM 13434 C C . MET B 1 395 ? 38.05800 25.37700 -106.06400 1.000 30.25282 413 MET B C 1
ATOM 13435 O O . MET B 1 395 ? 36.86000 25.68100 -106.10200 1.000 29.21494 413 MET B O 1
ATOM 13449 N N . PRO B 1 396 ? 38.47800 24.31300 -105.38100 1.000 29.03946 414 PRO B N 1
ATOM 13450 C CA . PRO B 1 396 ? 37.50600 23.53300 -104.59600 1.000 30.87465 414 PRO B CA 1
ATOM 13451 C C . PRO B 1 396 ? 36.70600 24.38500 -103.62400 1.000 30.13163 414 PRO B C 1
ATOM 13452 O O . PRO B 1 396 ? 35.53400 24.08900 -103.36400 1.000 25.19660 414 PRO B O 1
ATOM 13463 N N . GLU B 1 397 ? 37.30200 25.46000 -103.10600 1.000 29.86447 415 GLU B N 1
ATOM 13464 C CA . GLU B 1 397 ? 36.63700 26.29000 -102.11300 1.000 31.87176 415 GLU B CA 1
ATOM 13465 C C . GLU B 1 397 ? 35.40100 26.99200 -102.66400 1.000 31.45061 415 GLU B C 1
ATOM 13466 O O . GLU B 1 397 ? 34.58900 27.48600 -101.87900 1.000 30.17561 415 GLU B O 1
ATOM 13478 N N . ARG B 1 398 ? 35.23300 27.05000 -103.99000 1.000 27.75057 416 ARG B N 1
ATOM 13479 C CA . ARG B 1 398 ? 34.01700 27.63800 -104.53700 1.000 28.13624 416 ARG B CA 1
ATOM 13480 C C . ARG B 1 398 ? 32.76700 26.89200 -104.09100 1.000 27.49307 416 ARG B C 1
ATOM 13481 O O . ARG B 1 398 ? 31.67300 27.46900 -104.11500 1.000 26.01776 416 ARG B O 1
ATOM 13502 N N . PHE B 1 399 ? 32.90000 25.63000 -103.68200 1.000 24.96195 417 PHE B N 1
ATOM 13503 C CA . PHE B 1 399 ? 31.78000 24.83300 -103.20400 1.000 27.38917 417 PHE B CA 1
ATOM 13504 C C . PHE B 1 399 ? 31.66200 24.82100 -101.67700 1.000 24.95473 417 PHE B C 1
ATOM 13505 O O . PHE B 1 399 ? 30.95400 23.97500 -101.12900 1.000 25.90652 417 PHE B O 1
ATOM 13522 N N . LEU B 1 400 ? 32.37000 25.70100 -100.99000 1.000 28.62393 418 LEU B N 1
ATOM 13523 C CA . LEU B 1 400 ? 32.28500 25.83000 -99.54400 1.000 26.80066 418 LEU B CA 1
ATOM 13524 C C . LEU B 1 400 ? 31.92900 27.26000 -99.15200 1.000 28.28162 418 LEU B C 1
ATOM 13525 O O . LEU B 1 400 ? 32.17700 28.21000 -99.89800 1.000 30.16273 418 LEU B O 1
ATOM 13541 N N . ASN B 1 401 ? 31.33200 27.41400 -97.95900 1.000 29.83594 419 ASN B N 1
ATOM 13542 C CA . ASN B 1 401 ? 31.15700 28.74100 -97.38800 1.000 28.73688 419 ASN B CA 1
ATOM 13543 C C . ASN B 1 401 ? 32.52400 29.27000 -96.97200 1.000 33.79885 419 ASN B C 1
ATOM 13544 O O . ASN B 1 401 ? 33.50600 28.52500 -96.94400 1.000 33.26978 419 ASN B O 1
ATOM 13555 N N . PRO B 1 402 ? 32.62700 30.56000 -96.65100 1.000 35.69371 420 PRO B N 1
ATOM 13556 C CA . PRO B 1 402 ? 33.95700 31.11400 -96.34600 1.000 35.03366 420 PRO B CA 1
ATOM 13557 C C . PRO B 1 402 ? 34.62800 30.44500 -95.15800 1.000 40.42425 420 PRO B C 1
ATOM 13558 O O . PRO B 1 402 ? 35.86400 30.40800 -95.09400 1.000 40.43328 420 PRO B O 1
ATOM 13569 N N . ALA B 1 403 ? 33.85200 29.91100 -94.21600 1.000 38.09168 421 ALA B N 1
ATOM 13570 C CA . ALA B 1 403 ? 34.41500 29.26700 -93.03500 1.000 46.27309 421 ALA B CA 1
ATOM 13571 C C . ALA B 1 403 ? 34.82200 27.81900 -93.27200 1.000 46.99450 421 ALA B C 1
ATOM 13572 O O . ALA B 1 403 ? 35.50700 27.23900 -92.42200 1.000 45.39499 421 ALA B O 1
ATOM 13579 N N . GLY B 1 404 ? 34.43200 27.22800 -94.39900 1.000 39.40087 422 GLY B N 1
ATOM 13580 C CA . GLY B 1 404 ? 34.73900 25.83300 -94.63900 1.000 40.05838 422 GLY B CA 1
ATOM 13581 C C . GLY B 1 404 ? 33.93000 24.85600 -93.81600 1.000 39.29114 422 GLY B C 1
ATOM 13582 O O . GLY B 1 404 ? 34.32600 23.69400 -93.68000 1.000 38.47577 422 GLY B O 1
ATOM 13586 N N . THR B 1 405 ? 32.79900 25.29000 -93.27000 1.000 36.51640 423 THR B N 1
ATOM 13587 C CA . THR B 1 405 ? 31.98000 24.45400 -92.40500 1.000 40.36341 423 THR B CA 1
ATOM 13588 C C . THR B 1 405 ? 30.81900 23.82000 -93.15200 1.000 40.41436 423 THR B C 1
ATOM 13589 O O . THR B 1 405 ? 30.17300 22.91900 -92.60700 1.000 34.87844 423 THR B O 1
ATOM 13600 N N . GLN B 1 406 ? 30.49400 24.30400 -94.35300 1.000 34.85078 424 GLN B N 1
ATOM 13601 C CA . GLN B 1 406 ? 29.35000 23.78700 -95.08300 1.000 31.74208 424 GLN B CA 1
ATOM 13602 C C . GLN B 1 406 ? 29.63400 23.78900 -96.57400 1.000 29.82217 424 GLN B C 1
ATOM 13603 O O . GLN B 1 406 ? 30.21800 24.74000 -97.10000 1.000 31.86638 424 GLN B O 1
ATOM 13617 N N . LEU B 1 407 ? 29.19700 22.72700 -97.24100 1.000 25.87706 425 LEU B N 1
ATOM 13618 C CA . LEU B 1 407 ? 29.16700 22.69700 -98.69600 1.000 28.26927 425 LEU B CA 1
ATOM 13619 C C . LEU B 1 407 ? 28.03200 23.57900 -99.20200 1.000 34.65730 425 LEU B C 1
ATOM 13620 O O . LEU B 1 407 ? 26.98300 23.70500 -98.56100 1.000 29.44455 425 LEU B O 1
ATOM 13636 N N . ILE B 1 408 ? 28.25100 24.20800 -100.35700 1.000 29.06473 426 ILE B N 1
ATOM 13637 C CA . ILE B 1 408 ? 27.23900 25.04400 -100.98600 1.000 30.27848 426 ILE B CA 1
ATOM 13638 C C . ILE B 1 408 ? 27.17800 24.69000 -102.46500 1.000 34.57412 426 ILE B C 1
ATOM 13639 O O . ILE B 1 408 ? 28.10100 24.09300 -103.01700 1.000 28.72006 426 ILE B O 1
ATOM 13655 N N . SER B 1 409 ? 26.06900 25.06800 -103.10200 1.000 33.81294 427 SER B N 1
ATOM 13656 C CA . SER B 1 409 ? 25.91100 24.98500 -104.55200 1.000 31.86980 427 SER B CA 1
ATOM 13657 C C . SER B 1 409 ? 26.01000 26.41000 -105.07200 1.000 31.71742 427 SER B C 1
ATOM 13658 O O . SER B 1 409 ? 25.00900 27.14400 -105.07600 1.000 36.22521 427 SER B O 1
ATOM 13666 N N . PRO B 1 410 ? 27.19200 26.86800 -105.49900 1.000 31.58293 428 PRO B N 1
ATOM 13667 C CA . PRO B 1 410 ? 27.33300 28.28800 -105.86300 1.000 30.73278 428 PRO B CA 1
ATOM 13668 C C . PRO B 1 410 ? 26.66000 28.66600 -107.17300 1.000 33.26709 428 PRO B C 1
ATOM 13669 O O . PRO B 1 410 ? 26.47500 29.86400 -107.42400 1.000 36.63162 428 PRO B O 1
ATOM 13680 N N . SER B 1 411 ? 26.27500 27.70400 -108.00600 1.000 33.52959 429 SER B N 1
ATOM 13681 C CA . SER B 1 411 ? 25.80300 28.02000 -109.34600 1.000 29.03332 429 SER B CA 1
ATOM 13682 C C . SER B 1 411 ? 24.62500 27.15000 -109.75200 1.000 28.79104 429 SER B C 1
ATOM 13683 O O . SER B 1 411 ? 24.55100 25.96900 -109.40600 1.000 31.12439 429 SER B O 1
ATOM 13691 N N . VAL B 1 412 ? 23.70200 27.75500 -110.50500 1.000 27.02483 430 VAL B N 1
ATOM 13692 C CA . VAL B 1 412 ? 22.63500 27.00800 -111.15300 1.000 25.15771 430 VAL B CA 1
ATOM 13693 C C . VAL B 1 412 ? 23.07800 26.43800 -112.49900 1.000 28.49690 430 VAL B C 1
ATOM 13694 O O . VAL B 1 412 ? 22.27100 25.80000 -113.19100 1.000 30.03931 430 VAL B O 1
ATOM 13707 N N . SER B 1 413 ? 24.32400 26.68400 -112.90600 1.000 26.92865 431 SER B N 1
ATOM 13708 C CA . SER B 1 413 ? 24.84400 26.22100 -114.19400 1.000 25.92252 431 SER B CA 1
ATOM 13709 C C . SER B 1 413 ? 25.81600 25.05800 -114.00700 1.000 26.05399 431 SER B C 1
ATOM 13710 O O . SER B 1 413 ? 26.92400 25.07400 -114.54600 1.000 22.33614 431 SER B O 1
ATOM 13718 N N . TYR B 1 414 ? 25.40700 24.04600 -113.24300 1.000 25.11825 432 TYR B N 1
ATOM 13719 C CA . TYR B 1 414 ? 26.27200 22.94300 -112.82400 1.000 23.36886 432 TYR B CA 1
ATOM 13720 C C . TYR B 1 414 ? 25.41900 21.68100 -112.87500 1.000 24.93003 432 TYR B C 1
ATOM 13721 O O . TYR B 1 414 ? 24.46800 21.54500 -112.10100 1.000 23.54695 432 TYR B O 1
ATOM 13739 N N . LEU B 1 415 ? 25.72400 20.77300 -113.80700 1.000 21.75357 433 LEU B N 1
ATOM 13740 C CA . LEU B 1 415 ? 24.92800 19.55800 -114.00900 1.000 21.35675 433 LEU B CA 1
ATOM 13741 C C . LEU B 1 415 ? 25.84200 18.39400 -114.37600 1.000 23.19302 433 LEU B C 1
ATOM 13742 O O . LEU B 1 415 ? 25.71400 17.78800 -115.44100 1.000 24.36707 433 LEU B O 1
ATOM 13758 N N . PRO B 1 416 ? 26.77000 18.03900 -113.49000 1.000 23.70771 434 PRO B N 1
ATOM 13759 C CA . PRO B 1 416 ? 27.77000 17.02300 -113.85800 1.000 23.84579 434 PRO B CA 1
ATOM 13760 C C . PRO B 1 416 ? 27.17100 15.66100 -114.17400 1.000 24.55509 434 PRO B C 1
ATOM 13761 O O . PRO B 1 416 ? 27.74700 14.91500 -114.97800 1.000 23.10652 434 PRO B O 1
ATOM 13772 N N . PHE B 1 417 ? 26.04000 15.30400 -113.55800 1.000 23.49960 435 PHE B N 1
ATOM 13773 C CA . PHE B 1 417 ? 25.36300 14.04800 -113.84600 1.000 22.22795 435 PHE B CA 1
ATOM 13774 C C . PHE B 1 417 ? 24.11800 14.24500 -114.69500 1.000 22.97089 435 PHE B C 1
ATOM 13775 O O . PHE B 1 417 ? 23.26500 13.35400 -114.74200 1.000 25.02763 435 PHE B O 1
ATOM 13792 N N . GLY B 1 418 ? 23.98900 15.40000 -115.35500 1.000 22.22571 436 GLY B N 1
ATOM 13793 C CA . GLY B 1 418 ? 22.80700 15.67200 -116.13100 1.000 22.08341 436 GLY B CA 1
ATOM 13794 C C . GLY B 1 418 ? 21.58700 15.91000 -115.25900 1.000 26.48346 436 GLY B C 1
ATOM 13795 O O . GLY B 1 418 ? 21.67600 16.22300 -114.07200 1.000 22.20593 436 GLY B O 1
ATOM 13799 N N . ALA B 1 419 ? 20.42500 15.77000 -115.88800 1.000 26.41014 437 ALA B N 1
ATOM 13800 C CA . ALA B 1 419 ? 19.15900 15.99400 -115.20900 1.000 25.68115 437 ALA B CA 1
ATOM 13801 C C . ALA B 1 419 ? 18.03700 15.43700 -116.07000 1.000 27.55198 437 ALA B C 1
ATOM 13802 O O . ALA B 1 419 ? 18.17800 15.27700 -117.28400 1.000 25.54013 437 ALA B O 1
ATOM 13809 N N . GLY B 1 420 ? 16.91400 15.14900 -115.42300 1.000 28.83334 438 GLY B N 1
ATOM 13810 C CA . GLY B 1 420 ? 15.73800 14.72800 -116.14200 1.000 28.21409 438 GLY B CA 1
ATOM 13811 C C . GLY B 1 420 ? 15.77500 13.28100 -116.59300 1.000 26.76039 438 GLY B C 1
ATOM 13812 O O . GLY B 1 420 ? 16.50200 12.44500 -116.04600 1.000 28.12930 438 GLY B O 1
ATOM 13816 N N . PRO B 1 421 ? 14.97200 12.96000 -117.60600 1.000 29.12408 439 PRO B N 1
ATOM 13817 C CA . PRO B 1 421 ? 14.74400 11.54200 -117.94000 1.000 31.32947 439 PRO B CA 1
ATOM 13818 C C . PRO B 1 421 ? 15.99000 10.74900 -118.30800 1.000 32.07293 439 PRO B C 1
ATOM 13819 O O . PRO B 1 421 ? 16.03700 9.54600 -118.01900 1.000 28.05098 439 PRO B O 1
ATOM 13830 N N . ARG B 1 422 ? 16.98900 11.35200 -118.95300 1.000 28.10086 440 ARG B N 1
ATOM 13831 C CA . ARG B 1 422 ? 18.17800 10.60800 -119.34900 1.000 26.81989 440 ARG B CA 1
ATOM 13832 C C . ARG B 1 422 ? 19.34900 10.84000 -118.39800 1.000 28.93868 440 ARG B C 1
ATOM 13833 O O . ARG B 1 422 ? 20.49800 10.57300 -118.76900 1.000 30.44672 440 ARG B O 1
ATOM 13854 N N . SER B 1 423 ? 19.08400 11.36300 -117.20000 1.000 26.92011 441 SER B N 1
ATOM 13855 C CA . SER B 1 423 ? 20.14300 11.64200 -116.23900 1.000 27.29069 441 SER B CA 1
ATOM 13856 C C . SER B 1 423 ? 20.88700 10.36500 -115.84400 1.000 26.94829 441 SER B C 1
ATOM 13857 O O . SER B 1 423 ? 20.39700 9.24700 -116.00200 1.000 28.70568 441 SER B O 1
ATOM 13865 N N . CYS B 1 424 ? 22.10000 10.55100 -115.33100 1.000 23.82822 442 CYS B N 1
ATOM 13866 C CA . CYS B 1 424 ? 22.93400 9.42400 -114.94200 1.000 24.76326 442 CYS B CA 1
ATOM 13867 C C . CYS B 1 424 ? 22.24700 8.58100 -113.87700 1.000 26.95473 442 CYS B C 1
ATOM 13868 O O . CYS B 1 424 ? 21.74300 9.10600 -112.87500 1.000 27.61739 442 CYS B O 1
ATOM 13875 N N . ILE B 1 425 ? 22.24800 7.26200 -114.08100 1.000 26.21420 443 ILE B N 1
ATOM 13876 C CA . ILE B 1 425 ? 21.69100 6.37000 -113.07000 1.000 31.41321 443 ILE B CA 1
ATOM 13877 C C . ILE B 1 425 ? 22.74600 5.81100 -112.12900 1.000 34.49879 443 ILE B C 1
ATOM 13878 O O . ILE B 1 425 ? 22.39600 5.09300 -111.18200 1.000 32.85152 443 ILE B O 1
ATOM 13894 N N . GLY B 1 426 ? 24.02300 6.10400 -112.35600 1.000 28.94792 444 GLY B N 1
ATOM 13895 C CA . GLY B 1 426 ? 25.07600 5.61000 -111.49600 1.000 30.53206 444 GLY B CA 1
ATOM 13896 C C . GLY B 1 426 ? 25.59900 6.62300 -110.50600 1.000 26.51274 444 GLY B C 1
ATOM 13897 O O . GLY B 1 426 ? 26.63500 6.37500 -109.87800 1.000 29.71134 444 GLY B O 1
ATOM 13901 N N . GLU B 1 427 ? 24.89800 7.74300 -110.32000 1.000 24.68836 445 GLU B N 1
ATOM 13902 C CA . GLU B 1 427 ? 25.44000 8.84100 -109.52800 1.000 28.77892 445 GLU B CA 1
ATOM 13903 C C . GLU B 1 427 ? 25.73600 8.40500 -108.09800 1.000 30.75724 445 GLU B C 1
ATOM 13904 O O . GLU B 1 427 ? 26.77900 8.75800 -107.53300 1.000 27.28757 445 GLU B O 1
ATOM 13916 N N . ILE B 1 428 ? 24.81400 7.66800 -107.48500 1.000 30.08524 446 ILE B N 1
ATOM 13917 C CA . ILE B 1 428 ? 25.01800 7.23700 -106.10400 1.000 30.80708 446 ILE B CA 1
ATOM 13918 C C . ILE B 1 428 ? 26.28300 6.39700 -106.00200 1.000 28.25528 446 ILE B C 1
ATOM 13919 O O . ILE B 1 428 ? 27.16000 6.64700 -105.16600 1.000 32.02913 446 ILE B O 1
ATOM 13935 N N . LEU B 1 429 ? 26.40500 5.40300 -106.87400 1.000 30.06662 447 LEU B N 1
ATOM 13936 C CA . LEU B 1 429 ? 27.59100 4.55600 -106.87700 1.000 32.06597 447 LEU B CA 1
ATOM 13937 C C . LEU B 1 429 ? 28.85300 5.37000 -107.13300 1.000 32.16453 447 LEU B C 1
ATOM 13938 O O . LEU B 1 429 ? 29.85700 5.22100 -106.42600 1.000 26.41752 447 LEU B O 1
ATOM 13954 N N . ALA B 1 430 ? 28.82400 6.23000 -108.15600 1.000 32.16970 448 ALA B N 1
ATOM 13955 C CA . ALA B 1 430 ? 30.01000 7.00400 -108.50800 1.000 29.57259 448 ALA B CA 1
ATOM 13956 C C . ALA B 1 430 ? 30.45600 7.88300 -107.34700 1.000 26.41081 448 ALA B C 1
ATOM 13957 O O . ALA B 1 430 ? 31.63900 7.90200 -106.98400 1.000 26.20613 448 ALA B O 1
ATOM 13964 N N . ARG B 1 431 ? 29.52300 8.61700 -106.74900 1.000 26.46310 449 ARG B N 1
ATOM 13965 C CA . ARG B 1 431 ? 29.89000 9.52500 -105.67100 1.000 29.11930 449 ARG B CA 1
ATOM 13966 C C . ARG B 1 431 ? 30.44700 8.75700 -104.48100 1.000 31.74096 449 ARG B C 1
ATOM 13967 O O . ARG B 1 431 ? 31.37200 9.23500 -103.81500 1.000 27.03241 449 ARG B O 1
ATOM 13988 N N . GLN B 1 432 ? 29.92100 7.55800 -104.21800 1.000 31.24056 450 GLN B N 1
ATOM 13989 C CA . GLN B 1 432 ? 30.46600 6.73200 -103.14400 1.000 29.23573 450 GLN B CA 1
ATOM 13990 C C . GLN B 1 432 ? 31.86400 6.23600 -103.49300 1.000 28.27472 450 GLN B C 1
ATOM 13991 O O . GLN B 1 432 ? 32.78800 6.33100 -102.67700 1.000 27.00020 450 GLN B O 1
ATOM 14005 N N . GLU B 1 433 ? 32.04500 5.73600 -104.71600 1.000 26.69994 451 GLU B N 1
ATOM 14006 C CA . GLU B 1 433 ? 33.35100 5.22600 -105.11500 1.000 30.74279 451 GLU B CA 1
ATOM 14007 C C . GLU B 1 433 ? 34.39600 6.33100 -105.08300 1.000 26.55837 451 GLU B C 1
ATOM 14008 O O . GLU B 1 433 ? 35.49800 6.14700 -104.55700 1.000 27.33901 451 GLU B O 1
ATOM 14020 N N . LEU B 1 434 ? 34.06300 7.49600 -105.63900 1.000 27.01112 452 LEU B N 1
ATOM 14021 C CA . LEU B 1 434 ? 35.04300 8.57200 -105.72700 1.000 27.47082 452 LEU B CA 1
ATOM 14022 C C . LEU B 1 434 ? 35.45500 9.05300 -104.34300 1.000 25.32850 452 LEU B C 1
ATOM 14023 O O . LEU B 1 434 ? 36.64300 9.24500 -104.06000 1.000 24.12103 452 LEU B O 1
ATOM 14039 N N . PHE B 1 435 ? 34.48700 9.27000 -103.45900 1.000 25.01590 453 PHE B N 1
ATOM 14040 C CA . PHE B 1 435 ? 34.85200 9.74600 -102.13300 1.000 25.68862 453 PHE B CA 1
ATOM 14041 C C . PHE B 1 435 ? 35.74500 8.73900 -101.41500 1.000 25.16681 453 PHE B C 1
ATOM 14042 O O . PHE B 1 435 ? 36.79800 9.09600 -100.87200 1.000 25.98989 453 PHE B O 1
ATOM 14059 N N . LEU B 1 436 ? 35.33100 7.47300 -101.38400 1.000 25.11610 454 LEU B N 1
ATOM 14060 C CA . LEU B 1 436 ? 36.05800 6.49300 -100.57900 1.000 28.20670 454 LEU B CA 1
ATOM 14061 C C . LEU B 1 436 ? 37.44600 6.21700 -101.15500 1.000 26.83005 454 LEU B C 1
ATOM 14062 O O . LEU B 1 436 ? 38.43200 6.14300 -100.41000 1.000 26.49368 454 LEU B O 1
ATOM 14078 N N . ILE B 1 437 ? 37.55300 6.06600 -102.47500 1.000 26.97376 455 ILE B N 1
ATOM 14079 C CA . ILE B 1 437 ? 38.87000 5.84800 -103.06700 1.000 24.23988 455 ILE B CA 1
ATOM 14080 C C . ILE B 1 437 ? 39.81600 6.96200 -102.64000 1.000 25.94915 455 ILE B C 1
ATOM 14081 O O . ILE B 1 437 ? 40.90600 6.70900 -102.11700 1.000 28.03061 455 ILE B O 1
ATOM 14097 N N . MET B 1 438 ? 39.40400 8.21900 -102.84500 1.000 28.46549 456 MET B N 1
ATOM 14098 C CA . MET B 1 438 ? 40.27300 9.35000 -102.53600 1.000 25.44848 456 MET B CA 1
ATOM 14099 C C . MET B 1 438 ? 40.58500 9.41900 -101.04300 1.000 27.85059 456 MET B C 1
ATOM 14100 O O . MET B 1 438 ? 41.72400 9.69700 -100.64500 1.000 25.61893 456 MET B O 1
ATOM 14114 N N . ALA B 1 439 ? 39.57800 9.20300 -100.19600 1.000 26.09105 457 ALA B N 1
ATOM 14115 C CA . ALA B 1 439 ? 39.80500 9.28800 -98.75700 1.000 27.07023 457 ALA B CA 1
ATOM 14116 C C . ALA B 1 439 ? 40.80300 8.23100 -98.30000 1.000 25.12106 457 ALA B C 1
ATOM 14117 O O . ALA B 1 439 ? 41.74000 8.52500 -97.54700 1.000 28.38014 457 ALA B O 1
ATOM 14124 N N . TRP B 1 440 ? 40.61300 6.99000 -98.74400 1.000 24.88628 458 TRP B N 1
ATOM 14125 C CA . TRP B 1 440 ? 41.53200 5.92300 -98.37300 1.000 29.49315 458 TRP B CA 1
ATOM 14126 C C . TRP B 1 440 ? 42.93500 6.18400 -98.90800 1.000 35.29055 458 TRP B C 1
ATOM 14127 O O . TRP B 1 440 ? 43.92900 5.90700 -98.22700 1.000 28.64071 458 TRP B O 1
ATOM 14148 N N . LEU B 1 441 ? 43.03900 6.67900 -100.14600 1.000 27.70796 459 LEU B N 1
ATOM 14149 C CA . LEU B 1 441 ? 44.35800 6.96200 -100.70300 1.000 27.28416 459 LEU B CA 1
ATOM 14150 C C . LEU B 1 441 ? 45.05100 8.07800 -99.93400 1.000 26.39312 459 LEU B C 1
ATOM 14151 O O . LEU B 1 441 ? 46.25500 7.99800 -99.65900 1.000 28.10372 459 LEU B O 1
ATOM 14167 N N . LEU B 1 442 ? 44.31300 9.13000 -99.58100 1.000 27.24111 460 LEU B N 1
ATOM 14168 C CA . LEU B 1 442 ? 44.92200 10.24000 -98.86300 1.000 28.15537 460 LEU B CA 1
ATOM 14169 C C . LEU B 1 442 ? 45.27900 9.84500 -97.43800 1.000 29.46165 460 LEU B C 1
ATOM 14170 O O . LEU B 1 442 ? 46.24100 10.37000 -96.87100 1.000 28.91653 460 LEU B O 1
ATOM 14186 N N . GLN B 1 443 ? 44.52700 8.92200 -96.84700 1.000 29.46568 461 GLN B N 1
ATOM 14187 C CA . GLN B 1 443 ? 44.85400 8.51000 -95.48600 1.000 33.03927 461 GLN B CA 1
ATOM 14188 C C . GLN B 1 443 ? 46.20500 7.81400 -95.44300 1.000 33.89879 461 GLN B C 1
ATOM 14189 O O . GLN B 1 443 ? 46.98500 8.00800 -94.50200 1.000 35.36313 461 GLN B O 1
ATOM 14203 N N . ARG B 1 444 ? 46.50600 7.01600 -96.46100 1.000 32.11950 462 ARG B N 1
ATOM 14204 C CA . ARG B 1 444 ? 47.63900 6.10800 -96.39800 1.000 35.47131 462 ARG B CA 1
ATOM 14205 C C . ARG B 1 444 ? 48.85200 6.56600 -97.18900 1.000 33.05722 462 ARG B C 1
ATOM 14206 O O . ARG B 1 444 ? 49.97300 6.17800 -96.84300 1.000 28.87733 462 ARG B O 1
ATOM 14227 N N . PHE B 1 445 ? 48.67200 7.35700 -98.24400 1.000 32.07130 463 PHE B N 1
ATOM 14228 C CA . PHE B 1 445 ? 49.73600 7.57100 -99.21600 1.000 32.39478 463 PHE B CA 1
ATOM 14229 C C . PHE B 1 445 ? 50.06400 9.04200 -99.42000 1.000 33.55178 463 PHE B C 1
ATOM 14230 O O . PHE B 1 445 ? 49.16800 9.88400 -99.54700 1.000 32.45744 463 PHE B O 1
ATOM 14247 N N . ASP B 1 446 ? 51.36200 9.33300 -99.46300 1.000 33.98194 464 ASP B N 1
ATOM 14248 C CA . ASP B 1 446 ? 51.84400 10.55600 -100.08100 1.000 35.85964 464 ASP B CA 1
ATOM 14249 C C . ASP B 1 446 ? 51.76700 10.35800 -101.59000 1.000 30.73741 464 ASP B C 1
ATOM 14250 O O . ASP B 1 446 ? 52.17100 9.31100 -102.11000 1.000 31.89373 464 ASP B O 1
ATOM 14259 N N . LEU B 1 447 ? 51.20300 11.33600 -102.28500 1.000 31.18463 465 LEU B N 1
ATOM 14260 C CA . LEU B 1 447 ? 51.00700 11.27600 -103.73000 1.000 30.79706 465 LEU B CA 1
ATOM 14261 C C . LEU B 1 447 ? 51.71500 12.49400 -104.30700 1.000 29.46042 465 LEU B C 1
ATOM 14262 O O . LEU B 1 447 ? 51.25000 13.62700 -104.13200 1.000 31.18167 465 LEU B O 1
ATOM 14278 N N . GLU B 1 448 ? 52.83900 12.27100 -104.98400 1.000 32.54027 466 GLU B N 1
ATOM 14279 C CA . GLU B 1 448 ? 53.72900 13.36100 -105.34700 1.000 34.50953 466 GLU B CA 1
ATOM 14280 C C . GLU B 1 448 ? 54.09500 13.29700 -106.82200 1.000 26.80873 466 GLU B C 1
ATOM 14281 O O . GLU B 1 448 ? 54.00000 12.25500 -107.47300 1.000 27.71457 466 GLU B O 1
ATOM 14293 N N . VAL B 1 449 ? 54.54000 14.43800 -107.33100 1.000 30.85134 467 VAL B N 1
ATOM 14294 C CA . VAL B 1 449 ? 55.04600 14.46700 -108.70500 1.000 29.43543 467 VAL B CA 1
ATOM 14295 C C . VAL B 1 449 ? 56.20300 13.48400 -108.81200 1.000 29.72685 467 VAL B C 1
ATOM 14296 O O . VAL B 1 449 ? 57.05700 13.44200 -107.90700 1.000 31.64869 467 VAL B O 1
ATOM 14309 N N . PRO B 1 450 ? 56.29700 12.67600 -109.86800 1.000 32.61931 468 PRO B N 1
ATOM 14310 C CA . PRO B 1 450 ? 57.43000 11.74800 -109.98300 1.000 34.77276 468 PRO B CA 1
ATOM 14311 C C . PRO B 1 450 ? 58.76100 12.48500 -110.01100 1.000 34.95270 468 PRO B C 1
ATOM 14312 O O . PRO B 1 450 ? 58.84800 13.70000 -110.21500 1.000 31.14655 468 PRO B O 1
ATOM 14323 N N . ASP B 1 451 ? 59.82400 11.70400 -109.81700 1.000 38.26778 469 ASP B N 1
ATOM 14324 C CA . ASP B 1 451 ? 61.16700 12.26700 -109.78000 1.000 38.25318 469 ASP B CA 1
ATOM 14325 C C . ASP B 1 451 ? 61.55200 12.84800 -111.12800 1.000 35.24697 469 ASP B C 1
ATOM 14326 O O . ASP B 1 451 ? 62.37300 13.76900 -111.19800 1.000 37.95267 469 ASP B O 1
ATOM 14335 N N . ASP B 1 452 ? 60.95700 12.34500 -112.20500 1.000 34.47503 470 ASP B N 1
ATOM 14336 C CA . ASP B 1 452 ? 61.23300 12.96900 -113.49400 1.000 31.65120 470 ASP B CA 1
ATOM 14337 C C . ASP B 1 452 ? 60.66900 14.38200 -113.61200 1.000 32.76597 470 ASP B C 1
ATOM 14338 O O . ASP B 1 452 ? 60.86000 15.00800 -114.65800 1.000 31.84070 470 ASP B O 1
ATOM 14347 N N . GLY B 1 453 ? 60.03200 14.91800 -112.57000 1.000 32.48861 471 GLY B N 1
ATOM 14348 C CA . GLY B 1 453 ? 59.46400 16.26300 -112.55900 1.000 30.73944 471 GLY B CA 1
ATOM 14349 C C . GLY B 1 453 ? 58.31700 16.53400 -113.51500 1.000 28.93995 471 GLY B C 1
ATOM 14350 O O . GLY B 1 453 ? 57.90700 17.69300 -113.66300 1.000 34.34626 471 GLY B O 1
ATOM 14354 N N . GLN B 1 454 ? 57.75900 15.50100 -114.12500 1.000 31.50260 472 GLN B N 1
ATOM 14355 C CA . GLN B 1 454 ? 56.73800 15.63300 -115.11900 1.000 31.99807 472 GLN B CA 1
ATOM 14356 C C . GLN B 1 454 ? 55.34100 15.72200 -114.46900 1.000 35.55918 472 GLN B C 1
ATOM 14357 O O . GLN B 1 454 ? 54.98200 14.87500 -113.71000 1.000 35.43842 472 GLN B O 1
ATOM 14371 N N . LEU B 1 455 ? 54.59500 16.76200 -114.77300 1.000 32.10039 473 LEU B N 1
ATOM 14372 C CA . LEU B 1 455 ? 53.23800 16.97100 -114.29900 1.000 33.88778 473 LEU B CA 1
ATOM 14373 C C . LEU B 1 455 ? 52.27600 16.38600 -115.31500 1.000 34.31704 473 LEU B C 1
ATOM 14374 O O . LEU B 1 455 ? 52.57600 16.36500 -116.50900 1.000 30.40530 473 LEU B O 1
ATOM 14390 N N . PRO B 1 456 ? 51.12600 15.88000 -114.88600 1.000 30.49140 474 PRO B N 1
ATOM 14391 C CA . PRO B 1 456 ? 50.17900 15.32200 -115.85600 1.000 26.63609 474 PRO B CA 1
ATOM 14392 C C . PRO B 1 456 ? 49.57100 16.42700 -116.70200 1.000 27.66085 474 PRO B C 1
ATOM 14393 O O . PRO B 1 456 ? 49.23500 17.50500 -116.20100 1.000 29.69806 474 PRO B O 1
ATOM 14404 N N . SER B 1 457 ? 49.45600 16.16100 -118.00000 1.000 28.83109 475 SER B N 1
ATOM 14405 C CA . SER B 1 457 ? 48.71300 17.05400 -118.87900 1.000 27.63877 475 SER B CA 1
ATOM 14406 C C . SER B 1 457 ? 47.24000 17.04900 -118.49700 1.000 25.78076 475 SER B C 1
ATOM 14407 O O . SER B 1 457 ? 46.63100 15.98200 -118.38200 1.000 28.13632 475 SER B O 1
ATOM 14415 N N . LEU B 1 458 ? 46.66800 18.23500 -118.30400 1.000 27.48974 476 LEU B N 1
ATOM 14416 C CA . LEU B 1 458 ? 45.25300 18.38000 -117.99000 1.000 26.96857 476 LEU B CA 1
ATOM 14417 C C . LEU B 1 458 ? 44.41100 18.66800 -119.22600 1.000 28.40103 476 LEU B C 1
ATOM 14418 O O . LEU B 1 458 ? 43.22500 18.98500 -119.09600 1.000 24.94542 476 LEU B O 1
ATOM 14434 N N . GLU B 1 459 ? 44.99800 18.56000 -120.42400 1.000 25.84018 477 GLU B N 1
ATOM 14435 C CA . GLU B 1 459 ? 44.26900 18.86600 -121.65000 1.000 25.63858 477 GLU B CA 1
ATOM 14436 C C . GLU B 1 459 ? 43.12100 17.89400 -121.88000 1.000 26.91504 477 GLU B C 1
ATOM 14437 O O . GLU B 1 459 ? 42.03900 18.29500 -122.32600 1.000 26.99077 477 GLU B O 1
ATOM 14449 N N . GLY B 1 460 ? 43.34300 16.61300 -121.62300 1.000 25.83752 478 GLY B N 1
ATOM 14450 C CA . GLY B 1 460 ? 42.29500 15.62600 -121.75000 1.000 25.12040 478 GLY B CA 1
ATOM 14451 C C . GLY B 1 460 ? 42.13500 15.08200 -123.15800 1.000 27.26096 478 GLY B C 1
ATOM 14452 O O . GLY B 1 460 ? 42.61400 15.64900 -124.14300 1.000 24.66934 478 GLY B O 1
ATOM 14456 N N . ILE B 1 461 ? 41.42200 13.96300 -123.23800 1.000 25.85275 479 ILE B N 1
ATOM 14457 C CA . ILE B 1 461 ? 41.16300 13.26600 -124.49400 1.000 24.93692 479 ILE B CA 1
ATOM 14458 C C . ILE B 1 461 ? 39.65600 13.07700 -124.61800 1.000 28.27129 479 ILE B C 1
ATOM 14459 O O . ILE B 1 461 ? 39.08600 12.19600 -123.95200 1.000 27.97614 479 ILE B O 1
ATOM 14475 N N . PRO B 1 462 ? 38.97400 13.86300 -125.44000 1.000 28.06876 480 PRO B N 1
ATOM 14476 C CA . PRO B 1 462 ? 37.49200 13.82800 -125.41900 1.000 29.12073 480 PRO B CA 1
ATOM 14477 C C . PRO B 1 462 ? 36.85800 12.73900 -126.28400 1.000 32.47191 480 PRO B C 1
ATOM 14478 O O . PRO B 1 462 ? 36.41000 12.95100 -127.41600 1.000 33.09234 480 PRO B O 1
ATOM 14489 N N . LYS B 1 463 ? 36.83800 11.52300 -125.74900 1.000 29.66131 481 LYS B N 1
ATOM 14490 C CA . LYS B 1 463 ? 36.15800 10.39300 -126.36600 1.000 29.57152 481 LYS B CA 1
ATOM 14491 C C . LYS B 1 463 ? 34.76800 10.25300 -125.74000 1.000 29.50234 481 LYS B C 1
ATOM 14492 O O . LYS B 1 463 ? 34.21800 11.22500 -125.20600 1.000 31.91986 481 LYS B O 1
ATOM 14511 N N . VAL B 1 464 ? 34.18000 9.05300 -125.81200 1.000 30.43986 482 VAL B N 1
ATOM 14512 C CA . VAL B 1 464 ? 32.85900 8.84900 -125.22000 1.000 31.38044 482 VAL B CA 1
ATOM 14513 C C . VAL B 1 464 ? 32.88500 9.21300 -123.73900 1.000 31.35153 482 VAL B C 1
ATOM 14514 O O . VAL B 1 464 ? 31.87400 9.65200 -123.17700 1.000 34.44686 482 VAL B O 1
ATOM 14527 N N . VAL B 1 465 ? 34.03500 9.03900 -123.08800 1.000 29.25950 483 VAL B N 1
ATOM 14528 C CA . VAL B 1 465 ? 34.34300 9.62100 -121.78800 1.000 27.60739 483 VAL B CA 1
ATOM 14529 C C . VAL B 1 465 ? 35.49600 10.59900 -121.99300 1.000 29.41090 483 VAL B C 1
ATOM 14530 O O . VAL B 1 465 ? 36.34900 10.39000 -122.85900 1.000 28.47068 483 VAL B O 1
ATOM 14543 N N . PHE B 1 466 ? 35.50100 11.68500 -121.21800 1.000 25.09356 484 PHE B N 1
ATOM 14544 C CA . PHE B 1 466 ? 36.55700 12.70400 -121.25900 1.000 24.01922 484 PHE B CA 1
ATOM 14545 C C . PHE B 1 466 ? 37.73900 12.18500 -120.45100 1.000 24.69024 484 PHE B C 1
ATOM 14546 O O . PHE B 1 466 ? 37.83000 12.37600 -119.23400 1.000 25.77737 484 PHE B O 1
ATOM 14563 N N . LEU B 1 467 ? 38.65800 11.51700 -121.13600 1.000 24.06572 485 LEU B N 1
ATOM 14564 C CA . LEU B 1 467 ? 39.75500 10.82400 -120.47500 1.000 25.21329 485 LEU B CA 1
ATOM 14565 C C . LEU B 1 467 ? 40.95900 11.74000 -120.26700 1.000 25.10063 485 LEU B C 1
ATOM 14566 O O . LEU B 1 467 ? 41.11000 12.78000 -120.91700 1.000 24.73587 485 LEU B O 1
ATOM 14582 N N . ILE B 1 468 ? 41.83800 11.32200 -119.35900 1.000 24.75120 486 ILE B N 1
ATOM 14583 C CA . ILE B 1 468 ? 43.10500 12.00300 -119.13200 1.000 23.10101 486 ILE B CA 1
ATOM 14584 C C . ILE B 1 468 ? 44.23300 11.17200 -119.74000 1.000 30.77917 486 ILE B C 1
ATOM 14585 O O . ILE B 1 468 ? 44.19500 9.93600 -119.74300 1.000 28.85294 486 ILE B O 1
ATOM 14601 N N . ASP B 1 469 ? 45.24200 11.86900 -120.26600 1.000 29.99931 487 ASP B N 1
ATOM 14602 C CA . ASP B 1 469 ? 46.46900 11.21300 -120.70800 1.000 32.07299 487 ASP B CA 1
ATOM 14603 C C . ASP B 1 469 ? 47.10000 10.42300 -119.56600 1.000 31.59241 487 ASP B C 1
ATOM 14604 O O . ASP B 1 469 ? 47.10800 10.86200 -118.41100 1.000 28.62733 487 ASP B O 1
ATOM 14613 N N . SER B 1 470 ? 47.67500 9.27000 -119.90100 1.000 30.57640 488 SER B N 1
ATOM 14614 C CA . SER B 1 470 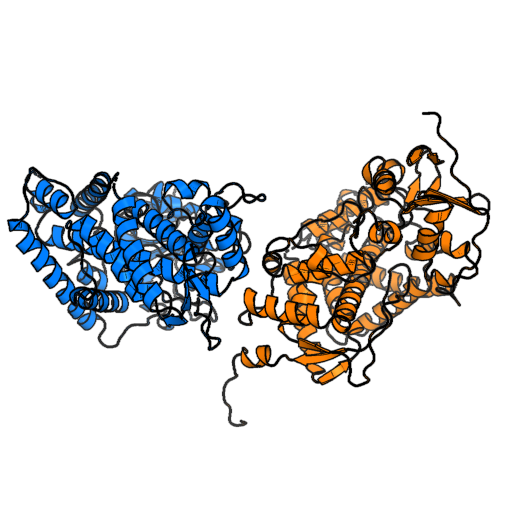? 48.38300 8.47400 -118.90800 1.000 33.76678 488 SER B CA 1
ATOM 14615 C C . SER B 1 470 ? 49.46600 9.30900 -118.23800 1.000 32.24771 488 SER B C 1
ATOM 14616 O O . SER B 1 470 ? 50.13400 10.12200 -118.88000 1.000 29.25554 488 SER B O 1
ATOM 14624 N N . PHE B 1 471 ? 49.63000 9.12200 -116.93200 1.000 30.70372 489 PHE B N 1
ATOM 14625 C CA . PHE B 1 471 ? 50.62400 9.87900 -116.18500 1.000 28.34490 489 PHE B CA 1
ATOM 14626 C C . PHE B 1 471 ? 51.12300 9.02500 -115.03000 1.000 32.85064 489 PHE B C 1
ATOM 14627 O O . PHE B 1 471 ? 50.56300 7.97100 -114.71400 1.000 32.30889 489 PHE B O 1
ATOM 14644 N N . LYS B 1 472 ? 52.19900 9.48800 -114.41100 1.000 32.00738 490 LYS B N 1
ATOM 14645 C CA . LYS B 1 472 ? 52.84900 8.77900 -113.32400 1.000 32.99772 490 LYS B CA 1
ATOM 14646 C C . LYS B 1 472 ? 52.69700 9.54600 -112.02100 1.000 30.24670 490 LYS B C 1
ATOM 14647 O O . LYS B 1 472 ? 52.65700 10.77900 -112.00500 1.000 27.76404 490 LYS B O 1
ATOM 14666 N N . VAL B 1 473 ? 52.63800 8.79800 -110.92400 1.000 30.59494 491 VAL B N 1
ATOM 14667 C CA . VAL B 1 473 ? 52.58100 9.36400 -109.58500 1.000 31.18483 491 VAL B CA 1
ATOM 14668 C C . VAL B 1 473 ? 53.57100 8.60100 -108.71800 1.000 31.08670 491 VAL B C 1
ATOM 14669 O O . VAL B 1 473 ? 53.61700 7.36500 -108.76000 1.000 30.55360 491 VAL B O 1
ATOM 14682 N N . LYS B 1 474 ? 54.39900 9.33700 -107.98500 1.000 31.84493 492 LYS B N 1
ATOM 14683 C CA . LYS B 1 474 ? 55.26100 8.75600 -106.96400 1.000 34.59991 492 LYS B CA 1
ATOM 14684 C C . LYS B 1 474 ? 54.42600 8.47600 -105.72000 1.000 36.72680 492 LYS B C 1
ATOM 14685 O O . LYS B 1 474 ? 53.88700 9.40700 -105.10800 1.000 31.96076 492 LYS B O 1
ATOM 14704 N N . ILE B 1 475 ? 54.29900 7.20600 -105.35100 1.000 36.23873 493 ILE B N 1
ATOM 14705 C CA . ILE B 1 475 ? 53.47200 6.80500 -104.21800 1.000 39.49701 493 ILE B CA 1
ATOM 14706 C C . ILE B 1 475 ? 54.38600 6.33500 -103.09800 1.000 42.20115 493 ILE B C 1
ATOM 14707 O O . ILE B 1 475 ? 55.32700 5.56700 -103.33500 1.000 41.38208 493 ILE B O 1
ATOM 14723 N N . LYS B 1 476 ? 54.10400 6.79100 -101.87900 1.000 41.43294 494 LYS B N 1
ATOM 14724 C CA . LYS B 1 476 ? 54.86500 6.39200 -100.70500 1.000 39.80758 494 LYS B CA 1
ATOM 14725 C C . LYS B 1 476 ? 53.90900 6.30300 -99.53100 1.000 35.36628 494 LYS B C 1
ATOM 14726 O O . LYS B 1 476 ? 53.08000 7.19800 -99.34300 1.000 32.97640 494 LYS B O 1
ATOM 14745 N N . VAL B 1 477 ? 54.04300 5.23900 -98.73600 1.000 35.85217 495 VAL B N 1
ATOM 14746 C CA . VAL B 1 477 ? 53.24400 5.11800 -97.52300 1.000 35.94900 495 VAL B CA 1
ATOM 14747 C C . VAL B 1 477 ? 53.56100 6.29000 -96.60900 1.000 37.48939 495 VAL B C 1
ATOM 14748 O O . VAL B 1 477 ? 54.72800 6.63100 -96.38700 1.000 44.08954 495 VAL B O 1
ATOM 14761 N N . ARG B 1 478 ? 52.52000 6.93400 -96.09500 1.000 37.34217 496 ARG B N 1
ATOM 14762 C CA . ARG B 1 478 ? 52.71700 8.10500 -95.25400 1.000 38.26794 496 ARG B CA 1
ATOM 14763 C C . ARG B 1 478 ? 53.35100 7.70500 -93.92900 1.000 45.60865 496 ARG B C 1
ATOM 14764 O O . ARG B 1 478 ? 52.99800 6.68200 -93.33600 1.000 42.92539 496 ARG B O 1
ATOM 14785 N N . GLN B 1 479 ? 54.26500 8.53900 -93.43500 1.000 48.30897 497 GLN B N 1
ATOM 14786 C CA . GLN B 1 479 ? 54.91800 8.19300 -92.18300 1.000 50.30828 497 GLN B CA 1
ATOM 14787 C C . GLN B 1 479 ? 53.98400 8.39800 -90.99900 1.000 52.00245 497 GLN B C 1
ATOM 14788 O O . GLN B 1 479 ? 54.09700 7.68600 -89.99800 1.000 52.91996 497 GLN B O 1
ATOM 14802 N N . ALA B 1 480 ? 52.99900 9.29000 -91.13100 1.000 52.35394 498 ALA B N 1
ATOM 14803 C CA . ALA B 1 480 ? 51.95600 9.38700 -90.11700 1.000 51.19105 498 ALA B CA 1
ATOM 14804 C C . ALA B 1 480 ? 51.09600 8.13200 -90.07200 1.000 44.27054 498 ALA B C 1
ATOM 14805 O O . ALA B 1 480 ? 50.57300 7.77700 -89.01100 1.000 46.23806 498 ALA B O 1
ATOM 14812 N N . TRP B 1 481 ? 50.94300 7.44700 -91.20500 1.000 44.89356 499 TRP B N 1
ATOM 14813 C CA . TRP B 1 481 ? 50.18500 6.20200 -91.22000 1.000 43.06549 499 TRP B CA 1
ATOM 14814 C C . TRP B 1 481 ? 50.99500 5.06700 -90.61100 1.000 48.04274 499 TRP B C 1
ATOM 14815 O O . TRP B 1 481 ? 50.50800 4.35200 -89.73000 1.000 48.70161 499 TRP B O 1
ATOM 14836 N N . ARG B 1 482 ? 52.23400 4.88800 -91.07400 1.000 46.89120 500 ARG B N 1
ATOM 14837 C CA . ARG B 1 482 ? 53.10800 3.88000 -90.48400 1.000 53.25444 500 ARG B CA 1
ATOM 14838 C C . ARG B 1 482 ? 53.18000 4.03200 -88.96700 1.000 51.72222 500 ARG B C 1
ATOM 14839 O O . ARG B 1 482 ? 53.06500 3.05200 -88.22300 1.000 51.96034 500 ARG B O 1
ATOM 14860 N N . GLU B 1 483 ? 53.36700 5.26700 -88.49200 1.000 55.12625 501 GLU B N 1
ATOM 14861 C CA . GLU B 1 483 ? 53.48800 5.50400 -87.05600 1.000 59.61079 501 GLU B CA 1
ATOM 14862 C C . GLU B 1 483 ? 52.25700 5.02500 -86.30000 1.000 53.98239 501 GLU B C 1
ATOM 14863 O O . GLU B 1 483 ? 52.37700 4.40400 -85.23900 1.000 61.56639 501 GLU B O 1
ATOM 14875 N N . ALA B 1 484 ? 51.06500 5.30300 -86.82700 1.000 52.89293 502 ALA B N 1
ATOM 14876 C CA . ALA B 1 484 ? 49.83000 4.99700 -86.12000 1.000 53.85102 502 ALA B CA 1
ATOM 14877 C C . ALA B 1 484 ? 49.46100 3.52100 -86.16400 1.000 50.32924 502 ALA B C 1
ATOM 14878 O O . ALA B 1 484 ? 48.56500 3.10500 -85.42200 1.000 51.50792 502 ALA B O 1
ATOM 14885 N N . GLN B 1 485 ? 50.12000 2.72400 -86.99800 1.000 48.13404 503 GLN B N 1
ATOM 14886 C CA . GLN B 1 485 ? 49.86900 1.29300 -87.02400 1.000 45.82143 503 GLN B CA 1
ATOM 14887 C C . GLN B 1 485 ? 50.47300 0.62900 -85.79100 1.000 52.26982 503 GLN B C 1
ATOM 14888 O O . GLN B 1 485 ? 51.52700 1.03600 -85.29300 1.000 51.99283 503 GLN B O 1
ATOM 14902 N N . ALA B 1 486 ? 49.79300 -0.40100 -85.29600 1.000 51.13089 504 ALA B N 1
ATOM 14903 C CA . ALA B 1 486 ? 50.33900 -1.19300 -84.20200 1.000 60.52286 504 ALA B CA 1
ATOM 14904 C C . ALA B 1 486 ? 51.52800 -2.00700 -84.69900 1.000 58.97211 504 ALA B C 1
ATOM 14905 O O . ALA B 1 486 ? 51.52900 -2.50200 -85.82900 1.000 54.73546 504 ALA B O 1
ATOM 14912 N N . GLU B 1 487 ? 52.55000 -2.13800 -83.85700 1.000 66.53823 505 GLU B N 1
ATOM 14913 C CA . GLU B 1 487 ? 53.67400 -3.00200 -84.19000 1.000 70.15620 505 GLU B CA 1
ATOM 14914 C C . GLU B 1 487 ? 53.31600 -4.45000 -83.88300 1.000 63.34671 505 GLU B C 1
ATOM 14915 O O . GLU B 1 487 ? 52.60300 -4.73500 -82.91700 1.000 57.97393 505 GLU B O 1
ATOM 14927 N N . GLY B 1 488 ? 53.80800 -5.36400 -84.71100 1.000 57.42116 506 GLY B N 1
ATOM 14928 C CA . GLY B 1 488 ? 53.59200 -6.77400 -84.47700 1.000 60.72063 506 GLY B CA 1
ATOM 14929 C C . GLY B 1 488 ? 54.34100 -7.25900 -83.24600 1.000 56.42412 506 GLY B C 1
ATOM 14930 O O . GLY B 1 488 ? 55.06700 -6.52200 -82.57800 1.000 57.94949 506 GLY B O 1
ATOM 14934 N N . SER B 1 489 ? 54.15000 -8.53900 -82.94300 1.000 57.50202 507 SER B N 1
ATOM 14935 C CA . SER B 1 489 ? 54.87700 -9.16200 -81.84700 1.000 53.24223 507 SER B CA 1
ATOM 14936 C C . SER B 1 489 ? 56.36400 -9.23600 -82.18300 1.000 47.87768 507 SER B C 1
ATOM 14937 O O . SER B 1 489 ? 56.76200 -9.24700 -83.35200 1.000 42.56987 507 SER B O 1
ATOM 14945 N N . THR B 1 490 ? 57.18800 -9.26500 -81.14000 1.000 38.58903 508 THR B N 1
ATOM 14946 C CA . THR B 1 490 ? 58.63600 -9.31800 -81.28700 1.000 39.95674 508 THR B CA 1
ATOM 14947 C C . THR B 1 490 ? 59.07300 -10.77600 -81.34100 1.000 35.73118 508 THR B C 1
ATOM 14948 O O . THR B 1 490 ? 58.80400 -11.54200 -80.41300 1.000 35.60143 508 THR B O 1
ATOM 14959 N N . HIS B 1 491 ? 59.74700 -11.15700 -82.41600 1.000 33.62645 509 HIS B N 1
ATOM 14960 C CA . HIS B 1 491 ? 60.13800 -12.54000 -82.64300 1.000 35.95065 509 HIS B CA 1
ATOM 14961 C C . HIS B 1 491 ? 61.65600 -12.68400 -82.57100 1.000 32.02775 509 HIS B C 1
ATOM 14962 O O . HIS B 1 491 ? 62.39400 -11.71100 -82.38200 1.000 31.23547 509 HIS B O 1
ATOM 14976 N N . HIS B 1 492 ? 62.11500 -13.93100 -82.72700 1.000 29.99609 510 HIS B N 1
ATOM 14977 C CA . HIS B 1 492 ? 63.54400 -14.22200 -82.70200 1.000 29.66677 510 HIS B CA 1
ATOM 14978 C C . HIS B 1 492 ? 64.28400 -13.38800 -83.73400 1.000 36.56296 510 HIS B C 1
ATOM 14979 O O . HIS B 1 492 ? 65.37400 -12.87100 -83.46500 1.000 30.68245 510 HIS B O 1
ATOM 14993 N N . HIS B 1 493 ? 63.70900 -13.26400 -84.92500 1.000 36.93531 511 HIS B N 1
ATOM 14994 C CA . HIS B 1 493 ? 64.20100 -12.34100 -85.93600 1.000 44.87361 511 HIS B CA 1
ATOM 14995 C C . HIS B 1 493 ? 63.67000 -10.95200 -85.61800 1.000 40.20296 511 HIS B C 1
ATOM 14996 O O . HIS B 1 493 ? 62.45300 -10.73100 -85.61600 1.000 43.64424 511 HIS B O 1
ATOM 15010 N N . HIS B 1 494 ? 64.57300 -10.01900 -85.34600 1.000 41.27269 512 HIS B N 1
ATOM 15011 C CA . HIS B 1 494 ? 64.16900 -8.67700 -84.94000 1.000 39.77792 512 HIS B CA 1
ATOM 15012 C C . HIS B 1 494 ? 65.13500 -7.61200 -85.45400 1.000 39.21851 512 HIS B C 1
ATOM 15013 O O . HIS B 1 494 ? 66.25000 -7.93100 -85.87600 1.000 47.34004 512 HIS B O 1
#

Organism: Homo sapiens (NCBI:txid9606)

Secondary structure (DSSP, 8-state):
-PPBPPPB-------TT--SHHHHHHHHHHHH-SEEEEEETTEEEEEE-SHHHHHIIIIITTTTTBB----HHHHHHTTTT-SSTTPPSSHHHHHHHHHHHHHHGGG--HHHHHHHHHHHHHHHHHHTTT-EE--HHHHHHHHHHHHHHHHHS--PPTT-HHHHHHHHHHHHHHHH----GGGGGSGGG----TTHHHHHHHHHHHHHHHHHHHHHHHHTT--TT---SHHHHHHHHHHT--GGGG-HHHHHHHHHHHHHHHHHHHHHHHHHHHHHHHH-HHHHHHHHHHHHHHT-SSS---GGGGGT-HHHHHHHHHHHHHS-SSTT-S-EE-SSSEEETTEEE-TT-EEEE-HHHHHT-TTTSSSTTS--GGGGB-TTS-SB----S---TT--GGG--S-HHHHHHHHHHHHHHHHHHEEEE--SS--PPP-S-EESSSEE-----EEEEE-GGGG-/-PPBPPPB-------GGG-SHHHHHHHHHHHH-SEEEEEETTEEEEEE-SHHHHHIIIIITTTTTBB----HHHHHHTTTT-SSTTSPSSHHHHHHHHHHHHHHHH--HHHHHHHHHHHHHHHHHHTTT-EE--HHHHHHHHHHHHHHHHHS--PPTT-HHHHHHHHHHHHHHHH---STHHHH-TT--SSTT--HHHHHHHHHHHHHHHHHHHHHHHHH--TT---SHHHHHHHHHHTT--GGGG-HHHHHHHHHHHHHHHHHHHHHHHHHHHHHHHH-HHHHHHHHHHHHHHT-SSS---GGGGGT-HHHHHHHHHHHHHS-SSTT-S-EE-SSSEEETTEEE-TT-EEEE-HHHHHT-TTTSSSTTS--GGGGB-TTSSSB----SS--TT--GGG--S-HHHHHHHHHHHHHHHHHHEEEE--TT-PPPP-S-EESSSEE-----EEEEE-HHHHHHSPP----S--

Foldseek 3Di:
DAFDAFAEDEAQDDDPPQAAPLSSVLVCCVPRNQWHWYDDVHAIAIEGQALQLQCVCCPVCNVQWQFAADDPLLCLLLVHQFAAQRHTDDDLNVVLVVLVLVLVVLPVVLQVLLVVLLVVLVVVVQVCAQDWFFSLLSLLQSLLQSLCCQAPVDHDDPPDCVSVLVVVLLVQQLQLRALDPCCVSVVVNDDHDDVRPVSNNVSSVSLLVVLLVVLVVCVVVADLVDQRHSSNSLVNCCVPDVVVSSPVSSSSSNSVVSSSCSRPLLSQLLVLLLLLCQVPVVLLVVLLVQLCVQPNQPDADTPVCCLRSVLLVLSSLLSCLQQFQAQFRRKIFRCAFDARDRHTDHHGHIYTYRLNSLSQVCVFDPPSNDRDSCCQADPVNNDGHDSGSSGASQGHHPSGHSCVVVSSSNSSRSVSRQSNFKDKYQDPPRDRFDSSFDNTSTGGGDGDIINIHTDCSSVD/DQFDAFAEDEAQDDDPVQADPLSSVLVCCVPRNQWHWYDDDPAIAIEGQALQLQCCCCPVVVVLWQFAADDPLLCLLLVHQFAAQRHTDDDLNVVLLVLVLVLCVVDVLQVLLVVLLVVLVVVLQVQAQDKDFSLLSLLQSLLQSLCCQAPVDHDDPPDCVSVLVVVLLVQLLLQHFQDPVVVSDPPDDLNPVHDVVSNNVSSCSLLVVLLVVLVVCVVVADLVDQNHSLNSLVNVCVVPCCNVSSDPSSSSSNSVVSSSCSRPLLSQLLVLLLLVCQVPVVLLVVQLVQLCVQPNQPDADTPVCCLRSVLLLLSSLLSCLQQFFAQFRRKIFRCAWDDRDSHTDHGGHIYTYRLNSLSQPVVFDPPSNDRDSCCQDDPVRNDGHDSGSSGASQGHHDSGDSCVVVSSSNNSRSVRRQSNFKDKYAGPVNDRFDPSFRDTNTGGGDGGIINIHTDPSNVVPDDDDDDDPPD

B-factor: mean 44.78, std 16.12, range [19.12, 127.65]

Nearest PDB structures (foldseek):
  6wr1-assembly1_A  TM=1.002E+00  e=6.619E-77  Homo sapiens
  6wr1-assembly2_B  TM=9.949E-01  e=1.052E-70  Homo sapiens
  4nky-assembly2_B  TM=9.589E-01  e=3.724E-66  Homo sapiens
  4nky-assembly1_A  TM=9.589E-01  e=3.720E-65  Homo sapiens
  4nkz-assembly2_B  TM=9.566E-01  e=1.674E-65  Homo sapiens

Solvent-accessible surface area: 40461 Å² total; per-residue (Å²): 179,106,69,104,102,27,44,89,7,81,79,14,75,137,55,95,227,38,49,30,16,5,31,0,1,37,98,12,27,168,165,94,21,59,4,1,3,2,140,58,73,138,140,41,5,0,3,0,4,55,22,120,18,0,65,26,0,3,92,161,56,4,165,42,0,7,0,16,19,91,30,66,21,6,19,46,9,0,32,91,100,47,4,12,28,22,2,50,33,40,60,74,24,119,8,2,27,133,12,0,93,47,0,34,69,79,16,199,141,9,33,136,25,2,22,99,20,2,42,55,5,0,80,70,0,30,98,59,82,43,93,39,25,57,6,17,68,21,0,6,14,5,2,0,6,3,1,1,35,0,0,6,77,67,60,26,169,86,71,51,99,47,3,67,69,1,50,85,5,15,98,8,20,14,45,6,9,21,10,28,31,1,15,77,58,0,82,83,35,97,126,58,47,139,138,32,80,106,80,0,88,62,46,7,130,76,22,32,74,24,1,55,133,36,15,79,86,24,92,164,154,29,149,69,110,50,42,65,1,0,2,3,10,0,25,63,15,59,123,117,80,89,56,148,30,0,42,56,82,24,5,4,0,0,0,5,23,14,9,25,54,9,0,32,35,3,12,4,5,0,27,3,2,2,0,4,3,5,49,16,33,18,0,14,94,34,2,7,60,30,2,50,153,50,17,16,54,114,88,54,1,41,28,67,0,67,128,110,1,26,12,3,22,0,0,8,53,0,1,5,0,5,38,0,28,21,5,9,17,43,3,8,45,1,40,72,107,16,16,0,29,96,40,38,1,97,146,46,10,13,0,10,1,0,0,27,0,0,0,13,23,114,188,59,12,140,17,1,83,17,12,34,0,44,31,2,19,31,147,77,36,74,114,50,67,97,60,12,86,0,37,21,26,31,18,16,31,40,19,28,60,35,19,61,114,7,12,65,25,1,3,0,0,2,1,0,14,1,2,2,17,0,35,3,61,47,18,126,96,62,133,72,8,52,36,115,4,60,49,25,27,13,2,31,6,49,90,21,122,0,43,1,66,45,21,131,42,82,175,177,153,106,80,88,96,26,45,104,6,80,77,21,76,115,47,93,186,20,51,27,17,5,31,0,0,34,72,18,28,163,173,91,23,60,5,0,4,5,139,133,56,144,74,38,2,0,3,0,3,51,23,109,26,0,44,20,0,3,92,123,64,4,166,42,0,7,0,13,5,115,22,56,12,5,19,30,11,1,26,93,106,46,3,12,30,21,1,49,34,39,62,69,16,108,27,1,28,141,15,2,86,46,0,20,88,109,47,111,6,6,115,39,1,20,115,18,2,33,52,6,0,88,77,1,34,93,44,68,39,89,40,22,50,5,18,69,21,0,6,15,5,2,0,6,3,0,0,32,0,0,8,85,67,37,26,152,98,69,50,101,46,2,72,68,0,55,98,6,14,109,7,21,15,51,8,10,4,20,6,15,0,22,101,42,3,115,48,32,165,36,25,88,125,59,65,69,114,96,0,93,60,47,8,137,79,25,27,78,22,8,64,133,37,9,98,67,26,91,149,128,32,141,52,120,38,63,63,0,2,2,4,17,2,16,38,21,52,101,113,40,134,119,39,132,28,5,39,40,72,19,1,6,0,0,5,5,27,11,11,25,56,8,0,34,36,3,11,4,5,0,30,3,1,2,0,4,0,6,64,35,83,148,23,27,124,126,2,21,65,29,2,42,104,17,16,13,38,113,79,52,0,19,31,14,2,56,67,12,1,15,24,2,28,0,0,5,59,0,1,5,0,8,38,1,30,23,8,8,17,43,0,6,40,1,41,75,104,17,16,0,30,92,44,37,2,97,142,38,10,0,0,0,1,0,0,26,0,0,0,16,22,125,187,51,14,128,85,2,91,76,27,38,0,92,26,1,19,33,151,69,31,7,90,48,69,95,60,16,89,0,35,24,24,31,19,16,30,45,20,28,61,33,17,59,113,7,13,66,27,1,3,0,0,2,0,0,13,3,1,3,17,0,37,3,51,48,6,119,91,49,114,94,4,55,35,123,4,44,27,37,27,13,2,34,7,56,90,21,96,0,43,0,62,14,22,115,38,53,124,125,54,72,103,160,56,93,116,128,184,171,186

InterPro domains:
  IPR001128 Cytochrome P450 [PF00067] (28-492)
  IPR001128 Cytochrome P450 [PR00385] (302-319)
  IPR001128 Cytochrome P450 [PR00385] (355-366)
  IPR001128 Cytochrome P450 [PR00385] (433-442)
  IPR001128 Cytochrome P450 [PR00385] (442-453)
  IPR002401 Cytochrome P450, E-class, group I [PR00463] (57-76)
  IPR002401 Cytochrome P450, E-class, group I [PR00463] (81-102)
  IPR002401 Cytochrome P450, E-class, group I [PR00463] (174-192)
  IPR002401 Cytochrome P450, E-class, group I [PR00463] (291-308)
  IPR002401 Cytochrome P450, E-class, group I [PR00463] (311-337)
  IPR002401 Cytochrome P450, E-class, group I [PR00463] (354-372)
  IPR002401 Cytochrome P450, E-class, group I [PR00463] (395-419)
  IPR002401 Cytochrome P450, E-class, group I [PR00463] (432-442)
  IPR002401 Cytochrome P450, E-class, group I [PR00463] (442-465)
  IPR017972 Cytochrome P450, conserved site [PS00086] (435-444)
  IPR036396 Cytochrome P450 superfamily [G3DSA:1.10.630.10] (21-507)
  IPR036396 Cytochrome P450 superfamily [SSF48264] (32-496)

GO terms:
  GO:0034651 cortisol biosynthetic process (P, IDA)
  GO:0004508 steroid 17-alpha-monooxygenase activity (F, IDA)
  GO:0004508 steroid 17-alpha-monooxygenase activity (F, IMP)
  GO:0042446 hormone biosynthetic process (P, IDA)
  GO:0042448 progesterone metabolic process (P, IDA)
  GO:0008202 steroid metabolic process (P, IDA)
  GO:0020037 heme binding (F, IDA)
  GO:0004508 steroid 17-alpha-monooxygenase activity (F, EXP)
  GO:0004508 steroid 17-alpha-monooxygenase activity (F, TAS)
  GO:0019825 oxygen binding (F, TAS)
  GO:0006694 steroid biosynthetic process (P, TAS)
  GO:0007548 sex differentiation (P, TAS)
  GO:0005789 endoplasmic reticulum membrane (C, TAS)
  GO:0006702 androgen biosynthetic process (P, TAS)
  GO:0006704 glucocorticoid biosynthetic process (P, TAS)

Sequence (931 aa):
KSLLSLPLVGSLPFLPRHGHMHNYFFKLQKKYGPIYSVRMGTKTTVIVGHHQLAKEVLIKKGKDFSGRPQMATLDIASNNRKGIAFADSGAHWQLHRRLAMATFALFKKLEKIICQEISTLCDMLATHNGQSIDISFPVFVAVTNVISLICFNTSYKNGDPELNVIQNYNEGIIDNLSKDSLVDLVPWLKIFPNKTLEKLKSHVKIRNDLLNKILENYKEKFRSDSITNMLDTLMQAKMNSDSELLSDNHILTTIGDIFGAGVETTTSVVKWTLAFLLHNPQVKKKLYEEIDQNVGFSRTPTISDRNRLLLLEATIREVLRLRPVAPMLIPHKANVDSSIGEFAVDKGTEVIINLWALHHNEKEWHQPDQFMPERFLNPAGTQLISPSVSYLPFGAGPRSCIGEILARQELFLIMAWLLQRFDLEVPDDGQLPSLEGIPKVVFLIDSFKVKIKVRQAWREKSLLSLPLVGSLPFLPRHGHMHNYFFKLQKKYGPIYSVRMGTKTTVIVGHHQLAKEVLIKKGKDFSGRPQMATLDIASNNRKGIAFADSGAHWQLHRRLAMATFALFKLEKIICQEISTLCDMLATHNGQSIDISFPVFVAVTNVISLICFNTSYKNGDPELNVIQNYNEGIIDNLSKDSLVDLVPWLKIFPNKTLEKLKSHVKIRNDLLNKILENYKEKFRSDSITNMLDTLMQAKMNSDDSELLSDNHILTTIGDIFGAGVETTTSVVKWTLAFLLHNPQVKKKLYEEIDQNVGFSRTPTISDRNRLLLLEATIREVLRLRPVAPMLIPHKANVDSSIGEFAVDKGTEVIINLWALHHNEKEWHQPDQFMPERFLNPAGTQLISPSVSYLPFGAGPRSCIGEILARQELFLIMAWLLQRFDLEVPDDGQLPSLEGIPKVVFLIDSFKVKIKVRQAWREAQAEGSTHHHH

Radius of gyration: 34.19 Å; Cα contacts (8 Å, |Δi|>4): 1473; chains: 2; bounding box: 65×65×111 Å